Protein 1YWW (pdb70)

InterPro domains:
  IPR008462 CsbD-like domain [PF05532] (4-55)
  IPR026042 Stress response protein YjbJ [PIRSF039008] (1-64)
  IPR036629 YjbJ superfamily [G3DSA:1.10.1470.10] (1-65)
  IPR036629 YjbJ superfamily [SSF69047] (1-64)
  IPR050423 UPF0337 stress response protein [PTHR34977] (1-64)

Organism: Pseudomonas aeruginosa (strain ATCC 15692 / DSM 22644 / CIP 104116 / JCM 14847 / LMG 12228 / 1C / PRS 101 / PAO1) (NCBI:txid208964)

Structure (mmCIF, N/CA/C/O backbone):
data_1YWW
#
_entry.id   1YWW
#
loop_
_atom_site.group_PDB
_atom_site.id
_atom_site.type_symbol
_atom_site.label_atom_id
_atom_site.label_alt_id
_atom_site.label_comp_id
_atom_site.label_asym_id
_atom_site.label_entity_id
_atom_site.label_seq_id
_atom_site.pdbx_PDB_ins_code
_atom_site.Cartn_x
_atom_site.Cartn_y
_atom_site.Cartn_z
_atom_site.occupancy
_atom_site.B_iso_or_equiv
_atom_site.auth_seq_id
_atom_site.auth_comp_id
_atom_site.auth_asym_id
_atom_site.auth_atom_id
_atom_site.pdbx_PDB_model_num
ATOM 1 N N . MET A 1 21 ? 16.824 9.125 -4.535 1.00 0.00 1 MET A N 1
ATOM 2 C CA . MET A 1 21 ? 16.616 7.817 -5.201 1.00 0.00 1 MET A CA 1
ATOM 3 C C . MET A 1 21 ? 15.453 7.066 -4.556 1.00 0.00 1 MET A C 1
ATOM 4 O O . MET A 1 21 ? 14.822 6.218 -5.186 1.00 0.00 1 MET A O 1
ATOM 18 N N . ASN A 1 22 ? 15.170 7.383 -3.298 1.00 0.00 2 ASN A N 1
ATOM 19 C CA . ASN A 1 22 ? 14.100 6.726 -2.566 1.00 0.00 2 ASN A CA 1
ATOM 20 C C . ASN A 1 22 ? 12.998 7.728 -2.266 1.00 0.00 2 ASN A C 1
ATOM 21 O O . ASN A 1 22 ? 13.180 8.631 -1.452 1.00 0.00 2 ASN A O 1
ATOM 32 N N . SER A 1 23 ? 11.877 7.590 -2.953 1.00 0.00 3 SER A N 1
ATOM 33 C CA . SER A 1 23 ? 10.734 8.460 -2.745 1.00 0.00 3 SER A CA 1
ATOM 34 C C . SER A 1 23 ? 9.453 7.711 -3.075 1.00 0.00 3 SER A C 1
ATOM 35 O O . SER A 1 23 ? 9.328 7.130 -4.156 1.00 0.00 3 SER A O 1
ATOM 43 N N . ASP A 1 24 ? 8.514 7.706 -2.141 1.00 0.00 4 ASP A N 1
ATOM 44 C CA . ASP A 1 24 ? 7.246 7.024 -2.347 1.00 0.00 4 ASP A CA 1
ATOM 45 C C . ASP A 1 24 ? 6.300 7.935 -3.116 1.00 0.00 4 ASP A C 1
ATOM 46 O O . ASP A 1 24 ? 5.580 8.747 -2.534 1.00 0.00 4 ASP A O 1
ATOM 55 N N . VAL A 1 25 ? 6.344 7.827 -4.434 1.00 0.00 5 VAL A N 1
ATOM 56 C CA . VAL A 1 25 ? 5.482 8.623 -5.294 1.00 0.00 5 VAL A CA 1
ATOM 57 C C . VAL A 1 25 ? 4.132 7.943 -5.467 1.00 0.00 5 VAL A C 1
ATOM 58 O O . VAL A 1 25 ? 3.206 8.503 -6.060 1.00 0.00 5 VAL A O 1
ATOM 71 N N . ILE A 1 26 ? 4.027 6.742 -4.920 1.00 0.00 6 ILE A N 1
ATOM 72 C CA . ILE A 1 26 ? 2.826 5.942 -5.052 1.00 0.00 6 ILE A CA 1
ATOM 73 C C . ILE A 1 26 ? 1.723 6.500 -4.164 1.00 0.00 6 ILE A C 1
ATOM 74 O O . ILE A 1 26 ? 0.580 6.624 -4.589 1.00 0.00 6 ILE A O 1
ATOM 90 N N . LYS A 1 27 ? 2.085 6.860 -2.935 1.00 0.00 7 LYS A N 1
ATOM 91 C CA . LYS A 1 27 ? 1.135 7.449 -1.992 1.00 0.00 7 LYS A CA 1
ATOM 92 C C . LYS A 1 27 ? 0.614 8.796 -2.487 1.00 0.00 7 LYS A C 1
ATOM 93 O O . LYS A 1 27 ? -0.489 9.210 -2.136 1.00 0.00 7 LYS A O 1
ATOM 112 N N . GLY A 1 28 ? 1.411 9.474 -3.303 1.00 0.00 8 GLY A N 1
ATOM 113 C CA . GLY A 1 28 ? 1.018 10.774 -3.810 1.00 0.00 8 GLY A CA 1
ATOM 114 C C . GLY A 1 28 ? -0.066 10.678 -4.864 1.00 0.00 8 GLY A C 1
ATOM 115 O O . GLY A 1 28 ? -1.107 11.326 -4.762 1.00 0.00 8 GLY A O 1
ATOM 119 N N . LYS A 1 29 ? 0.171 9.846 -5.865 1.00 0.00 9 LYS A N 1
ATOM 120 C CA . LYS A 1 29 ? -0.771 9.670 -6.963 1.00 0.00 9 LYS A CA 1
ATOM 121 C C . LYS A 1 29 ? -1.590 8.400 -6.769 1.00 0.00 9 LYS A C 1
ATOM 122 O O . LYS A 1 29 ? -2.056 7.804 -7.737 1.00 0.00 9 LYS A O 1
ATOM 141 N N . TRP A 1 30 ? -1.798 8.020 -5.515 1.00 0.00 10 TRP A N 1
ATOM 142 C CA . TRP A 1 30 ? -2.388 6.730 -5.177 1.00 0.00 10 TRP A CA 1
ATOM 143 C C . TRP A 1 30 ? -3.742 6.509 -5.846 1.00 0.00 10 TRP A C 1
ATOM 144 O O . TRP A 1 30 ? -3.927 5.532 -6.570 1.00 0.00 10 TRP A O 1
ATOM 165 N N . LYS A 1 31 ? -4.678 7.420 -5.619 1.00 0.00 11 LYS A N 1
ATOM 166 C CA . LYS A 1 31 ? -6.040 7.248 -6.118 1.00 0.00 11 LYS A CA 1
ATOM 167 C C . LYS A 1 31 ? -6.090 7.398 -7.643 1.00 0.00 11 LYS A C 1
ATOM 168 O O . LYS A 1 31 ? -7.122 7.163 -8.274 1.00 0.00 11 LYS A O 1
ATOM 187 N N . GLN A 1 32 ? -4.968 7.789 -8.226 1.00 0.00 12 GLN A N 1
ATOM 188 C CA . GLN A 1 32 ? -4.842 7.873 -9.670 1.00 0.00 12 GLN A CA 1
ATOM 189 C C . GLN A 1 32 ? -4.191 6.597 -10.204 1.00 0.00 12 GLN A C 1
ATOM 190 O O . GLN A 1 32 ? -4.590 6.064 -11.241 1.00 0.00 12 GLN A O 1
ATOM 204 N N . LEU A 1 33 ? -3.208 6.100 -9.463 1.00 0.00 13 LEU A N 1
ATOM 205 C CA . LEU A 1 33 ? -2.443 4.929 -9.871 1.00 0.00 13 LEU A CA 1
ATOM 206 C C . LEU A 1 33 ? -3.225 3.642 -9.650 1.00 0.00 13 LEU A C 1
ATOM 207 O O . LEU A 1 33 ? -2.876 2.607 -10.211 1.00 0.00 13 LEU A O 1
ATOM 223 N N . THR A 1 34 ? -4.275 3.715 -8.837 1.00 0.00 14 THR A N 1
ATOM 224 C CA . THR A 1 34 ? -5.113 2.558 -8.530 1.00 0.00 14 THR A CA 1
ATOM 225 C C . THR A 1 34 ? -5.509 1.793 -9.793 1.00 0.00 14 THR A C 1
ATOM 226 O O . THR A 1 34 ? -5.330 0.576 -9.876 1.00 0.00 14 THR A O 1
ATOM 237 N N . GLY A 1 35 ? -6.017 2.519 -10.780 1.00 0.00 15 GLY A N 1
ATOM 238 C CA . GLY A 1 35 ? -6.420 1.906 -12.032 1.00 0.00 15 GLY A CA 1
ATOM 239 C C . GLY A 1 35 ? -5.258 1.267 -12.767 1.00 0.00 15 GLY A C 1
ATOM 240 O O . GLY A 1 35 ? -5.407 0.209 -13.379 1.00 0.00 15 GLY A O 1
ATOM 244 N N . LYS A 1 36 ? -4.094 1.898 -12.694 1.00 0.00 16 LYS A N 1
ATOM 245 C CA . LYS A 1 36 ? -2.907 1.388 -13.369 1.00 0.00 16 LYS A CA 1
ATOM 246 C C . LYS A 1 36 ? -2.356 0.168 -12.639 1.00 0.00 16 LYS A C 1
ATOM 247 O O . LYS A 1 36 ? -1.759 -0.717 -13.249 1.00 0.00 16 LYS A O 1
ATOM 266 N N . ILE A 1 37 ? -2.557 0.130 -11.330 1.00 0.00 17 ILE A N 1
ATOM 267 C CA . ILE A 1 37 ? -2.144 -1.010 -10.525 1.00 0.00 17 ILE A CA 1
ATOM 268 C C . ILE A 1 37 ? -3.049 -2.204 -10.797 1.00 0.00 17 ILE A C 1
ATOM 269 O O . ILE A 1 37 ? -2.578 -3.332 -10.929 1.00 0.00 17 ILE A O 1
ATOM 285 N N . LYS A 1 38 ? -4.347 -1.938 -10.902 1.00 0.00 18 LYS A N 1
ATOM 286 C CA . LYS A 1 38 ? -5.320 -2.967 -11.251 1.00 0.00 18 LYS A CA 1
ATOM 287 C C . LYS A 1 38 ? -5.043 -3.507 -12.652 1.00 0.00 18 LYS A C 1
ATOM 288 O O . LYS A 1 38 ? -5.294 -4.677 -12.944 1.00 0.00 18 LYS A O 1
ATOM 307 N N . GLU A 1 39 ? -4.528 -2.644 -13.517 1.00 0.00 19 GLU A N 1
ATOM 308 C CA . GLU A 1 39 ? -4.157 -3.047 -14.862 1.00 0.00 19 GLU A CA 1
ATOM 309 C C . GLU A 1 39 ? -2.880 -3.886 -14.826 1.00 0.00 19 GLU A C 1
ATOM 310 O O . GLU A 1 39 ? -2.783 -4.916 -15.495 1.00 0.00 19 GLU A O 1
ATOM 322 N N . ARG A 1 40 ? -1.919 -3.446 -14.025 1.00 0.00 20 ARG A N 1
ATOM 323 C CA . ARG A 1 40 ? -0.649 -4.145 -13.881 1.00 0.00 20 ARG A CA 1
ATOM 324 C C . ARG A 1 40 ? -0.866 -5.514 -13.243 1.00 0.00 20 ARG A C 1
ATOM 325 O O . ARG A 1 40 ? -0.345 -6.525 -13.716 1.00 0.00 20 ARG A O 1
ATOM 346 N N . TRP A 1 41 ? -1.638 -5.537 -12.167 1.00 0.00 21 TRP A N 1
ATOM 347 C CA . TRP A 1 41 ? -1.969 -6.774 -11.483 1.00 0.00 21 TRP A CA 1
ATOM 348 C C . TRP A 1 41 ? -3.480 -6.972 -11.467 1.00 0.00 21 TRP A C 1
ATOM 349 O O . TRP A 1 41 ? -4.187 -6.372 -10.659 1.00 0.00 21 TRP A O 1
ATOM 370 N N . GLY A 1 42 ? -3.965 -7.818 -12.367 1.00 0.00 22 GLY A N 1
ATOM 371 C CA . GLY A 1 42 ? -5.396 -8.015 -12.525 1.00 0.00 22 GLY A CA 1
ATOM 372 C C . GLY A 1 42 ? -6.055 -8.649 -11.315 1.00 0.00 22 GLY A C 1
ATOM 373 O O . GLY A 1 42 ? -7.250 -8.461 -11.083 1.00 0.00 22 GLY A O 1
ATOM 377 N N . ASP A 1 43 ? -5.285 -9.401 -10.545 1.00 0.00 23 ASP A N 1
ATOM 378 C CA . ASP A 1 43 ? -5.814 -10.062 -9.355 1.00 0.00 23 ASP A CA 1
ATOM 379 C C . ASP A 1 43 ? -6.087 -9.057 -8.235 1.00 0.00 23 ASP A C 1
ATOM 380 O O . ASP A 1 43 ? -6.875 -9.324 -7.326 1.00 0.00 23 ASP A O 1
ATOM 389 N N . LEU A 1 44 ? -5.453 -7.893 -8.315 1.00 0.00 24 LEU A N 1
ATOM 390 C CA . LEU A 1 44 ? -5.648 -6.857 -7.310 1.00 0.00 24 LEU A CA 1
ATOM 391 C C . LEU A 1 44 ? -6.961 -6.124 -7.537 1.00 0.00 24 LEU A C 1
ATOM 392 O O . LEU A 1 44 ? -7.239 -5.636 -8.633 1.00 0.00 24 LEU A O 1
ATOM 408 N N . THR A 1 45 ? -7.767 -6.064 -6.491 1.00 0.00 25 THR A N 1
ATOM 409 C CA . THR A 1 45 ? -9.062 -5.415 -6.551 1.00 0.00 25 THR A CA 1
ATOM 410 C C . THR A 1 45 ? -8.912 -3.899 -6.430 1.00 0.00 25 THR A C 1
ATOM 411 O O . THR A 1 45 ? -8.274 -3.408 -5.497 1.00 0.00 25 THR A O 1
ATOM 422 N N . ASP A 1 46 ? -9.493 -3.167 -7.377 1.00 0.00 26 ASP A N 1
ATOM 423 C CA . ASP A 1 46 ? -9.449 -1.700 -7.367 1.00 0.00 26 ASP A CA 1
ATOM 424 C C . ASP A 1 46 ? -10.020 -1.147 -6.066 1.00 0.00 26 ASP A C 1
ATOM 425 O O . ASP A 1 46 ? -9.453 -0.237 -5.462 1.00 0.00 26 ASP A O 1
ATOM 434 N N . ASP A 1 47 ? -11.141 -1.721 -5.641 1.00 0.00 27 ASP A N 1
ATOM 435 C CA . ASP A 1 47 ? -11.809 -1.320 -4.404 1.00 0.00 27 ASP A CA 1
ATOM 436 C C . ASP A 1 47 ? -10.877 -1.462 -3.204 1.00 0.00 27 ASP A C 1
ATOM 437 O O . ASP A 1 47 ? -10.912 -0.651 -2.280 1.00 0.00 27 ASP A O 1
ATOM 446 N N . ASP A 1 48 ? -10.046 -2.497 -3.229 1.00 0.00 28 ASP A N 1
ATOM 447 C CA . ASP A 1 48 ? -9.089 -2.752 -2.155 1.00 0.00 28 ASP A CA 1
ATOM 448 C C . ASP A 1 48 ? -7.951 -1.751 -2.196 1.00 0.00 28 ASP A C 1
ATOM 449 O O . ASP A 1 48 ? -7.443 -1.327 -1.160 1.00 0.00 28 ASP A O 1
ATOM 458 N N . LEU A 1 49 ? -7.547 -1.386 -3.401 1.00 0.00 29 LEU A N 1
ATOM 459 C CA . LEU A 1 49 ? -6.479 -0.419 -3.584 1.00 0.00 29 LEU A CA 1
ATOM 460 C C . LEU A 1 49 ? -6.946 0.962 -3.140 1.00 0.00 29 LEU A C 1
ATOM 461 O O . LEU A 1 49 ? -6.269 1.642 -2.373 1.00 0.00 29 LEU A O 1
ATOM 477 N N . GLN A 1 50 ? -8.131 1.344 -3.594 1.00 0.00 30 GLN A N 1
ATOM 478 C CA . GLN A 1 50 ? -8.681 2.671 -3.333 1.00 0.00 30 GLN A CA 1
ATOM 479 C C . GLN A 1 50 ? -9.195 2.788 -1.886 1.00 0.00 30 GLN A C 1
ATOM 480 O O . GLN A 1 50 ? -10.288 3.303 -1.637 1.00 0.00 30 GLN A O 1
ATOM 494 N N . ALA A 1 51 ? -8.389 2.330 -0.932 1.00 0.00 31 ALA A N 1
ATOM 495 C CA . ALA A 1 51 ? -8.786 2.325 0.468 1.00 0.00 31 ALA A CA 1
ATOM 496 C C . ALA A 1 51 ? -8.172 3.490 1.251 1.00 0.00 31 ALA A C 1
ATOM 497 O O . ALA A 1 51 ? -8.741 4.581 1.291 1.00 0.00 31 ALA A O 1
ATOM 504 N N . ALA A 1 52 ? -6.997 3.276 1.850 1.00 0.00 32 ALA A N 1
ATOM 505 C CA . ALA A 1 52 ? -6.457 4.253 2.795 1.00 0.00 32 ALA A CA 1
ATOM 506 C C . ALA A 1 52 ? -4.949 4.486 2.654 1.00 0.00 32 ALA A C 1
ATOM 507 O O . ALA A 1 52 ? -4.525 5.475 2.058 1.00 0.00 32 ALA A O 1
ATOM 514 N N . ASP A 1 53 ? -4.156 3.569 3.214 1.00 0.00 33 ASP A N 1
ATOM 515 C CA . ASP A 1 53 ? -2.708 3.770 3.389 1.00 0.00 33 ASP A CA 1
ATOM 516 C C . ASP A 1 53 ? -2.002 4.188 2.104 1.00 0.00 33 ASP A C 1
ATOM 517 O O . ASP A 1 53 ? -1.200 5.120 2.116 1.00 0.00 33 ASP A O 1
ATOM 526 N N . GLY A 1 54 ? -2.261 3.478 1.017 1.00 0.00 34 GLY A N 1
ATOM 527 C CA . GLY A 1 54 ? -1.769 3.901 -0.283 1.00 0.00 34 GLY A CA 1
ATOM 528 C C . GLY A 1 54 ? -0.298 3.604 -0.529 1.00 0.00 34 GLY A C 1
ATOM 529 O O . GLY A 1 54 ? 0.034 2.891 -1.469 1.00 0.00 34 GLY A O 1
ATOM 533 N N . HIS A 1 55 ? 0.570 4.157 0.317 1.00 0.00 35 HIS A N 1
ATOM 534 C CA . HIS A 1 55 ? 2.028 4.071 0.141 1.00 0.00 35 HIS A CA 1
ATOM 535 C C . HIS A 1 55 ? 2.518 2.634 -0.095 1.00 0.00 35 HIS A C 1
ATOM 536 O O . HIS A 1 55 ? 1.808 1.673 0.186 1.00 0.00 35 HIS A O 1
ATOM 551 N N . ALA A 1 56 ? 3.762 2.519 -0.564 1.00 0.00 36 ALA A N 1
ATOM 552 C CA . ALA A 1 56 ? 4.341 1.253 -1.040 1.00 0.00 36 ALA A CA 1
ATOM 553 C C . ALA A 1 56 ? 4.065 0.056 -0.126 1.00 0.00 36 ALA A C 1
ATOM 554 O O . ALA A 1 56 ? 3.740 -1.033 -0.605 1.00 0.00 36 ALA A O 1
ATOM 561 N N . GLU A 1 57 ? 4.192 0.255 1.181 1.00 0.00 37 GLU A N 1
ATOM 562 C CA . GLU A 1 57 ? 3.982 -0.827 2.146 1.00 0.00 37 GLU A CA 1
ATOM 563 C C . GLU A 1 57 ? 2.557 -1.380 2.090 1.00 0.00 37 GLU A C 1
ATOM 564 O O . GLU A 1 57 ? 2.305 -2.502 2.535 1.00 0.00 37 GLU A O 1
ATOM 576 N N . TYR A 1 58 ? 1.627 -0.605 1.544 1.00 0.00 38 TYR A N 1
ATOM 577 C CA . TYR A 1 58 ? 0.246 -1.053 1.438 1.00 0.00 38 TYR A CA 1
ATOM 578 C C . TYR A 1 58 ? 0.086 -1.960 0.223 1.00 0.00 38 TYR A C 1
ATOM 579 O O . TYR A 1 58 ? -0.711 -2.901 0.240 1.00 0.00 38 TYR A O 1
ATOM 597 N N . LEU A 1 59 ? 0.859 -1.682 -0.828 1.00 0.00 39 LEU A N 1
ATOM 598 C CA . LEU A 1 59 ? 0.883 -2.553 -1.999 1.00 0.00 39 LEU A CA 1
ATOM 599 C C . LEU A 1 59 ? 1.368 -3.929 -1.589 1.00 0.00 39 LEU A C 1
ATOM 600 O O . LEU A 1 59 ? 0.760 -4.939 -1.932 1.00 0.00 39 LEU A O 1
ATOM 616 N N . VAL A 1 60 ? 2.460 -3.948 -0.830 1.00 0.00 40 VAL A N 1
ATOM 617 C CA . VAL A 1 60 ? 3.014 -5.187 -0.307 1.00 0.00 40 VAL A CA 1
ATOM 618 C C . VAL A 1 60 ? 1.957 -5.947 0.489 1.00 0.00 40 VAL A C 1
ATOM 619 O O . VAL A 1 60 ? 1.786 -7.151 0.318 1.00 0.00 40 VAL A O 1
ATOM 632 N N . GLY A 1 61 ? 1.231 -5.223 1.335 1.00 0.00 41 GLY A N 1
ATOM 633 C CA . GLY A 1 61 ? 0.189 -5.834 2.138 1.00 0.00 41 GLY A CA 1
ATOM 634 C C . GLY A 1 61 ? -0.882 -6.501 1.294 1.00 0.00 41 GLY A C 1
ATOM 635 O O . GLY A 1 61 ? -1.294 -7.629 1.576 1.00 0.00 41 GLY A O 1
ATOM 639 N N . LYS A 1 62 ? -1.326 -5.815 0.247 1.00 0.00 42 LYS A N 1
ATOM 640 C CA . LYS A 1 62 ? -2.350 -6.355 -0.641 1.00 0.00 42 LYS A CA 1
ATOM 641 C C . LYS A 1 62 ? -1.793 -7.470 -1.523 1.00 0.00 42 LYS A C 1
ATOM 642 O O . LYS A 1 62 ? -2.507 -8.413 -1.858 1.00 0.00 42 LYS A O 1
ATOM 661 N N . LEU A 1 63 ? -0.521 -7.365 -1.889 1.00 0.00 43 LEU A N 1
ATOM 662 C CA . LEU A 1 63 ? 0.141 -8.421 -2.650 1.00 0.00 43 LEU A CA 1
ATOM 663 C C . LEU A 1 63 ? 0.243 -9.687 -1.809 1.00 0.00 43 LEU A C 1
ATOM 664 O O . LEU A 1 63 ? 0.154 -10.798 -2.328 1.00 0.00 43 LEU A O 1
ATOM 680 N N . GLN A 1 64 ? 0.424 -9.510 -0.507 1.00 0.00 44 GLN A N 1
ATOM 681 C CA . GLN A 1 64 ? 0.443 -10.629 0.425 1.00 0.00 44 GLN A CA 1
ATOM 682 C C . GLN A 1 64 ? -0.967 -11.160 0.640 1.00 0.00 44 GLN A C 1
ATOM 683 O O . GLN A 1 64 ? -1.184 -12.368 0.711 1.00 0.00 44 GLN A O 1
ATOM 697 N N . GLU A 1 65 ? -1.922 -10.243 0.734 1.00 0.00 45 GLU A N 1
ATOM 698 C CA . GLU A 1 65 ? -3.314 -10.598 0.971 1.00 0.00 45 GLU A CA 1
ATOM 699 C C . GLU A 1 65 ? -3.885 -11.373 -0.214 1.00 0.00 45 GLU A C 1
ATOM 700 O O . GLU A 1 65 ? -4.498 -12.427 -0.046 1.00 0.00 45 GLU A O 1
ATOM 712 N N . ARG A 1 66 ? -3.680 -10.843 -1.413 1.00 0.00 46 ARG A N 1
ATOM 713 C CA . ARG A 1 66 ? -4.185 -11.473 -2.622 1.00 0.00 46 ARG A CA 1
ATOM 714 C C . ARG A 1 66 ? -3.321 -12.658 -3.035 1.00 0.00 46 ARG A C 1
ATOM 715 O O . ARG A 1 66 ? -3.774 -13.800 -3.003 1.00 0.00 46 ARG A O 1
ATOM 736 N N . TYR A 1 67 ? -2.075 -12.388 -3.399 1.00 0.00 47 TYR A N 1
ATOM 737 C CA . TYR A 1 67 ? -1.177 -13.437 -3.865 1.00 0.00 47 TYR A CA 1
ATOM 738 C C . TYR A 1 67 ? -0.584 -14.203 -2.688 1.00 0.00 47 TYR A C 1
ATOM 739 O O . TYR A 1 67 ? -0.985 -15.329 -2.400 1.00 0.00 47 TYR A O 1
ATOM 757 N N . GLY A 1 68 ? 0.351 -13.569 -1.996 1.00 0.00 48 GLY A N 1
ATOM 758 C CA . GLY A 1 68 ? 1.057 -14.229 -0.918 1.00 0.00 48 GLY A CA 1
ATOM 759 C C . GLY A 1 68 ? 2.476 -14.585 -1.316 1.00 0.00 48 GLY A C 1
ATOM 760 O O . GLY A 1 68 ? 2.821 -15.763 -1.427 1.00 0.00 48 GLY A O 1
ATOM 764 N N . TRP A 1 69 ? 3.291 -13.568 -1.538 1.00 0.00 49 TRP A N 1
ATOM 765 C CA . TRP A 1 69 ? 4.674 -13.759 -1.952 1.00 0.00 49 TRP A CA 1
ATOM 766 C C . TRP A 1 69 ? 5.605 -13.530 -0.771 1.00 0.00 49 TRP A C 1
ATOM 767 O O . TRP A 1 69 ? 5.168 -13.475 0.377 1.00 0.00 49 TRP A O 1
ATOM 788 N N . SER A 1 70 ? 6.891 -13.441 -1.055 1.00 0.00 50 SER A N 1
ATOM 789 C CA . SER A 1 70 ? 7.835 -12.906 -0.099 1.00 0.00 50 SER A CA 1
ATOM 790 C C . SER A 1 70 ? 7.866 -11.391 -0.259 1.00 0.00 50 SER A C 1
ATOM 791 O O . SER A 1 70 ? 7.646 -10.883 -1.363 1.00 0.00 50 SER A O 1
ATOM 799 N N . LYS A 1 71 ? 8.114 -10.666 0.826 1.00 0.00 51 LYS A N 1
ATOM 800 C CA . LYS A 1 71 ? 8.104 -9.207 0.769 1.00 0.00 51 LYS A CA 1
ATOM 801 C C . LYS A 1 71 ? 9.127 -8.697 -0.236 1.00 0.00 51 LYS A C 1
ATOM 802 O O . LYS A 1 71 ? 8.878 -7.725 -0.933 1.00 0.00 51 LYS A O 1
ATOM 821 N N . GLU A 1 72 ? 10.265 -9.369 -0.317 1.00 0.00 52 GLU A N 1
ATOM 822 C CA . GLU A 1 72 ? 11.309 -9.000 -1.263 1.00 0.00 52 GLU A CA 1
ATOM 823 C C . GLU A 1 72 ? 10.806 -9.120 -2.703 1.00 0.00 52 GLU A C 1
ATOM 824 O O . GLU A 1 72 ? 11.088 -8.266 -3.548 1.00 0.00 52 GLU A O 1
ATOM 836 N N . ARG A 1 73 ? 10.048 -10.176 -2.968 1.00 0.00 53 ARG A N 1
ATOM 837 C CA . ARG A 1 73 ? 9.454 -10.388 -4.281 1.00 0.00 53 ARG A CA 1
ATOM 838 C C . ARG A 1 73 ? 8.399 -9.321 -4.552 1.00 0.00 53 ARG A C 1
ATOM 839 O O . ARG A 1 73 ? 8.298 -8.798 -5.662 1.00 0.00 53 ARG A O 1
ATOM 860 N N . ALA A 1 74 ? 7.627 -8.992 -3.523 1.00 0.00 54 ALA A N 1
ATOM 861 C CA . ALA A 1 74 ? 6.632 -7.935 -3.616 1.00 0.00 54 ALA A CA 1
ATOM 862 C C . ALA A 1 74 ? 7.306 -6.594 -3.903 1.00 0.00 54 ALA A C 1
ATOM 863 O O . ALA A 1 74 ? 6.880 -5.857 -4.792 1.00 0.00 54 ALA A O 1
ATOM 870 N N . GLU A 1 75 ? 8.374 -6.301 -3.159 1.00 0.00 55 GLU A N 1
ATOM 871 C CA . GLU A 1 75 ? 9.155 -5.080 -3.352 1.00 0.00 55 GLU A CA 1
ATOM 872 C C . GLU A 1 75 ? 9.587 -4.935 -4.807 1.00 0.00 55 GLU A C 1
ATOM 873 O O . GLU A 1 75 ? 9.452 -3.863 -5.400 1.00 0.00 55 GLU A O 1
ATOM 885 N N . GLN A 1 76 ? 10.091 -6.026 -5.375 1.00 0.00 56 GLN A N 1
ATOM 886 C CA . GLN A 1 76 ? 10.605 -6.018 -6.740 1.00 0.00 56 GLN A CA 1
ATOM 887 C C . GLN A 1 76 ? 9.516 -5.625 -7.736 1.00 0.00 56 GLN A C 1
ATOM 888 O O . GLN A 1 76 ? 9.743 -4.806 -8.629 1.00 0.00 56 GLN A O 1
ATOM 902 N N . GLU A 1 77 ? 8.335 -6.199 -7.569 1.00 0.00 57 GLU A N 1
ATOM 903 C CA . GLU A 1 77 ? 7.226 -5.937 -8.474 1.00 0.00 57 GLU A CA 1
ATOM 904 C C . GLU A 1 77 ? 6.665 -4.531 -8.258 1.00 0.00 57 GLU A C 1
ATOM 905 O O . GLU A 1 77 ? 6.246 -3.869 -9.209 1.00 0.00 57 GLU A O 1
ATOM 917 N N . VAL A 1 78 ? 6.666 -4.072 -7.010 1.00 0.00 58 VAL A N 1
ATOM 918 C CA . VAL A 1 78 ? 6.226 -2.715 -6.695 1.00 0.00 58 VAL A CA 1
ATOM 919 C C . VAL A 1 78 ? 7.154 -1.682 -7.338 1.00 0.00 58 VAL A C 1
ATOM 920 O O . VAL A 1 78 ? 6.700 -0.697 -7.926 1.00 0.00 58 VAL A O 1
ATOM 933 N N . ARG A 1 79 ? 8.455 -1.920 -7.241 1.00 0.00 59 ARG A N 1
ATOM 934 C CA . ARG A 1 79 ? 9.441 -1.020 -7.828 1.00 0.00 59 ARG A CA 1
ATOM 935 C C . ARG A 1 79 ? 9.433 -1.127 -9.344 1.00 0.00 59 ARG A C 1
ATOM 936 O O . ARG A 1 79 ? 9.828 -0.197 -10.046 1.00 0.00 59 ARG A O 1
ATOM 957 N N . ASP A 1 80 ? 8.968 -2.259 -9.839 1.00 0.00 60 ASP A N 1
ATOM 958 C CA . ASP A 1 80 ? 8.732 -2.425 -11.273 1.00 0.00 60 ASP A CA 1
ATOM 959 C C . ASP A 1 80 ? 7.652 -1.456 -11.736 1.00 0.00 60 ASP A C 1
ATOM 960 O O . ASP A 1 80 ? 7.802 -0.774 -12.749 1.00 0.00 60 ASP A O 1
ATOM 969 N N . PHE A 1 81 ? 6.569 -1.384 -10.970 1.00 0.00 61 PHE A N 1
ATOM 970 C CA . PHE A 1 81 ? 5.490 -0.454 -11.261 1.00 0.00 61 PHE A CA 1
ATOM 971 C C . PHE A 1 81 ? 5.980 0.984 -11.111 1.00 0.00 61 PHE A C 1
ATOM 972 O O . PHE A 1 81 ? 5.592 1.868 -11.873 1.00 0.00 61 PHE A O 1
ATOM 989 N N . SER A 1 82 ? 6.853 1.202 -10.136 1.00 0.00 62 SER A N 1
ATOM 990 C CA . SER A 1 82 ? 7.440 2.517 -9.910 1.00 0.00 62 SER A CA 1
ATOM 991 C C . SER A 1 82 ? 8.312 2.928 -11.097 1.00 0.00 62 SER A C 1
ATOM 992 O O . SER A 1 82 ? 8.424 4.109 -11.419 1.00 0.00 62 SER A O 1
ATOM 1000 N N . ASP A 1 83 ? 8.914 1.944 -11.753 1.00 0.00 63 ASP A N 1
ATOM 1001 C CA . ASP A 1 83 ? 9.739 2.192 -12.933 1.00 0.00 63 ASP A CA 1
ATOM 1002 C C . ASP A 1 83 ? 8.862 2.627 -14.102 1.00 0.00 63 ASP A C 1
ATOM 1003 O O . ASP A 1 83 ? 9.286 3.384 -14.973 1.00 0.00 63 ASP A O 1
ATOM 1012 N N . ARG A 1 84 ? 7.620 2.164 -14.083 1.00 0.00 64 ARG A N 1
ATOM 1013 C CA . ARG A 1 84 ? 6.655 2.466 -15.132 1.00 0.00 64 ARG A CA 1
ATOM 1014 C C . ARG A 1 84 ? 6.059 3.864 -14.936 1.00 0.00 64 ARG A C 1
ATOM 1015 O O . ARG A 1 84 ? 5.337 4.375 -15.797 1.00 0.00 64 ARG A O 1
ATOM 1036 N N . LEU A 1 85 ? 6.366 4.476 -13.800 1.00 0.00 65 LEU A N 1
ATOM 1037 C CA . LEU A 1 85 ? 5.849 5.797 -13.481 1.00 0.00 65 LEU A CA 1
ATOM 1038 C C . LEU A 1 85 ? 6.844 6.876 -13.893 1.00 0.00 65 LEU A C 1
ATOM 1039 O O . LEU A 1 85 ? 7.715 7.233 -13.069 1.00 0.00 65 LEU A O 1
ATOM 1056 N N . MET A 1 21 ? 18.082 12.100 -2.256 1.00 0.00 1 MET A N 2
ATOM 1057 C CA . MET A 1 21 ? 16.897 12.155 -1.369 1.00 0.00 1 MET A CA 2
ATOM 1058 C C . MET A 1 21 ? 15.717 11.464 -2.034 1.00 0.00 1 MET A C 2
ATOM 1059 O O . MET A 1 21 ? 15.453 11.672 -3.218 1.00 0.00 1 MET A O 2
ATOM 1073 N N . ASN A 1 22 ? 15.016 10.637 -1.269 1.00 0.00 2 ASN A N 2
ATOM 1074 C CA . ASN A 1 22 ? 13.908 9.853 -1.803 1.00 0.00 2 ASN A CA 2
ATOM 1075 C C . ASN A 1 22 ? 12.609 10.657 -1.816 1.00 0.00 2 ASN A C 2
ATOM 1076 O O . ASN A 1 22 ? 12.389 11.530 -0.969 1.00 0.00 2 ASN A O 2
ATOM 1087 N N . SER A 1 23 ? 11.761 10.352 -2.785 1.00 0.00 3 SER A N 2
ATOM 1088 C CA . SER A 1 23 ? 10.460 10.993 -2.914 1.00 0.00 3 SER A CA 2
ATOM 1089 C C . SER A 1 23 ? 9.563 10.157 -3.824 1.00 0.00 3 SER A C 2
ATOM 1090 O O . SER A 1 23 ? 9.731 10.153 -5.045 1.00 0.00 3 SER A O 2
ATOM 1098 N N . ASP A 1 24 ? 8.629 9.434 -3.224 1.00 0.00 4 ASP A N 2
ATOM 1099 C CA . ASP A 1 24 ? 7.778 8.512 -3.969 1.00 0.00 4 ASP A CA 2
ATOM 1100 C C . ASP A 1 24 ? 6.557 9.221 -4.547 1.00 0.00 4 ASP A C 2
ATOM 1101 O O . ASP A 1 24 ? 6.112 10.243 -4.021 1.00 0.00 4 ASP A O 2
ATOM 1110 N N . VAL A 1 25 ? 6.026 8.673 -5.632 1.00 0.00 5 VAL A N 2
ATOM 1111 C CA . VAL A 1 25 ? 4.882 9.263 -6.312 1.00 0.00 5 VAL A CA 2
ATOM 1112 C C . VAL A 1 25 ? 3.621 8.415 -6.129 1.00 0.00 5 VAL A C 2
ATOM 1113 O O . VAL A 1 25 ? 2.505 8.910 -6.301 1.00 0.00 5 VAL A O 2
ATOM 1126 N N . ILE A 1 26 ? 3.801 7.149 -5.763 1.00 0.00 6 ILE A N 2
ATOM 1127 C CA . ILE A 1 26 ? 2.674 6.236 -5.576 1.00 0.00 6 ILE A CA 2
ATOM 1128 C C . ILE A 1 26 ? 1.899 6.616 -4.322 1.00 0.00 6 ILE A C 2
ATOM 1129 O O . ILE A 1 26 ? 0.669 6.644 -4.318 1.00 0.00 6 ILE A O 2
ATOM 1145 N N . LYS A 1 27 ? 2.649 6.922 -3.271 1.00 0.00 7 LYS A N 2
ATOM 1146 C CA . LYS A 1 27 ? 2.098 7.367 -1.996 1.00 0.00 7 LYS A CA 2
ATOM 1147 C C . LYS A 1 27 ? 1.155 8.558 -2.178 1.00 0.00 7 LYS A C 2
ATOM 1148 O O . LYS A 1 27 ? 0.168 8.699 -1.456 1.00 0.00 7 LYS A O 2
ATOM 1167 N N . GLY A 1 28 ? 1.465 9.410 -3.149 1.00 0.00 8 GLY A N 2
ATOM 1168 C CA . GLY A 1 28 ? 0.672 10.603 -3.368 1.00 0.00 8 GLY A CA 2
ATOM 1169 C C . GLY A 1 28 ? -0.485 10.372 -4.320 1.00 0.00 8 GLY A C 2
ATOM 1170 O O . GLY A 1 28 ? -1.613 10.784 -4.050 1.00 0.00 8 GLY A O 2
ATOM 1174 N N . LYS A 1 29 ? -0.219 9.700 -5.431 1.00 0.00 9 LYS A N 2
ATOM 1175 C CA . LYS A 1 29 ? -1.239 9.482 -6.453 1.00 0.00 9 LYS A CA 2
ATOM 1176 C C . LYS A 1 29 ? -1.950 8.151 -6.230 1.00 0.00 9 LYS A C 2
ATOM 1177 O O . LYS A 1 29 ? -2.430 7.532 -7.176 1.00 0.00 9 LYS A O 2
ATOM 1196 N N . TRP A 1 30 ? -2.047 7.752 -4.969 1.00 0.00 10 TRP A N 2
ATOM 1197 C CA . TRP A 1 30 ? -2.580 6.450 -4.584 1.00 0.00 10 TRP A CA 2
ATOM 1198 C C . TRP A 1 30 ? -3.940 6.158 -5.222 1.00 0.00 10 TRP A C 2
ATOM 1199 O O . TRP A 1 30 ? -4.086 5.192 -5.971 1.00 0.00 10 TRP A O 2
ATOM 1220 N N . LYS A 1 31 ? -4.929 7.001 -4.945 1.00 0.00 11 LYS A N 2
ATOM 1221 C CA . LYS A 1 31 ? -6.286 6.749 -5.422 1.00 0.00 11 LYS A CA 2
ATOM 1222 C C . LYS A 1 31 ? -6.368 6.860 -6.944 1.00 0.00 11 LYS A C 2
ATOM 1223 O O . LYS A 1 31 ? -7.232 6.249 -7.571 1.00 0.00 11 LYS A O 2
ATOM 1242 N N . GLN A 1 32 ? -5.455 7.619 -7.537 1.00 0.00 12 GLN A N 2
ATOM 1243 C CA . GLN A 1 32 ? -5.437 7.785 -8.986 1.00 0.00 12 GLN A CA 2
ATOM 1244 C C . GLN A 1 32 ? -4.880 6.531 -9.648 1.00 0.00 12 GLN A C 2
ATOM 1245 O O . GLN A 1 32 ? -5.359 6.098 -10.696 1.00 0.00 12 GLN A O 2
ATOM 1259 N N . LEU A 1 33 ? -3.878 5.943 -9.008 1.00 0.00 13 LEU A N 2
ATOM 1260 C CA . LEU A 1 33 ? -3.166 4.803 -9.566 1.00 0.00 13 LEU A CA 2
ATOM 1261 C C . LEU A 1 33 ? -3.878 3.486 -9.278 1.00 0.00 13 LEU A C 2
ATOM 1262 O O . LEU A 1 33 ? -3.379 2.425 -9.641 1.00 0.00 13 LEU A O 2
ATOM 1278 N N . THR A 1 34 ? -5.043 3.556 -8.642 1.00 0.00 14 THR A N 2
ATOM 1279 C CA . THR A 1 34 ? -5.805 2.354 -8.304 1.00 0.00 14 THR A CA 2
ATOM 1280 C C . THR A 1 34 ? -6.058 1.489 -9.541 1.00 0.00 14 THR A C 2
ATOM 1281 O O . THR A 1 34 ? -5.749 0.297 -9.557 1.00 0.00 14 THR A O 2
ATOM 1292 N N . GLY A 1 35 ? -6.591 2.108 -10.585 1.00 0.00 15 GLY A N 2
ATOM 1293 C CA . GLY A 1 35 ? -6.866 1.392 -11.818 1.00 0.00 15 GLY A CA 2
ATOM 1294 C C . GLY A 1 35 ? -5.599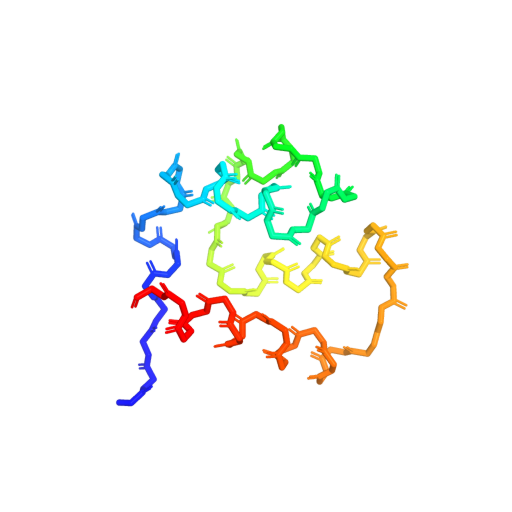 0.977 -12.542 1.00 0.00 15 GLY A C 2
ATOM 1295 O O . GLY A 1 35 ? -5.594 -0.003 -13.284 1.00 0.00 15 GLY A O 2
ATOM 1299 N N . LYS A 1 36 ? -4.516 1.712 -12.311 1.00 0.00 16 LYS A N 2
ATOM 1300 C CA . LYS A 1 36 ? -3.248 1.420 -12.966 1.00 0.00 16 LYS A CA 2
ATOM 1301 C C . LYS A 1 36 ? -2.576 0.222 -12.299 1.00 0.00 16 LYS A C 2
ATOM 1302 O O . LYS A 1 36 ? -1.998 -0.634 -12.967 1.00 0.00 16 LYS A O 2
ATOM 1321 N N . ILE A 1 37 ? -2.661 0.175 -10.979 1.00 0.00 17 ILE A N 2
ATOM 1322 C CA . ILE A 1 37 ? -2.167 -0.959 -10.211 1.00 0.00 17 ILE A CA 2
ATOM 1323 C C . ILE A 1 37 ? -2.973 -2.207 -10.557 1.00 0.00 17 ILE A C 2
ATOM 1324 O O . ILE A 1 37 ? -2.429 -3.310 -10.672 1.00 0.00 17 ILE A O 2
ATOM 1340 N N . LYS A 1 38 ? -4.270 -2.007 -10.763 1.00 0.00 18 LYS A N 2
ATOM 1341 C CA . LYS A 1 38 ? -5.164 -3.080 -11.170 1.00 0.00 18 LYS A CA 2
ATOM 1342 C C . LYS A 1 38 ? -4.825 -3.555 -12.583 1.00 0.00 18 LYS A C 2
ATOM 1343 O O . LYS A 1 38 ? -5.152 -4.672 -12.967 1.00 0.00 18 LYS A O 2
ATOM 1362 N N . GLU A 1 39 ? -4.165 -2.704 -13.355 1.00 0.00 19 GLU A N 2
ATOM 1363 C CA . GLU A 1 39 ? -3.744 -3.070 -14.698 1.00 0.00 19 GLU A CA 2
ATOM 1364 C C . GLU A 1 39 ? -2.393 -3.780 -14.672 1.00 0.00 19 GLU A C 2
ATOM 1365 O O . GLU A 1 39 ? -2.191 -4.767 -15.380 1.00 0.00 19 GLU A O 2
ATOM 1377 N N . ARG A 1 40 ? -1.472 -3.271 -13.853 1.00 0.00 20 ARG A N 2
ATOM 1378 C CA . ARG A 1 40 ? -0.116 -3.814 -13.785 1.00 0.00 20 ARG A CA 2
ATOM 1379 C C . ARG A 1 40 ? -0.124 -5.268 -13.330 1.00 0.00 20 ARG A C 2
ATOM 1380 O O . ARG A 1 40 ? 0.479 -6.129 -13.970 1.00 0.00 20 ARG A O 2
ATOM 1401 N N . TRP A 1 41 ? -0.798 -5.539 -12.223 1.00 0.00 21 TRP A N 2
ATOM 1402 C CA . TRP A 1 41 ? -0.862 -6.894 -11.700 1.00 0.00 21 TRP A CA 2
ATOM 1403 C C . TRP A 1 41 ? -2.090 -7.624 -12.217 1.00 0.00 21 TRP A C 2
ATOM 1404 O O . TRP A 1 41 ? -2.013 -8.787 -12.614 1.00 0.00 21 TRP A O 2
ATOM 1425 N N . GLY A 1 42 ? -3.213 -6.934 -12.232 1.00 0.00 22 GLY A N 2
ATOM 1426 C CA . GLY A 1 42 ? -4.430 -7.504 -12.773 1.00 0.00 22 GLY A CA 2
ATOM 1427 C C . GLY A 1 42 ? -5.371 -8.017 -11.706 1.00 0.00 22 GLY A C 2
ATOM 1428 O O . GLY A 1 42 ? -6.550 -7.666 -11.692 1.00 0.00 22 GLY A O 2
ATOM 1432 N N . ASP A 1 43 ? -4.849 -8.830 -10.798 1.00 0.00 23 ASP A N 2
ATOM 1433 C CA . ASP A 1 43 ? -5.681 -9.500 -9.800 1.00 0.00 23 ASP A CA 2
ATOM 1434 C C . ASP A 1 43 ? -5.975 -8.598 -8.608 1.00 0.00 23 ASP A C 2
ATOM 1435 O O . ASP A 1 43 ? -6.782 -8.941 -7.746 1.00 0.00 23 ASP A O 2
ATOM 1444 N N . LEU A 1 44 ? -5.317 -7.450 -8.551 1.00 0.00 24 LEU A N 2
ATOM 1445 C CA . LEU A 1 44 ? -5.540 -6.514 -7.462 1.00 0.00 24 LEU A CA 2
ATOM 1446 C C . LEU A 1 44 ? -6.815 -5.725 -7.689 1.00 0.00 24 LEU A C 2
ATOM 1447 O O . LEU A 1 44 ? -6.884 -4.872 -8.573 1.00 0.00 24 LEU A O 2
ATOM 1463 N N . THR A 1 45 ? -7.826 -6.028 -6.894 1.00 0.00 25 THR A N 2
ATOM 1464 C CA . THR A 1 45 ? -9.104 -5.359 -6.994 1.00 0.00 25 THR A CA 2
ATOM 1465 C C . THR A 1 45 ? -8.988 -3.904 -6.556 1.00 0.00 25 THR A C 2
ATOM 1466 O O . THR A 1 45 ? -8.531 -3.616 -5.451 1.00 0.00 25 THR A O 2
ATOM 1477 N N . ASP A 1 46 ? -9.399 -2.987 -7.427 1.00 0.00 26 ASP A N 2
ATOM 1478 C CA . ASP A 1 46 ? -9.287 -1.556 -7.148 1.00 0.00 26 ASP A CA 2
ATOM 1479 C C . ASP A 1 46 ? -10.166 -1.164 -5.966 1.00 0.00 26 ASP A C 2
ATOM 1480 O O . ASP A 1 46 ? -9.906 -0.167 -5.297 1.00 0.00 26 ASP A O 2
ATOM 1489 N N . ASP A 1 47 ? -11.199 -1.964 -5.714 1.00 0.00 27 ASP A N 2
ATOM 1490 C CA . ASP A 1 47 ? -12.042 -1.794 -4.533 1.00 0.00 27 ASP A CA 2
ATOM 1491 C C . ASP A 1 47 ? -11.197 -1.930 -3.276 1.00 0.00 27 ASP A C 2
ATOM 1492 O O . ASP A 1 47 ? -11.380 -1.204 -2.299 1.00 0.00 27 ASP A O 2
ATOM 1501 N N . ASP A 1 48 ? -10.258 -2.864 -3.332 1.00 0.00 28 ASP A N 2
ATOM 1502 C CA . ASP A 1 48 ? -9.383 -3.166 -2.211 1.00 0.00 28 ASP A CA 2
ATOM 1503 C C . ASP A 1 48 ? -8.165 -2.249 -2.220 1.00 0.00 28 ASP A C 2
ATOM 1504 O O . ASP A 1 48 ? -7.412 -2.184 -1.253 1.00 0.00 28 ASP A O 2
ATOM 1513 N N . LEU A 1 49 ? -7.982 -1.541 -3.324 1.00 0.00 29 LEU A N 2
ATOM 1514 C CA . LEU A 1 49 ? -6.879 -0.603 -3.455 1.00 0.00 29 LEU A CA 2
ATOM 1515 C C . LEU A 1 49 ? -7.284 0.778 -2.954 1.00 0.00 29 LEU A C 2
ATOM 1516 O O . LEU A 1 49 ? -6.449 1.548 -2.497 1.00 0.00 29 LEU A O 2
ATOM 1532 N N . GLN A 1 50 ? -8.570 1.093 -3.053 1.00 0.00 30 GLN A N 2
ATOM 1533 C CA . GLN A 1 50 ? -9.091 2.340 -2.503 1.00 0.00 30 GLN A CA 2
ATOM 1534 C C . GLN A 1 50 ? -9.006 2.307 -0.982 1.00 0.00 30 GLN A C 2
ATOM 1535 O O . GLN A 1 50 ? -9.875 1.742 -0.314 1.00 0.00 30 GLN A O 2
ATOM 1549 N N . ALA A 1 51 ? -7.954 2.904 -0.442 1.00 0.00 31 ALA A N 2
ATOM 1550 C CA . ALA A 1 51 ? -7.671 2.803 0.981 1.00 0.00 31 ALA A CA 2
ATOM 1551 C C . ALA A 1 51 ? -7.100 4.104 1.536 1.00 0.00 31 ALA A C 2
ATOM 1552 O O . ALA A 1 51 ? -7.182 5.153 0.898 1.00 0.00 31 ALA A O 2
ATOM 1559 N N . ALA A 1 52 ? -6.516 4.019 2.727 1.00 0.00 32 ALA A N 2
ATOM 1560 C CA . ALA A 1 52 ? -5.986 5.188 3.416 1.00 0.00 32 ALA A CA 2
ATOM 1561 C C . ALA A 1 52 ? -4.646 5.642 2.837 1.00 0.00 32 ALA A C 2
ATOM 1562 O O . ALA A 1 52 ? -4.583 6.628 2.103 1.00 0.00 32 ALA A O 2
ATOM 1569 N N . ASP A 1 53 ? -3.577 4.932 3.174 1.00 0.00 33 ASP A N 2
ATOM 1570 C CA . ASP A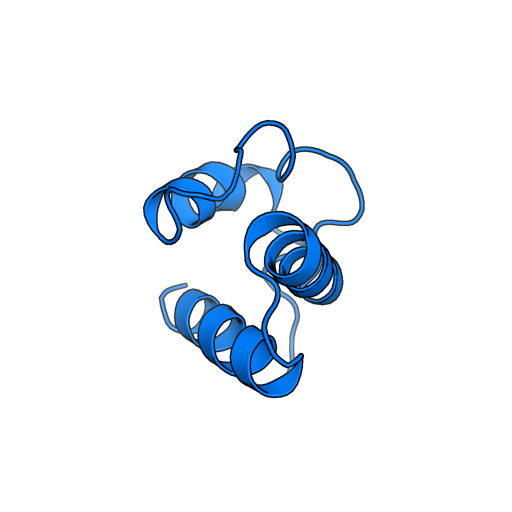 1 53 ? -2.236 5.317 2.740 1.00 0.00 33 ASP A CA 2
ATOM 1571 C C . ASP A 1 53 ? -1.849 4.640 1.438 1.00 0.00 33 ASP A C 2
ATOM 1572 O O . ASP A 1 53 ? -2.336 3.554 1.122 1.00 0.00 33 ASP A O 2
ATOM 1581 N N . GLY A 1 54 ? -0.944 5.278 0.703 1.00 0.00 34 GLY A N 2
ATOM 1582 C CA . GLY A 1 54 ? -0.531 4.759 -0.583 1.00 0.00 34 GLY A CA 2
ATOM 1583 C C . GLY A 1 54 ? 0.912 4.301 -0.598 1.00 0.00 34 GLY A C 2
ATOM 1584 O O . GLY A 1 54 ? 1.459 3.999 -1.656 1.00 0.00 34 GLY A O 2
ATOM 1588 N N . HIS A 1 55 ? 1.532 4.268 0.577 1.00 0.00 35 HIS A N 2
ATOM 1589 C CA . HIS A 1 55 ? 2.907 3.785 0.707 1.00 0.00 35 HIS A CA 2
ATOM 1590 C C . HIS A 1 55 ? 3.051 2.375 0.133 1.00 0.00 35 HIS A C 2
ATOM 1591 O O . HIS A 1 55 ? 2.126 1.563 0.223 1.00 0.00 35 HIS A O 2
ATOM 1606 N N . ALA A 1 56 ? 4.223 2.093 -0.435 1.00 0.00 36 ALA A N 2
ATOM 1607 C CA . ALA A 1 56 ? 4.490 0.830 -1.126 1.00 0.00 36 ALA A CA 2
ATOM 1608 C C . ALA A 1 56 ? 4.167 -0.387 -0.258 1.00 0.00 36 ALA A C 2
ATOM 1609 O O . ALA A 1 56 ? 3.752 -1.428 -0.767 1.00 0.00 36 ALA A O 2
ATOM 1616 N N . GLU A 1 57 ? 4.347 -0.242 1.050 1.00 0.00 37 GLU A N 2
ATOM 1617 C CA . GLU A 1 57 ? 4.079 -1.326 1.991 1.00 0.00 37 GLU A CA 2
ATOM 1618 C C . GLU A 1 57 ? 2.618 -1.776 1.949 1.00 0.00 37 GLU A C 2
ATOM 1619 O O . GLU A 1 57 ? 2.305 -2.907 2.322 1.00 0.00 37 GLU A O 2
ATOM 1631 N N . TYR A 1 58 ? 1.723 -0.906 1.493 1.00 0.00 38 TYR A N 2
ATOM 1632 C CA . TYR A 1 58 ? 0.317 -1.269 1.416 1.00 0.00 38 TYR A CA 2
ATOM 1633 C C . TYR A 1 58 ? 0.077 -2.167 0.210 1.00 0.00 38 TYR A C 2
ATOM 1634 O O . TYR A 1 58 ? -0.700 -3.121 0.281 1.00 0.00 38 TYR A O 2
ATOM 1652 N N . LEU A 1 59 ? 0.762 -1.871 -0.894 1.00 0.00 39 LEU A N 2
ATOM 1653 C CA . LEU A 1 59 ? 0.673 -2.709 -2.083 1.00 0.00 39 LEU A CA 2
ATOM 1654 C C . LEU A 1 59 ? 1.114 -4.118 -1.740 1.00 0.00 39 LEU A C 2
ATOM 1655 O O . LEU A 1 59 ? 0.469 -5.091 -2.124 1.00 0.00 39 LEU A O 2
ATOM 1671 N N . VAL A 1 60 ? 2.204 -4.207 -0.983 1.00 0.00 40 VAL A N 2
ATOM 1672 C CA . VAL A 1 60 ? 2.715 -5.484 -0.500 1.00 0.00 40 VAL A CA 2
ATOM 1673 C C . VAL A 1 60 ? 1.625 -6.249 0.247 1.00 0.00 40 VAL A C 2
ATOM 1674 O O . VAL A 1 60 ? 1.414 -7.435 0.007 1.00 0.00 40 VAL A O 2
ATOM 1687 N N . GLY A 1 61 ? 0.919 -5.548 1.131 1.00 0.00 41 GLY A N 2
ATOM 1688 C CA . GLY A 1 61 ? -0.142 -6.168 1.905 1.00 0.00 41 GLY A CA 2
ATOM 1689 C C . GLY A 1 61 ? -1.230 -6.770 1.032 1.00 0.00 41 GLY A C 2
ATOM 1690 O O . GLY A 1 61 ? -1.664 -7.901 1.263 1.00 0.00 41 GLY A O 2
ATOM 1694 N N . LYS A 1 62 ? -1.665 -6.028 0.021 1.00 0.00 42 LYS A N 2
ATOM 1695 C CA . LYS A 1 62 ? -2.699 -6.510 -0.889 1.00 0.00 42 LYS A CA 2
ATOM 1696 C C . LYS A 1 62 ? -2.153 -7.568 -1.845 1.00 0.00 42 LYS A C 2
ATOM 1697 O O . LYS A 1 62 ? -2.884 -8.467 -2.267 1.00 0.00 42 LYS A O 2
ATOM 1716 N N . LEU A 1 63 ? -0.871 -7.467 -2.178 1.00 0.00 43 LEU A N 2
ATOM 1717 C CA . LEU A 1 63 ? -0.213 -8.482 -2.996 1.00 0.00 43 LEU A CA 2
ATOM 1718 C C . LEU A 1 63 ? -0.169 -9.811 -2.252 1.00 0.00 43 LEU A C 2
ATOM 1719 O O . LEU A 1 63 ? -0.309 -10.873 -2.853 1.00 0.00 43 LEU A O 2
ATOM 1735 N N . GLN A 1 64 ? 0.013 -9.743 -0.939 1.00 0.00 44 GLN A N 2
ATOM 1736 C CA . GLN A 1 64 ? -0.033 -10.930 -0.093 1.00 0.00 44 GLN A CA 2
ATOM 1737 C C . GLN A 1 64 ? -1.469 -11.432 0.020 1.00 0.00 44 GLN A C 2
ATOM 1738 O O . GLN A 1 64 ? -1.720 -12.636 0.070 1.00 0.00 44 GLN A O 2
ATOM 1752 N N . GLU A 1 65 ? -2.403 -10.488 0.040 1.00 0.00 45 GLU A N 2
ATOM 1753 C CA . GLU A 1 65 ? -3.819 -10.797 0.180 1.00 0.00 45 GLU A CA 2
ATOM 1754 C C . GLU A 1 65 ? -4.338 -11.539 -1.049 1.00 0.00 45 GLU A C 2
ATOM 1755 O O . GLU A 1 65 ? -5.157 -12.447 -0.941 1.00 0.00 45 GLU A O 2
ATOM 1767 N N . ARG A 1 66 ? -3.875 -11.125 -2.220 1.00 0.00 46 ARG A N 2
ATOM 1768 C CA . ARG A 1 66 ? -4.281 -11.753 -3.473 1.00 0.00 46 ARG A CA 2
ATOM 1769 C C . ARG A 1 66 ? -3.386 -12.939 -3.808 1.00 0.00 46 ARG A C 2
ATOM 1770 O O . ARG A 1 66 ? -3.853 -14.071 -3.922 1.00 0.00 46 ARG A O 2
ATOM 1791 N N . TYR A 1 67 ? -2.098 -12.672 -3.957 1.00 0.00 47 TYR A N 2
ATOM 1792 C CA . TYR A 1 67 ? -1.153 -13.690 -4.382 1.00 0.00 47 TYR A CA 2
ATOM 1793 C C . TYR A 1 67 ? -0.539 -14.396 -3.184 1.00 0.00 47 TYR A C 2
ATOM 1794 O O . TYR A 1 67 ? -0.856 -15.551 -2.895 1.00 0.00 47 TYR A O 2
ATOM 1812 N N . GLY A 1 68 ? 0.322 -13.684 -2.477 1.00 0.00 48 GLY A N 2
ATOM 1813 C CA . GLY A 1 68 ? 1.081 -14.286 -1.404 1.00 0.00 48 GLY A CA 2
ATOM 1814 C C . GLY A 1 68 ? 2.509 -14.553 -1.825 1.00 0.00 48 GLY A C 2
ATOM 1815 O O . GLY A 1 68 ? 2.880 -15.693 -2.114 1.00 0.00 48 GLY A O 2
ATOM 1819 N N . TRP A 1 69 ? 3.303 -13.498 -1.886 1.00 0.00 49 TRP A N 2
ATOM 1820 C CA . TRP A 1 69 ? 4.700 -13.607 -2.278 1.00 0.00 49 TRP A CA 2
ATOM 1821 C C . TRP A 1 69 ? 5.601 -13.445 -1.064 1.00 0.00 49 TRP A C 2
ATOM 1822 O O . TRP A 1 69 ? 5.139 -13.478 0.077 1.00 0.00 49 TRP A O 2
ATOM 1843 N N . SER A 1 70 ? 6.888 -13.295 -1.310 1.00 0.00 50 SER A N 2
ATOM 1844 C CA . SER A 1 70 ? 7.817 -12.939 -0.261 1.00 0.00 50 SER A CA 2
ATOM 1845 C C . SER A 1 70 ? 7.738 -11.432 -0.032 1.00 0.00 50 SER A C 2
ATOM 1846 O O . SER A 1 70 ? 7.436 -10.686 -0.968 1.00 0.00 50 SER A O 2
ATOM 1854 N N . LYS A 1 71 ? 7.995 -10.990 1.196 1.00 0.00 51 LYS A N 2
ATOM 1855 C CA . LYS A 1 71 ? 7.944 -9.568 1.537 1.00 0.00 51 LYS A CA 2
ATOM 1856 C C . LYS A 1 71 ? 8.771 -8.742 0.554 1.00 0.00 51 LYS A C 2
ATOM 1857 O O . LYS A 1 71 ? 8.278 -7.771 -0.021 1.00 0.00 51 LYS A O 2
ATOM 1876 N N . GLU A 1 72 ? 10.014 -9.156 0.344 1.00 0.00 52 GLU A N 2
ATOM 1877 C CA . GLU A 1 72 ? 10.918 -8.441 -0.542 1.00 0.00 52 GLU A CA 2
ATOM 1878 C C . GLU A 1 72 ? 10.478 -8.579 -1.999 1.00 0.00 52 GLU A C 2
ATOM 1879 O O . GLU A 1 72 ? 10.601 -7.638 -2.780 1.00 0.00 52 GLU A O 2
ATOM 1891 N N . ARG A 1 73 ? 9.942 -9.745 -2.353 1.00 0.00 53 ARG A N 2
ATOM 1892 C CA . ARG A 1 73 ? 9.509 -9.997 -3.727 1.00 0.00 53 ARG A CA 2
ATOM 1893 C C . ARG A 1 73 ? 8.378 -9.045 -4.105 1.00 0.00 53 ARG A C 2
ATOM 1894 O O . ARG A 1 73 ? 8.359 -8.496 -5.207 1.00 0.00 53 ARG A O 2
ATOM 1915 N N . ALA A 1 74 ? 7.446 -8.845 -3.181 1.00 0.00 54 ALA A N 2
ATOM 1916 C CA . ALA A 1 74 ? 6.345 -7.919 -3.399 1.00 0.00 54 ALA A CA 2
ATOM 1917 C C . ALA A 1 74 ? 6.873 -6.501 -3.575 1.00 0.00 54 ALA A C 2
ATOM 1918 O O . ALA A 1 74 ? 6.419 -5.762 -4.450 1.00 0.00 54 ALA A O 2
ATOM 1925 N N . GLU A 1 75 ? 7.853 -6.139 -2.751 1.00 0.00 55 GLU A N 2
ATOM 1926 C CA . GLU A 1 75 ? 8.498 -4.834 -2.841 1.00 0.00 55 GLU A CA 2
ATOM 1927 C C . GLU A 1 75 ? 9.154 -4.644 -4.205 1.00 0.00 55 GLU A C 2
ATOM 1928 O O . GLU A 1 75 ? 9.016 -3.590 -4.827 1.00 0.00 55 GLU A O 2
ATOM 1940 N N . GLN A 1 76 ? 9.861 -5.675 -4.661 1.00 0.00 56 GLN A N 2
ATOM 1941 C CA . GLN A 1 76 ? 10.516 -5.653 -5.968 1.00 0.00 56 GLN A CA 2
ATOM 1942 C C . GLN A 1 76 ? 9.502 -5.411 -7.084 1.00 0.00 56 GLN A C 2
ATOM 1943 O O . GLN A 1 76 ? 9.786 -4.714 -8.056 1.00 0.00 56 GLN A O 2
ATOM 1957 N N . GLU A 1 77 ? 8.321 -5.993 -6.938 1.00 0.00 57 GLU A N 2
ATOM 1958 C CA . GLU A 1 77 ? 7.271 -5.852 -7.936 1.00 0.00 57 GLU A CA 2
ATOM 1959 C C . GLU A 1 77 ? 6.674 -4.443 -7.915 1.00 0.00 57 GLU A C 2
ATOM 1960 O O . GLU A 1 77 ? 6.322 -3.893 -8.959 1.00 0.00 57 GLU A O 2
ATOM 1972 N N . VAL A 1 78 ? 6.571 -3.855 -6.727 1.00 0.00 58 VAL A N 2
ATOM 1973 C CA . VAL A 1 78 ? 6.137 -2.466 -6.604 1.00 0.00 58 VAL A CA 2
ATOM 1974 C C . VAL A 1 78 ? 7.208 -1.541 -7.183 1.00 0.00 58 VAL A C 2
ATOM 1975 O O . VAL A 1 78 ? 6.909 -0.523 -7.814 1.00 0.00 58 VAL A O 2
ATOM 1988 N N . ARG A 1 79 ? 8.459 -1.926 -6.969 1.00 0.00 59 ARG A N 2
ATOM 1989 C CA . ARG A 1 79 ? 9.607 -1.210 -7.508 1.00 0.00 59 ARG A CA 2
ATOM 1990 C C . ARG A 1 79 ? 9.592 -1.284 -9.034 1.00 0.00 59 ARG A C 2
ATOM 1991 O O . ARG A 1 79 ? 9.922 -0.320 -9.724 1.00 0.00 59 ARG A O 2
ATOM 2012 N N . ASP A 1 80 ? 9.186 -2.444 -9.540 1.00 0.00 60 ASP A N 2
ATOM 2013 C CA . ASP A 1 80 ? 9.009 -2.664 -10.974 1.00 0.00 60 ASP A CA 2
ATOM 2014 C C . ASP A 1 80 ? 7.999 -1.674 -11.540 1.00 0.00 60 ASP A C 2
ATOM 2015 O O . ASP A 1 80 ? 8.239 -1.035 -12.564 1.00 0.00 60 ASP A O 2
ATOM 2024 N N . PHE A 1 81 ? 6.880 -1.536 -10.841 1.00 0.00 61 PHE A N 2
ATOM 2025 C CA . PHE A 1 81 ? 5.827 -0.610 -11.235 1.00 0.00 61 PHE A CA 2
ATOM 2026 C C . PHE A 1 81 ? 6.334 0.831 -11.234 1.00 0.00 61 PHE A C 2
ATOM 2027 O O . PHE A 1 81 ? 5.885 1.655 -12.025 1.00 0.00 61 PHE A O 2
ATOM 2044 N N . SER A 1 82 ? 7.289 1.122 -10.359 1.00 0.00 62 SER A N 2
ATOM 2045 C CA . SER A 1 82 ? 7.841 2.467 -10.246 1.00 0.00 62 SER A CA 2
ATOM 2046 C C . SER A 1 82 ? 8.761 2.791 -11.428 1.00 0.00 62 SER A C 2
ATOM 2047 O O . SER A 1 82 ? 8.942 3.957 -11.784 1.00 0.00 62 SER A O 2
ATOM 2055 N N . ASP A 1 83 ? 9.334 1.755 -12.035 1.00 0.00 63 ASP A N 2
ATOM 2056 C CA . ASP A 1 83 ? 10.250 1.931 -13.164 1.00 0.00 63 ASP A CA 2
ATOM 2057 C C . ASP A 1 83 ? 9.494 2.355 -14.419 1.00 0.00 63 ASP A C 2
ATOM 2058 O O . ASP A 1 83 ? 10.000 3.121 -15.238 1.00 0.00 63 ASP A O 2
ATOM 2067 N N . ARG A 1 84 ? 8.270 1.875 -14.547 1.00 0.00 64 ARG A N 2
ATOM 2068 C CA . ARG A 1 84 ? 7.456 2.155 -15.721 1.00 0.00 64 ARG A CA 2
ATOM 2069 C C . ARG A 1 84 ? 6.113 2.760 -15.331 1.00 0.00 64 ARG A C 2
ATOM 2070 O O . ARG A 1 84 ? 5.087 2.485 -15.955 1.00 0.00 64 ARG A O 2
ATOM 2091 N N . LEU A 1 85 ? 6.131 3.592 -14.305 1.00 0.00 65 LEU A N 2
ATOM 2092 C CA . LEU A 1 85 ? 4.934 4.293 -13.869 1.00 0.00 65 LEU A CA 2
ATOM 2093 C C . LEU A 1 85 ? 4.717 5.502 -14.772 1.00 0.00 65 LEU A C 2
ATOM 2094 O O . LEU A 1 85 ? 5.542 6.436 -14.718 1.00 0.00 65 LEU A O 2
ATOM 2111 N N . MET A 1 21 ? 15.562 10.090 -0.974 1.00 0.00 1 MET A N 3
ATOM 2112 C CA . MET A 1 21 ? 14.610 11.181 -1.289 1.00 0.00 1 MET A CA 3
ATOM 2113 C C . MET A 1 21 ? 13.175 10.715 -1.088 1.00 0.00 1 MET A C 3
ATOM 2114 O O . MET A 1 21 ? 12.741 9.744 -1.707 1.00 0.00 1 MET A O 3
ATOM 2128 N N . ASN A 1 22 ? 12.435 11.399 -0.229 1.00 0.00 2 ASN A N 3
ATOM 2129 C CA . ASN A 1 22 ? 11.016 11.117 -0.080 1.00 0.00 2 ASN A CA 3
ATOM 2130 C C . ASN A 1 22 ? 10.230 11.937 -1.094 1.00 0.00 2 ASN A C 3
ATOM 2131 O O . ASN A 1 22 ? 9.553 12.909 -0.756 1.00 0.00 2 ASN A O 3
ATOM 2142 N N . SER A 1 23 ? 10.396 11.573 -2.351 1.00 0.00 3 SER A N 3
ATOM 2143 C CA . SER A 1 23 ? 9.647 12.165 -3.443 1.00 0.00 3 SER A CA 3
ATOM 2144 C C . SER A 1 23 ? 8.840 11.067 -4.110 1.00 0.00 3 SER A C 3
ATOM 2145 O O . SER A 1 23 ? 8.724 10.995 -5.333 1.00 0.00 3 SER A O 3
ATOM 2153 N N . ASP A 1 24 ? 8.276 10.218 -3.265 1.00 0.00 4 ASP A N 3
ATOM 2154 C CA . ASP A 1 24 ? 7.626 8.998 -3.698 1.00 0.00 4 ASP A CA 3
ATOM 2155 C C . ASP A 1 24 ? 6.348 9.285 -4.472 1.00 0.00 4 ASP A C 3
ATOM 2156 O O . ASP A 1 24 ? 5.506 10.079 -4.045 1.00 0.00 4 ASP A O 3
ATOM 2165 N N . VAL A 1 25 ? 6.213 8.619 -5.607 1.00 0.00 5 VAL A N 3
ATOM 2166 C CA . VAL A 1 25 ? 5.085 8.838 -6.501 1.00 0.00 5 VAL A CA 3
ATOM 2167 C C . VAL A 1 25 ? 3.928 7.890 -6.199 1.00 0.00 5 VAL A C 3
ATOM 2168 O O . VAL A 1 25 ? 2.913 7.908 -6.884 1.00 0.00 5 VAL A O 3
ATOM 2181 N N . ILE A 1 26 ? 4.085 7.059 -5.177 1.00 0.00 6 ILE A N 3
ATOM 2182 C CA . ILE A 1 26 ? 3.044 6.104 -4.813 1.00 0.00 6 ILE A CA 3
ATOM 2183 C C . ILE A 1 26 ? 2.107 6.708 -3.766 1.00 0.00 6 ILE A C 3
ATOM 2184 O O . ILE A 1 26 ? 0.898 6.478 -3.786 1.00 0.00 6 ILE A O 3
ATOM 2200 N N . LYS A 1 27 ? 2.678 7.487 -2.852 1.00 0.00 7 LYS A N 3
ATOM 2201 C CA . LYS A 1 27 ? 1.890 8.178 -1.837 1.00 0.00 7 LYS A CA 3
ATOM 2202 C C . LYS A 1 27 ? 1.117 9.340 -2.449 1.00 0.00 7 LYS A C 3
ATOM 2203 O O . LYS A 1 27 ? 0.179 9.862 -1.847 1.00 0.00 7 LYS A O 3
ATOM 2222 N N . GLY A 1 28 ? 1.518 9.742 -3.645 1.00 0.00 8 GLY A N 3
ATOM 2223 C CA . GLY A 1 28 ? 0.847 10.828 -4.326 1.00 0.00 8 GLY A CA 3
ATOM 2224 C C . GLY A 1 28 ? -0.005 10.327 -5.470 1.00 0.00 8 GLY A C 3
ATOM 2225 O O . GLY A 1 28 ? 0.458 9.529 -6.281 1.00 0.00 8 GLY A O 3
ATOM 2229 N N . LYS A 1 29 ? -1.257 10.790 -5.523 1.00 0.00 9 LYS A N 3
ATOM 2230 C CA . LYS A 1 29 ? -2.193 10.414 -6.588 1.00 0.00 9 LYS A CA 3
ATOM 2231 C C . LYS A 1 29 ? -2.556 8.932 -6.496 1.00 0.00 9 LYS A C 3
ATOM 2232 O O . LYS A 1 29 ? -2.899 8.302 -7.495 1.00 0.00 9 LYS A O 3
ATOM 2251 N N . TRP A 1 30 ? -2.514 8.409 -5.274 1.00 0.00 10 TRP A N 3
ATOM 2252 C CA . TRP A 1 30 ? -2.818 7.007 -4.985 1.00 0.00 10 TRP A CA 3
ATOM 2253 C C . TRP A 1 30 ? -4.116 6.547 -5.649 1.00 0.00 10 TRP A C 3
ATOM 2254 O O . TRP A 1 30 ? -4.144 5.511 -6.313 1.00 0.00 10 TRP A O 3
ATOM 2275 N N . LYS A 1 31 ? -5.183 7.321 -5.498 1.00 0.00 11 LYS A N 3
ATOM 2276 C CA . LYS A 1 31 ? -6.479 6.917 -6.033 1.00 0.00 11 LYS A CA 3
ATOM 2277 C C . LYS A 1 31 ? -6.541 7.060 -7.556 1.00 0.00 11 LYS A C 3
ATOM 2278 O O . LYS A 1 31 ? -7.535 6.696 -8.175 1.00 0.00 11 LYS A O 3
ATOM 2297 N N . GLN A 1 32 ? -5.489 7.602 -8.153 1.00 0.00 12 GLN A N 3
ATOM 2298 C CA . GLN A 1 32 ? -5.392 7.673 -9.606 1.00 0.00 12 GLN A CA 3
ATOM 2299 C C . GLN A 1 32 ? -4.529 6.529 -10.118 1.00 0.00 12 GLN A C 3
ATOM 2300 O O . GLN A 1 32 ? -4.554 6.182 -11.299 1.00 0.00 12 GLN A O 3
ATOM 2314 N N . LEU A 1 33 ? -3.768 5.944 -9.204 1.00 0.00 13 LEU A N 3
ATOM 2315 C CA . LEU A 1 33 ? -2.870 4.841 -9.517 1.00 0.00 13 LEU A CA 3
ATOM 2316 C C . LEU A 1 33 ? -3.598 3.510 -9.366 1.00 0.00 13 LEU A C 3
ATOM 2317 O O . LEU A 1 33 ? -3.050 2.452 -9.678 1.00 0.00 13 LEU A O 3
ATOM 2333 N N . THR A 1 34 ? -4.840 3.579 -8.897 1.00 0.00 14 THR A N 3
ATOM 2334 C CA . THR A 1 34 ? -5.660 2.394 -8.684 1.00 0.00 14 THR A CA 3
ATOM 2335 C C . THR A 1 34 ? -5.802 1.577 -9.967 1.00 0.00 14 THR A C 3
ATOM 2336 O O . THR A 1 34 ? -5.494 0.384 -9.996 1.00 0.00 14 THR A O 3
ATOM 2347 N N . GLY A 1 35 ? -6.247 2.238 -11.029 1.00 0.00 15 GLY A N 3
ATOM 2348 C CA . GLY A 1 35 ? -6.404 1.575 -12.309 1.00 0.00 15 GLY A CA 3
ATOM 2349 C C . GLY A 1 35 ? -5.078 1.122 -12.885 1.00 0.00 15 GLY A C 3
ATOM 2350 O O . GLY A 1 35 ? -5.021 0.150 -13.631 1.00 0.00 15 GLY A O 3
ATOM 2354 N N . LYS A 1 36 ? -4.007 1.816 -12.516 1.00 0.00 16 LYS A N 3
ATOM 2355 C CA . LYS A 1 36 ? -2.680 1.493 -13.018 1.00 0.00 16 LYS A CA 3
ATOM 2356 C C . LYS A 1 36 ? -2.160 0.209 -12.374 1.00 0.00 16 LYS A C 3
ATOM 2357 O O . LYS A 1 36 ? -1.540 -0.625 -13.034 1.00 0.00 16 LYS A O 3
ATOM 2376 N N . ILE A 1 37 ? -2.419 0.055 -11.084 1.00 0.00 17 ILE A N 3
ATOM 2377 C CA . ILE A 1 37 ? -2.015 -1.143 -10.364 1.00 0.00 17 ILE A CA 3
ATOM 2378 C C . ILE A 1 37 ? -2.859 -2.334 -10.802 1.00 0.00 17 ILE A C 3
ATOM 2379 O O . ILE A 1 37 ? -2.340 -3.429 -11.051 1.00 0.00 17 ILE A O 3
ATOM 2395 N N . LYS A 1 38 ? -4.162 -2.103 -10.913 1.00 0.00 18 LYS A N 3
ATOM 2396 C CA . LYS A 1 38 ? -5.096 -3.124 -11.371 1.00 0.00 18 LYS A CA 3
ATOM 2397 C C . LYS A 1 38 ? -4.740 -3.568 -12.788 1.00 0.00 18 LYS A C 3
ATOM 2398 O O . LYS A 1 38 ? -4.872 -4.740 -13.136 1.00 0.00 18 LYS A O 3
ATOM 2417 N N . GLU A 1 39 ? -4.270 -2.614 -13.588 1.00 0.00 19 GLU A N 3
ATOM 2418 C CA . GLU A 1 39 ? -3.838 -2.874 -14.957 1.00 0.00 19 GLU A CA 3
ATOM 2419 C C . GLU A 1 39 ? -2.710 -3.904 -14.989 1.00 0.00 19 GLU A C 3
ATOM 2420 O O . GLU A 1 39 ? -2.628 -4.724 -15.908 1.00 0.00 19 GLU A O 3
ATOM 2432 N N . ARG A 1 40 ? -1.847 -3.870 -13.982 1.00 0.00 20 ARG A N 3
ATOM 2433 C CA . ARG A 1 40 ? -0.700 -4.763 -13.947 1.00 0.00 20 ARG A CA 3
ATOM 2434 C C . ARG A 1 40 ? -1.060 -6.124 -13.356 1.00 0.00 20 ARG A C 3
ATOM 2435 O O . ARG A 1 40 ? -1.079 -7.127 -14.066 1.00 0.00 20 ARG A O 3
ATOM 2456 N N . TRP A 1 41 ? -1.357 -6.154 -12.062 1.00 0.00 21 TRP A N 3
ATOM 2457 C CA . TRP A 1 41 ? -1.497 -7.418 -11.351 1.00 0.00 21 TRP A CA 3
ATOM 2458 C C . TRP A 1 41 ? -2.875 -8.046 -11.538 1.00 0.00 21 TRP A C 3
ATOM 2459 O O . TRP A 1 41 ? -3.022 -9.260 -11.406 1.00 0.00 21 TRP A O 3
ATOM 2480 N N . GLY A 1 42 ? -3.875 -7.230 -11.833 1.00 0.00 22 GLY A N 3
ATOM 2481 C CA . GLY A 1 42 ? -5.196 -7.753 -12.141 1.00 0.00 22 GLY A CA 3
ATOM 2482 C C . GLY A 1 42 ? -5.992 -8.173 -10.916 1.00 0.00 22 GLY A C 3
ATOM 2483 O O . GLY A 1 42 ? -7.083 -7.658 -10.682 1.00 0.00 22 GLY A O 3
ATOM 2487 N N . ASP A 1 43 ? -5.452 -9.107 -10.137 1.00 0.00 23 ASP A N 3
ATOM 2488 C CA . ASP A 1 43 ? -6.154 -9.643 -8.966 1.00 0.00 23 ASP A CA 3
ATOM 2489 C C . ASP A 1 43 ? -6.376 -8.558 -7.916 1.00 0.00 23 ASP A C 3
ATOM 2490 O O . ASP A 1 43 ? -7.366 -8.581 -7.187 1.00 0.00 23 ASP A O 3
ATOM 2499 N N . LEU A 1 44 ? -5.460 -7.598 -7.851 1.00 0.00 24 LEU A N 3
ATOM 2500 C CA . LEU A 1 44 ? -5.639 -6.449 -6.975 1.00 0.00 24 LEU A CA 3
ATOM 2501 C C . LEU A 1 44 ? -6.801 -5.605 -7.470 1.00 0.00 24 LEU A C 3
ATOM 2502 O O . LEU A 1 44 ? -6.732 -4.999 -8.540 1.00 0.00 24 LEU A O 3
ATOM 2518 N N . THR A 1 45 ? -7.878 -5.592 -6.710 1.00 0.00 25 THR A N 3
ATOM 2519 C CA . THR A 1 45 ? -9.056 -4.845 -7.095 1.00 0.00 25 THR A CA 3
ATOM 2520 C C . THR A 1 45 ? -8.869 -3.368 -6.785 1.00 0.00 25 THR A C 3
ATOM 2521 O O . THR A 1 45 ? -8.161 -3.011 -5.840 1.00 0.00 25 THR A O 3
ATOM 2532 N N . ASP A 1 46 ? -9.497 -2.509 -7.578 1.00 0.00 26 ASP A N 3
ATOM 2533 C CA . ASP A 1 46 ? -9.510 -1.085 -7.277 1.00 0.00 26 ASP A CA 3
ATOM 2534 C C . ASP A 1 46 ? -10.346 -0.853 -6.028 1.00 0.00 26 ASP A C 3
ATOM 2535 O O . ASP A 1 46 ? -10.233 0.174 -5.372 1.00 0.00 26 ASP A O 3
ATOM 2544 N N . ASP A 1 47 ? -11.170 -1.842 -5.704 1.00 0.00 27 ASP A N 3
ATOM 2545 C CA . ASP A 1 47 ? -11.922 -1.860 -4.457 1.00 0.00 27 ASP A CA 3
ATOM 2546 C C . ASP A 1 47 ? -10.970 -1.869 -3.265 1.00 0.00 27 ASP A C 3
ATOM 2547 O O . ASP A 1 47 ? -11.099 -1.058 -2.347 1.00 0.00 27 ASP A O 3
ATOM 2556 N N . ASP A 1 48 ? -10.016 -2.800 -3.290 1.00 0.00 28 ASP A N 3
ATOM 2557 C CA . ASP A 1 48 ? -9.004 -2.911 -2.238 1.00 0.00 28 ASP A CA 3
ATOM 2558 C C . ASP A 1 48 ? -8.149 -1.657 -2.166 1.00 0.00 28 ASP A C 3
ATOM 2559 O O . ASP A 1 48 ? -7.810 -1.183 -1.083 1.00 0.00 28 ASP A O 3
ATOM 2568 N N . LEU A 1 49 ? -7.798 -1.125 -3.329 1.00 0.00 29 LEU A N 3
ATOM 2569 C CA . LEU A 1 49 ? -6.922 0.036 -3.405 1.00 0.00 29 LEU A CA 3
ATOM 2570 C C . LEU A 1 49 ? -7.656 1.309 -2.980 1.00 0.00 29 LEU A C 3
ATOM 2571 O O . LEU A 1 49 ? -7.037 2.284 -2.570 1.00 0.00 29 LEU A O 3
ATOM 2587 N N . GLN A 1 50 ? -8.980 1.279 -3.048 1.00 0.00 30 GLN A N 3
ATOM 2588 C CA . GLN A 1 50 ? -9.800 2.440 -2.707 1.00 0.00 30 GLN A CA 3
ATOM 2589 C C . GLN A 1 50 ? -10.108 2.455 -1.207 1.00 0.00 30 GLN A C 3
ATOM 2590 O O . GLN A 1 50 ? -11.047 3.111 -0.748 1.00 0.00 30 GLN A O 3
ATOM 2604 N N . ALA A 1 51 ? -9.303 1.738 -0.444 1.00 0.00 31 ALA A N 3
ATOM 2605 C CA . ALA A 1 51 ? -9.542 1.588 0.982 1.00 0.00 31 ALA A CA 3
ATOM 2606 C C . ALA A 1 51 ? -8.641 2.490 1.823 1.00 0.00 31 ALA A C 3
ATOM 2607 O O . ALA A 1 51 ? -9.074 3.531 2.316 1.00 0.00 31 ALA A O 3
ATOM 2614 N N . ALA A 1 52 ? -7.381 2.093 1.962 1.00 0.00 32 ALA A N 3
ATOM 2615 C CA . ALA A 1 52 ? -6.480 2.716 2.925 1.00 0.00 32 ALA A CA 3
ATOM 2616 C C . ALA A 1 52 ? -5.746 3.922 2.349 1.00 0.00 32 ALA A C 3
ATOM 2617 O O . ALA A 1 52 ? -6.107 4.443 1.294 1.00 0.00 32 ALA A O 3
ATOM 2624 N N . ASP A 1 53 ? -4.705 4.341 3.064 1.00 0.00 33 ASP A N 3
ATOM 2625 C CA . ASP A 1 53 ? -3.949 5.554 2.747 1.00 0.00 33 ASP A CA 3
ATOM 2626 C C . ASP A 1 53 ? -3.343 5.514 1.354 1.00 0.00 33 ASP A C 3
ATOM 2627 O O . ASP A 1 53 ? -3.752 6.269 0.475 1.00 0.00 33 ASP A O 3
ATOM 2636 N N . GLY A 1 54 ? -2.357 4.652 1.168 1.00 0.00 34 GLY A N 3
ATOM 2637 C CA . GLY A 1 54 ? -1.695 4.565 -0.114 1.00 0.00 34 GLY A CA 3
ATOM 2638 C C . GLY A 1 54 ? -0.213 4.850 -0.022 1.00 0.00 34 GLY A C 3
ATOM 2639 O O . GLY A 1 54 ? 0.200 5.977 0.244 1.00 0.00 34 GLY A O 3
ATOM 2643 N N . HIS A 1 55 ? 0.580 3.808 -0.219 1.00 0.00 35 HIS A N 3
ATOM 2644 C CA . HIS A 1 55 ? 2.035 3.903 -0.196 1.00 0.00 35 HIS A CA 3
ATOM 2645 C C . HIS A 1 55 ? 2.621 2.564 -0.613 1.00 0.00 35 HIS A C 3
ATOM 2646 O O . HIS A 1 55 ? 1.944 1.544 -0.508 1.00 0.00 35 HIS A O 3
ATOM 2661 N N . ALA A 1 56 ? 3.863 2.570 -1.090 1.00 0.00 36 ALA A N 3
ATOM 2662 C CA . ALA A 1 56 ? 4.504 1.366 -1.626 1.00 0.00 36 ALA A CA 3
ATOM 2663 C C . ALA A 1 56 ? 4.462 0.223 -0.618 1.00 0.00 36 ALA A C 3
ATOM 2664 O O . ALA A 1 56 ? 4.256 -0.938 -0.975 1.00 0.00 36 ALA A O 3
ATOM 2671 N N . GLU A 1 57 ? 4.632 0.574 0.644 1.00 0.00 37 GLU A N 3
ATOM 2672 C CA . GLU A 1 57 ? 4.568 -0.386 1.735 1.00 0.00 37 GLU A CA 3
ATOM 2673 C C . GLU A 1 57 ? 3.193 -1.062 1.793 1.00 0.00 37 GLU A C 3
ATOM 2674 O O . GLU A 1 57 ? 3.084 -2.242 2.120 1.00 0.00 37 GLU A O 3
ATOM 2686 N N . TYR A 1 58 ? 2.152 -0.315 1.435 1.00 0.00 38 TYR A N 3
ATOM 2687 C CA . TYR A 1 58 ? 0.792 -0.840 1.452 1.00 0.00 38 TYR A CA 3
ATOM 2688 C C . TYR A 1 58 ? 0.578 -1.790 0.275 1.00 0.00 38 TYR A C 3
ATOM 2689 O O . TYR A 1 58 ? -0.179 -2.754 0.378 1.00 0.00 38 TYR A O 3
ATOM 2707 N N . LEU A 1 59 ? 1.252 -1.516 -0.843 1.00 0.00 39 LEU A N 3
ATOM 2708 C CA . LEU A 1 59 ? 1.180 -2.392 -2.012 1.00 0.00 39 LEU A CA 3
ATOM 2709 C C . LEU A 1 59 ? 1.667 -3.785 -1.657 1.00 0.00 39 LEU A C 3
ATOM 2710 O O . LEU A 1 59 ? 1.029 -4.781 -1.997 1.00 0.00 39 LEU A O 3
ATOM 2726 N N . VAL A 1 60 ? 2.796 -3.841 -0.958 1.00 0.00 40 VAL A N 3
ATOM 2727 C CA . VAL A 1 60 ? 3.356 -5.108 -0.505 1.00 0.00 40 VAL A CA 3
ATOM 2728 C C . VAL A 1 60 ? 2.335 -5.868 0.337 1.00 0.00 40 VAL A C 3
ATOM 2729 O O . VAL A 1 60 ? 2.128 -7.065 0.145 1.00 0.00 40 VAL A O 3
ATOM 2742 N N . GLY A 1 61 ? 1.682 -5.156 1.250 1.00 0.00 41 GLY A N 3
ATOM 2743 C CA . GLY A 1 61 ? 0.655 -5.762 2.074 1.00 0.00 41 GLY A CA 3
ATOM 2744 C C . GLY A 1 61 ? -0.487 -6.324 1.247 1.00 0.00 41 GLY A C 3
ATOM 2745 O O . GLY A 1 61 ? -0.934 -7.446 1.476 1.00 0.00 41 GLY A O 3
ATOM 2749 N N . LYS A 1 62 ? -0.949 -5.544 0.275 1.00 0.00 42 LYS A N 3
ATOM 2750 C CA . LYS A 1 62 ? -2.016 -5.973 -0.626 1.00 0.00 42 LYS A CA 3
ATOM 2751 C C . LYS A 1 62 ? -1.604 -7.213 -1.412 1.00 0.00 42 LYS A C 3
ATOM 2752 O O . LYS A 1 62 ? -2.399 -8.136 -1.592 1.00 0.00 42 LYS A O 3
ATOM 2771 N N . LEU A 1 63 ? -0.357 -7.232 -1.867 1.00 0.00 43 LEU A N 3
ATOM 2772 C CA . LEU A 1 63 ? 0.165 -8.359 -2.631 1.00 0.00 43 LEU A CA 3
ATOM 2773 C C . LEU A 1 63 ? 0.229 -9.616 -1.771 1.00 0.00 43 LEU A C 3
ATOM 2774 O O . LEU A 1 63 ? -0.012 -10.721 -2.252 1.00 0.00 43 LEU A O 3
ATOM 2790 N N . GLN A 1 64 ? 0.548 -9.441 -0.497 1.00 0.00 44 GLN A N 3
ATOM 2791 C CA . GLN A 1 64 ? 0.599 -10.558 0.436 1.00 0.00 44 GLN A CA 3
ATOM 2792 C C . GLN A 1 64 ? -0.809 -11.004 0.817 1.00 0.00 44 GLN A C 3
ATOM 2793 O O . GLN A 1 64 ? -1.081 -12.196 0.957 1.00 0.00 44 GLN A O 3
ATOM 2807 N N . GLU A 1 65 ? -1.698 -10.036 0.975 1.00 0.00 45 GLU A N 3
ATOM 2808 C CA . GLU A 1 65 ? -3.069 -10.306 1.384 1.00 0.00 45 GLU A CA 3
ATOM 2809 C C . GLU A 1 65 ? -3.834 -11.050 0.286 1.00 0.00 45 GLU A C 3
ATOM 2810 O O . GLU A 1 65 ? -4.541 -12.019 0.558 1.00 0.00 45 GLU A O 3
ATOM 2822 N N . ARG A 1 66 ? -3.674 -10.605 -0.955 1.00 0.00 46 ARG A N 3
ATOM 2823 C CA . ARG A 1 66 ? -4.364 -11.226 -2.082 1.00 0.00 46 ARG A CA 3
ATOM 2824 C C . ARG A 1 66 ? -3.614 -12.456 -2.585 1.00 0.00 46 ARG A C 3
ATOM 2825 O O . ARG A 1 66 ? -4.161 -13.558 -2.593 1.00 0.00 46 ARG A O 3
ATOM 2846 N N . TYR A 1 67 ? -2.362 -12.269 -2.983 1.00 0.00 47 TYR A N 3
ATOM 2847 C CA . TYR A 1 67 ? -1.566 -13.365 -3.525 1.00 0.00 47 TYR A CA 3
ATOM 2848 C C . TYR A 1 67 ? -0.873 -14.150 -2.418 1.00 0.00 47 TYR A C 3
ATOM 2849 O O . TYR A 1 67 ? -1.188 -15.314 -2.169 1.00 0.00 47 TYR A O 3
ATOM 2867 N N . GLY A 1 68 ? 0.071 -13.501 -1.755 1.00 0.00 48 GLY A N 3
ATOM 2868 C CA . GLY A 1 68 ? 0.897 -14.184 -0.784 1.00 0.00 48 GLY A CA 3
ATOM 2869 C C . GLY A 1 68 ? 2.180 -14.687 -1.412 1.00 0.00 48 GLY A C 3
ATOM 2870 O O . GLY A 1 68 ? 2.506 -15.872 -1.328 1.00 0.00 48 GLY A O 3
ATOM 2874 N N . TRP A 1 69 ? 2.900 -13.776 -2.056 1.00 0.00 49 TRP A N 3
ATOM 2875 C CA . TRP A 1 69 ? 4.144 -14.108 -2.737 1.00 0.00 49 TRP A CA 3
ATOM 2876 C C . TRP A 1 69 ? 5.305 -14.131 -1.762 1.00 0.00 49 TRP A C 3
ATOM 2877 O O . TRP A 1 69 ? 5.140 -13.887 -0.564 1.00 0.00 49 TRP A O 3
ATOM 2898 N N . SER A 1 70 ? 6.476 -14.426 -2.286 1.00 0.00 50 SER A N 3
ATOM 2899 C CA . SER A 1 70 ? 7.700 -14.256 -1.541 1.00 0.00 50 SER A CA 3
ATOM 2900 C C . SER A 1 70 ? 7.918 -12.762 -1.298 1.00 0.00 50 SER A C 3
ATOM 2901 O O . SER A 1 70 ? 7.609 -11.938 -2.164 1.00 0.00 50 SER A O 3
ATOM 2909 N N . LYS A 1 71 ? 8.450 -12.417 -0.132 1.00 0.00 51 LYS A N 3
ATOM 2910 C CA . LYS A 1 71 ? 8.486 -11.027 0.307 1.00 0.00 51 LYS A CA 3
ATOM 2911 C C . LYS A 1 71 ? 9.314 -10.153 -0.635 1.00 0.00 51 LYS A C 3
ATOM 2912 O O . LYS A 1 71 ? 8.895 -9.050 -0.988 1.00 0.00 51 LYS A O 3
ATOM 2931 N N . GLU A 1 72 ? 10.466 -10.652 -1.071 1.00 0.00 52 GLU A N 3
ATOM 2932 C CA . GLU A 1 72 ? 11.338 -9.866 -1.934 1.00 0.00 52 GLU A CA 3
ATOM 2933 C C . GLU A 1 72 ? 10.739 -9.745 -3.333 1.00 0.00 52 GLU A C 3
ATOM 2934 O O . GLU A 1 72 ? 10.954 -8.753 -4.024 1.00 0.00 52 GLU A O 3
ATOM 2946 N N . ARG A 1 73 ? 9.972 -10.753 -3.735 1.00 0.00 53 ARG A N 3
ATOM 2947 C CA . ARG A 1 73 ? 9.287 -10.721 -5.021 1.00 0.00 53 ARG A CA 3
ATOM 2948 C C . ARG A 1 73 ? 8.231 -9.624 -5.036 1.00 0.00 53 ARG A C 3
ATOM 2949 O O . ARG A 1 73 ? 8.171 -8.822 -5.969 1.00 0.00 53 ARG A O 3
ATOM 2970 N N . ALA A 1 74 ? 7.420 -9.588 -3.986 1.00 0.00 54 ALA A N 3
ATOM 2971 C CA . ALA A 1 74 ? 6.363 -8.594 -3.868 1.00 0.00 54 ALA A CA 3
ATOM 2972 C C . ALA A 1 74 ? 6.944 -7.185 -3.886 1.00 0.00 54 ALA A C 3
ATOM 2973 O O . ALA A 1 74 ? 6.512 -6.339 -4.667 1.00 0.00 54 ALA A O 3
ATOM 2980 N N . GLU A 1 75 ? 7.945 -6.949 -3.043 1.00 0.00 55 GLU A N 3
ATOM 2981 C CA . GLU A 1 75 ? 8.562 -5.631 -2.931 1.00 0.00 55 GLU A CA 3
ATOM 2982 C C . GLU A 1 75 ? 9.259 -5.215 -4.227 1.00 0.00 55 GLU A C 3
ATOM 2983 O O . GLU A 1 75 ? 9.137 -4.070 -4.666 1.00 0.00 55 GLU A O 3
ATOM 2995 N N . GLN A 1 76 ? 9.983 -6.143 -4.837 1.00 0.00 56 GLN A N 3
ATOM 2996 C CA . GLN A 1 76 ? 10.695 -5.860 -6.081 1.00 0.00 56 GLN A CA 3
ATOM 2997 C C . GLN A 1 76 ? 9.727 -5.464 -7.196 1.00 0.00 56 GLN A C 3
ATOM 2998 O O . GLN A 1 76 ? 10.007 -4.543 -7.963 1.00 0.00 56 GLN A O 3
ATOM 3012 N N . GLU A 1 77 ? 8.588 -6.146 -7.280 1.00 0.00 57 GLU A N 3
ATOM 3013 C CA . GLU A 1 77 ? 7.597 -5.823 -8.300 1.00 0.00 57 GLU A CA 3
ATOM 3014 C C . GLU A 1 77 ? 6.996 -4.441 -8.057 1.00 0.00 57 GLU A C 3
ATOM 3015 O O . GLU A 1 77 ? 6.666 -3.728 -9.004 1.00 0.00 57 GLU A O 3
ATOM 3027 N N . VAL A 1 78 ? 6.872 -4.061 -6.790 1.00 0.00 58 VAL A N 3
ATOM 3028 C CA . VAL A 1 78 ? 6.422 -2.721 -6.437 1.00 0.00 58 VAL A CA 3
ATOM 3029 C C . VAL A 1 78 ? 7.437 -1.685 -6.916 1.00 0.00 58 VAL A C 3
ATOM 3030 O O . VAL A 1 78 ? 7.073 -0.665 -7.505 1.00 0.00 58 VAL A O 3
ATOM 3043 N N . ARG A 1 79 ? 8.713 -1.964 -6.672 1.00 0.00 59 ARG A N 3
ATOM 3044 C CA . ARG A 1 79 ? 9.791 -1.096 -7.132 1.00 0.00 59 ARG A CA 3
ATOM 3045 C C . ARG A 1 79 ? 9.805 -1.008 -8.654 1.00 0.00 59 ARG A C 3
ATOM 3046 O O . ARG A 1 79 ? 9.969 0.071 -9.220 1.00 0.00 59 ARG A O 3
ATOM 3067 N N . ASP A 1 80 ? 9.624 -2.150 -9.306 1.00 0.00 60 ASP A N 3
ATOM 3068 C CA . ASP A 1 80 ? 9.578 -2.211 -10.764 1.00 0.00 60 ASP A CA 3
ATOM 3069 C C . ASP A 1 80 ? 8.410 -1.389 -11.295 1.00 0.00 60 ASP A C 3
ATOM 3070 O O . ASP A 1 80 ? 8.550 -0.643 -12.268 1.00 0.00 60 ASP A O 3
ATOM 3079 N N . PHE A 1 81 ? 7.263 -1.522 -10.641 1.00 0.00 61 PHE A N 3
ATOM 3080 C CA . PHE A 1 81 ? 6.085 -0.730 -10.970 1.00 0.00 61 PHE A CA 3
ATOM 3081 C C . PHE A 1 81 ? 6.395 0.764 -10.867 1.00 0.00 61 PHE A C 3
ATOM 3082 O O . PHE A 1 81 ? 6.061 1.543 -11.759 1.00 0.00 61 PHE A O 3
ATOM 3099 N N . SER A 1 82 ? 7.051 1.146 -9.779 1.00 0.00 62 SER A N 3
ATOM 3100 C CA . SER A 1 82 ? 7.400 2.538 -9.539 1.00 0.00 62 SER A CA 3
ATOM 3101 C C . SER A 1 82 ? 8.466 3.019 -10.525 1.00 0.00 62 SER A C 3
ATOM 3102 O O . SER A 1 82 ? 8.513 4.201 -10.876 1.00 0.00 62 SER A O 3
ATOM 3110 N N . ASP A 1 83 ? 9.312 2.103 -10.976 1.00 0.00 63 ASP A N 3
ATOM 3111 C CA . ASP A 1 83 ? 10.383 2.436 -11.909 1.00 0.00 63 ASP A CA 3
ATOM 3112 C C . ASP A 1 83 ? 9.816 2.843 -13.262 1.00 0.00 63 ASP A C 3
ATOM 3113 O O . ASP A 1 83 ? 10.316 3.767 -13.908 1.00 0.00 63 ASP A O 3
ATOM 3122 N N . ARG A 1 84 ? 8.750 2.166 -13.671 1.00 0.00 64 ARG A N 3
ATOM 3123 C CA . ARG A 1 84 ? 8.127 2.426 -14.964 1.00 0.00 64 ARG A CA 3
ATOM 3124 C C . ARG A 1 84 ? 7.022 3.471 -14.847 1.00 0.00 64 ARG A C 3
ATOM 3125 O O . ARG A 1 84 ? 6.216 3.644 -15.766 1.00 0.00 64 ARG A O 3
ATOM 3146 N N . LEU A 1 85 ? 6.989 4.169 -13.724 1.00 0.00 65 LEU A N 3
ATOM 3147 C CA . LEU A 1 85 ? 5.978 5.183 -13.492 1.00 0.00 65 LEU A CA 3
ATOM 3148 C C . LEU A 1 85 ? 6.568 6.565 -13.760 1.00 0.00 65 LEU A C 3
ATOM 3149 O O . LEU A 1 85 ? 6.612 6.975 -14.941 1.00 0.00 65 LEU A O 3
ATOM 3166 N N . MET A 1 21 ? 16.030 7.738 -6.102 1.00 0.00 1 MET A N 4
ATOM 3167 C CA . MET A 1 21 ? 14.690 7.995 -5.533 1.00 0.00 1 MET A CA 4
ATOM 3168 C C . MET A 1 21 ? 14.177 6.763 -4.808 1.00 0.00 1 MET A C 4
ATOM 3169 O O . MET A 1 21 ? 14.718 5.669 -4.965 1.00 0.00 1 MET A O 4
ATOM 3183 N N . ASN A 1 22 ? 13.135 6.951 -4.015 1.00 0.00 2 ASN A N 4
ATOM 3184 C CA . ASN A 1 22 ? 12.540 5.867 -3.250 1.00 0.00 2 ASN A CA 4
ATOM 3185 C C . ASN A 1 22 ? 11.178 5.515 -3.846 1.00 0.00 2 ASN A C 4
ATOM 3186 O O . ASN A 1 22 ? 10.667 6.232 -4.706 1.00 0.00 2 ASN A O 4
ATOM 3197 N N . SER A 1 23 ? 10.589 4.418 -3.392 1.00 0.00 3 SER A N 4
ATOM 3198 C CA . SER A 1 23 ? 9.314 3.952 -3.925 1.00 0.00 3 SER A CA 4
ATOM 3199 C C . SER A 1 23 ? 8.141 4.711 -3.290 1.00 0.00 3 SER A C 4
ATOM 3200 O O . SER A 1 23 ? 6.993 4.270 -3.350 1.00 0.00 3 SER A O 4
ATOM 3208 N N . ASP A 1 24 ? 8.432 5.880 -2.728 1.00 0.00 4 ASP A N 4
ATOM 3209 C CA . ASP A 1 24 ? 7.429 6.686 -2.034 1.00 0.00 4 ASP A CA 4
ATOM 3210 C C . ASP A 1 24 ? 6.551 7.446 -3.025 1.00 0.00 4 ASP A C 4
ATOM 3211 O O . ASP A 1 24 ? 5.669 8.211 -2.632 1.00 0.00 4 ASP A O 4
ATOM 3220 N N . VAL A 1 25 ? 6.792 7.231 -4.312 1.00 0.00 5 VAL A N 4
ATOM 3221 C CA . VAL A 1 25 ? 5.998 7.867 -5.358 1.00 0.00 5 VAL A CA 4
ATOM 3222 C C . VAL A 1 25 ? 4.604 7.248 -5.436 1.00 0.00 5 VAL A C 4
ATOM 3223 O O . VAL A 1 25 ? 3.682 7.838 -5.994 1.00 0.00 5 VAL A O 4
ATOM 3236 N N . ILE A 1 26 ? 4.462 6.065 -4.848 1.00 0.00 6 ILE A N 4
ATOM 3237 C CA . ILE A 1 26 ? 3.192 5.344 -4.845 1.00 0.00 6 ILE A CA 4
ATOM 3238 C C . ILE A 1 26 ? 2.243 5.937 -3.802 1.00 0.00 6 ILE A C 4
ATOM 3239 O O . ILE A 1 26 ? 1.026 5.776 -3.880 1.00 0.00 6 ILE A O 4
ATOM 3255 N N . LYS A 1 27 ? 2.815 6.652 -2.836 1.00 0.00 7 LYS A N 4
ATOM 3256 C CA . LYS A 1 27 ? 2.041 7.233 -1.746 1.00 0.00 7 LYS A CA 4
ATOM 3257 C C . LYS A 1 27 ? 1.169 8.379 -2.260 1.00 0.00 7 LYS A C 4
ATOM 3258 O O . LYS A 1 27 ? 0.145 8.718 -1.659 1.00 0.00 7 LYS A O 4
ATOM 3277 N N . GLY A 1 28 ? 1.583 8.970 -3.373 1.00 0.00 8 GLY A N 4
ATOM 3278 C CA . GLY A 1 28 ? 0.847 10.075 -3.948 1.00 0.00 8 GLY A CA 4
ATOM 3279 C C . GLY A 1 28 ? 0.129 9.668 -5.215 1.00 0.00 8 GLY A C 4
ATOM 3280 O O . GLY A 1 28 ? 0.671 8.900 -6.011 1.00 0.00 8 GLY A O 4
ATOM 3284 N N . LYS A 1 29 ? -1.095 10.174 -5.388 1.00 0.00 9 LYS A N 4
ATOM 3285 C CA . LYS A 1 29 ? -1.934 9.859 -6.552 1.00 0.00 9 LYS A CA 4
ATOM 3286 C C . LYS A 1 29 ? -2.411 8.411 -6.495 1.00 0.00 9 LYS A C 4
ATOM 3287 O O . LYS A 1 29 ? -2.878 7.864 -7.492 1.00 0.00 9 LYS A O 4
ATOM 3306 N N . TRP A 1 30 ? -2.313 7.818 -5.306 1.00 0.00 10 TRP A N 4
ATOM 3307 C CA . TRP A 1 30 ? -2.717 6.432 -5.067 1.00 0.00 10 TRP A CA 4
ATOM 3308 C C . TRP A 1 30 ? -4.127 6.159 -5.591 1.00 0.00 10 TRP A C 4
ATOM 3309 O O . TRP A 1 30 ? -4.379 5.119 -6.205 1.00 0.00 10 TRP A O 4
ATOM 3330 N N . LYS A 1 31 ? -5.033 7.106 -5.364 1.00 0.00 11 LYS A N 4
ATOM 3331 C CA . LYS A 1 31 ? -6.416 6.984 -5.818 1.00 0.00 11 LYS A CA 4
ATOM 3332 C C . LYS A 1 31 ? -6.483 6.719 -7.318 1.00 0.00 11 LYS A C 4
ATOM 3333 O O . LYS A 1 31 ? -7.292 5.917 -7.778 1.00 0.00 11 LYS A O 4
ATOM 3352 N N . GLN A 1 32 ? -5.613 7.380 -8.068 1.00 0.00 12 GLN A N 4
ATOM 3353 C CA . GLN A 1 32 ? -5.605 7.265 -9.517 1.00 0.00 12 GLN A CA 4
ATOM 3354 C C . GLN A 1 32 ? -4.746 6.074 -9.942 1.00 0.00 12 GLN A C 4
ATOM 3355 O O . GLN A 1 32 ? -5.063 5.376 -10.905 1.00 0.00 12 GLN A O 4
ATOM 3369 N N . LEU A 1 33 ? -3.668 5.840 -9.197 1.00 0.00 13 LEU A N 4
ATOM 3370 C CA . LEU A 1 33 ? -2.724 4.766 -9.509 1.00 0.00 13 LEU A CA 4
ATOM 3371 C C . LEU A 1 33 ? -3.390 3.395 -9.468 1.00 0.00 13 LEU A C 4
ATOM 3372 O O . LEU A 1 33 ? -2.942 2.472 -10.145 1.00 0.00 13 LEU A O 4
ATOM 3388 N N . THR A 1 34 ? -4.461 3.271 -8.683 1.00 0.00 14 THR A N 4
ATOM 3389 C CA . THR A 1 34 ? -5.196 2.014 -8.554 1.00 0.00 14 THR A CA 4
ATOM 3390 C C . THR A 1 34 ? -5.552 1.425 -9.919 1.00 0.00 14 THR A C 4
ATOM 3391 O O . THR A 1 34 ? -5.456 0.215 -10.127 1.00 0.00 14 THR A O 4
ATOM 3402 N N . GLY A 1 35 ? -5.939 2.293 -10.849 1.00 0.00 15 GLY A N 4
ATOM 3403 C CA . GLY A 1 35 ? -6.294 1.854 -12.185 1.00 0.00 15 GLY A CA 4
ATOM 3404 C C . GLY A 1 35 ? -5.129 1.217 -12.916 1.00 0.00 15 GLY A C 4
ATOM 3405 O O . GLY A 1 35 ? -5.300 0.217 -13.612 1.00 0.00 15 GLY A O 4
ATOM 3409 N N . LYS A 1 36 ? -3.940 1.784 -12.750 1.00 0.00 16 LYS A N 4
ATOM 3410 C CA . LYS A 1 36 ? -2.744 1.244 -13.386 1.00 0.00 16 LYS A CA 4
ATOM 3411 C C . LYS A 1 36 ? -2.265 -0.007 -12.658 1.00 0.00 16 LYS A C 4
ATOM 3412 O O . LYS A 1 36 ? -1.670 -0.901 -13.261 1.00 0.00 16 LYS A O 4
ATOM 3431 N N . ILE A 1 37 ? -2.526 -0.070 -11.361 1.00 0.00 17 ILE A N 4
ATOM 3432 C CA . ILE A 1 37 ? -2.219 -1.261 -10.582 1.00 0.00 17 ILE A CA 4
ATOM 3433 C C . ILE A 1 37 ? -3.114 -2.416 -11.030 1.00 0.00 17 ILE A C 4
ATOM 3434 O O . ILE A 1 37 ? -2.660 -3.552 -11.198 1.00 0.00 17 ILE A O 4
ATOM 3450 N N . LYS A 1 38 ? -4.390 -2.105 -11.244 1.00 0.00 18 LYS A N 4
ATOM 3451 C CA . LYS A 1 38 ? -5.344 -3.066 -11.784 1.00 0.00 18 LYS A CA 4
ATOM 3452 C C . LYS A 1 38 ? -4.951 -3.444 -13.212 1.00 0.00 18 LYS A C 4
ATOM 3453 O O . LYS A 1 38 ? -5.067 -4.601 -13.611 1.00 0.00 18 LYS A O 4
ATOM 3472 N N . GLU A 1 39 ? -4.476 -2.458 -13.963 1.00 0.00 19 GLU A N 4
ATOM 3473 C CA . GLU A 1 39 ? -3.982 -2.673 -15.321 1.00 0.00 19 GLU A CA 4
ATOM 3474 C C . GLU A 1 39 ? -2.856 -3.707 -15.333 1.00 0.00 19 GLU A C 4
ATOM 3475 O O . GLU A 1 39 ? -2.813 -4.583 -16.195 1.00 0.00 19 GLU A O 4
ATOM 3487 N N . ARG A 1 40 ? -1.950 -3.595 -14.369 1.00 0.00 20 ARG A N 4
ATOM 3488 C CA . ARG A 1 40 ? -0.817 -4.507 -14.269 1.00 0.00 20 ARG A CA 4
ATOM 3489 C C . ARG A 1 40 ? -1.245 -5.903 -13.824 1.00 0.00 20 ARG A C 4
ATOM 3490 O O . ARG A 1 40 ? -1.210 -6.853 -14.606 1.00 0.00 20 ARG A O 4
ATOM 3511 N N . TRP A 1 41 ? -1.667 -6.016 -12.574 1.00 0.00 21 TRP A N 4
ATOM 3512 C CA . TRP A 1 41 ? -1.872 -7.320 -11.964 1.00 0.00 21 TRP A CA 4
ATOM 3513 C C . TRP A 1 41 ? -3.249 -7.898 -12.259 1.00 0.00 21 TRP A C 4
ATOM 3514 O O . TRP A 1 41 ? -3.377 -9.077 -12.582 1.00 0.00 21 TRP A O 4
ATOM 3535 N N . GLY A 1 42 ? -4.268 -7.078 -12.144 1.00 0.00 22 GLY A N 4
ATOM 3536 C CA . GLY A 1 42 ? -5.617 -7.522 -12.460 1.00 0.00 22 GLY A CA 4
ATOM 3537 C C . GLY A 1 42 ? -6.308 -8.219 -11.299 1.00 0.00 22 GLY A C 4
ATOM 3538 O O . GLY A 1 42 ? -7.480 -7.965 -11.031 1.00 0.00 22 GLY A O 4
ATOM 3542 N N . ASP A 1 43 ? -5.588 -9.102 -10.612 1.00 0.00 23 ASP A N 4
ATOM 3543 C CA . ASP A 1 43 ? -6.155 -9.836 -9.477 1.00 0.00 23 ASP A CA 4
ATOM 3544 C C . ASP A 1 43 ? -6.441 -8.902 -8.312 1.00 0.00 23 ASP A C 4
ATOM 3545 O O . ASP A 1 43 ? -7.265 -9.203 -7.450 1.00 0.00 23 ASP A O 4
ATOM 3554 N N . LEU A 1 44 ? -5.743 -7.778 -8.286 1.00 0.00 24 LEU A N 4
ATOM 3555 C CA . LEU A 1 44 ? -5.920 -6.794 -7.233 1.00 0.00 24 LEU A CA 4
ATOM 3556 C C . LEU A 1 44 ? -7.215 -6.022 -7.414 1.00 0.00 24 LEU A C 4
ATOM 3557 O O . LEU A 1 44 ? -7.354 -5.224 -8.343 1.00 0.00 24 LEU A O 4
ATOM 3573 N N . THR A 1 45 ? -8.159 -6.289 -6.528 1.00 0.00 25 THR A N 4
ATOM 3574 C CA . THR A 1 45 ? -9.422 -5.579 -6.497 1.00 0.00 25 THR A CA 4
ATOM 3575 C C . THR A 1 45 ? -9.181 -4.079 -6.328 1.00 0.00 25 THR A C 4
ATOM 3576 O O . THR A 1 45 ? -8.448 -3.659 -5.432 1.00 0.00 25 THR A O 4
ATOM 3587 N N . ASP A 1 46 ? -9.786 -3.268 -7.186 1.00 0.00 26 ASP A N 4
ATOM 3588 C CA . ASP A 1 46 ? -9.589 -1.822 -7.121 1.00 0.00 26 ASP A CA 4
ATOM 3589 C C . ASP A 1 46 ? -10.234 -1.241 -5.864 1.00 0.00 26 ASP A C 4
ATOM 3590 O O . ASP A 1 46 ? -9.735 -0.263 -5.301 1.00 0.00 26 ASP A O 4
ATOM 3599 N N . ASP A 1 47 ? -11.321 -1.861 -5.405 1.00 0.00 27 ASP A N 4
ATOM 3600 C CA . ASP A 1 47 ? -11.945 -1.468 -4.141 1.00 0.00 27 ASP A CA 4
ATOM 3601 C C . ASP A 1 47 ? -11.052 -1.854 -2.968 1.00 0.00 27 ASP A C 4
ATOM 3602 O O . ASP A 1 47 ? -11.148 -1.282 -1.882 1.00 0.00 27 ASP A O 4
ATOM 3611 N N . ASP A 1 48 ? -10.182 -2.828 -3.203 1.00 0.00 28 ASP A N 4
ATOM 3612 C CA . ASP A 1 48 ? -9.263 -3.311 -2.180 1.00 0.00 28 ASP A CA 4
ATOM 3613 C C . ASP A 1 48 ? -8.092 -2.350 -2.050 1.00 0.00 28 ASP A C 4
ATOM 3614 O O . ASP A 1 48 ? -7.644 -2.037 -0.950 1.00 0.00 28 ASP A O 4
ATOM 3623 N N . LEU A 1 49 ? -7.613 -1.874 -3.194 1.00 0.00 29 LEU A N 4
ATOM 3624 C CA . LEU A 1 49 ? -6.476 -0.967 -3.232 1.00 0.00 29 LEU A CA 4
ATOM 3625 C C . LEU A 1 49 ? -6.873 0.429 -2.767 1.00 0.00 29 LEU A C 4
ATOM 3626 O O . LEU A 1 49 ? -6.219 1.019 -1.905 1.00 0.00 29 LEU A O 4
ATOM 3642 N N . GLN A 1 50 ? -7.965 0.944 -3.315 1.00 0.00 30 GLN A N 4
ATOM 3643 C CA . GLN A 1 50 ? -8.423 2.278 -2.969 1.00 0.00 30 GLN A CA 4
ATOM 3644 C C . GLN A 1 50 ? -9.172 2.237 -1.644 1.00 0.00 30 GLN A C 4
ATOM 3645 O O . GLN A 1 50 ? -10.389 2.058 -1.604 1.00 0.00 30 GLN A O 4
ATOM 3659 N N . ALA A 1 51 ? -8.422 2.368 -0.561 1.00 0.00 31 ALA A N 4
ATOM 3660 C CA . ALA A 1 51 ? -8.978 2.249 0.771 1.00 0.00 31 ALA A CA 4
ATOM 3661 C C . ALA A 1 51 ? -8.140 3.015 1.788 1.00 0.00 31 ALA A C 4
ATOM 3662 O O . ALA A 1 51 ? -8.584 4.017 2.346 1.00 0.00 31 ALA A O 4
ATOM 3669 N N . ALA A 1 52 ? -6.918 2.552 2.004 1.00 0.00 32 ALA A N 4
ATOM 3670 C CA . ALA A 1 52 ? -6.062 3.112 3.044 1.00 0.00 32 ALA A CA 4
ATOM 3671 C C . ALA A 1 52 ? -5.201 4.261 2.518 1.00 0.00 32 ALA A C 4
ATOM 3672 O O . ALA A 1 52 ? -5.571 4.936 1.554 1.00 0.00 32 ALA A O 4
ATOM 3679 N N . ASP A 1 53 ? -4.056 4.474 3.169 1.00 0.00 33 ASP A N 4
ATOM 3680 C CA . ASP A 1 53 ? -3.169 5.601 2.878 1.00 0.00 33 ASP A CA 4
ATOM 3681 C C . ASP A 1 53 ? -2.700 5.608 1.426 1.00 0.00 33 ASP A C 4
ATOM 3682 O O . ASP A 1 53 ? -3.097 6.473 0.645 1.00 0.00 33 ASP A O 4
ATOM 3691 N N . GLY A 1 54 ? -1.851 4.655 1.071 1.00 0.00 34 GLY A N 4
ATOM 3692 C CA . GLY A 1 54 ? -1.318 4.618 -0.276 1.00 0.00 34 GLY A CA 4
ATOM 3693 C C . GLY A 1 54 ? 0.175 4.360 -0.310 1.00 0.00 34 GLY A C 4
ATOM 3694 O O . GLY A 1 54 ? 0.708 3.947 -1.336 1.00 0.00 34 GLY A O 4
ATOM 3698 N N . HIS A 1 55 ? 0.851 4.621 0.810 1.00 0.00 35 HIS A N 4
ATOM 3699 C CA . HIS A 1 55 ? 2.284 4.330 0.938 1.00 0.00 35 HIS A CA 4
ATOM 3700 C C . HIS A 1 55 ? 2.606 2.920 0.431 1.00 0.00 35 HIS A C 4
ATOM 3701 O O . HIS A 1 55 ? 1.834 1.985 0.653 1.00 0.00 35 HIS A O 4
ATOM 3716 N N . ALA A 1 56 ? 3.756 2.781 -0.225 1.00 0.00 36 ALA A N 4
ATOM 3717 C CA . ALA A 1 56 ? 4.117 1.554 -0.943 1.00 0.00 36 ALA A CA 4
ATOM 3718 C C . ALA A 1 56 ? 4.039 0.308 -0.062 1.00 0.00 36 ALA A C 4
ATOM 3719 O O . ALA A 1 56 ? 3.707 -0.774 -0.543 1.00 0.00 36 ALA A O 4
ATOM 3726 N N . GLU A 1 57 ? 4.337 0.465 1.223 1.00 0.00 37 GLU A N 4
ATOM 3727 C CA . GLU A 1 57 ? 4.279 -0.644 2.173 1.00 0.00 37 GLU A CA 4
ATOM 3728 C C . GLU A 1 57 ? 2.882 -1.268 2.205 1.00 0.00 37 GLU A C 4
ATOM 3729 O O . GLU A 1 57 ? 2.729 -2.460 2.479 1.00 0.00 37 GLU A O 4
ATOM 3741 N N . TYR A 1 58 ? 1.870 -0.462 1.911 1.00 0.00 38 TYR A N 4
ATOM 3742 C CA . TYR A 1 58 ? 0.495 -0.940 1.891 1.00 0.00 38 TYR A CA 4
ATOM 3743 C C . TYR A 1 58 ? 0.253 -1.772 0.638 1.00 0.00 38 TYR A C 4
ATOM 3744 O O . TYR A 1 58 ? -0.445 -2.786 0.678 1.00 0.00 38 TYR A O 4
ATOM 3762 N N . LEU A 1 59 ? 0.843 -1.337 -0.471 1.00 0.00 39 LEU A N 4
ATOM 3763 C CA . LEU A 1 59 ? 0.753 -2.074 -1.723 1.00 0.00 39 LEU A CA 4
ATOM 3764 C C . LEU A 1 59 ? 1.424 -3.432 -1.565 1.00 0.00 39 LEU A C 4
ATOM 3765 O O . LEU A 1 59 ? 0.892 -4.454 -1.999 1.00 0.00 39 LEU A O 4
ATOM 3781 N N . VAL A 1 60 ? 2.583 -3.430 -0.913 1.00 0.00 40 VAL A N 4
ATOM 3782 C CA . VAL A 1 60 ? 3.294 -4.663 -0.595 1.00 0.00 40 VAL A CA 4
ATOM 3783 C C . VAL A 1 60 ? 2.403 -5.598 0.220 1.00 0.00 40 VAL A C 4
ATOM 3784 O O . VAL A 1 60 ? 2.292 -6.789 -0.080 1.00 0.00 40 VAL A O 4
ATOM 3797 N N . GLY A 1 61 ? 1.747 -5.038 1.232 1.00 0.00 41 GLY A N 4
ATOM 3798 C CA . GLY A 1 61 ? 0.870 -5.821 2.081 1.00 0.00 41 GLY A CA 4
ATOM 3799 C C . GLY A 1 61 ? -0.276 -6.450 1.314 1.00 0.00 41 GLY A C 4
ATOM 3800 O O . GLY A 1 61 ? -0.574 -7.632 1.488 1.00 0.00 41 GLY A O 4
ATOM 3804 N N . LYS A 1 62 ? -0.912 -5.669 0.447 1.00 0.00 42 LYS A N 4
ATOM 3805 C CA . LYS A 1 62 ? -2.035 -6.165 -0.336 1.00 0.00 42 LYS A CA 4
ATOM 3806 C C . LYS A 1 62 ? -1.579 -7.182 -1.381 1.00 0.00 42 LYS A C 4
ATOM 3807 O O . LYS A 1 62 ? -2.325 -8.098 -1.730 1.00 0.00 42 LYS A O 4
ATOM 3826 N N . LEU A 1 63 ? -0.351 -7.043 -1.866 1.00 0.00 43 LEU A N 4
ATOM 3827 C CA . LEU A 1 63 ? 0.221 -8.046 -2.755 1.00 0.00 43 LEU A CA 4
ATOM 3828 C C . LEU A 1 63 ? 0.413 -9.358 -2.004 1.00 0.00 43 LEU A C 4
ATOM 3829 O O . LEU A 1 63 ? 0.184 -10.439 -2.546 1.00 0.00 43 LEU A O 4
ATOM 3845 N N . GLN A 1 64 ? 0.808 -9.252 -0.741 1.00 0.00 44 GLN A N 4
ATOM 3846 C CA . GLN A 1 64 ? 0.996 -10.425 0.104 1.00 0.00 44 GLN A CA 4
ATOM 3847 C C . GLN A 1 64 ? -0.344 -10.991 0.569 1.00 0.00 44 GLN A C 4
ATOM 3848 O O . GLN A 1 64 ? -0.412 -12.115 1.061 1.00 0.00 44 GLN A O 4
ATOM 3862 N N . GLU A 1 65 ? -1.405 -10.215 0.423 1.00 0.00 45 GLU A N 4
ATOM 3863 C CA . GLU A 1 65 ? -2.733 -10.679 0.797 1.00 0.00 45 GLU A CA 4
ATOM 3864 C C . GLU A 1 65 ? -3.432 -11.343 -0.388 1.00 0.00 45 GLU A C 4
ATOM 3865 O O . GLU A 1 65 ? -3.891 -12.479 -0.288 1.00 0.00 45 GLU A O 4
ATOM 3877 N N . ARG A 1 66 ? -3.502 -10.634 -1.508 1.00 0.00 46 ARG A N 4
ATOM 3878 C CA . ARG A 1 66 ? -4.218 -11.125 -2.682 1.00 0.00 46 ARG A CA 4
ATOM 3879 C C . ARG A 1 66 ? -3.434 -12.235 -3.378 1.00 0.00 46 ARG A C 4
ATOM 3880 O O . ARG A 1 66 ? -3.981 -13.292 -3.688 1.00 0.00 46 ARG A O 4
ATOM 3901 N N . TYR A 1 67 ? -2.155 -11.985 -3.623 1.00 0.00 47 TYR A N 4
ATOM 3902 C CA . TYR A 1 67 ? -1.298 -12.957 -4.296 1.00 0.00 47 TYR A CA 4
ATOM 3903 C C . TYR A 1 67 ? -0.587 -13.846 -3.289 1.00 0.00 47 TYR A C 4
ATOM 3904 O O . TYR A 1 67 ? -0.337 -15.024 -3.551 1.00 0.00 47 TYR A O 4
ATOM 3922 N N . GLY A 1 68 ? -0.242 -13.270 -2.147 1.00 0.00 48 GLY A N 4
ATOM 3923 C CA . GLY A 1 68 ? 0.435 -14.024 -1.113 1.00 0.00 48 GLY A CA 4
ATOM 3924 C C . GLY A 1 68 ? 1.908 -14.206 -1.408 1.00 0.00 48 GLY A C 4
ATOM 3925 O O . GLY A 1 68 ? 2.467 -15.275 -1.167 1.00 0.00 48 GLY A O 4
ATOM 3929 N N . TRP A 1 69 ? 2.539 -13.165 -1.933 1.00 0.00 49 TRP A N 4
ATOM 3930 C CA . TRP A 1 69 ? 3.955 -13.234 -2.270 1.00 0.00 49 TRP A CA 4
ATOM 3931 C C . TRP A 1 69 ? 4.822 -12.968 -1.051 1.00 0.00 49 TRP A C 4
ATOM 3932 O O . TRP A 1 69 ? 4.326 -12.622 0.024 1.00 0.00 49 TRP A O 4
ATOM 3953 N N . SER A 1 70 ? 6.119 -13.143 -1.237 1.00 0.00 50 SER A N 4
ATOM 3954 C CA . SER A 1 70 ? 7.093 -12.797 -0.224 1.00 0.00 50 SER A CA 4
ATOM 3955 C C . SER A 1 70 ? 7.183 -11.273 -0.102 1.00 0.00 50 SER A C 4
ATOM 3956 O O . SER A 1 70 ? 6.862 -10.553 -1.052 1.00 0.00 50 SER A O 4
ATOM 3964 N N . LYS A 1 71 ? 7.623 -10.790 1.052 1.00 0.00 51 LYS A N 4
ATOM 3965 C CA . LYS A 1 71 ? 7.665 -9.357 1.320 1.00 0.00 51 LYS A CA 4
ATOM 3966 C C . LYS A 1 71 ? 8.586 -8.643 0.332 1.00 0.00 51 LYS A C 4
ATOM 3967 O O . LYS A 1 71 ? 8.183 -7.679 -0.321 1.00 0.00 51 LYS A O 4
ATOM 3986 N N . GLU A 1 72 ? 9.810 -9.140 0.205 1.00 0.00 52 GLU A N 4
ATOM 3987 C CA . GLU A 1 72 ? 10.800 -8.524 -0.669 1.00 0.00 52 GLU A CA 4
ATOM 3988 C C . GLU A 1 72 ? 10.415 -8.722 -2.132 1.00 0.00 52 GLU A C 4
ATOM 3989 O O . GLU A 1 72 ? 10.683 -7.869 -2.981 1.00 0.00 52 GLU A O 4
ATOM 4001 N N . ARG A 1 73 ? 9.773 -9.849 -2.412 1.00 0.00 53 ARG A N 4
ATOM 4002 C CA . ARG A 1 73 ? 9.303 -10.152 -3.758 1.00 0.00 53 ARG A CA 4
ATOM 4003 C C . ARG A 1 73 ? 8.313 -9.094 -4.220 1.00 0.00 53 ARG A C 4
ATOM 4004 O O . ARG A 1 73 ? 8.409 -8.580 -5.335 1.00 0.00 53 ARG A O 4
ATOM 4025 N N . ALA A 1 74 ? 7.368 -8.767 -3.345 1.00 0.00 54 ALA A N 4
ATOM 4026 C CA . ALA A 1 74 ? 6.356 -7.767 -3.646 1.00 0.00 54 ALA A CA 4
ATOM 4027 C C . ALA A 1 74 ? 6.999 -6.406 -3.897 1.00 0.00 54 ALA A C 4
ATOM 4028 O O . ALA A 1 74 ? 6.582 -5.673 -4.793 1.00 0.00 54 ALA A O 4
ATOM 4035 N N . GLU A 1 75 ? 8.029 -6.089 -3.113 1.00 0.00 55 GLU A N 4
ATOM 4036 C CA . GLU A 1 75 ? 8.764 -4.838 -3.271 1.00 0.00 55 GLU A CA 4
ATOM 4037 C C . GLU A 1 75 ? 9.353 -4.729 -4.674 1.00 0.00 55 GLU A C 4
ATOM 4038 O O . GLU A 1 75 ? 9.236 -3.695 -5.331 1.00 0.00 55 GLU A O 4
ATOM 4050 N N . GLN A 1 76 ? 9.981 -5.808 -5.125 1.00 0.00 56 GLN A N 4
ATOM 4051 C CA . GLN A 1 76 ? 10.585 -5.847 -6.453 1.00 0.00 56 GLN A CA 4
ATOM 4052 C C . GLN A 1 76 ? 9.536 -5.644 -7.545 1.00 0.00 56 GLN A C 4
ATOM 4053 O O . GLN A 1 76 ? 9.790 -4.963 -8.539 1.00 0.00 56 GLN A O 4
ATOM 4067 N N . GLU A 1 77 ? 8.355 -6.222 -7.350 1.00 0.00 57 GLU A N 4
ATOM 4068 C CA . GLU A 1 77 ? 7.272 -6.090 -8.321 1.00 0.00 57 GLU A CA 4
ATOM 4069 C C . GLU A 1 77 ? 6.788 -4.642 -8.397 1.00 0.00 57 GLU A C 4
ATOM 4070 O O . GLU A 1 77 ? 6.542 -4.113 -9.482 1.00 0.00 57 GLU A O 4
ATOM 4082 N N . VAL A 1 78 ? 6.664 -4.002 -7.239 1.00 0.00 58 VAL A N 4
ATOM 4083 C CA . VAL A 1 78 ? 6.282 -2.595 -7.176 1.00 0.00 58 VAL A CA 4
ATOM 4084 C C . VAL A 1 78 ? 7.362 -1.723 -7.812 1.00 0.00 58 VAL A C 4
ATOM 4085 O O . VAL A 1 78 ? 7.073 -0.692 -8.419 1.00 0.00 58 VAL A O 4
ATOM 4098 N N . ARG A 1 79 ? 8.605 -2.163 -7.682 1.00 0.00 59 ARG A N 4
ATOM 4099 C CA . ARG A 1 79 ? 9.746 -1.429 -8.209 1.00 0.00 59 ARG A CA 4
ATOM 4100 C C . ARG A 1 79 ? 9.690 -1.337 -9.732 1.00 0.00 59 ARG A C 4
ATOM 4101 O O . ARG A 1 79 ? 9.983 -0.287 -10.302 1.00 0.00 59 ARG A O 4
ATOM 4122 N N . ASP A 1 80 ? 9.297 -2.430 -10.386 1.00 0.00 60 ASP A N 4
ATOM 4123 C CA . ASP A 1 80 ? 9.143 -2.442 -11.843 1.00 0.00 60 ASP A CA 4
ATOM 4124 C C . ASP A 1 80 ? 8.051 -1.462 -12.262 1.00 0.00 60 ASP A C 4
ATOM 4125 O O . ASP A 1 80 ? 8.203 -0.707 -13.224 1.00 0.00 60 ASP A O 4
ATOM 4134 N N . PHE A 1 81 ? 6.958 -1.474 -11.509 1.00 0.00 61 PHE A N 4
ATOM 4135 C CA . PHE A 1 81 ? 5.839 -0.574 -11.749 1.00 0.00 61 PHE A CA 4
ATOM 4136 C C . PHE A 1 81 ? 6.261 0.882 -11.548 1.00 0.00 61 PHE A C 4
ATOM 4137 O O . PHE A 1 81 ? 5.972 1.739 -12.380 1.00 0.00 61 PHE A O 4
ATOM 4154 N N . SER A 1 82 ? 6.967 1.143 -10.454 1.00 0.00 62 SER A N 4
ATOM 4155 C CA . SER A 1 82 ? 7.390 2.497 -10.106 1.00 0.00 62 SER A CA 4
ATOM 4156 C C . SER A 1 82 ? 8.439 3.027 -11.083 1.00 0.00 62 SER A C 4
ATOM 4157 O O . SER A 1 82 ? 8.528 4.233 -11.317 1.00 0.00 62 SER A O 4
ATOM 4165 N N . ASP A 1 83 ? 9.231 2.123 -11.647 1.00 0.00 63 ASP A N 4
ATOM 4166 C CA . ASP A 1 83 ? 10.294 2.502 -12.573 1.00 0.00 63 ASP A CA 4
ATOM 4167 C C . ASP A 1 83 ? 9.727 3.172 -13.817 1.00 0.00 63 ASP A C 4
ATOM 4168 O O . ASP A 1 83 ? 10.200 4.229 -14.239 1.00 0.00 63 ASP A O 4
ATOM 4177 N N . ARG A 1 84 ? 8.692 2.572 -14.381 1.00 0.00 64 ARG A N 4
ATOM 4178 C CA . ARG A 1 84 ? 8.122 3.058 -15.630 1.00 0.00 64 ARG A CA 4
ATOM 4179 C C . ARG A 1 84 ? 7.055 4.123 -15.387 1.00 0.00 64 ARG A C 4
ATOM 4180 O O . ARG A 1 84 ? 6.275 4.451 -16.279 1.00 0.00 64 ARG A O 4
ATOM 4201 N N . LEU A 1 85 ? 7.043 4.670 -14.180 1.00 0.00 65 LEU A N 4
ATOM 4202 C CA . LEU A 1 85 ? 6.188 5.803 -13.860 1.00 0.00 65 LEU A CA 4
ATOM 4203 C C . LEU A 1 85 ? 6.982 7.094 -13.993 1.00 0.00 65 LEU A C 4
ATOM 4204 O O . LEU A 1 85 ? 7.582 7.535 -12.988 1.00 0.00 65 LEU A O 4
ATOM 4221 N N . MET A 1 21 ? 10.891 13.010 -11.466 1.00 0.00 1 MET A N 5
ATOM 4222 C CA . MET A 1 21 ? 11.618 11.722 -11.518 1.00 0.00 1 MET A CA 5
ATOM 4223 C C . MET A 1 21 ? 12.169 11.383 -10.142 1.00 0.00 1 MET A C 5
ATOM 4224 O O . MET A 1 21 ? 13.180 11.938 -9.714 1.00 0.00 1 MET A O 5
ATOM 4238 N N . ASN A 1 22 ? 11.494 10.485 -9.443 1.00 0.00 2 ASN A N 5
ATOM 4239 C CA . ASN A 1 22 ? 11.894 10.118 -8.091 1.00 0.00 2 ASN A CA 5
ATOM 4240 C C . ASN A 1 22 ? 11.984 8.604 -7.967 1.00 0.00 2 ASN A C 5
ATOM 4241 O O . ASN A 1 22 ? 11.785 7.882 -8.946 1.00 0.00 2 ASN A O 5
ATOM 4252 N N . SER A 1 23 ? 12.273 8.127 -6.768 1.00 0.00 3 SER A N 5
ATOM 4253 C CA . SER A 1 23 ? 12.349 6.700 -6.518 1.00 0.00 3 SER A CA 5
ATOM 4254 C C . SER A 1 23 ? 10.949 6.120 -6.354 1.00 0.00 3 SER A C 5
ATOM 4255 O O . SER A 1 23 ? 10.595 5.131 -6.996 1.00 0.00 3 SER A O 5
ATOM 4263 N N . ASP A 1 24 ? 10.149 6.753 -5.507 1.00 0.00 4 ASP A N 5
ATOM 4264 C CA . ASP A 1 24 ? 8.791 6.291 -5.267 1.00 0.00 4 ASP A CA 5
ATOM 4265 C C . ASP A 1 24 ? 7.789 7.411 -5.470 1.00 0.00 4 ASP A C 5
ATOM 4266 O O . ASP A 1 24 ? 7.996 8.538 -5.016 1.00 0.00 4 ASP A O 5
ATOM 4275 N N . VAL A 1 25 ? 6.708 7.091 -6.158 1.00 0.00 5 VAL A N 5
ATOM 4276 C CA . VAL A 1 25 ? 5.610 8.025 -6.344 1.00 0.00 5 VAL A CA 5
ATOM 4277 C C . VAL A 1 25 ? 4.298 7.382 -5.905 1.00 0.00 5 VAL A C 5
ATOM 4278 O O . VAL A 1 25 ? 3.224 7.909 -6.170 1.00 0.00 5 VAL A O 5
ATOM 4291 N N . ILE A 1 26 ? 4.401 6.248 -5.212 1.00 0.00 6 ILE A N 5
ATOM 4292 C CA . ILE A 1 26 ? 3.224 5.489 -4.792 1.00 0.00 6 ILE A CA 5
ATOM 4293 C C . ILE A 1 26 ? 2.775 5.921 -3.396 1.00 0.00 6 ILE A C 5
ATOM 4294 O O . ILE A 1 26 ? 1.646 5.661 -2.976 1.00 0.00 6 ILE A O 5
ATOM 4310 N N . LYS A 1 27 ? 3.668 6.596 -2.681 1.00 0.00 7 LYS A N 5
ATOM 4311 C CA . LYS A 1 27 ? 3.339 7.153 -1.372 1.00 0.00 7 LYS A CA 5
ATOM 4312 C C . LYS A 1 27 ? 2.311 8.275 -1.522 1.00 0.00 7 LYS A C 5
ATOM 4313 O O . LYS A 1 27 ? 1.729 8.751 -0.541 1.00 0.00 7 LYS A O 5
ATOM 4332 N N . GLY A 1 28 ? 2.103 8.694 -2.760 1.00 0.00 8 GLY A N 5
ATOM 4333 C CA . GLY A 1 28 ? 1.078 9.659 -3.078 1.00 0.00 8 GLY A CA 5
ATOM 4334 C C . GLY A 1 28 ? 0.435 9.320 -4.399 1.00 0.00 8 GLY A C 5
ATOM 4335 O O . GLY A 1 28 ? 0.828 8.347 -5.032 1.00 0.00 8 GLY A O 5
ATOM 4339 N N . LYS A 1 29 ? -0.564 10.098 -4.809 1.00 0.00 9 LYS A N 5
ATOM 4340 C CA . LYS A 1 29 ? -1.229 9.900 -6.101 1.00 0.00 9 LYS A CA 5
ATOM 4341 C C . LYS A 1 29 ? -1.884 8.521 -6.186 1.00 0.00 9 LYS A C 5
ATOM 4342 O O . LYS A 1 29 ? -2.258 8.079 -7.271 1.00 0.00 9 LYS A O 5
ATOM 4361 N N . TRP A 1 30 ? -2.049 7.867 -5.036 1.00 0.00 10 TRP A N 5
ATOM 4362 C CA . TRP A 1 30 ? -2.552 6.498 -4.990 1.00 0.00 10 TRP A CA 5
ATOM 4363 C C . TRP A 1 30 ? -3.886 6.370 -5.718 1.00 0.00 10 TRP A C 5
ATOM 4364 O O . TRP A 1 30 ? -4.109 5.408 -6.450 1.00 0.00 10 TRP A O 5
ATOM 4385 N N . LYS A 1 31 ? -4.761 7.349 -5.528 1.00 0.00 11 LYS A N 5
ATOM 4386 C CA . LYS A 1 31 ? -6.088 7.326 -6.140 1.00 0.00 11 LYS A CA 5
ATOM 4387 C C . LYS A 1 31 ? -5.997 7.331 -7.669 1.00 0.00 11 LYS A C 5
ATOM 4388 O O . LYS A 1 31 ? -6.907 6.867 -8.357 1.00 0.00 11 LYS A O 5
ATOM 4407 N N . GLN A 1 32 ? -4.890 7.831 -8.196 1.00 0.00 12 GLN A N 5
ATOM 4408 C CA . GLN A 1 32 ? -4.661 7.814 -9.636 1.00 0.00 12 GLN A CA 5
ATOM 4409 C C . GLN A 1 32 ? -3.885 6.566 -10.042 1.00 0.00 12 GLN A C 5
ATOM 4410 O O . GLN A 1 32 ? -3.989 6.098 -11.176 1.00 0.00 12 GLN A O 5
ATOM 4424 N N . LEU A 1 33 ? -3.119 6.023 -9.108 1.00 0.00 13 LEU A N 5
ATOM 4425 C CA . LEU A 1 33 ? -2.278 4.867 -9.386 1.00 0.00 13 LEU A CA 5
ATOM 4426 C C . LEU A 1 33 ? -3.068 3.566 -9.305 1.00 0.00 13 LEU A C 5
ATOM 4427 O O . LEU A 1 33 ? -2.851 2.668 -10.107 1.00 0.00 13 LEU A O 5
ATOM 4443 N N . THR A 1 34 ? -3.988 3.474 -8.344 1.00 0.00 14 THR A N 5
ATOM 4444 C CA . THR A 1 34 ? -4.778 2.260 -8.133 1.00 0.00 14 THR A CA 5
ATOM 4445 C C . THR A 1 34 ? -5.429 1.761 -9.428 1.00 0.00 14 THR A C 5
ATOM 4446 O O . THR A 1 34 ? -5.459 0.556 -9.691 1.00 0.00 14 THR A O 5
ATOM 4457 N N . GLY A 1 35 ? -5.913 2.689 -10.252 1.00 0.00 15 GLY A N 5
ATOM 4458 C CA . GLY A 1 35 ? -6.517 2.317 -11.516 1.00 0.00 15 GLY A CA 5
ATOM 4459 C C . GLY A 1 35 ? -5.532 1.621 -12.434 1.00 0.00 15 GLY A C 5
ATOM 4460 O O . GLY A 1 35 ? -5.892 0.689 -13.153 1.00 0.00 15 GLY A O 5
ATOM 4464 N N . LYS A 1 36 ? -4.279 2.052 -12.386 1.00 0.00 16 LYS A N 5
ATOM 4465 C CA . LYS A 1 36 ? -3.248 1.493 -13.246 1.00 0.00 16 LYS A CA 5
ATOM 4466 C C . LYS A 1 36 ? -2.580 0.297 -12.568 1.00 0.00 16 LYS A C 5
ATOM 4467 O O . LYS A 1 36 ? -1.937 -0.526 -13.219 1.00 0.00 16 LYS A O 5
ATOM 4486 N N . ILE A 1 37 ? -2.733 0.209 -11.256 1.00 0.00 17 ILE A N 5
ATOM 4487 C CA . ILE A 1 37 ? -2.248 -0.941 -10.508 1.00 0.00 17 ILE A CA 5
ATOM 4488 C C . ILE A 1 37 ? -3.088 -2.166 -10.850 1.00 0.00 17 ILE A C 5
ATOM 4489 O O . ILE A 1 37 ? -2.553 -3.251 -11.083 1.00 0.00 17 ILE A O 5
ATOM 4505 N N . LYS A 1 38 ? -4.405 -1.972 -10.904 1.00 0.00 18 LYS A N 5
ATOM 4506 C CA . LYS A 1 38 ? -5.320 -3.028 -11.328 1.00 0.00 18 LYS A CA 5
ATOM 4507 C C . LYS A 1 38 ? -5.082 -3.364 -12.798 1.00 0.00 18 LYS A C 5
ATOM 4508 O O . LYS A 1 38 ? -5.325 -4.485 -13.243 1.00 0.00 18 LYS A O 5
ATOM 4527 N N . GLU A 1 39 ? -4.608 -2.373 -13.546 1.00 0.00 19 GLU A N 5
ATOM 4528 C CA . GLU A 1 39 ? -4.228 -2.566 -14.939 1.00 0.00 19 GLU A CA 5
ATOM 4529 C C . GLU A 1 39 ? -3.076 -3.565 -15.032 1.00 0.00 19 GLU A C 5
ATOM 4530 O O . GLU A 1 39 ? -3.119 -4.509 -15.824 1.00 0.00 19 GLU A O 5
ATOM 4542 N N . ARG A 1 40 ? -2.058 -3.353 -14.206 1.00 0.00 20 ARG A N 5
ATOM 4543 C CA . ARG A 1 40 ? -0.890 -4.223 -14.184 1.00 0.00 20 ARG A CA 5
ATOM 4544 C C . ARG A 1 40 ? -1.236 -5.582 -13.584 1.00 0.00 20 ARG A C 5
ATOM 4545 O O . ARG A 1 40 ? -1.236 -6.599 -14.279 1.00 0.00 20 ARG A O 5
ATOM 4566 N N . TRP A 1 41 ? -1.541 -5.594 -12.298 1.00 0.00 21 TRP A N 5
ATOM 4567 C CA . TRP A 1 41 ? -1.877 -6.829 -11.615 1.00 0.00 21 TRP A CA 5
ATOM 4568 C C . TRP A 1 41 ? -3.378 -7.069 -11.705 1.00 0.00 21 TRP A C 5
ATOM 4569 O O . TRP A 1 41 ? -4.154 -6.499 -10.939 1.00 0.00 21 TRP A O 5
ATOM 4590 N N . GLY A 1 42 ? -3.778 -7.920 -12.644 1.00 0.00 22 GLY A N 5
ATOM 4591 C CA . GLY A 1 42 ? -5.191 -8.123 -12.929 1.00 0.00 22 GLY A CA 5
ATOM 4592 C C . GLY A 1 42 ? -5.946 -8.839 -11.823 1.00 0.00 22 GLY A C 5
ATOM 4593 O O . GLY A 1 42 ? -7.156 -9.053 -11.927 1.00 0.00 22 GLY A O 5
ATOM 4597 N N . ASP A 1 43 ? -5.251 -9.217 -10.763 1.00 0.00 23 ASP A N 5
ATOM 4598 C CA . ASP A 1 43 ? -5.899 -9.889 -9.650 1.00 0.00 23 ASP A CA 5
ATOM 4599 C C . ASP A 1 43 ? -6.109 -8.922 -8.490 1.00 0.00 23 ASP A C 5
ATOM 4600 O O . ASP A 1 43 ? -6.839 -9.220 -7.543 1.00 0.00 23 ASP A O 5
ATOM 4609 N N . LEU A 1 44 ? -5.478 -7.754 -8.577 1.00 0.00 24 LEU A N 5
ATOM 4610 C CA . LEU A 1 44 ? -5.680 -6.708 -7.585 1.00 0.00 24 LEU A CA 5
ATOM 4611 C C . LEU A 1 44 ? -6.924 -5.910 -7.928 1.00 0.00 24 LEU A C 5
ATOM 4612 O O . LEU A 1 44 ? -6.894 -5.035 -8.791 1.00 0.00 24 LEU A O 5
ATOM 4628 N N . THR A 1 45 ? -8.018 -6.230 -7.269 1.00 0.00 25 THR A N 5
ATOM 4629 C CA . THR A 1 45 ? -9.276 -5.572 -7.533 1.00 0.00 25 THR A CA 5
ATOM 4630 C C . THR A 1 45 ? -9.347 -4.214 -6.834 1.00 0.00 25 THR A C 5
ATOM 4631 O O . THR A 1 45 ? -8.733 -4.010 -5.782 1.00 0.00 25 THR A O 5
ATOM 4642 N N . ASP A 1 46 ? -10.098 -3.285 -7.422 1.00 0.00 26 ASP A N 5
ATOM 4643 C CA . ASP A 1 46 ? -10.172 -1.915 -6.911 1.00 0.00 26 ASP A CA 5
ATOM 4644 C C . ASP A 1 46 ? -10.926 -1.857 -5.585 1.00 0.00 26 ASP A C 5
ATOM 4645 O O . ASP A 1 46 ? -10.957 -0.820 -4.922 1.00 0.00 26 ASP A O 5
ATOM 4654 N N . ASP A 1 47 ? -11.536 -2.971 -5.210 1.00 0.00 27 ASP A N 5
ATOM 4655 C CA . ASP A 1 47 ? -12.148 -3.110 -3.894 1.00 0.00 27 ASP A CA 5
ATOM 4656 C C . ASP A 1 47 ? -11.064 -3.147 -2.823 1.00 0.00 27 ASP A C 5
ATOM 4657 O O . ASP A 1 47 ? -11.229 -2.621 -1.724 1.00 0.00 27 ASP A O 5
ATOM 4666 N N . ASP A 1 48 ? -9.945 -3.758 -3.177 1.00 0.00 28 ASP A N 5
ATOM 4667 C CA . ASP A 1 48 ? -8.823 -3.930 -2.264 1.00 0.00 28 ASP A CA 5
ATOM 4668 C C . ASP A 1 48 ? -7.866 -2.756 -2.381 1.00 0.00 28 ASP A C 5
ATOM 4669 O O . ASP A 1 48 ? -7.227 -2.355 -1.411 1.00 0.00 28 ASP A O 5
ATOM 4678 N N . LEU A 1 49 ? -7.783 -2.205 -3.585 1.00 0.00 29 LEU A N 5
ATOM 4679 C CA . LEU A 1 49 ? -6.931 -1.052 -3.847 1.00 0.00 29 LEU A CA 5
ATOM 4680 C C . LEU A 1 49 ? -7.635 0.244 -3.447 1.00 0.00 29 LEU A C 5
ATOM 4681 O O . LEU A 1 49 ? -7.175 1.343 -3.771 1.00 0.00 29 LEU A O 5
ATOM 4697 N N . GLN A 1 50 ? -8.763 0.104 -2.759 1.00 0.00 30 GLN A N 5
ATOM 4698 C CA . GLN A 1 50 ? -9.464 1.241 -2.183 1.00 0.00 30 GLN A CA 5
ATOM 4699 C C . GLN A 1 50 ? -8.568 1.897 -1.139 1.00 0.00 30 GLN A C 5
ATOM 4700 O O . GLN A 1 50 ? -8.118 1.241 -0.197 1.00 0.00 30 GLN A O 5
ATOM 4714 N N . ALA A 1 51 ? -8.293 3.182 -1.328 1.00 0.00 31 ALA A N 5
ATOM 4715 C CA . ALA A 1 51 ? -7.333 3.893 -0.498 1.00 0.00 31 ALA A CA 5
ATOM 4716 C C . ALA A 1 51 ? -7.812 4.067 0.936 1.00 0.00 31 ALA A C 5
ATOM 4717 O O . ALA A 1 51 ? -8.494 5.037 1.265 1.00 0.00 31 ALA A O 5
ATOM 4724 N N . ALA A 1 52 ? -7.481 3.101 1.775 1.00 0.00 32 ALA A N 5
ATOM 4725 C CA . ALA A 1 52 ? -7.653 3.251 3.208 1.00 0.00 32 ALA A CA 5
ATOM 4726 C C . ALA A 1 52 ? -6.413 3.914 3.789 1.00 0.00 32 ALA A C 5
ATOM 4727 O O . ALA A 1 52 ? -6.499 4.886 4.539 1.00 0.00 32 ALA A O 5
ATOM 4734 N N . ASP A 1 53 ? -5.258 3.399 3.392 1.00 0.00 33 ASP A N 5
ATOM 4735 C CA . ASP A 1 53 ? -3.973 3.934 3.823 1.00 0.00 33 ASP A CA 5
ATOM 4736 C C . ASP A 1 53 ? -3.028 3.979 2.626 1.00 0.00 33 ASP A C 5
ATOM 4737 O O . ASP A 1 53 ? -2.437 2.969 2.255 1.00 0.00 33 ASP A O 5
ATOM 4746 N N . GLY A 1 54 ? -2.914 5.146 2.009 1.00 0.00 34 GLY A N 5
ATOM 4747 C CA . GLY A 1 54 ? -2.222 5.250 0.733 1.00 0.00 34 GLY A CA 5
ATOM 4748 C C . GLY A 1 54 ? -0.715 5.375 0.857 1.00 0.00 34 GLY A C 5
ATOM 4749 O O . GLY A 1 54 ? -0.207 6.411 1.287 1.00 0.00 34 GLY A O 5
ATOM 4753 N N . HIS A 1 55 ? -0.007 4.310 0.482 1.00 0.00 35 HIS A N 5
ATOM 4754 C CA . HIS A 1 55 ? 1.457 4.317 0.413 1.00 0.00 35 HIS A CA 5
ATOM 4755 C C . HIS A 1 55 ? 1.961 3.012 -0.206 1.00 0.00 35 HIS A C 5
ATOM 4756 O O . HIS A 1 55 ? 1.217 2.033 -0.285 1.00 0.00 35 HIS A O 5
ATOM 4771 N N . ALA A 1 56 ? 3.222 3.003 -0.635 1.00 0.00 36 ALA A N 5
ATOM 4772 C CA . ALA A 1 56 ? 3.787 1.868 -1.369 1.00 0.00 36 ALA A CA 5
ATOM 4773 C C . ALA A 1 56 ? 3.826 0.602 -0.520 1.00 0.00 36 ALA A C 5
ATOM 4774 O O . ALA A 1 56 ? 3.545 -0.491 -1.011 1.00 0.00 36 ALA A O 5
ATOM 4781 N N . GLU A 1 57 ? 4.176 0.756 0.750 1.00 0.00 37 GLU A N 5
ATOM 4782 C CA . GLU A 1 57 ? 4.227 -0.369 1.683 1.00 0.00 37 GLU A CA 5
ATOM 4783 C C . GLU A 1 57 ? 2.866 -1.060 1.776 1.00 0.00 37 GLU A C 5
ATOM 4784 O O . GLU A 1 57 ? 2.784 -2.265 2.012 1.00 0.00 37 GLU A O 5
ATOM 4796 N N . TYR A 1 58 ? 1.805 -0.285 1.576 1.00 0.00 38 TYR A N 5
ATOM 4797 C CA . TYR A 1 58 ? 0.444 -0.807 1.610 1.00 0.00 38 TYR A CA 5
ATOM 4798 C C . TYR A 1 58 ? 0.200 -1.698 0.399 1.00 0.00 38 TYR A C 5
ATOM 4799 O O . TYR A 1 58 ? -0.471 -2.724 0.492 1.00 0.00 38 TYR A O 5
ATOM 4817 N N . LEU A 1 59 ? 0.768 -1.299 -0.736 1.00 0.00 39 LEU A N 5
ATOM 4818 C CA . LEU A 1 59 ? 0.686 -2.090 -1.952 1.00 0.00 39 LEU A CA 5
ATOM 4819 C C . LEU A 1 59 ? 1.380 -3.431 -1.744 1.00 0.00 39 LEU A C 5
ATOM 4820 O O . LEU A 1 59 ? 0.860 -4.477 -2.135 1.00 0.00 39 LEU A O 5
ATOM 4836 N N . VAL A 1 60 ? 2.551 -3.386 -1.110 1.00 0.00 40 VAL A N 5
ATOM 4837 C CA . VAL A 1 60 ? 3.292 -4.594 -0.767 1.00 0.00 40 VAL A CA 5
ATOM 4838 C C . VAL A 1 60 ? 2.420 -5.525 0.069 1.00 0.00 40 VAL A C 5
ATOM 4839 O O . VAL A 1 60 ? 2.326 -6.724 -0.203 1.00 0.00 40 VAL A O 5
ATOM 4852 N N . GLY A 1 61 ? 1.766 -4.950 1.073 1.00 0.00 41 GLY A N 5
ATOM 4853 C CA . GLY A 1 61 ? 0.893 -5.718 1.936 1.00 0.00 41 GLY A CA 5
ATOM 4854 C C . GLY A 1 61 ? -0.246 -6.366 1.173 1.00 0.00 41 GLY A C 5
ATOM 4855 O O . GLY A 1 61 ? -0.539 -7.544 1.368 1.00 0.00 41 GLY A O 5
ATOM 4859 N N . LYS A 1 62 ? -0.872 -5.605 0.282 1.00 0.00 42 LYS A N 5
ATOM 4860 C CA . LYS A 1 62 ? -1.991 -6.112 -0.504 1.00 0.00 42 LYS A CA 5
ATOM 4861 C C . LYS A 1 62 ? -1.543 -7.190 -1.482 1.00 0.00 42 LYS A C 5
ATOM 4862 O O . LYS A 1 62 ? -2.306 -8.103 -1.801 1.00 0.00 42 LYS A O 5
ATOM 4881 N N . LEU A 1 63 ? -0.306 -7.099 -1.948 1.00 0.00 43 LEU A N 5
ATOM 4882 C CA . LEU A 1 63 ? 0.255 -8.142 -2.794 1.00 0.00 43 LEU A CA 5
ATOM 4883 C C . LEU A 1 63 ? 0.385 -9.441 -2.008 1.00 0.00 43 LEU A C 5
ATOM 4884 O O . LEU A 1 63 ? 0.231 -10.529 -2.556 1.00 0.00 43 LEU A O 5
ATOM 4900 N N . GLN A 1 64 ? 0.650 -9.320 -0.716 1.00 0.00 44 GLN A N 5
ATOM 4901 C CA . GLN A 1 64 ? 0.773 -10.486 0.147 1.00 0.00 44 GLN A CA 5
ATOM 4902 C C . GLN A 1 64 ? -0.604 -10.994 0.570 1.00 0.00 44 GLN A C 5
ATOM 4903 O O . GLN A 1 64 ? -0.766 -12.166 0.900 1.00 0.00 44 GLN A O 5
ATOM 4917 N N . GLU A 1 65 ? -1.589 -10.105 0.560 1.00 0.00 45 GLU A N 5
ATOM 4918 C CA . GLU A 1 65 ? -2.956 -10.467 0.920 1.00 0.00 45 GLU A CA 5
ATOM 4919 C C . GLU A 1 65 ? -3.676 -11.149 -0.242 1.00 0.00 45 GLU A C 5
ATOM 4920 O O . GLU A 1 65 ? -4.284 -12.206 -0.074 1.00 0.00 45 GLU A O 5
ATOM 4932 N N . ARG A 1 66 ? -3.598 -10.541 -1.417 1.00 0.00 46 ARG A N 5
ATOM 4933 C CA . ARG A 1 66 ? -4.329 -11.028 -2.580 1.00 0.00 46 ARG A CA 5
ATOM 4934 C C . ARG A 1 66 ? -3.544 -12.105 -3.334 1.00 0.00 46 ARG A C 5
ATOM 4935 O O . ARG A 1 66 ? -4.087 -13.164 -3.654 1.00 0.00 46 ARG A O 5
ATOM 4956 N N . TYR A 1 67 ? -2.277 -11.836 -3.620 1.00 0.00 47 TYR A N 5
ATOM 4957 C CA . TYR A 1 67 ? -1.445 -12.797 -4.338 1.00 0.00 47 TYR A CA 5
ATOM 4958 C C . TYR A 1 67 ? -0.785 -13.767 -3.370 1.00 0.00 47 TYR A C 5
ATOM 4959 O O . TYR A 1 67 ? -0.777 -14.978 -3.596 1.00 0.00 47 TYR A O 5
ATOM 4977 N N . GLY A 1 68 ? -0.234 -13.227 -2.292 1.00 0.00 48 GLY A N 5
ATOM 4978 C CA . GLY A 1 68 ? 0.436 -14.052 -1.306 1.00 0.00 48 GLY A CA 5
ATOM 4979 C C . GLY A 1 68 ? 1.914 -14.192 -1.593 1.00 0.00 48 GLY A C 5
ATOM 4980 O O . GLY A 1 68 ? 2.496 -15.256 -1.394 1.00 0.00 48 GLY A O 5
ATOM 4984 N N . TRP A 1 69 ? 2.526 -13.110 -2.051 1.00 0.00 49 TRP A N 5
ATOM 4985 C CA . TRP A 1 69 ? 3.936 -13.130 -2.410 1.00 0.00 49 TRP A CA 5
ATOM 4986 C C . TRP A 1 69 ? 4.822 -12.936 -1.193 1.00 0.00 49 TRP A C 5
ATOM 4987 O O . TRP A 1 69 ? 4.362 -12.505 -0.131 1.00 0.00 49 TRP A O 5
ATOM 5008 N N . SER A 1 70 ? 6.091 -13.270 -1.358 1.00 0.00 50 SER A N 5
ATOM 5009 C CA . SER A 1 70 ? 7.087 -13.040 -0.332 1.00 0.00 50 SER A CA 5
ATOM 5010 C C . SER A 1 70 ? 7.337 -11.544 -0.178 1.00 0.00 50 SER A C 5
ATOM 5011 O O . SER A 1 70 ? 7.067 -10.764 -1.099 1.00 0.00 50 SER A O 5
ATOM 5019 N N . LYS A 1 71 ? 7.855 -11.155 0.978 1.00 0.00 51 LYS A N 5
ATOM 5020 C CA . LYS A 1 71 ? 8.044 -9.748 1.308 1.00 0.00 51 LYS A CA 5
ATOM 5021 C C . LYS A 1 71 ? 8.928 -9.053 0.275 1.00 0.00 51 LYS A C 5
ATOM 5022 O O . LYS A 1 71 ? 8.535 -8.047 -0.317 1.00 0.00 51 LYS A O 5
ATOM 5041 N N . GLU A 1 72 ? 10.109 -9.614 0.042 1.00 0.00 52 GLU A N 5
ATOM 5042 C CA . GLU A 1 72 ? 11.072 -9.021 -0.881 1.00 0.00 52 GLU A CA 5
ATOM 5043 C C . GLU A 1 72 ? 10.538 -9.042 -2.311 1.00 0.00 52 GLU A C 5
ATOM 5044 O O . GLU A 1 72 ? 10.702 -8.077 -3.055 1.00 0.00 52 GLU A O 5
ATOM 5056 N N . ARG A 1 73 ? 9.885 -10.142 -2.680 1.00 0.00 53 ARG A N 5
ATOM 5057 C CA . ARG A 1 73 ? 9.341 -10.300 -4.027 1.00 0.00 53 ARG A CA 5
ATOM 5058 C C . ARG A 1 73 ? 8.332 -9.200 -4.329 1.00 0.00 53 ARG A C 5
ATOM 5059 O O . ARG A 1 73 ? 8.399 -8.555 -5.377 1.00 0.00 53 ARG A O 5
ATOM 5080 N N . ALA A 1 74 ? 7.406 -8.987 -3.400 1.00 0.00 54 ALA A N 5
ATOM 5081 C CA . ALA A 1 74 ? 6.382 -7.967 -3.562 1.00 0.00 54 ALA A CA 5
ATOM 5082 C C . ALA A 1 74 ? 7.008 -6.585 -3.717 1.00 0.00 54 ALA A C 5
ATOM 5083 O O . ALA A 1 74 ? 6.661 -5.838 -4.630 1.00 0.00 54 ALA A O 5
ATOM 5090 N N . GLU A 1 75 ? 7.947 -6.261 -2.832 1.00 0.00 55 GLU A N 5
ATOM 5091 C CA . GLU A 1 75 ? 8.623 -4.968 -2.865 1.00 0.00 55 GLU A CA 5
ATOM 5092 C C . GLU A 1 75 ? 9.359 -4.757 -4.186 1.00 0.00 55 GLU A C 5
ATOM 5093 O O . GLU A 1 75 ? 9.282 -3.681 -4.782 1.00 0.00 55 GLU A O 5
ATOM 5105 N N . GLN A 1 76 ? 10.057 -5.793 -4.642 1.00 0.00 56 GLN A N 5
ATOM 5106 C CA . GLN A 1 76 ? 10.785 -5.740 -5.909 1.00 0.00 56 GLN A CA 5
ATOM 5107 C C . GLN A 1 76 ? 9.863 -5.380 -7.071 1.00 0.00 56 GLN A C 5
ATOM 5108 O O . GLN A 1 76 ? 10.262 -4.660 -7.986 1.00 0.00 56 GLN A O 5
ATOM 5122 N N . GLU A 1 77 ? 8.634 -5.874 -7.037 1.00 0.00 57 GLU A N 5
ATOM 5123 C CA . GLU A 1 77 ? 7.682 -5.593 -8.102 1.00 0.00 57 GLU A CA 5
ATOM 5124 C C . GLU A 1 77 ? 7.006 -4.238 -7.900 1.00 0.00 57 GLU A C 5
ATOM 5125 O O . GLU A 1 77 ? 6.623 -3.580 -8.868 1.00 0.00 57 GLU A O 5
ATOM 5137 N N . VAL A 1 78 ? 6.878 -3.813 -6.650 1.00 0.00 58 VAL A N 5
ATOM 5138 C CA . VAL A 1 78 ? 6.354 -2.482 -6.350 1.00 0.00 58 VAL A CA 5
ATOM 5139 C C . VAL A 1 78 ? 7.295 -1.407 -6.894 1.00 0.00 58 VAL A C 5
ATOM 5140 O O . VAL A 1 78 ? 6.863 -0.474 -7.571 1.00 0.00 58 VAL A O 5
ATOM 5153 N N . ARG A 1 79 ? 8.585 -1.559 -6.619 1.00 0.00 59 ARG A N 5
ATOM 5154 C CA . ARG A 1 79 ? 9.583 -0.608 -7.102 1.00 0.00 59 ARG A CA 5
ATOM 5155 C C . ARG A 1 79 ? 9.805 -0.768 -8.606 1.00 0.00 59 ARG A C 5
ATOM 5156 O O . ARG A 1 79 ? 10.410 0.089 -9.252 1.00 0.00 59 ARG A O 5
ATOM 5177 N N . ASP A 1 80 ? 9.309 -1.866 -9.162 1.00 0.00 60 ASP A N 5
ATOM 5178 C CA . ASP A 1 80 ? 9.374 -2.088 -10.602 1.00 0.00 60 ASP A CA 5
ATOM 5179 C C . ASP A 1 80 ? 8.223 -1.364 -11.287 1.00 0.00 60 ASP A C 5
ATOM 5180 O O . ASP A 1 80 ? 8.346 -0.894 -12.417 1.00 0.00 60 ASP A O 5
ATOM 5189 N N . PHE A 1 81 ? 7.104 -1.272 -10.579 1.00 0.00 61 PHE A N 5
ATOM 5190 C CA . PHE A 1 81 ? 5.945 -0.533 -11.056 1.00 0.00 61 PHE A CA 5
ATOM 5191 C C . PHE A 1 81 ? 6.302 0.943 -11.233 1.00 0.00 61 PHE A C 5
ATOM 5192 O O . PHE A 1 81 ? 5.939 1.561 -12.231 1.00 0.00 61 PHE A O 5
ATOM 5209 N N . SER A 1 82 ? 7.049 1.482 -10.273 1.00 0.00 62 SER A N 5
ATOM 5210 C CA . SER A 1 82 ? 7.479 2.877 -10.316 1.00 0.00 62 SER A CA 5
ATOM 5211 C C . SER A 1 82 ? 8.511 3.114 -11.422 1.00 0.00 62 SER A C 5
ATOM 5212 O O . SER A 1 82 ? 8.745 4.254 -11.830 1.00 0.00 62 SER A O 5
ATOM 5220 N N . ASP A 1 83 ? 9.116 2.033 -11.908 1.00 0.00 63 ASP A N 5
ATOM 5221 C CA . ASP A 1 83 ? 10.125 2.127 -12.962 1.00 0.00 63 ASP A CA 5
ATOM 5222 C C . ASP A 1 83 ? 9.473 2.446 -14.301 1.00 0.00 63 ASP A C 5
ATOM 5223 O O . ASP A 1 83 ? 10.060 3.126 -15.142 1.00 0.00 63 ASP A O 5
ATOM 5232 N N . ARG A 1 84 ? 8.246 1.972 -14.485 1.00 0.00 64 ARG A N 5
ATOM 5233 C CA . ARG A 1 84 ? 7.513 2.227 -15.715 1.00 0.00 64 ARG A CA 5
ATOM 5234 C C . ARG A 1 84 ? 6.235 3.011 -15.420 1.00 0.00 64 ARG A C 5
ATOM 5235 O O . ARG A 1 84 ? 5.131 2.458 -15.408 1.00 0.00 64 ARG A O 5
ATOM 5256 N N . LEU A 1 85 ? 6.405 4.293 -15.142 1.00 0.00 65 LEU A N 5
ATOM 5257 C CA . LEU A 1 85 ? 5.283 5.192 -14.905 1.00 0.00 65 LEU A CA 5
ATOM 5258 C C . LEU A 1 85 ? 5.557 6.542 -15.547 1.00 0.00 65 LEU A C 5
ATOM 5259 O O . LEU A 1 85 ? 5.995 7.463 -14.829 1.00 0.00 65 LEU A O 5
ATOM 5276 N N . MET A 1 21 ? 15.878 9.909 0.847 1.00 0.00 1 MET A N 6
ATOM 5277 C CA . MET A 1 21 ? 15.098 9.686 -0.391 1.00 0.00 1 MET A CA 6
ATOM 5278 C C . MET A 1 21 ? 13.772 9.001 -0.075 1.00 0.00 1 MET A C 6
ATOM 5279 O O . MET A 1 21 ? 13.038 8.599 -0.977 1.00 0.00 1 MET A O 6
ATOM 5293 N N . ASN A 1 22 ? 13.458 8.874 1.211 1.00 0.00 2 ASN A N 6
ATOM 5294 C CA . ASN A 1 22 ? 12.204 8.264 1.623 1.00 0.00 2 ASN A CA 6
ATOM 5295 C C . ASN A 1 22 ? 11.087 9.298 1.586 1.00 0.00 2 ASN A C 6
ATOM 5296 O O . ASN A 1 22 ? 10.818 9.981 2.574 1.00 0.00 2 ASN A O 6
ATOM 5307 N N . SER A 1 23 ? 10.493 9.455 0.416 1.00 0.00 3 SER A N 6
ATOM 5308 C CA . SER A 1 23 ? 9.357 10.345 0.246 1.00 0.00 3 SER A CA 6
ATOM 5309 C C . SER A 1 23 ? 8.138 9.563 -0.234 1.00 0.00 3 SER A C 6
ATOM 5310 O O . SER A 1 23 ? 6.998 9.929 0.071 1.00 0.00 3 SER A O 6
ATOM 5318 N N . ASP A 1 24 ? 8.408 8.483 -0.973 1.00 0.00 4 ASP A N 6
ATOM 5319 C CA . ASP A 1 24 ? 7.377 7.577 -1.491 1.00 0.00 4 ASP A CA 6
ATOM 5320 C C . ASP A 1 24 ? 6.520 8.264 -2.551 1.00 0.00 4 ASP A C 6
ATOM 5321 O O . ASP A 1 24 ? 5.701 9.132 -2.247 1.00 0.00 4 ASP A O 6
ATOM 5330 N N . VAL A 1 25 ? 6.705 7.861 -3.801 1.00 0.00 5 VAL A N 6
ATOM 5331 C CA . VAL A 1 25 ? 5.981 8.467 -4.912 1.00 0.00 5 VAL A CA 6
ATOM 5332 C C . VAL A 1 25 ? 4.620 7.808 -5.121 1.00 0.00 5 VAL A C 6
ATOM 5333 O O . VAL A 1 25 ? 3.782 8.327 -5.854 1.00 0.00 5 VAL A O 6
ATOM 5346 N N . ILE A 1 26 ? 4.402 6.678 -4.459 1.00 0.00 6 ILE A N 6
ATOM 5347 C CA . ILE A 1 26 ? 3.164 5.920 -4.611 1.00 0.00 6 ILE A CA 6
ATOM 5348 C C . ILE A 1 26 ? 2.121 6.430 -3.620 1.00 0.00 6 ILE A C 6
ATOM 5349 O O . ILE A 1 26 ? 0.920 6.212 -3.779 1.00 0.00 6 ILE A O 6
ATOM 5365 N N . LYS A 1 27 ? 2.598 7.116 -2.591 1.00 0.00 7 LYS A N 6
ATOM 5366 C CA . LYS A 1 27 ? 1.722 7.772 -1.632 1.00 0.00 7 LYS A CA 6
ATOM 5367 C C . LYS A 1 27 ? 0.971 8.921 -2.304 1.00 0.00 7 LYS A C 6
ATOM 5368 O O . LYS A 1 27 ? -0.109 9.321 -1.864 1.00 0.00 7 LYS A O 6
ATOM 5387 N N . GLY A 1 28 ? 1.549 9.442 -3.373 1.00 0.00 8 GLY A N 6
ATOM 5388 C CA . GLY A 1 28 ? 0.932 10.527 -4.100 1.00 0.00 8 GLY A CA 6
ATOM 5389 C C . GLY A 1 28 ? 0.232 10.036 -5.345 1.00 0.00 8 GLY A C 6
ATOM 5390 O O . GLY A 1 28 ? 0.705 9.103 -5.993 1.00 0.00 8 GLY A O 6
ATOM 5394 N N . LYS A 1 29 ? -0.903 10.654 -5.663 1.00 0.00 9 LYS A N 6
ATOM 5395 C CA . LYS A 1 29 ? -1.696 10.289 -6.837 1.00 0.00 9 LYS A CA 6
ATOM 5396 C C . LYS A 1 29 ? -2.234 8.865 -6.728 1.00 0.00 9 LYS A C 6
ATOM 5397 O O . LYS A 1 29 ? -2.512 8.225 -7.740 1.00 0.00 9 LYS A O 6
ATOM 5416 N N . TRP A 1 30 ? -2.412 8.387 -5.499 1.00 0.00 10 TRP A N 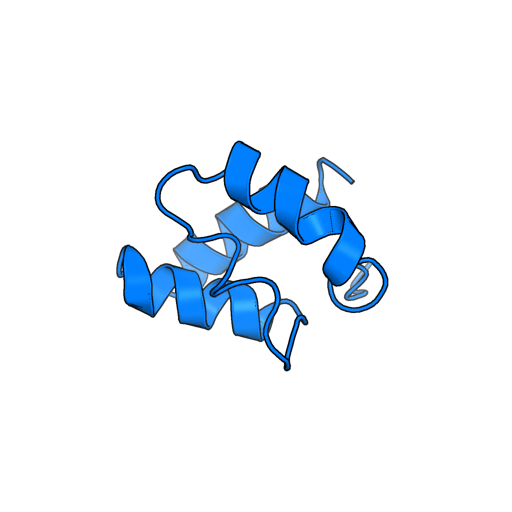6
ATOM 5417 C CA . TRP A 1 30 ? -2.951 7.050 -5.264 1.00 0.00 10 TRP A CA 6
ATOM 5418 C C . TRP A 1 30 ? -4.342 6.929 -5.871 1.00 0.00 10 TRP A C 6
ATOM 5419 O O . TRP A 1 30 ? -4.745 5.860 -6.323 1.00 0.00 10 TRP A O 6
ATOM 5440 N N . LYS A 1 31 ? -5.056 8.049 -5.911 1.00 0.00 11 LYS A N 6
ATOM 5441 C CA . LYS A 1 31 ? -6.400 8.095 -6.476 1.00 0.00 11 LYS A CA 6
ATOM 5442 C C . LYS A 1 31 ? -6.365 7.789 -7.977 1.00 0.00 11 LYS A C 6
ATOM 5443 O O . LYS A 1 31 ? -7.360 7.359 -8.557 1.00 0.00 11 LYS A O 6
ATOM 5462 N N . GLN A 1 32 ? -5.211 8.011 -8.595 1.00 0.00 12 GLN A N 6
ATOM 5463 C CA . GLN A 1 32 ? -5.024 7.712 -10.009 1.00 0.00 12 GLN A CA 6
ATOM 5464 C C . GLN A 1 32 ? -4.321 6.371 -10.178 1.00 0.00 12 GLN A C 6
ATOM 5465 O O . GLN A 1 32 ? -4.723 5.543 -10.998 1.00 0.00 12 GLN A O 6
ATOM 5479 N N . LEU A 1 33 ? -3.272 6.170 -9.380 1.00 0.00 13 LEU A N 6
ATOM 5480 C CA . LEU A 1 33 ? -2.394 5.010 -9.506 1.00 0.00 13 LEU A CA 6
ATOM 5481 C C . LEU A 1 33 ? -3.130 3.696 -9.282 1.00 0.00 13 LEU A C 6
ATOM 5482 O O . LEU A 1 33 ? -2.706 2.662 -9.787 1.00 0.00 13 LEU A O 6
ATOM 5498 N N . THR A 1 34 ? -4.226 3.742 -8.535 1.00 0.00 14 THR A N 6
ATOM 5499 C CA . THR A 1 34 ? -5.020 2.552 -8.260 1.00 0.00 14 THR A CA 6
ATOM 5500 C C . THR A 1 34 ? -5.385 1.810 -9.545 1.00 0.00 14 THR A C 6
ATOM 5501 O O . THR A 1 34 ? -5.303 0.582 -9.606 1.00 0.00 14 THR A O 6
ATOM 5512 N N . GLY A 1 35 ? -5.760 2.563 -10.574 1.00 0.00 15 GLY A N 6
ATOM 5513 C CA . GLY A 1 35 ? -6.089 1.963 -11.853 1.00 0.00 15 GLY A CA 6
ATOM 5514 C C . GLY A 1 35 ? -4.898 1.265 -12.482 1.00 0.00 15 GLY A C 6
ATOM 5515 O O . GLY A 1 35 ? -5.020 0.159 -13.000 1.00 0.00 15 GLY A O 6
ATOM 5519 N N . LYS A 1 36 ? -3.735 1.901 -12.414 1.00 0.00 16 LYS A N 6
ATOM 5520 C CA . LYS A 1 36 ? -2.520 1.325 -12.978 1.00 0.00 16 LYS A CA 6
ATOM 5521 C C . LYS A 1 36 ? -2.066 0.113 -12.174 1.00 0.00 16 LYS A C 6
ATOM 5522 O O . LYS A 1 36 ? -1.560 -0.849 -12.732 1.00 0.00 16 LYS A O 6
ATOM 5541 N N . ILE A 1 37 ? -2.256 0.167 -10.864 1.00 0.00 17 ILE A N 6
ATOM 5542 C CA . ILE A 1 37 ? -1.940 -0.959 -9.995 1.00 0.00 17 ILE A CA 6
ATOM 5543 C C . ILE A 1 37 ? -2.856 -2.137 -10.318 1.00 0.00 17 ILE A C 6
ATOM 5544 O O . ILE A 1 37 ? -2.412 -3.283 -10.431 1.00 0.00 17 ILE A O 6
ATOM 5560 N N . LYS A 1 38 ? -4.134 -1.827 -10.490 1.00 0.00 18 LYS A N 6
ATOM 5561 C CA . LYS A 1 38 ? -5.141 -2.818 -10.835 1.00 0.00 18 LYS A CA 6
ATOM 5562 C C . LYS A 1 38 ? -4.828 -3.467 -12.182 1.00 0.00 18 LYS A C 6
ATOM 5563 O O . LYS A 1 38 ? -4.868 -4.690 -12.320 1.00 0.00 18 LYS A O 6
ATOM 5582 N N . GLU A 1 39 ? -4.506 -2.641 -13.167 1.00 0.00 19 GLU A N 6
ATOM 5583 C CA . GLU A 1 39 ? -4.204 -3.125 -14.508 1.00 0.00 19 GLU A CA 6
ATOM 5584 C C . GLU A 1 39 ? -2.799 -3.722 -14.592 1.00 0.00 19 GLU A C 6
ATOM 5585 O O . GLU A 1 39 ? -2.476 -4.426 -15.548 1.00 0.00 19 GLU A O 6
ATOM 5597 N N . ARG A 1 40 ? -1.971 -3.438 -13.597 1.00 0.00 20 ARG A N 6
ATOM 5598 C CA . ARG A 1 40 ? -0.618 -3.976 -13.546 1.00 0.00 20 ARG A CA 6
ATOM 5599 C C . ARG A 1 40 ? -0.648 -5.482 -13.301 1.00 0.00 20 ARG A C 6
ATOM 5600 O O . ARG A 1 40 ? -0.156 -6.266 -14.113 1.00 0.00 20 ARG A O 6
ATOM 5621 N N . TRP A 1 41 ? -1.235 -5.883 -12.186 1.00 0.00 21 TRP A N 6
ATOM 5622 C CA . TRP A 1 41 ? -1.253 -7.287 -11.813 1.00 0.00 21 TRP A CA 6
ATOM 5623 C C . TRP A 1 41 ? -2.536 -7.977 -12.270 1.00 0.00 21 TRP A C 6
ATOM 5624 O O . TRP A 1 41 ? -2.521 -9.155 -12.618 1.00 0.00 21 TRP A O 6
ATOM 5645 N N . GLY A 1 42 ? -3.635 -7.241 -12.289 1.00 0.00 22 GLY A N 6
ATOM 5646 C CA . GLY A 1 42 ? -4.862 -7.763 -12.864 1.00 0.00 22 GLY A CA 6
ATOM 5647 C C . GLY A 1 42 ? -5.871 -8.243 -11.839 1.00 0.00 22 GLY A C 6
ATOM 5648 O O . GLY A 1 42 ? -7.048 -7.889 -11.912 1.00 0.00 22 GLY A O 6
ATOM 5652 N N . ASP A 1 43 ? -5.421 -9.045 -10.882 1.00 0.00 23 ASP A N 6
ATOM 5653 C CA . ASP A 1 43 ? -6.334 -9.660 -9.919 1.00 0.00 23 ASP A CA 6
ATOM 5654 C C . ASP A 1 43 ? -6.643 -8.714 -8.763 1.00 0.00 23 ASP A C 6
ATOM 5655 O O . ASP A 1 43 ? -7.561 -8.952 -7.979 1.00 0.00 23 ASP A O 6
ATOM 5664 N N . LEU A 1 44 ? -5.877 -7.639 -8.666 1.00 0.00 24 LEU A N 6
ATOM 5665 C CA . LEU A 1 44 ? -6.110 -6.629 -7.644 1.00 0.00 24 LEU A CA 6
ATOM 5666 C C . LEU A 1 44 ? -7.370 -5.838 -7.969 1.00 0.00 24 LEU A C 6
ATOM 5667 O O . LEU A 1 44 ? -7.535 -5.345 -9.085 1.00 0.00 24 LEU A O 6
ATOM 5683 N N . THR A 1 45 ? -8.256 -5.726 -6.995 1.00 0.00 25 THR A N 6
ATOM 5684 C CA . THR A 1 45 ? -9.516 -5.036 -7.193 1.00 0.00 25 THR A CA 6
ATOM 5685 C C . THR A 1 45 ? -9.386 -3.558 -6.855 1.00 0.00 25 THR A C 6
ATOM 5686 O O . THR A 1 45 ? -8.509 -3.158 -6.086 1.00 0.00 25 THR A O 6
ATOM 5697 N N . ASP A 1 46 ? -10.262 -2.755 -7.439 1.00 0.00 26 ASP A N 6
ATOM 5698 C CA . ASP A 1 46 ? -10.297 -1.322 -7.172 1.00 0.00 26 ASP A CA 6
ATOM 5699 C C . ASP A 1 46 ? -10.641 -1.071 -5.708 1.00 0.00 26 ASP A C 6
ATOM 5700 O O . ASP A 1 46 ? -10.100 -0.167 -5.070 1.00 0.00 26 ASP A O 6
ATOM 5709 N N . ASP A 1 47 ? -11.521 -1.916 -5.182 1.00 0.00 27 ASP A N 6
ATOM 5710 C CA . ASP A 1 47 ? -12.012 -1.789 -3.814 1.00 0.00 27 ASP A CA 6
ATOM 5711 C C . ASP A 1 47 ? -10.889 -1.962 -2.794 1.00 0.00 27 ASP A C 6
ATOM 5712 O O . ASP A 1 47 ? -10.769 -1.179 -1.852 1.00 0.00 27 ASP A O 6
ATOM 5721 N N . ASP A 1 48 ? -10.062 -2.983 -2.996 1.00 0.00 28 ASP A N 6
ATOM 5722 C CA . ASP A 1 48 ? -8.951 -3.262 -2.085 1.00 0.00 28 ASP A CA 6
ATOM 5723 C C . ASP A 1 48 ? -7.940 -2.122 -2.083 1.00 0.00 28 ASP A C 6
ATOM 5724 O O . ASP A 1 48 ? -7.284 -1.861 -1.075 1.00 0.00 28 ASP A O 6
ATOM 5733 N N . LEU A 1 49 ? -7.834 -1.431 -3.208 1.00 0.00 29 LEU A N 6
ATOM 5734 C CA . LEU A 1 49 ? -6.838 -0.380 -3.372 1.00 0.00 29 LEU A CA 6
ATOM 5735 C C . LEU A 1 49 ? -7.338 0.967 -2.845 1.00 0.00 29 LEU A C 6
ATOM 5736 O O . LEU A 1 49 ? -6.628 1.650 -2.112 1.00 0.00 29 LEU A O 6
ATOM 5752 N N . GLN A 1 50 ? -8.567 1.340 -3.199 1.00 0.00 30 GLN A N 6
ATOM 5753 C CA . GLN A 1 50 ? -9.136 2.633 -2.792 1.00 0.00 30 GLN A CA 6
ATOM 5754 C C . GLN A 1 50 ? -9.337 2.724 -1.280 1.00 0.00 30 GLN A C 6
ATOM 5755 O O . GLN A 1 50 ? -9.615 3.798 -0.745 1.00 0.00 30 GLN A O 6
ATOM 5769 N N . ALA A 1 51 ? -9.178 1.598 -0.606 1.00 0.00 31 ALA A N 6
ATOM 5770 C CA . ALA A 1 51 ? -9.402 1.496 0.827 1.00 0.00 31 ALA A CA 6
ATOM 5771 C C . ALA A 1 51 ? -8.542 2.466 1.640 1.00 0.00 31 ALA A C 6
ATOM 5772 O O . ALA A 1 51 ? -9.057 3.213 2.472 1.00 0.00 31 ALA A O 6
ATOM 5779 N N . ALA A 1 52 ? -7.240 2.462 1.394 1.00 0.00 32 ALA A N 6
ATOM 5780 C CA . ALA A 1 52 ? -6.304 3.141 2.283 1.00 0.00 32 ALA A CA 6
ATOM 5781 C C . ALA A 1 52 ? -5.720 4.411 1.675 1.00 0.00 32 ALA A C 6
ATOM 5782 O O . ALA A 1 52 ? -6.245 4.952 0.699 1.00 0.00 32 ALA A O 6
ATOM 5789 N N . ASP A 1 53 ? -4.631 4.879 2.282 1.00 0.00 33 ASP A N 6
ATOM 5790 C CA . ASP A 1 53 ? -3.949 6.096 1.848 1.00 0.00 33 ASP A CA 6
ATOM 5791 C C . ASP A 1 53 ? -3.092 5.816 0.626 1.00 0.00 33 ASP A C 6
ATOM 5792 O O . ASP A 1 53 ? -3.100 6.579 -0.342 1.00 0.00 33 ASP A O 6
ATOM 5801 N N . GLY A 1 54 ? -2.354 4.717 0.676 1.00 0.00 34 GLY A N 6
ATOM 5802 C CA . GLY A 1 54 ? -1.534 4.328 -0.446 1.00 0.00 34 GLY A CA 6
ATOM 5803 C C . GLY A 1 54 ? -0.144 3.927 -0.026 1.00 0.00 34 GLY A C 6
ATOM 5804 O O . GLY A 1 54 ? 0.011 3.087 0.852 1.00 0.00 34 GLY A O 6
ATOM 5808 N N . HIS A 1 55 ? 0.852 4.548 -0.659 1.00 0.00 35 HIS A N 6
ATOM 5809 C CA . HIS A 1 55 ? 2.286 4.337 -0.384 1.00 0.00 35 HIS A CA 6
ATOM 5810 C C . HIS A 1 55 ? 2.728 2.862 -0.508 1.00 0.00 35 HIS A C 6
ATOM 5811 O O . HIS A 1 55 ? 1.924 1.933 -0.425 1.00 0.00 35 HIS A O 6
ATOM 5826 N N . ALA A 1 56 ? 4.029 2.669 -0.729 1.00 0.00 36 ALA A N 6
ATOM 5827 C CA . ALA A 1 56 ? 4.588 1.356 -1.081 1.00 0.00 36 ALA A CA 6
ATOM 5828 C C . ALA A 1 56 ? 4.270 0.270 -0.052 1.00 0.00 36 ALA A C 6
ATOM 5829 O O . ALA A 1 56 ? 3.941 -0.863 -0.417 1.00 0.00 36 ALA A O 6
ATOM 5836 N N . GLU A 1 57 ? 4.370 0.619 1.228 1.00 0.00 37 GLU A N 6
ATOM 5837 C CA . GLU A 1 57 ? 4.112 -0.327 2.316 1.00 0.00 37 GLU A CA 6
ATOM 5838 C C . GLU A 1 57 ? 2.775 -1.043 2.152 1.00 0.00 37 GLU A C 6
ATOM 5839 O O . GLU A 1 57 ? 2.664 -2.237 2.446 1.00 0.00 37 GLU A O 6
ATOM 5851 N N . TYR A 1 58 ? 1.769 -0.325 1.672 1.00 0.00 38 TYR A N 6
ATOM 5852 C CA . TYR A 1 58 ? 0.432 -0.889 1.566 1.00 0.00 38 TYR A CA 6
ATOM 5853 C C . TYR A 1 58 ? 0.363 -1.885 0.414 1.00 0.00 38 TYR A C 6
ATOM 5854 O O . TYR A 1 58 ? -0.385 -2.863 0.469 1.00 0.00 38 TYR A O 6
ATOM 5872 N N . LEU A 1 59 ? 1.155 -1.635 -0.626 1.00 0.00 39 LEU A N 6
ATOM 5873 C CA . LEU A 1 59 ? 1.229 -2.547 -1.761 1.00 0.00 39 LEU A CA 6
ATOM 5874 C C . LEU A 1 59 ? 1.706 -3.907 -1.298 1.00 0.00 39 LEU A C 6
ATOM 5875 O O . LEU A 1 59 ? 1.094 -4.925 -1.611 1.00 0.00 39 LEU A O 6
ATOM 5891 N N . VAL A 1 60 ? 2.784 -3.911 -0.520 1.00 0.00 40 VAL A N 6
ATOM 5892 C CA . VAL A 1 60 ? 3.335 -5.147 0.027 1.00 0.00 40 VAL A CA 6
ATOM 5893 C C . VAL A 1 60 ? 2.259 -5.924 0.782 1.00 0.00 40 VAL A C 6
ATOM 5894 O O . VAL A 1 60 ? 2.196 -7.154 0.713 1.00 0.00 40 VAL A O 6
ATOM 5907 N N . GLY A 1 61 ? 1.401 -5.194 1.486 1.00 0.00 41 GLY A N 6
ATOM 5908 C CA . GLY A 1 61 ? 0.297 -5.813 2.189 1.00 0.00 41 GLY A CA 6
ATOM 5909 C C . GLY A 1 61 ? -0.693 -6.466 1.242 1.00 0.00 41 GLY A C 6
ATOM 5910 O O . GLY A 1 61 ? -0.935 -7.670 1.326 1.00 0.00 41 GLY A O 6
ATOM 5914 N N . LYS A 1 62 ? -1.237 -5.679 0.320 1.00 0.00 42 LYS A N 6
ATOM 5915 C CA . LYS A 1 62 ? -2.248 -6.168 -0.619 1.00 0.00 42 LYS A CA 6
ATOM 5916 C C . LYS A 1 62 ? -1.702 -7.289 -1.499 1.00 0.00 42 LYS A C 6
ATOM 5917 O O . LYS A 1 62 ? -2.412 -8.245 -1.814 1.00 0.00 42 LYS A O 6
ATOM 5936 N N . LEU A 1 63 ? -0.438 -7.176 -1.883 1.00 0.00 43 LEU A N 6
ATOM 5937 C CA . LEU A 1 63 ? 0.186 -8.154 -2.765 1.00 0.00 43 LEU A CA 6
ATOM 5938 C C . LEU A 1 63 ? 0.358 -9.499 -2.061 1.00 0.00 43 LEU A C 6
ATOM 5939 O O . LEU A 1 63 ? 0.249 -10.551 -2.692 1.00 0.00 43 LEU A O 6
ATOM 5955 N N . GLN A 1 64 ? 0.611 -9.469 -0.756 1.00 0.00 44 GLN A N 6
ATOM 5956 C CA . GLN A 1 64 ? 0.723 -10.703 0.017 1.00 0.00 44 GLN A CA 6
ATOM 5957 C C . GLN A 1 64 ? -0.652 -11.244 0.400 1.00 0.00 44 GLN A C 6
ATOM 5958 O O . GLN A 1 64 ? -0.826 -12.449 0.572 1.00 0.00 44 GLN A O 6
ATOM 5972 N N . GLU A 1 65 ? -1.626 -10.352 0.534 1.00 0.00 45 GLU A N 6
ATOM 5973 C CA . GLU A 1 65 ? -3.004 -10.759 0.801 1.00 0.00 45 GLU A CA 6
ATOM 5974 C C . GLU A 1 65 ? -3.611 -11.453 -0.413 1.00 0.00 45 GLU A C 6
ATOM 5975 O O . GLU A 1 65 ? -4.017 -12.614 -0.346 1.00 0.00 45 GLU A O 6
ATOM 5987 N N . ARG A 1 66 ? -3.657 -10.732 -1.522 1.00 0.00 46 ARG A N 6
ATOM 5988 C CA . ARG A 1 66 ? -4.333 -11.210 -2.718 1.00 0.00 46 ARG A CA 6
ATOM 5989 C C . ARG A 1 66 ? -3.549 -12.337 -3.385 1.00 0.00 46 ARG A C 6
ATOM 5990 O O . ARG A 1 66 ? -4.110 -13.380 -3.715 1.00 0.00 46 ARG A O 6
ATOM 6011 N N . TYR A 1 67 ? -2.254 -12.129 -3.580 1.00 0.00 47 TYR A N 6
ATOM 6012 C CA . TYR A 1 67 ? -1.411 -13.137 -4.208 1.00 0.00 47 TYR A CA 6
ATOM 6013 C C . TYR A 1 67 ? -0.682 -13.951 -3.148 1.00 0.00 47 TYR A C 6
ATOM 6014 O O . TYR A 1 67 ? -1.002 -15.116 -2.915 1.00 0.00 47 TYR A O 6
ATOM 6032 N N . GLY A 1 68 ? 0.279 -13.323 -2.492 1.00 0.00 48 GLY A N 6
ATOM 6033 C CA . GLY A 1 68 ? 1.024 -13.997 -1.449 1.00 0.00 48 GLY A CA 6
ATOM 6034 C C . GLY A 1 68 ? 2.437 -14.339 -1.861 1.00 0.00 48 GLY A C 6
ATOM 6035 O O . GLY A 1 68 ? 2.877 -15.476 -1.699 1.00 0.00 48 GLY A O 6
ATOM 6039 N N . TRP A 1 69 ? 3.151 -13.360 -2.399 1.00 0.00 49 TRP A N 6
ATOM 6040 C CA . TRP A 1 69 ? 4.548 -13.555 -2.751 1.00 0.00 49 TRP A CA 6
ATOM 6041 C C . TRP A 1 69 ? 5.426 -13.327 -1.531 1.00 0.00 49 TRP A C 6
ATOM 6042 O O . TRP A 1 69 ? 4.977 -12.756 -0.533 1.00 0.00 49 TRP A O 6
ATOM 6063 N N . SER A 1 70 ? 6.671 -13.766 -1.613 1.00 0.00 50 SER A N 6
ATOM 6064 C CA . SER A 1 70 ? 7.649 -13.480 -0.577 1.00 0.00 50 SER A CA 6
ATOM 6065 C C . SER A 1 70 ? 7.822 -11.969 -0.430 1.00 0.00 50 SER A C 6
ATOM 6066 O O . SER A 1 70 ? 7.663 -11.226 -1.401 1.00 0.00 50 SER A O 6
ATOM 6074 N N . LYS A 1 71 ? 8.135 -11.521 0.777 1.00 0.00 51 LYS A N 6
ATOM 6075 C CA . LYS A 1 71 ? 8.259 -10.096 1.066 1.00 0.00 51 LYS A CA 6
ATOM 6076 C C . LYS A 1 71 ? 9.312 -9.452 0.162 1.00 0.00 51 LYS A C 6
ATOM 6077 O O . LYS A 1 71 ? 9.113 -8.346 -0.342 1.00 0.00 51 LYS A O 6
ATOM 6096 N N . GLU A 1 72 ? 10.417 -10.158 -0.056 1.00 0.00 52 GLU A N 6
ATOM 6097 C CA . GLU A 1 72 ? 11.472 -9.678 -0.944 1.00 0.00 52 GLU A CA 6
ATOM 6098 C C . GLU A 1 72 ? 10.934 -9.523 -2.364 1.00 0.00 52 GLU A C 6
ATOM 6099 O O . GLU A 1 72 ? 11.110 -8.483 -3.006 1.00 0.00 52 GLU A O 6
ATOM 6111 N N . ARG A 1 73 ? 10.268 -10.572 -2.838 1.00 0.00 53 ARG A N 6
ATOM 6112 C CA . ARG A 1 73 ? 9.690 -10.604 -4.178 1.00 0.00 53 ARG A CA 6
ATOM 6113 C C . ARG A 1 73 ? 8.635 -9.508 -4.345 1.00 0.00 53 ARG A C 6
ATOM 6114 O O . ARG A 1 73 ? 8.503 -8.914 -5.417 1.00 0.00 53 ARG A O 6
ATOM 6135 N N . ALA A 1 74 ? 7.893 -9.245 -3.276 1.00 0.00 54 ALA A N 6
ATOM 6136 C CA . ALA A 1 74 ? 6.890 -8.190 -3.280 1.00 0.00 54 ALA A CA 6
ATOM 6137 C C . ALA A 1 74 ? 7.538 -6.835 -3.533 1.00 0.00 54 ALA A C 6
ATOM 6138 O O . ALA A 1 74 ? 7.119 -6.101 -4.428 1.00 0.00 54 ALA A O 6
ATOM 6145 N N . GLU A 1 75 ? 8.572 -6.520 -2.751 1.00 0.00 55 GLU A N 6
ATOM 6146 C CA . GLU A 1 75 ? 9.314 -5.269 -2.914 1.00 0.00 55 GLU A CA 6
ATOM 6147 C C . GLU A 1 75 ? 9.858 -5.142 -4.332 1.00 0.00 55 GLU A C 6
ATOM 6148 O O . GLU A 1 75 ? 9.810 -4.069 -4.938 1.00 0.00 55 GLU A O 6
ATOM 6160 N N . GLN A 1 76 ? 10.382 -6.251 -4.839 1.00 0.00 56 GLN A N 6
ATOM 6161 C CA . GLN A 1 76 ? 10.911 -6.321 -6.193 1.00 0.00 56 GLN A CA 6
ATOM 6162 C C . GLN A 1 76 ? 9.893 -5.807 -7.208 1.00 0.00 56 GLN A C 6
ATOM 6163 O O . GLN A 1 76 ? 10.185 -4.903 -7.993 1.00 0.00 56 GLN A O 6
ATOM 6177 N N . GLU A 1 77 ? 8.692 -6.370 -7.172 1.00 0.00 57 GLU A N 6
ATOM 6178 C CA . GLU A 1 77 ? 7.657 -6.016 -8.134 1.00 0.00 57 GLU A CA 6
ATOM 6179 C C . GLU A 1 77 ? 7.156 -4.590 -7.931 1.00 0.00 57 GLU A C 6
ATOM 6180 O O . GLU A 1 77 ? 6.702 -3.948 -8.882 1.00 0.00 57 GLU A O 6
ATOM 6192 N N . VAL A 1 78 ? 7.244 -4.095 -6.701 1.00 0.00 58 VAL A N 6
ATOM 6193 C CA . VAL A 1 78 ? 6.882 -2.712 -6.409 1.00 0.00 58 VAL A CA 6
ATOM 6194 C C . VAL A 1 78 ? 7.833 -1.754 -7.127 1.00 0.00 58 VAL A C 6
ATOM 6195 O O . VAL A 1 78 ? 7.408 -0.739 -7.680 1.00 0.00 58 VAL A O 6
ATOM 6208 N N . ARG A 1 79 ? 9.117 -2.094 -7.141 1.00 0.00 59 ARG A N 6
ATOM 6209 C CA . ARG A 1 79 ? 10.116 -1.258 -7.800 1.00 0.00 59 ARG A CA 6
ATOM 6210 C C . ARG A 1 79 ? 9.908 -1.249 -9.316 1.00 0.00 59 ARG A C 6
ATOM 6211 O O . ARG A 1 79 ? 10.064 -0.216 -9.969 1.00 0.00 59 ARG A O 6
ATOM 6232 N N . ASP A 1 80 ? 9.537 -2.395 -9.871 1.00 0.00 60 ASP A N 6
ATOM 6233 C CA . ASP A 1 80 ? 9.272 -2.491 -11.301 1.00 0.00 60 ASP A CA 6
ATOM 6234 C C . ASP A 1 80 ? 8.018 -1.708 -11.671 1.00 0.00 60 ASP A C 6
ATOM 6235 O O . ASP A 1 80 ? 7.856 -1.282 -12.813 1.00 0.00 60 ASP A O 6
ATOM 6244 N N . PHE A 1 81 ? 7.140 -1.504 -10.696 1.00 0.00 61 PHE A N 6
ATOM 6245 C CA . PHE A 1 81 ? 5.936 -0.719 -10.920 1.00 0.00 61 PHE A CA 6
ATOM 6246 C C . PHE A 1 81 ? 6.285 0.751 -11.131 1.00 0.00 61 PHE A C 6
ATOM 6247 O O . PHE A 1 81 ? 5.681 1.424 -11.961 1.00 0.00 61 PHE A O 6
ATOM 6264 N N . SER A 1 82 ? 7.279 1.245 -10.399 1.00 0.00 62 SER A N 6
ATOM 6265 C CA . SER A 1 82 ? 7.679 2.640 -10.518 1.00 0.00 62 SER A CA 6
ATOM 6266 C C . SER A 1 82 ? 8.464 2.897 -11.806 1.00 0.00 62 SER A C 6
ATOM 6267 O O . SER A 1 82 ? 8.838 4.036 -12.101 1.00 0.00 62 SER A O 6
ATOM 6275 N N . ASP A 1 83 ? 8.708 1.841 -12.573 1.00 0.00 63 ASP A N 6
ATOM 6276 C CA . ASP A 1 83 ? 9.297 1.989 -13.897 1.00 0.00 63 ASP A CA 6
ATOM 6277 C C . ASP A 1 83 ? 8.200 2.372 -14.881 1.00 0.00 63 ASP A C 6
ATOM 6278 O O . ASP A 1 83 ? 8.315 3.355 -15.620 1.00 0.00 63 ASP A O 6
ATOM 6287 N N . ARG A 1 84 ? 7.123 1.602 -14.862 1.00 0.00 64 ARG A N 6
ATOM 6288 C CA . ARG A 1 84 ? 5.952 1.902 -15.663 1.00 0.00 64 ARG A CA 6
ATOM 6289 C C . ARG A 1 84 ? 4.889 2.529 -14.771 1.00 0.00 64 ARG A C 6
ATOM 6290 O O . ARG A 1 84 ? 3.862 1.927 -14.461 1.00 0.00 64 ARG A O 6
ATOM 6311 N N . LEU A 1 85 ? 5.179 3.741 -14.337 1.00 0.00 65 LEU A N 6
ATOM 6312 C CA . LEU A 1 85 ? 4.272 4.501 -13.501 1.00 0.00 65 LEU A CA 6
ATOM 6313 C C . LEU A 1 85 ? 3.859 5.760 -14.250 1.00 0.00 65 LEU A C 6
ATOM 6314 O O . LEU A 1 85 ? 2.780 5.750 -14.875 1.00 0.00 65 LEU A O 6
ATOM 6331 N N . MET A 1 21 ? 13.103 5.966 -6.738 1.00 0.00 1 MET A N 7
ATOM 6332 C CA . MET A 1 21 ? 12.329 5.834 -5.487 1.00 0.00 1 MET A CA 7
ATOM 6333 C C . MET A 1 21 ? 12.973 6.688 -4.406 1.00 0.00 1 MET A C 7
ATOM 6334 O O . MET A 1 21 ? 14.130 6.477 -4.048 1.00 0.00 1 MET A O 7
ATOM 6348 N N . ASN A 1 22 ? 12.231 7.665 -3.907 1.00 0.00 2 ASN A N 7
ATOM 6349 C CA . ASN A 1 22 ? 12.758 8.572 -2.895 1.00 0.00 2 ASN A CA 7
ATOM 6350 C C . ASN A 1 22 ? 11.834 8.611 -1.681 1.00 0.00 2 ASN A C 7
ATOM 6351 O O . ASN A 1 22 ? 12.092 7.958 -0.671 1.00 0.00 2 ASN A O 7
ATOM 6362 N N . SER A 1 23 ? 10.751 9.367 -1.789 1.00 0.00 3 SER A N 7
ATOM 6363 C CA . SER A 1 23 ? 9.807 9.507 -0.691 1.00 0.00 3 SER A CA 7
ATOM 6364 C C . SER A 1 23 ? 8.547 8.699 -0.957 1.00 0.00 3 SER A C 7
ATOM 6365 O O . SER A 1 23 ? 7.578 8.789 -0.204 1.00 0.00 3 SER A O 7
ATOM 6373 N N . ASP A 1 24 ? 8.585 7.907 -2.029 1.00 0.00 4 ASP A N 7
ATOM 6374 C CA . ASP A 1 24 ? 7.445 7.103 -2.473 1.00 0.00 4 ASP A CA 7
ATOM 6375 C C . ASP A 1 24 ? 6.315 7.976 -3.005 1.00 0.00 4 ASP A C 7
ATOM 6376 O O . ASP A 1 24 ? 5.719 8.771 -2.280 1.00 0.00 4 ASP A O 7
ATOM 6385 N N . VAL A 1 25 ? 6.014 7.806 -4.282 1.00 0.00 5 VAL A N 7
ATOM 6386 C CA . VAL A 1 25 ? 5.006 8.616 -4.940 1.00 0.00 5 VAL A CA 7
ATOM 6387 C C . VAL A 1 25 ? 3.623 7.980 -4.833 1.00 0.00 5 VAL A C 7
ATOM 6388 O O . VAL A 1 25 ? 2.616 8.629 -5.111 1.00 0.00 5 VAL A O 7
ATOM 6401 N N . ILE A 1 26 ? 3.569 6.720 -4.407 1.00 0.00 6 ILE A N 7
ATOM 6402 C CA . ILE A 1 26 ? 2.300 6.003 -4.326 1.00 0.00 6 ILE A CA 7
ATOM 6403 C C . ILE A 1 26 ? 1.424 6.598 -3.224 1.00 0.00 6 ILE A C 7
ATOM 6404 O O . ILE A 1 26 ? 0.198 6.472 -3.246 1.00 0.00 6 ILE A O 7
ATOM 6420 N N . LYS A 1 27 ? 2.066 7.276 -2.280 1.00 0.00 7 LYS A N 7
ATOM 6421 C CA . LYS A 1 27 ? 1.359 7.970 -1.209 1.00 0.00 7 LYS A CA 7
ATOM 6422 C C . LYS A 1 27 ? 0.422 9.035 -1.774 1.00 0.00 7 LYS A C 7
ATOM 6423 O O . LYS A 1 27 ? -0.647 9.293 -1.220 1.00 0.00 7 LYS A O 7
ATOM 6442 N N . GLY A 1 28 ? 0.825 9.647 -2.884 1.00 0.00 8 GLY A N 7
ATOM 6443 C CA . GLY A 1 28 ? 0.060 10.746 -3.440 1.00 0.00 8 GLY A CA 7
ATOM 6444 C C . GLY A 1 28 ? -0.583 10.425 -4.778 1.00 0.00 8 GLY A C 7
ATOM 6445 O O . GLY A 1 28 ? -1.466 11.155 -5.231 1.00 0.00 8 GLY A O 7
ATOM 6449 N N . LYS A 1 29 ? -0.148 9.344 -5.414 1.00 0.00 9 LYS A N 7
ATOM 6450 C CA . LYS A 1 29 ? -0.671 8.969 -6.727 1.00 0.00 9 LYS A CA 7
ATOM 6451 C C . LYS A 1 29 ? -1.571 7.742 -6.636 1.00 0.00 9 LYS A C 7
ATOM 6452 O O . LYS A 1 29 ? -1.917 7.156 -7.654 1.00 0.00 9 LYS A O 7
ATOM 6471 N N . TRP A 1 30 ? -1.943 7.364 -5.418 1.00 0.00 10 TRP A N 7
ATOM 6472 C CA . TRP A 1 30 ? -2.746 6.164 -5.189 1.00 0.00 10 TRP A CA 7
ATOM 6473 C C . TRP A 1 30 ? -3.997 6.137 -6.069 1.00 0.00 10 TRP A C 7
ATOM 6474 O O . TRP A 1 30 ? -4.213 5.186 -6.822 1.00 0.00 10 TRP A O 7
ATOM 6495 N N . LYS A 1 31 ? -4.806 7.185 -5.993 1.00 0.00 11 LYS A N 7
ATOM 6496 C CA . LYS A 1 31 ? -6.058 7.217 -6.733 1.00 0.00 11 LYS A CA 7
ATOM 6497 C C . LYS A 1 31 ? -5.802 7.427 -8.226 1.00 0.00 11 LYS A C 7
ATOM 6498 O O . LYS A 1 31 ? -6.664 7.145 -9.058 1.00 0.00 11 LYS A O 7
ATOM 6517 N N . GLN A 1 32 ? -4.602 7.891 -8.566 1.00 0.00 12 GLN A N 7
ATOM 6518 C CA . GLN A 1 32 ? -4.214 8.051 -9.963 1.00 0.00 12 GLN A CA 7
ATOM 6519 C C . GLN A 1 32 ? -3.825 6.704 -10.551 1.00 0.00 12 GLN A C 7
ATOM 6520 O O . GLN A 1 32 ? -3.828 6.514 -11.767 1.00 0.00 12 GLN A O 7
ATOM 6534 N N . LEU A 1 33 ? -3.501 5.769 -9.668 1.00 0.00 13 LEU A N 7
ATOM 6535 C CA . LEU A 1 33 ? -2.986 4.468 -10.068 1.00 0.00 13 LEU A CA 7
ATOM 6536 C C . LEU A 1 33 ? -4.040 3.377 -9.900 1.00 0.00 13 LEU A C 7
ATOM 6537 O O . LEU A 1 33 ? -3.752 2.194 -10.084 1.00 0.00 13 LEU A O 7
ATOM 6553 N N . THR A 1 34 ? -5.263 3.788 -9.584 1.00 0.00 14 THR A N 7
ATOM 6554 C CA . THR A 1 34 ? -6.354 2.853 -9.321 1.00 0.00 14 THR A CA 7
ATOM 6555 C C . THR A 1 34 ? -6.627 1.927 -10.507 1.00 0.00 14 THR A C 7
ATOM 6556 O O . THR A 1 34 ? -7.036 0.780 -10.330 1.00 0.00 14 THR A O 7
ATOM 6567 N N . GLY A 1 35 ? -6.420 2.428 -11.713 1.00 0.00 15 GLY A N 7
ATOM 6568 C CA . GLY A 1 35 ? -6.591 1.605 -12.890 1.00 0.00 15 GLY A CA 7
ATOM 6569 C C . GLY A 1 35 ? -5.289 0.962 -13.320 1.00 0.00 15 GLY A C 7
ATOM 6570 O O . GLY A 1 35 ? -5.263 -0.196 -13.732 1.00 0.00 15 GLY A O 7
ATOM 6574 N N . LYS A 1 36 ? -4.208 1.724 -13.195 1.00 0.00 16 LYS A N 7
ATOM 6575 C CA . LYS A 1 36 ? -2.887 1.308 -13.654 1.00 0.00 16 LYS A CA 7
ATOM 6576 C C . LYS A 1 36 ? -2.382 0.083 -12.892 1.00 0.00 16 LYS A C 7
ATOM 6577 O O . LYS A 1 36 ? -1.857 -0.857 -13.492 1.00 0.00 16 LYS A O 7
ATOM 6596 N N . ILE A 1 37 ? -2.552 0.087 -11.574 1.00 0.00 17 ILE A N 7
ATOM 6597 C CA . ILE A 1 37 ? -2.112 -1.030 -10.741 1.00 0.00 17 ILE A CA 7
ATOM 6598 C C . ILE A 1 37 ? -2.853 -2.313 -11.123 1.00 0.00 17 ILE A C 7
ATOM 6599 O O . ILE A 1 37 ? -2.267 -3.399 -11.165 1.00 0.00 17 ILE A O 7
ATOM 6615 N N . LYS A 1 38 ? -4.134 -2.170 -11.436 1.00 0.00 18 LYS A N 7
ATOM 6616 C CA . LYS A 1 38 ? -4.966 -3.308 -11.804 1.00 0.00 18 LYS A CA 7
ATOM 6617 C C . LYS A 1 38 ? -4.528 -3.880 -13.154 1.00 0.00 18 LYS A C 7
ATOM 6618 O O . LYS A 1 38 ? -4.669 -5.076 -13.412 1.00 0.00 18 LYS A O 7
ATOM 6637 N N . GLU A 1 39 ? -3.980 -3.023 -14.004 1.00 0.00 19 GLU A N 7
ATOM 6638 C CA . GLU A 1 39 ? -3.469 -3.439 -15.290 1.00 0.00 19 GLU A CA 7
ATOM 6639 C C . GLU A 1 39 ? -2.113 -4.126 -15.139 1.00 0.00 19 GLU A C 7
ATOM 6640 O O . GLU A 1 39 ? -1.782 -5.038 -15.893 1.00 0.00 19 GLU A O 7
ATOM 6652 N N . ARG A 1 40 ? -1.335 -3.676 -14.158 1.00 0.00 20 ARG A N 7
ATOM 6653 C CA . ARG A 1 40 ? -0.031 -4.263 -13.876 1.00 0.00 20 ARG A CA 7
ATOM 6654 C C . ARG A 1 40 ? -0.184 -5.702 -13.389 1.00 0.00 20 ARG A C 7
ATOM 6655 O O . ARG A 1 40 ? 0.554 -6.588 -13.819 1.00 0.00 20 ARG A O 7
ATOM 6676 N N . TRP A 1 41 ? -1.142 -5.931 -12.502 1.00 0.00 21 TRP A N 7
ATOM 6677 C CA . TRP A 1 41 ? -1.382 -7.272 -11.984 1.00 0.00 21 TRP A CA 7
ATOM 6678 C C . TRP A 1 41 ? -2.723 -7.823 -12.470 1.00 0.00 21 TRP A C 7
ATOM 6679 O O . TRP A 1 41 ? -2.798 -8.397 -13.557 1.00 0.00 21 TRP A O 7
ATOM 6700 N N . GLY A 1 42 ? -3.781 -7.650 -11.692 1.00 0.00 22 GLY A N 7
ATOM 6701 C CA . GLY A 1 42 ? -5.088 -8.082 -12.157 1.00 0.00 22 GLY A CA 7
ATOM 6702 C C . GLY A 1 42 ? -6.040 -8.503 -11.052 1.00 0.00 22 GLY A C 7
ATOM 6703 O O . GLY A 1 42 ? -7.195 -8.082 -11.044 1.00 0.00 22 GLY A O 7
ATOM 6707 N N . ASP A 1 43 ? -5.566 -9.325 -10.119 1.00 0.00 23 ASP A N 7
ATOM 6708 C CA . ASP A 1 43 ? -6.438 -9.896 -9.082 1.00 0.00 23 ASP A CA 7
ATOM 6709 C C . ASP A 1 43 ? -6.831 -8.836 -8.061 1.00 0.00 23 ASP A C 7
ATOM 6710 O O . ASP A 1 43 ? -7.840 -8.966 -7.372 1.00 0.00 23 ASP A O 7
ATOM 6719 N N . LEU A 1 44 ? -6.025 -7.787 -7.976 1.00 0.00 24 LEU A N 7
ATOM 6720 C CA . LEU A 1 44 ? -6.309 -6.661 -7.093 1.00 0.00 24 LEU A CA 7
ATOM 6721 C C . LEU A 1 44 ? -7.588 -5.949 -7.530 1.00 0.00 24 LEU A C 7
ATOM 6722 O O . LEU A 1 44 ? -7.661 -5.411 -8.637 1.00 0.00 24 LEU A O 7
ATOM 6738 N N . THR A 1 45 ? -8.597 -5.960 -6.669 1.00 0.00 25 THR A N 7
ATOM 6739 C CA . THR A 1 45 ? -9.866 -5.328 -6.984 1.00 0.00 25 THR A CA 7
ATOM 6740 C C . THR A 1 45 ? -9.819 -3.829 -6.711 1.00 0.00 25 THR A C 7
ATOM 6741 O O . THR A 1 45 ? -8.857 -3.320 -6.134 1.00 0.00 25 THR A O 7
ATOM 6752 N N . ASP A 1 46 ? -10.875 -3.131 -7.106 1.00 0.00 26 ASP A N 7
ATOM 6753 C CA . ASP A 1 46 ? -10.907 -1.675 -7.033 1.00 0.00 26 ASP A CA 7
ATOM 6754 C C . ASP A 1 46 ? -11.024 -1.202 -5.589 1.00 0.00 26 ASP A C 7
ATOM 6755 O O . ASP A 1 46 ? -10.704 -0.058 -5.277 1.00 0.00 26 ASP A O 7
ATOM 6764 N N . ASP A 1 47 ? -11.482 -2.084 -4.708 1.00 0.00 27 ASP A N 7
ATOM 6765 C CA . ASP A 1 47 ? -11.589 -1.748 -3.292 1.00 0.00 27 ASP A CA 7
ATOM 6766 C C . ASP A 1 47 ? -10.249 -1.942 -2.595 1.00 0.00 27 ASP A C 7
ATOM 6767 O O . ASP A 1 47 ? -9.949 -1.261 -1.617 1.00 0.00 27 ASP A O 7
ATOM 6776 N N . ASP A 1 48 ? -9.438 -2.866 -3.104 1.00 0.00 28 ASP A N 7
ATOM 6777 C CA . ASP A 1 48 ? -8.082 -3.043 -2.590 1.00 0.00 28 ASP A CA 7
ATOM 6778 C C . ASP A 1 48 ? -7.194 -1.938 -3.124 1.00 0.00 28 ASP A C 7
ATOM 6779 O O . ASP A 1 48 ? -6.183 -1.582 -2.519 1.00 0.00 28 ASP A O 7
ATOM 6788 N N . LEU A 1 49 ? -7.599 -1.384 -4.256 1.00 0.00 29 LEU A N 7
ATOM 6789 C CA . LEU A 1 49 ? -6.900 -0.263 -4.859 1.00 0.00 29 LEU A CA 7
ATOM 6790 C C . LEU A 1 49 ? -7.520 1.050 -4.394 1.00 0.00 29 LEU A C 7
ATOM 6791 O O . LEU A 1 49 ? -7.352 2.093 -5.018 1.00 0.00 29 LEU A O 7
ATOM 6807 N N . GLN A 1 50 ? -8.229 0.978 -3.280 1.00 0.00 30 GLN A N 7
ATOM 6808 C CA . GLN A 1 50 ? -8.792 2.148 -2.632 1.00 0.00 30 GLN A CA 7
ATOM 6809 C C . GLN A 1 50 ? -8.679 1.940 -1.125 1.00 0.00 30 GLN A C 7
ATOM 6810 O O . GLN A 1 50 ? -8.158 0.905 -0.695 1.00 0.00 30 GLN A O 7
ATOM 6824 N N . ALA A 1 51 ? -9.149 2.904 -0.329 1.00 0.00 31 ALA A N 7
ATOM 6825 C CA . ALA A 1 51 ? -9.044 2.821 1.129 1.00 0.00 31 ALA A CA 7
ATOM 6826 C C . ALA A 1 51 ? -7.580 2.709 1.543 1.00 0.00 31 ALA A C 7
ATOM 6827 O O . ALA A 1 51 ? -7.219 1.923 2.422 1.00 0.00 31 ALA A O 7
ATOM 6834 N N . ALA A 1 52 ? -6.748 3.521 0.908 1.00 0.00 32 ALA A N 7
ATOM 6835 C CA . ALA A 1 52 ? -5.306 3.442 1.075 1.00 0.00 32 ALA A CA 7
ATOM 6836 C C . ALA A 1 52 ? -4.863 3.835 2.471 1.00 0.00 32 ALA A C 7
ATOM 6837 O O . ALA A 1 52 ? -5.430 4.733 3.088 1.00 0.00 32 ALA A O 7
ATOM 6844 N N . ASP A 1 53 ? -3.837 3.154 2.958 1.00 0.00 33 ASP A N 7
ATOM 6845 C CA . ASP A 1 53 ? -3.150 3.582 4.164 1.00 0.00 33 ASP A CA 7
ATOM 6846 C C . ASP A 1 53 ? -2.195 4.715 3.792 1.00 0.00 33 ASP A C 7
ATOM 6847 O O . ASP A 1 53 ? -1.731 5.470 4.639 1.00 0.00 33 ASP A O 7
ATOM 6856 N N . GLY A 1 54 ? -1.915 4.813 2.490 1.00 0.00 34 GLY A N 7
ATOM 6857 C CA . GLY A 1 54 ? -1.210 5.960 1.949 1.00 0.00 34 GLY A CA 7
ATOM 6858 C C . GLY A 1 54 ? 0.291 5.778 1.863 1.00 0.00 34 GLY A C 7
ATOM 6859 O O . GLY A 1 54 ? 1.037 6.586 2.414 1.00 0.00 34 GLY A O 7
ATOM 6863 N N . HIS A 1 55 ? 0.738 4.724 1.167 1.00 0.00 35 HIS A N 7
ATOM 6864 C CA . HIS A 1 55 ? 2.169 4.473 0.954 1.00 0.00 35 HIS A CA 7
ATOM 6865 C C . HIS A 1 55 ? 2.398 3.133 0.250 1.00 0.00 35 HIS A C 7
ATOM 6866 O O . HIS A 1 55 ? 1.562 2.230 0.335 1.00 0.00 35 HIS A O 7
ATOM 6881 N N . ALA A 1 56 ? 3.535 3.024 -0.432 1.00 0.00 36 ALA A N 7
ATOM 6882 C CA . ALA A 1 56 ? 3.897 1.837 -1.211 1.00 0.00 36 ALA A CA 7
ATOM 6883 C C . ALA A 1 56 ? 3.908 0.557 -0.381 1.00 0.00 36 ALA A C 7
ATOM 6884 O O . ALA A 1 56 ? 3.522 -0.499 -0.874 1.00 0.00 36 ALA A O 7
ATOM 6891 N N . GLU A 1 57 ? 4.357 0.641 0.871 1.00 0.00 37 GLU A N 7
ATOM 6892 C CA . GLU A 1 57 ? 4.418 -0.543 1.734 1.00 0.00 37 GLU A CA 7
ATOM 6893 C C . GLU A 1 57 ? 3.038 -1.182 1.893 1.00 0.00 37 GLU A C 7
ATOM 6894 O O . GLU A 1 57 ? 2.923 -2.382 2.133 1.00 0.00 37 GLU A O 7
ATOM 6906 N N . TYR A 1 58 ? 1.993 -0.377 1.735 1.00 0.00 38 TYR A N 7
ATOM 6907 C CA . TYR A 1 58 ? 0.630 -0.877 1.824 1.00 0.00 38 TYR A CA 7
ATOM 6908 C C . TYR A 1 58 ? 0.298 -1.707 0.588 1.00 0.00 38 TYR A C 7
ATOM 6909 O O . TYR A 1 58 ? -0.433 -2.691 0.665 1.00 0.00 38 TYR A O 7
ATOM 6927 N N . LEU A 1 59 ? 0.860 -1.310 -0.548 1.00 0.00 39 LEU A N 7
ATOM 6928 C CA . LEU A 1 59 ? 0.691 -2.058 -1.783 1.00 0.00 39 LEU A CA 7
ATOM 6929 C C . LEU A 1 59 ? 1.440 -3.381 -1.685 1.00 0.00 39 LEU A C 7
ATOM 6930 O O . LEU A 1 59 ? 0.944 -4.423 -2.112 1.00 0.00 39 LEU A O 7
ATOM 6946 N N . VAL A 1 60 ? 2.635 -3.329 -1.100 1.00 0.00 40 VAL A N 7
ATOM 6947 C CA . VAL A 1 60 ? 3.424 -4.531 -0.851 1.00 0.00 40 VAL A CA 7
ATOM 6948 C C . VAL A 1 60 ? 2.642 -5.496 0.034 1.00 0.00 40 VAL A C 7
ATOM 6949 O O . VAL A 1 60 ? 2.553 -6.692 -0.253 1.00 0.00 40 VAL A O 7
ATOM 6962 N N . GLY A 1 61 ? 2.061 -4.960 1.103 1.00 0.00 41 GLY A N 7
ATOM 6963 C CA . GLY A 1 61 ? 1.229 -5.757 1.981 1.00 0.00 41 GLY A CA 7
ATOM 6964 C C . GLY A 1 61 ? 0.048 -6.362 1.250 1.00 0.00 41 GLY A C 7
ATOM 6965 O O . GLY A 1 61 ? -0.282 -7.532 1.448 1.00 0.00 41 GLY A O 7
ATOM 6969 N N . LYS A 1 62 ? -0.578 -5.569 0.389 1.00 0.00 42 LYS A N 7
ATOM 6970 C CA . LYS A 1 62 ? -1.710 -6.031 -0.404 1.00 0.00 42 LYS A CA 7
ATOM 6971 C C . LYS A 1 62 ? -1.305 -7.143 -1.366 1.00 0.00 42 LYS A C 7
ATOM 6972 O O . LYS A 1 62 ? -2.099 -8.032 -1.660 1.00 0.00 42 LYS A O 7
ATOM 6991 N N . LEU A 1 63 ? -0.068 -7.105 -1.844 1.00 0.00 43 LEU A N 7
ATOM 6992 C CA . LEU A 1 63 ? 0.440 -8.163 -2.711 1.00 0.00 43 LEU A CA 7
ATOM 6993 C C . LEU A 1 63 ? 0.604 -9.461 -1.929 1.00 0.00 43 LEU A C 7
ATOM 6994 O O . LEU A 1 63 ? 0.343 -10.545 -2.445 1.00 0.00 43 LEU A O 7
ATOM 7010 N N . GLN A 1 64 ? 1.020 -9.344 -0.674 1.00 0.00 44 GLN A N 7
ATOM 7011 C CA . GLN A 1 64 ? 1.168 -10.506 0.197 1.00 0.00 44 GLN A CA 7
ATOM 7012 C C . GLN A 1 64 ? -0.192 -10.990 0.692 1.00 0.00 44 GLN A C 7
ATOM 7013 O O . GLN A 1 64 ? -0.341 -12.135 1.118 1.00 0.00 44 GLN A O 7
ATOM 7027 N N . GLU A 1 65 ? -1.177 -10.106 0.634 1.00 0.00 45 GLU A N 7
ATOM 7028 C CA . GLU A 1 65 ? -2.522 -10.410 1.108 1.00 0.00 45 GLU A CA 7
ATOM 7029 C C . GLU A 1 65 ? -3.373 -11.014 -0.008 1.00 0.00 45 GLU A C 7
ATOM 7030 O O . GLU A 1 65 ? -3.976 -12.072 0.161 1.00 0.00 45 GLU A O 7
ATOM 7042 N N . ARG A 1 66 ? -3.411 -10.335 -1.147 1.00 0.00 46 ARG A N 7
ATOM 7043 C CA . ARG A 1 66 ? -4.248 -10.753 -2.265 1.00 0.00 46 ARG A CA 7
ATOM 7044 C C . ARG A 1 66 ? -3.608 -11.918 -3.022 1.00 0.00 46 ARG A C 7
ATOM 7045 O O . ARG A 1 66 ? -4.270 -12.905 -3.336 1.00 0.00 46 ARG A O 7
ATOM 7066 N N . TYR A 1 67 ? -2.317 -11.801 -3.308 1.00 0.00 47 TYR A N 7
ATOM 7067 C CA . TYR A 1 67 ? -1.599 -12.843 -4.035 1.00 0.00 47 TYR A CA 7
ATOM 7068 C C . TYR A 1 67 ? -0.904 -13.797 -3.076 1.00 0.00 47 TYR A C 7
ATOM 7069 O O . TYR A 1 67 ? -1.057 -15.014 -3.175 1.00 0.00 47 TYR A O 7
ATOM 7087 N N . GLY A 1 68 ? -0.129 -13.239 -2.160 1.00 0.00 48 GLY A N 7
ATOM 7088 C CA . GLY A 1 68 ? 0.538 -14.050 -1.164 1.00 0.00 48 GLY A CA 7
ATOM 7089 C C . GLY A 1 68 ? 1.947 -14.424 -1.558 1.00 0.00 48 GLY A C 7
ATOM 7090 O O . GLY A 1 68 ? 2.365 -15.563 -1.371 1.00 0.00 48 GLY A O 7
ATOM 7094 N N . TRP A 1 69 ? 2.684 -13.472 -2.111 1.00 0.00 49 TRP A N 7
ATOM 7095 C CA . TRP A 1 69 ? 4.086 -13.696 -2.431 1.00 0.00 49 TRP A CA 7
ATOM 7096 C C . TRP A 1 69 ? 4.941 -13.377 -1.217 1.00 0.00 49 TRP A C 7
ATOM 7097 O O . TRP A 1 69 ? 4.429 -12.932 -0.188 1.00 0.00 49 TRP A O 7
ATOM 7118 N N . SER A 1 70 ? 6.236 -13.596 -1.340 1.00 0.00 50 SER A N 7
ATOM 7119 C CA . SER A 1 70 ? 7.169 -13.199 -0.303 1.00 0.00 50 SER A CA 7
ATOM 7120 C C . SER A 1 70 ? 7.323 -11.679 -0.317 1.00 0.00 50 SER A C 7
ATOM 7121 O O . SER A 1 70 ? 7.078 -11.040 -1.344 1.00 0.00 50 SER A O 7
ATOM 7129 N N . LYS A 1 71 ? 7.719 -11.106 0.811 1.00 0.00 51 LYS A N 7
ATOM 7130 C CA . LYS A 1 71 ? 7.830 -9.655 0.935 1.00 0.00 51 LYS A CA 7
ATOM 7131 C C . LYS A 1 71 ? 8.812 -9.087 -0.086 1.00 0.00 51 LYS A C 7
ATOM 7132 O O . LYS A 1 71 ? 8.508 -8.112 -0.773 1.00 0.00 51 LYS A O 7
ATOM 7151 N N . GLU A 1 72 ? 9.980 -9.707 -0.192 1.00 0.00 52 GLU A N 7
ATOM 7152 C CA . GLU A 1 72 ? 10.993 -9.267 -1.143 1.00 0.00 52 GLU A CA 7
ATOM 7153 C C . GLU A 1 72 ? 10.470 -9.391 -2.572 1.00 0.00 52 GLU A C 7
ATOM 7154 O O . GLU A 1 72 ? 10.638 -8.482 -3.385 1.00 0.00 52 GLU A O 7
ATOM 7166 N N . ARG A 1 73 ? 9.820 -10.517 -2.856 1.00 0.00 53 ARG A N 7
ATOM 7167 C CA . ARG A 1 73 ? 9.210 -10.766 -4.160 1.00 0.00 53 ARG A CA 7
ATOM 7168 C C . ARG A 1 73 ? 8.225 -9.649 -4.501 1.00 0.00 53 ARG A C 7
ATOM 7169 O O . ARG A 1 73 ? 8.181 -9.164 -5.632 1.00 0.00 53 ARG A O 7
ATOM 7190 N N . ALA A 1 74 ? 7.445 -9.243 -3.506 1.00 0.00 54 ALA A N 7
ATOM 7191 C CA . ALA A 1 74 ? 6.467 -8.179 -3.680 1.00 0.00 54 ALA A CA 7
ATOM 7192 C C . ALA A 1 74 ? 7.154 -6.843 -3.942 1.00 0.00 54 ALA A C 7
ATOM 7193 O O . ALA A 1 74 ? 6.752 -6.099 -4.837 1.00 0.00 54 ALA A O 7
ATOM 7200 N N . GLU A 1 75 ? 8.197 -6.549 -3.167 1.00 0.00 55 GLU A N 7
ATOM 7201 C CA . GLU A 1 75 ? 8.950 -5.307 -3.325 1.00 0.00 55 GLU A CA 7
ATOM 7202 C C . GLU A 1 75 ? 9.525 -5.188 -4.732 1.00 0.00 55 GLU A C 7
ATOM 7203 O O . GLU A 1 75 ? 9.485 -4.119 -5.341 1.00 0.00 55 GLU A O 7
ATOM 7215 N N . GLN A 1 76 ? 10.061 -6.293 -5.232 1.00 0.00 56 GLN A N 7
ATOM 7216 C CA . GLN A 1 76 ? 10.633 -6.339 -6.575 1.00 0.00 56 GLN A CA 7
ATOM 7217 C C . GLN A 1 76 ? 9.586 -5.980 -7.628 1.00 0.00 56 GLN A C 7
ATOM 7218 O O . GLN A 1 76 ? 9.860 -5.219 -8.560 1.00 0.00 56 GLN A O 7
ATOM 7232 N N . GLU A 1 77 ? 8.383 -6.517 -7.461 1.00 0.00 57 GLU A N 7
ATOM 7233 C CA . GLU A 1 77 ? 7.277 -6.227 -8.370 1.00 0.00 57 GLU A CA 7
ATOM 7234 C C . GLU A 1 77 ? 6.872 -4.756 -8.288 1.00 0.00 57 GLU A C 7
ATOM 7235 O O . GLU A 1 77 ? 6.551 -4.134 -9.302 1.00 0.00 57 GLU A O 7
ATOM 7247 N N . VAL A 1 78 ? 6.892 -4.202 -7.080 1.00 0.00 58 VAL A N 7
ATOM 7248 C CA . VAL A 1 78 ? 6.591 -2.788 -6.885 1.00 0.00 58 VAL A CA 7
ATOM 7249 C C . VAL A 1 78 ? 7.661 -1.921 -7.545 1.00 0.00 58 VAL A C 7
ATOM 7250 O O . VAL A 1 78 ? 7.358 -0.888 -8.143 1.00 0.00 58 VAL A O 7
ATOM 7263 N N . ARG A 1 79 ? 8.913 -2.357 -7.448 1.00 0.00 59 ARG A N 7
ATOM 7264 C CA . ARG A 1 79 ? 10.024 -1.642 -8.066 1.00 0.00 59 ARG A CA 7
ATOM 7265 C C . ARG A 1 79 ? 9.871 -1.621 -9.586 1.00 0.00 59 ARG A C 7
ATOM 7266 O O . ARG A 1 79 ? 10.252 -0.652 -10.246 1.00 0.00 59 ARG A O 7
ATOM 7287 N N . ASP A 1 80 ? 9.301 -2.686 -10.133 1.00 0.00 60 ASP A N 7
ATOM 7288 C CA . ASP A 1 80 ? 9.007 -2.741 -11.560 1.00 0.00 60 ASP A CA 7
ATOM 7289 C C . ASP A 1 80 ? 7.971 -1.685 -11.915 1.00 0.00 60 ASP A C 7
ATOM 7290 O O . ASP A 1 80 ? 8.205 -0.825 -12.764 1.00 0.00 60 ASP A O 7
ATOM 7299 N N . PHE A 1 81 ? 6.838 -1.745 -11.229 1.00 0.00 61 PHE A N 7
ATOM 7300 C CA . PHE A 1 81 ? 5.719 -0.848 -11.484 1.00 0.00 61 PHE A CA 7
ATOM 7301 C C . PHE A 1 81 ? 6.123 0.617 -11.307 1.00 0.00 61 PHE A C 7
ATOM 7302 O O . PHE A 1 81 ? 5.735 1.474 -12.100 1.00 0.00 61 PHE A O 7
ATOM 7319 N N . SER A 1 82 ? 6.916 0.896 -10.280 1.00 0.00 62 SER A N 7
ATOM 7320 C CA . SER A 1 82 ? 7.323 2.265 -9.981 1.00 0.00 62 SER A CA 7
ATOM 7321 C C . SER A 1 82 ? 8.287 2.811 -11.036 1.00 0.00 62 SER A C 7
ATOM 7322 O O . SER A 1 82 ? 8.449 4.024 -11.164 1.00 0.00 62 SER A O 7
ATOM 7330 N N . ASP A 1 83 ? 8.915 1.920 -11.796 1.00 0.00 63 ASP A N 7
ATOM 7331 C CA . ASP A 1 83 ? 9.813 2.334 -12.870 1.00 0.00 63 ASP A CA 7
ATOM 7332 C C . ASP A 1 83 ? 9.006 2.850 -14.057 1.00 0.00 63 ASP A C 7
ATOM 7333 O O . ASP A 1 83 ? 9.495 3.632 -14.868 1.00 0.00 63 ASP A O 7
ATOM 7342 N N . ARG A 1 84 ? 7.755 2.416 -14.143 1.00 0.00 64 ARG A N 7
ATOM 7343 C CA . ARG A 1 84 ? 6.870 2.840 -15.222 1.00 0.00 64 ARG A CA 7
ATOM 7344 C C . ARG A 1 84 ? 6.104 4.102 -14.837 1.00 0.00 64 ARG A C 7
ATOM 7345 O O . ARG A 1 84 ? 5.207 4.532 -15.560 1.00 0.00 64 ARG A O 7
ATOM 7366 N N . LEU A 1 85 ? 6.459 4.694 -13.703 1.00 0.00 65 LEU A N 7
ATOM 7367 C CA . LEU A 1 85 ? 5.788 5.898 -13.234 1.00 0.00 65 LEU A CA 7
ATOM 7368 C C . LEU A 1 85 ? 6.599 7.137 -13.597 1.00 0.00 65 LEU A C 7
ATOM 7369 O O . LEU A 1 85 ? 7.486 7.527 -12.809 1.00 0.00 65 LEU A O 7
ATOM 7386 N N . MET A 1 21 ? 7.227 14.089 -5.470 1.00 0.00 1 MET A N 8
ATOM 7387 C CA . MET A 1 21 ? 8.633 13.778 -5.133 1.00 0.00 1 MET A CA 8
ATOM 7388 C C . MET A 1 21 ? 8.902 12.292 -5.316 1.00 0.00 1 MET A C 8
ATOM 7389 O O . MET A 1 21 ? 7.968 11.495 -5.418 1.00 0.00 1 MET A O 8
ATOM 7403 N N . ASN A 1 22 ? 10.178 11.929 -5.347 1.00 0.00 2 ASN A N 8
ATOM 7404 C CA . ASN A 1 22 ? 10.597 10.566 -5.670 1.00 0.00 2 ASN A CA 8
ATOM 7405 C C . ASN A 1 22 ? 10.021 9.540 -4.697 1.00 0.00 2 ASN A C 8
ATOM 7406 O O . ASN A 1 22 ? 9.410 8.558 -5.118 1.00 0.00 2 ASN A O 8
ATOM 7417 N N . SER A 1 23 ? 10.196 9.775 -3.404 1.00 0.00 3 SER A N 8
ATOM 7418 C CA . SER A 1 23 ? 9.727 8.839 -2.385 1.00 0.00 3 SER A CA 8
ATOM 7419 C C . SER A 1 23 ? 8.200 8.855 -2.272 1.00 0.00 3 SER A C 8
ATOM 7420 O O . SER A 1 23 ? 7.595 7.960 -1.677 1.00 0.00 3 SER A O 8
ATOM 7428 N N . ASP A 1 24 ? 7.585 9.870 -2.860 1.00 0.00 4 ASP A N 8
ATOM 7429 C CA . ASP A 1 24 ? 6.138 10.034 -2.808 1.00 0.00 4 ASP A CA 8
ATOM 7430 C C . ASP A 1 24 ? 5.507 9.583 -4.119 1.00 0.00 4 ASP A C 8
ATOM 7431 O O . ASP A 1 24 ? 4.410 10.017 -4.471 1.00 0.00 4 ASP A O 8
ATOM 7440 N N . VAL A 1 25 ? 6.199 8.699 -4.831 1.00 0.00 5 VAL A N 8
ATOM 7441 C CA . VAL A 1 25 ? 5.754 8.250 -6.147 1.00 0.00 5 VAL A CA 8
ATOM 7442 C C . VAL A 1 25 ? 4.387 7.555 -6.093 1.00 0.00 5 VAL A C 8
ATOM 7443 O O . VAL A 1 25 ? 3.451 7.991 -6.755 1.00 0.00 5 VAL A O 8
ATOM 7456 N N . ILE A 1 26 ? 4.276 6.480 -5.323 1.00 0.00 6 ILE A N 8
ATOM 7457 C CA . ILE A 1 26 ? 3.003 5.783 -5.165 1.00 0.00 6 ILE A CA 8
ATOM 7458 C C . ILE A 1 26 ? 2.250 6.337 -3.959 1.00 0.00 6 ILE A C 8
ATOM 7459 O O . ILE A 1 26 ? 1.021 6.321 -3.907 1.00 0.00 6 ILE A O 8
ATOM 7475 N N . LYS A 1 27 ? 3.023 6.840 -3.000 1.00 0.00 7 LYS A N 8
ATOM 7476 C CA . LYS A 1 27 ? 2.483 7.445 -1.788 1.00 0.00 7 LYS A CA 8
ATOM 7477 C C . LYS A 1 27 ? 1.529 8.588 -2.139 1.00 0.00 7 LYS A C 8
ATOM 7478 O O . LYS A 1 27 ? 0.509 8.792 -1.477 1.00 0.00 7 LYS A O 8
ATOM 7497 N N . GLY A 1 28 ? 1.878 9.324 -3.184 1.00 0.00 8 GLY A N 8
ATOM 7498 C CA . GLY A 1 28 ? 1.015 10.368 -3.686 1.00 0.00 8 GLY A CA 8
ATOM 7499 C C . GLY A 1 28 ? 0.505 10.026 -5.067 1.00 0.00 8 GLY A C 8
ATOM 7500 O O . GLY A 1 28 ? 1.238 9.432 -5.857 1.00 0.00 8 GLY A O 8
ATOM 7504 N N . LYS A 1 29 ? -0.741 10.408 -5.350 1.00 0.00 9 LYS A N 8
ATOM 7505 C CA . LYS A 1 29 ? -1.426 10.085 -6.610 1.00 0.00 9 LYS A CA 8
ATOM 7506 C C . LYS A 1 29 ? -1.954 8.656 -6.571 1.00 0.00 9 LYS A C 8
ATOM 7507 O O . LYS A 1 29 ? -2.326 8.096 -7.598 1.00 0.00 9 LYS A O 8
ATOM 7526 N N . TRP A 1 30 ? -2.007 8.090 -5.366 1.00 0.00 10 TRP A N 8
ATOM 7527 C CA . TRP A 1 30 ? -2.515 6.736 -5.143 1.00 0.00 10 TRP A CA 8
ATOM 7528 C C . TRP A 1 30 ? -3.887 6.539 -5.794 1.00 0.00 10 TRP A C 8
ATOM 7529 O O . TRP A 1 30 ? -4.131 5.529 -6.452 1.00 0.00 10 TRP A O 8
ATOM 7550 N N . LYS A 1 31 ? -4.761 7.529 -5.645 1.00 0.00 11 LYS A N 8
ATOM 7551 C CA . LYS A 1 31 ? -6.125 7.433 -6.163 1.00 0.00 11 LYS A CA 8
ATOM 7552 C C . LYS A 1 31 ? -6.147 7.538 -7.685 1.00 0.00 11 LYS A C 8
ATOM 7553 O O . LYS A 1 31 ? -7.105 7.110 -8.332 1.00 0.00 11 LYS A O 8
ATOM 7572 N N . GLN A 1 32 ? -5.089 8.098 -8.255 1.00 0.00 12 GLN A N 8
ATOM 7573 C CA . GLN A 1 32 ? -4.992 8.244 -9.702 1.00 0.00 12 GLN A CA 8
ATOM 7574 C C . GLN A 1 32 ? -4.297 7.033 -10.311 1.00 0.00 12 GLN A C 8
ATOM 7575 O O . GLN A 1 32 ? -4.571 6.645 -11.445 1.00 0.00 12 GLN A O 8
ATOM 7589 N N . LEU A 1 33 ? -3.400 6.437 -9.541 1.00 0.00 13 LEU A N 8
ATOM 7590 C CA . LEU A 1 33 ? -2.633 5.286 -9.998 1.00 0.00 13 LEU A CA 8
ATOM 7591 C C . LEU A 1 33 ? -3.440 4.000 -9.860 1.00 0.00 13 LEU A C 8
ATOM 7592 O O . LEU A 1 33 ? -3.032 2.956 -10.360 1.00 0.00 13 LEU A O 8
ATOM 7608 N N . THR A 1 34 ? -4.590 4.098 -9.196 1.00 0.00 14 THR A N 8
ATOM 7609 C CA . THR A 1 34 ? -5.454 2.947 -8.929 1.00 0.00 14 THR A CA 8
ATOM 7610 C C . THR A 1 34 ? -5.669 2.070 -10.163 1.00 0.00 14 THR A C 8
ATOM 7611 O O . THR A 1 34 ? -5.397 0.872 -10.132 1.00 0.00 14 THR A O 8
ATOM 7622 N N . GLY A 1 35 ? -6.140 2.675 -11.248 1.00 0.00 15 GLY A N 8
ATOM 7623 C CA . GLY A 1 35 ? -6.432 1.925 -12.460 1.00 0.00 15 GLY A CA 8
ATOM 7624 C C . GLY A 1 35 ? -5.212 1.237 -13.044 1.00 0.00 15 GLY A C 8
ATOM 7625 O O . GLY A 1 35 ? -5.320 0.166 -13.641 1.00 0.00 15 GLY A O 8
ATOM 7629 N N . LYS A 1 36 ? -4.047 1.841 -12.856 1.00 0.00 16 LYS A N 8
ATOM 7630 C CA . LYS A 1 36 ? -2.814 1.316 -13.424 1.00 0.00 16 LYS A CA 8
ATOM 7631 C C . LYS A 1 36 ? -2.243 0.217 -12.528 1.00 0.00 16 LYS A C 8
ATOM 7632 O O . LYS A 1 36 ? -1.738 -0.795 -13.014 1.00 0.00 16 LYS A O 8
ATOM 7651 N N . ILE A 1 37 ? -2.342 0.423 -11.219 1.00 0.00 17 ILE A N 8
ATOM 7652 C CA . ILE A 1 37 ? -1.934 -0.583 -10.242 1.00 0.00 17 ILE A CA 8
ATOM 7653 C C . ILE A 1 37 ? -2.800 -1.829 -10.395 1.00 0.00 17 ILE A C 8
ATOM 7654 O O . ILE A 1 37 ? -2.297 -2.951 -10.492 1.00 0.00 17 ILE A O 8
ATOM 7670 N N . LYS A 1 38 ? -4.106 -1.597 -10.444 1.00 0.00 18 LYS A N 8
ATOM 7671 C CA . LYS A 1 38 ? -5.099 -2.651 -10.589 1.00 0.00 18 LYS A CA 8
ATOM 7672 C C . LYS A 1 38 ? -4.806 -3.532 -11.797 1.00 0.00 18 LYS A C 8
ATOM 7673 O O . LYS A 1 38 ? -4.750 -4.759 -11.691 1.00 0.00 18 LYS A O 8
ATOM 7692 N N . GLU A 1 39 ? -4.584 -2.895 -12.935 1.00 0.00 19 GLU A N 8
ATOM 7693 C CA . GLU A 1 39 ? -4.540 -3.600 -14.203 1.00 0.00 19 GLU A CA 8
ATOM 7694 C C . GLU A 1 39 ? -3.163 -4.197 -14.489 1.00 0.00 19 GLU A C 8
ATOM 7695 O O . GLU A 1 39 ? -2.992 -4.919 -15.473 1.00 0.00 19 GLU A O 8
ATOM 7707 N N . ARG A 1 40 ? -2.182 -3.907 -13.641 1.00 0.00 20 ARG A N 8
ATOM 7708 C CA . ARG A 1 40 ? -0.862 -4.505 -13.802 1.00 0.00 20 ARG A CA 8
ATOM 7709 C C . ARG A 1 40 ? -0.901 -5.959 -13.358 1.00 0.00 20 ARG A C 8
ATOM 7710 O O . ARG A 1 40 ? -0.541 -6.867 -14.108 1.00 0.00 20 ARG A O 8
ATOM 7731 N N . TRP A 1 41 ? -1.343 -6.170 -12.128 1.00 0.00 21 TRP A N 8
ATOM 7732 C CA . TRP A 1 41 ? -1.427 -7.508 -11.568 1.00 0.00 21 TRP A CA 8
ATOM 7733 C C . TRP A 1 41 ? -2.707 -8.197 -12.018 1.00 0.00 21 TRP A C 8
ATOM 7734 O O . TRP A 1 41 ? -2.724 -9.402 -12.265 1.00 0.00 21 TRP A O 8
ATOM 7755 N N . GLY A 1 42 ? -3.777 -7.428 -12.133 1.00 0.00 22 GLY A N 8
ATOM 7756 C CA . GLY A 1 42 ? -5.020 -7.963 -12.655 1.00 0.00 22 GLY A CA 8
ATOM 7757 C C . GLY A 1 42 ? -5.932 -8.512 -11.576 1.00 0.00 22 GLY A C 8
ATOM 7758 O O . GLY A 1 42 ? -7.155 -8.474 -11.715 1.00 0.00 22 GLY A O 8
ATOM 7762 N N . ASP A 1 43 ? -5.355 -9.028 -10.501 1.00 0.00 23 ASP A N 8
ATOM 7763 C CA . ASP A 1 43 ? -6.154 -9.596 -9.422 1.00 0.00 23 ASP A CA 8
ATOM 7764 C C . ASP A 1 43 ? -6.610 -8.512 -8.453 1.00 0.00 23 ASP A C 8
ATOM 7765 O O . ASP A 1 43 ? -7.711 -8.582 -7.910 1.00 0.00 23 ASP A O 8
ATOM 7774 N N . LEU A 1 44 ? -5.757 -7.510 -8.252 1.00 0.00 24 LEU A N 8
ATOM 7775 C CA . LEU A 1 44 ? -6.083 -6.380 -7.383 1.00 0.00 24 LEU A CA 8
ATOM 7776 C C . LEU A 1 44 ? -7.349 -5.692 -7.862 1.00 0.00 24 LEU A C 8
ATOM 7777 O O . LEU A 1 44 ? -7.485 -5.388 -9.047 1.00 0.00 24 LEU A O 8
ATOM 7793 N N . THR A 1 45 ? -8.283 -5.471 -6.952 1.00 0.00 25 THR A N 8
ATOM 7794 C CA . THR A 1 45 ? -9.508 -4.775 -7.297 1.00 0.00 25 THR A CA 8
ATOM 7795 C C . THR A 1 45 ? -9.388 -3.301 -6.934 1.00 0.00 25 THR A C 8
ATOM 7796 O O . THR A 1 45 ? -8.552 -2.923 -6.111 1.00 0.00 25 THR A O 8
ATOM 7807 N N . ASP A 1 46 ? -10.226 -2.471 -7.539 1.00 0.00 26 ASP A N 8
ATOM 7808 C CA . ASP A 1 46 ? -10.229 -1.044 -7.236 1.00 0.00 26 ASP A CA 8
ATOM 7809 C C . ASP A 1 46 ? -10.809 -0.810 -5.844 1.00 0.00 26 ASP A C 8
ATOM 7810 O O . ASP A 1 46 ? -10.723 0.289 -5.299 1.00 0.00 26 ASP A O 8
ATOM 7819 N N . ASP A 1 47 ? -11.391 -1.862 -5.271 1.00 0.00 27 ASP A N 8
ATOM 7820 C CA . ASP A 1 47 ? -11.895 -1.827 -3.899 1.00 0.00 27 ASP A CA 8
ATOM 7821 C C . ASP A 1 47 ? -10.738 -1.876 -2.909 1.00 0.00 27 ASP A C 8
ATOM 7822 O O . ASP A 1 47 ? -10.731 -1.163 -1.902 1.00 0.00 27 ASP A O 8
ATOM 7831 N N . ASP A 1 48 ? -9.752 -2.713 -3.212 1.00 0.00 28 ASP A N 8
ATOM 7832 C CA . ASP A 1 48 ? -8.549 -2.816 -2.391 1.00 0.00 28 ASP A CA 8
ATOM 7833 C C . ASP A 1 48 ? -7.747 -1.528 -2.472 1.00 0.00 28 ASP A C 8
ATOM 7834 O O . ASP A 1 48 ? -7.075 -1.132 -1.520 1.00 0.00 28 ASP A O 8
ATOM 7843 N N . LEU A 1 49 ? -7.842 -0.869 -3.616 1.00 0.00 29 LEU A N 8
ATOM 7844 C CA . LEU A 1 49 ? -7.018 0.295 -3.905 1.00 0.00 29 LEU A CA 8
ATOM 7845 C C . LEU A 1 49 ? -7.712 1.596 -3.495 1.00 0.00 29 LEU A C 8
ATOM 7846 O O . LEU A 1 49 ? -7.230 2.685 -3.795 1.00 0.00 29 LEU A O 8
ATOM 7862 N N . GLN A 1 50 ? -8.841 1.485 -2.810 1.00 0.00 30 GLN A N 8
ATOM 7863 C CA . GLN A 1 50 ? -9.527 2.660 -2.279 1.00 0.00 30 GLN A CA 8
ATOM 7864 C C . GLN A 1 50 ? -9.746 2.483 -0.783 1.00 0.00 30 GLN A C 8
ATOM 7865 O O . GLN A 1 50 ? -10.562 3.168 -0.164 1.00 0.00 30 GLN A O 8
ATOM 7879 N N . ALA A 1 51 ? -8.978 1.571 -0.209 1.00 0.00 31 ALA A N 8
ATOM 7880 C CA . ALA A 1 51 ? -9.174 1.154 1.168 1.00 0.00 31 ALA A CA 8
ATOM 7881 C C . ALA A 1 51 ? -8.385 2.005 2.161 1.00 0.00 31 ALA A C 8
ATOM 7882 O O . ALA A 1 51 ? -8.967 2.649 3.036 1.00 0.00 31 ALA A O 8
ATOM 7889 N N . ALA A 1 52 ? -7.065 2.015 2.023 1.00 0.00 32 ALA A N 8
ATOM 7890 C CA . ALA A 1 52 ? -6.204 2.569 3.059 1.00 0.00 32 ALA A CA 8
ATOM 7891 C C . ALA A 1 52 ? -5.389 3.770 2.576 1.00 0.00 32 ALA A C 8
ATOM 7892 O O . ALA A 1 52 ? -5.758 4.431 1.607 1.00 0.00 32 ALA A O 8
ATOM 7899 N N . ASP A 1 53 ? -4.282 4.029 3.276 1.00 0.00 33 ASP A N 8
ATOM 7900 C CA . ASP A 1 53 ? -3.442 5.216 3.066 1.00 0.00 33 ASP A CA 8
ATOM 7901 C C . ASP A 1 53 ? -3.059 5.418 1.604 1.00 0.00 33 ASP A C 8
ATOM 7902 O O . ASP A 1 53 ? -3.636 6.258 0.913 1.00 0.00 33 ASP A O 8
ATOM 7911 N N . GLY A 1 54 ? -2.089 4.644 1.137 1.00 0.00 34 GLY A N 8
ATOM 7912 C CA . GLY A 1 54 ? -1.592 4.818 -0.211 1.00 0.00 34 GLY A CA 8
ATOM 7913 C C . GLY A 1 54 ? -0.111 4.521 -0.324 1.00 0.00 34 GLY A C 8
ATOM 7914 O O . GLY A 1 54 ? 0.380 4.217 -1.407 1.00 0.00 34 GLY A O 8
ATOM 7918 N N . HIS A 1 55 ? 0.611 4.630 0.792 1.00 0.00 35 HIS A N 8
ATOM 7919 C CA . HIS A 1 55 ? 2.032 4.275 0.817 1.00 0.00 35 HIS A CA 8
ATOM 7920 C C . HIS A 1 55 ? 2.247 2.889 0.210 1.00 0.00 35 HIS A C 8
ATOM 7921 O O . HIS A 1 55 ? 1.534 1.942 0.548 1.00 0.00 35 HIS A O 8
ATOM 7936 N N . ALA A 1 56 ? 3.228 2.791 -0.690 1.00 0.00 36 ALA A N 8
ATOM 7937 C CA . ALA A 1 56 ? 3.483 1.570 -1.459 1.00 0.00 36 ALA A CA 8
ATOM 7938 C C . ALA A 1 56 ? 3.617 0.346 -0.561 1.00 0.00 36 ALA A C 8
ATOM 7939 O O . ALA A 1 56 ? 3.228 -0.755 -0.942 1.00 0.00 36 ALA A O 8
ATOM 7946 N N . GLU A 1 57 ? 4.164 0.557 0.628 1.00 0.00 37 GLU A N 8
ATOM 7947 C CA . GLU A 1 57 ? 4.308 -0.495 1.626 1.00 0.00 37 GLU A CA 8
ATOM 7948 C C . GLU A 1 57 ? 2.984 -1.235 1.860 1.00 0.00 37 GLU A C 8
ATOM 7949 O O . GLU A 1 57 ? 2.969 -2.442 2.087 1.00 0.00 37 GLU A O 8
ATOM 7961 N N . TYR A 1 58 ? 1.875 -0.507 1.774 1.00 0.00 38 TYR A N 8
ATOM 7962 C CA . TYR A 1 58 ? 0.563 -1.090 2.011 1.00 0.00 38 TYR A CA 8
ATOM 7963 C C . TYR A 1 58 ? 0.179 -2.052 0.895 1.00 0.00 38 TYR A C 8
ATOM 7964 O O . TYR A 1 58 ? -0.350 -3.134 1.155 1.00 0.00 38 TYR A O 8
ATOM 7982 N N . LEU A 1 59 ? 0.449 -1.669 -0.348 1.00 0.00 39 LEU A N 8
ATOM 7983 C CA . LEU A 1 59 ? 0.074 -2.504 -1.479 1.00 0.00 39 LEU A CA 8
ATOM 7984 C C . LEU A 1 59 ? 0.958 -3.746 -1.516 1.00 0.00 39 LEU A C 8
ATOM 7985 O O . LEU A 1 59 ? 0.581 -4.769 -2.084 1.00 0.00 39 LEU A O 8
ATOM 8001 N N . VAL A 1 60 ? 2.127 -3.653 -0.885 1.00 0.00 40 VAL A N 8
ATOM 8002 C CA . VAL A 1 60 ? 2.991 -4.813 -0.692 1.00 0.00 40 VAL A CA 8
ATOM 8003 C C . VAL A 1 60 ? 2.258 -5.869 0.129 1.00 0.00 40 VAL A C 8
ATOM 8004 O O . VAL A 1 60 ? 2.245 -7.052 -0.223 1.00 0.00 40 VAL A O 8
ATOM 8017 N N . GLY A 1 61 ? 1.627 -5.424 1.210 1.00 0.00 41 GLY A N 8
ATOM 8018 C CA . GLY A 1 61 ? 0.824 -6.315 2.021 1.00 0.00 41 GLY A CA 8
ATOM 8019 C C . GLY A 1 61 ? -0.354 -6.871 1.246 1.00 0.00 41 GLY A C 8
ATOM 8020 O O . GLY A 1 61 ? -0.741 -8.026 1.429 1.00 0.00 41 GLY A O 8
ATOM 8024 N N . LYS A 1 62 ? -0.918 -6.047 0.370 1.00 0.00 42 LYS A N 8
ATOM 8025 C CA . LYS A 1 62 ? -2.009 -6.475 -0.500 1.00 0.00 42 LYS A CA 8
ATOM 8026 C C . LYS A 1 62 ? -1.547 -7.562 -1.466 1.00 0.00 42 LYS A C 8
ATOM 8027 O O . LYS A 1 62 ? -2.304 -8.477 -1.786 1.00 0.00 42 LYS A O 8
ATOM 8046 N N . LEU A 1 63 ? -0.303 -7.467 -1.917 1.00 0.00 43 LEU A N 8
ATOM 8047 C CA . LEU A 1 63 ? 0.273 -8.489 -2.783 1.00 0.00 43 LEU A CA 8
ATOM 8048 C C . LEU A 1 63 ? 0.435 -9.797 -2.014 1.00 0.00 43 LEU A C 8
ATOM 8049 O O . LEU A 1 63 ? 0.260 -10.884 -2.568 1.00 0.00 43 LEU A O 8
ATOM 8065 N N . GLN A 1 64 ? 0.761 -9.684 -0.732 1.00 0.00 44 GLN A N 8
ATOM 8066 C CA . GLN A 1 64 ? 0.874 -10.850 0.138 1.00 0.00 44 GLN A CA 8
ATOM 8067 C C . GLN A 1 64 ? -0.509 -11.425 0.435 1.00 0.00 44 GLN A C 8
ATOM 8068 O O . GLN A 1 64 ? -0.667 -12.629 0.625 1.00 0.00 44 GLN A O 8
ATOM 8082 N N . GLU A 1 65 ? -1.506 -10.554 0.464 1.00 0.00 45 GLU A N 8
ATOM 8083 C CA . GLU A 1 65 ? -2.883 -10.961 0.708 1.00 0.00 45 GLU A CA 8
ATOM 8084 C C . GLU A 1 65 ? -3.461 -11.694 -0.501 1.00 0.00 45 GLU A C 8
ATOM 8085 O O . GLU A 1 65 ? -3.862 -12.855 -0.407 1.00 0.00 45 GLU A O 8
ATOM 8097 N N . ARG A 1 66 ? -3.482 -11.011 -1.638 1.00 0.00 46 ARG A N 8
ATOM 8098 C CA . ARG A 1 66 ? -4.118 -11.531 -2.840 1.00 0.00 46 ARG A CA 8
ATOM 8099 C C . ARG A 1 66 ? -3.339 -12.703 -3.426 1.00 0.00 46 ARG A C 8
ATOM 8100 O O . ARG A 1 66 ? -3.924 -13.715 -3.806 1.00 0.00 46 ARG A O 8
ATOM 8121 N N . TYR A 1 67 ? -2.026 -12.567 -3.501 1.00 0.00 47 TYR A N 8
ATOM 8122 C CA . TYR A 1 67 ? -1.193 -13.616 -4.071 1.00 0.00 47 TYR A CA 8
ATOM 8123 C C . TYR A 1 67 ? -0.509 -14.420 -2.974 1.00 0.00 47 TYR A C 8
ATOM 8124 O O . TYR A 1 67 ? -0.730 -15.623 -2.843 1.00 0.00 47 TYR A O 8
ATOM 8142 N N . GLY A 1 68 ? 0.316 -13.746 -2.187 1.00 0.00 48 GLY A N 8
ATOM 8143 C CA . GLY A 1 68 ? 1.032 -14.415 -1.119 1.00 0.00 48 GLY A CA 8
ATOM 8144 C C . GLY A 1 68 ? 2.490 -14.631 -1.450 1.00 0.00 48 GLY A C 8
ATOM 8145 O O . GLY A 1 68 ? 3.002 -15.743 -1.335 1.00 0.00 48 GLY A O 8
ATOM 8149 N N . TRP A 1 69 ? 3.165 -13.568 -1.860 1.00 0.00 49 TRP A N 8
ATOM 8150 C CA . TRP A 1 69 ? 4.577 -13.654 -2.199 1.00 0.00 49 TRP A CA 8
ATOM 8151 C C . TRP A 1 69 ? 5.444 -13.343 -0.991 1.00 0.00 49 TRP A C 8
ATOM 8152 O O . TRP A 1 69 ? 4.958 -12.867 0.038 1.00 0.00 49 TRP A O 8
ATOM 8173 N N . SER A 1 70 ? 6.732 -13.610 -1.123 1.00 0.00 50 SER A N 8
ATOM 8174 C CA . SER A 1 70 ? 7.697 -13.211 -0.121 1.00 0.00 50 SER A CA 8
ATOM 8175 C C . SER A 1 70 ? 7.939 -11.706 -0.219 1.00 0.00 50 SER A C 8
ATOM 8176 O O . SER A 1 70 ? 7.696 -11.102 -1.268 1.00 0.00 50 SER A O 8
ATOM 8184 N N . LYS A 1 71 ? 8.422 -11.113 0.863 1.00 0.00 51 LYS A N 8
ATOM 8185 C CA . LYS A 1 71 ? 8.549 -9.663 0.962 1.00 0.00 51 LYS A CA 8
ATOM 8186 C C . LYS A 1 71 ? 9.451 -9.094 -0.137 1.00 0.00 51 LYS A C 8
ATOM 8187 O O . LYS A 1 71 ? 9.096 -8.110 -0.787 1.00 0.00 51 LYS A O 8
ATOM 8206 N N . GLU A 1 72 ? 10.597 -9.729 -0.357 1.00 0.00 52 GLU A N 8
ATOM 8207 C CA . GLU A 1 72 ? 11.551 -9.257 -1.359 1.00 0.00 52 GLU A CA 8
ATOM 8208 C C . GLU A 1 72 ? 10.956 -9.309 -2.764 1.00 0.00 52 GLU A C 8
ATOM 8209 O O . GLU A 1 72 ? 11.280 -8.484 -3.621 1.00 0.00 52 GLU A O 8
ATOM 8221 N N . ARG A 1 73 ? 10.079 -10.280 -2.991 1.00 0.00 53 ARG A N 8
ATOM 8222 C CA . ARG A 1 73 ? 9.451 -10.446 -4.291 1.00 0.00 53 ARG A CA 8
ATOM 8223 C C . ARG A 1 73 ? 8.389 -9.379 -4.488 1.00 0.00 53 ARG A C 8
ATOM 8224 O O . ARG A 1 73 ? 8.300 -8.764 -5.551 1.00 0.00 53 ARG A O 8
ATOM 8245 N N . ALA A 1 74 ? 7.591 -9.156 -3.446 1.00 0.00 54 ALA A N 8
ATOM 8246 C CA . ALA A 1 74 ? 6.540 -8.149 -3.486 1.00 0.00 54 ALA A CA 8
ATOM 8247 C C . ALA A 1 74 ? 7.126 -6.763 -3.738 1.00 0.00 54 ALA A C 8
ATOM 8248 O O . ALA A 1 74 ? 6.615 -6.008 -4.565 1.00 0.00 54 ALA A O 8
ATOM 8255 N N . GLU A 1 75 ? 8.213 -6.445 -3.039 1.00 0.00 55 GLU A N 8
ATOM 8256 C CA . GLU A 1 75 ? 8.897 -5.171 -3.224 1.00 0.00 55 GLU A CA 8
ATOM 8257 C C . GLU A 1 75 ? 9.428 -5.032 -4.647 1.00 0.00 55 GLU A C 8
ATOM 8258 O O . GLU A 1 75 ? 9.359 -3.955 -5.238 1.00 0.00 55 GLU A O 8
ATOM 8270 N N . GLN A 1 76 ? 9.948 -6.123 -5.195 1.00 0.00 56 GLN A N 8
ATOM 8271 C CA . GLN A 1 76 ? 10.447 -6.129 -6.568 1.00 0.00 56 GLN A CA 8
ATOM 8272 C C . GLN A 1 76 ? 9.326 -5.804 -7.553 1.00 0.00 56 GLN A C 8
ATOM 8273 O O . GLN A 1 76 ? 9.521 -5.033 -8.497 1.00 0.00 56 GLN A O 8
ATOM 8287 N N . GLU A 1 77 ? 8.155 -6.388 -7.320 1.00 0.00 57 GLU A N 8
ATOM 8288 C CA . GLU A 1 77 ? 6.982 -6.122 -8.143 1.00 0.00 57 GLU A CA 8
ATOM 8289 C C . GLU A 1 77 ? 6.601 -4.647 -8.080 1.00 0.00 57 GLU A C 8
ATOM 8290 O O . GLU A 1 77 ? 6.311 -4.022 -9.102 1.00 0.00 57 GLU A O 8
ATOM 8302 N N . VAL A 1 78 ? 6.613 -4.096 -6.872 1.00 0.00 58 VAL A N 8
ATOM 8303 C CA . VAL A 1 78 ? 6.319 -2.683 -6.665 1.00 0.00 58 VAL A CA 8
ATOM 8304 C C . VAL A 1 78 ? 7.361 -1.814 -7.362 1.00 0.00 58 VAL A C 8
ATOM 8305 O O . VAL A 1 78 ? 7.027 -0.834 -8.026 1.00 0.00 58 VAL A O 8
ATOM 8318 N N . ARG A 1 79 ? 8.623 -2.195 -7.216 1.00 0.00 59 ARG A N 8
ATOM 8319 C CA . ARG A 1 79 ? 9.722 -1.465 -7.828 1.00 0.00 59 ARG A CA 8
ATOM 8320 C C . ARG A 1 79 ? 9.603 -1.474 -9.348 1.00 0.00 59 ARG A C 8
ATOM 8321 O O . ARG A 1 79 ? 9.797 -0.447 -9.989 1.00 0.00 59 ARG A O 8
ATOM 8342 N N . ASP A 1 80 ? 9.261 -2.628 -9.913 1.00 0.00 60 ASP A N 8
ATOM 8343 C CA . ASP A 1 80 ? 9.088 -2.750 -11.359 1.00 0.00 60 ASP A CA 8
ATOM 8344 C C . ASP A 1 80 ? 8.004 -1.796 -11.844 1.00 0.00 60 ASP A C 8
ATOM 8345 O O . ASP A 1 80 ? 8.182 -1.080 -12.830 1.00 0.00 60 ASP A O 8
ATOM 8354 N N . PHE A 1 81 ? 6.891 -1.779 -11.123 1.00 0.00 61 PHE A N 8
ATOM 8355 C CA . PHE A 1 81 ? 5.783 -0.896 -11.443 1.00 0.00 61 PHE A CA 8
ATOM 8356 C C . PHE A 1 81 ? 6.192 0.568 -11.301 1.00 0.00 61 PHE A C 8
ATOM 8357 O O . PHE A 1 81 ? 5.974 1.372 -12.206 1.00 0.00 61 PHE A O 8
ATOM 8374 N N . SER A 1 82 ? 6.803 0.897 -10.170 1.00 0.00 62 SER A N 8
ATOM 8375 C CA . SER A 1 82 ? 7.170 2.271 -9.859 1.00 0.00 62 SER A CA 8
ATOM 8376 C C . SER A 1 82 ? 8.259 2.788 -10.796 1.00 0.00 62 SER A C 8
ATOM 8377 O O . SER A 1 82 ? 8.270 3.968 -11.149 1.00 0.00 62 SER A O 8
ATOM 8385 N N . ASP A 1 83 ? 9.169 1.912 -11.198 1.00 0.00 63 ASP A N 8
ATOM 8386 C CA . ASP A 1 83 ? 10.274 2.299 -12.071 1.00 0.00 63 ASP A CA 8
ATOM 8387 C C . ASP A 1 83 ? 9.763 2.596 -13.476 1.00 0.00 63 ASP A C 8
ATOM 8388 O O . ASP A 1 83 ? 10.318 3.431 -14.191 1.00 0.00 63 ASP A O 8
ATOM 8397 N N . ARG A 1 84 ? 8.680 1.925 -13.850 1.00 0.00 64 ARG A N 8
ATOM 8398 C CA . ARG A 1 84 ? 8.081 2.103 -15.167 1.00 0.00 64 ARG A CA 8
ATOM 8399 C C . ARG A 1 84 ? 6.971 3.152 -15.140 1.00 0.00 64 ARG A C 8
ATOM 8400 O O . ARG A 1 84 ? 6.194 3.264 -16.088 1.00 0.00 64 ARG A O 8
ATOM 8421 N N . LEU A 1 85 ? 6.895 3.914 -14.058 1.00 0.00 65 LEU A N 8
ATOM 8422 C CA . LEU A 1 85 ? 5.936 5.007 -13.971 1.00 0.00 65 LEU A CA 8
ATOM 8423 C C . LEU A 1 85 ? 6.511 6.259 -14.613 1.00 0.00 65 LEU A C 8
ATOM 8424 O O . LEU A 1 85 ? 6.051 6.629 -15.713 1.00 0.00 65 LEU A O 8
ATOM 8441 N N . MET A 1 21 ? 9.647 2.018 -1.301 1.00 0.00 1 MET A N 9
ATOM 8442 C CA . MET A 1 21 ? 11.127 2.087 -1.228 1.00 0.00 1 MET A CA 9
ATOM 8443 C C . MET A 1 21 ? 11.591 3.425 -0.646 1.00 0.00 1 MET A C 9
ATOM 8444 O O . MET A 1 21 ? 12.272 3.451 0.379 1.00 0.00 1 MET A O 9
ATOM 8458 N N . ASN A 1 22 ? 11.206 4.531 -1.281 1.00 0.00 2 ASN A N 9
ATOM 8459 C CA . ASN A 1 22 ? 11.614 5.865 -0.837 1.00 0.00 2 ASN A CA 9
ATOM 8460 C C . ASN A 1 22 ? 10.964 6.924 -1.715 1.00 0.00 2 ASN A C 9
ATOM 8461 O O . ASN A 1 22 ? 10.080 7.657 -1.271 1.00 0.00 2 ASN A O 9
ATOM 8472 N N . SER A 1 23 ? 11.389 6.982 -2.971 1.00 0.00 3 SER A N 9
ATOM 8473 C CA . SER A 1 23 ? 10.804 7.897 -3.943 1.00 0.00 3 SER A CA 9
ATOM 8474 C C . SER A 1 23 ? 9.470 7.341 -4.445 1.00 0.00 3 SER A C 9
ATOM 8475 O O . SER A 1 23 ? 9.234 7.224 -5.648 1.00 0.00 3 SER A O 9
ATOM 8483 N N . ASP A 1 24 ? 8.600 7.004 -3.504 1.00 0.00 4 ASP A N 9
ATOM 8484 C CA . ASP A 1 24 ? 7.344 6.345 -3.813 1.00 0.00 4 ASP A CA 9
ATOM 8485 C C . ASP A 1 24 ? 6.304 7.364 -4.263 1.00 0.00 4 ASP A C 9
ATOM 8486 O O . ASP A 1 24 ? 5.646 8.003 -3.440 1.00 0.00 4 ASP A O 9
ATOM 8495 N N . VAL A 1 25 ? 6.174 7.522 -5.575 1.00 0.00 5 VAL A N 9
ATOM 8496 C CA . VAL A 1 25 ? 5.185 8.430 -6.153 1.00 0.00 5 VAL A CA 9
ATOM 8497 C C . VAL A 1 25 ? 3.768 7.915 -5.909 1.00 0.00 5 VAL A C 9
ATOM 8498 O O . VAL A 1 25 ? 2.787 8.655 -6.027 1.00 0.00 5 VAL A O 9
ATOM 8511 N N . ILE A 1 26 ? 3.681 6.639 -5.554 1.00 0.00 6 ILE A N 9
ATOM 8512 C CA . ILE A 1 26 ? 2.411 5.988 -5.274 1.00 0.00 6 ILE A CA 9
ATOM 8513 C C . ILE A 1 26 ? 1.766 6.592 -4.030 1.00 0.00 6 ILE A C 9
ATOM 8514 O O . ILE A 1 26 ? 0.544 6.620 -3.896 1.00 0.00 6 ILE A O 9
ATOM 8530 N N . LYS A 1 27 ? 2.611 7.103 -3.141 1.00 0.00 7 LYS A N 9
ATOM 8531 C CA . LYS A 1 27 ? 2.167 7.726 -1.900 1.00 0.00 7 LYS A CA 9
ATOM 8532 C C . LYS A 1 27 ? 1.231 8.905 -2.175 1.00 0.00 7 LYS A C 9
ATOM 8533 O O . LYS A 1 27 ? 0.274 9.132 -1.439 1.00 0.00 7 LYS A O 9
ATOM 8552 N N . GLY A 1 28 ? 1.503 9.642 -3.245 1.00 0.00 8 GLY A N 9
ATOM 8553 C CA . GLY A 1 28 ? 0.726 10.830 -3.536 1.00 0.00 8 GLY A CA 9
ATOM 8554 C C . GLY A 1 28 ? -0.367 10.587 -4.558 1.00 0.00 8 GLY A C 9
ATOM 8555 O O . GLY A 1 28 ? -1.537 10.895 -4.314 1.00 0.00 8 GLY A O 9
ATOM 8559 N N . LYS A 1 29 ? 0.005 10.020 -5.700 1.00 0.00 9 LYS A N 9
ATOM 8560 C CA . LYS A 1 29 ? -0.931 9.837 -6.809 1.00 0.00 9 LYS A CA 9
ATOM 8561 C C . LYS A 1 29 ? -1.658 8.495 -6.717 1.00 0.00 9 LYS A C 9
ATOM 8562 O O . LYS A 1 29 ? -2.067 7.932 -7.733 1.00 0.00 9 LYS A O 9
ATOM 8581 N N . TRP A 1 30 ? -1.851 8.017 -5.490 1.00 0.00 10 TRP A N 9
ATOM 8582 C CA . TRP A 1 30 ? -2.510 6.733 -5.231 1.00 0.00 10 TRP A CA 9
ATOM 8583 C C . TRP A 1 30 ? -3.856 6.623 -5.954 1.00 0.00 10 TRP A C 9
ATOM 8584 O O . TRP A 1 30 ? -4.147 5.613 -6.589 1.00 0.00 10 TRP A O 9
ATOM 8605 N N . LYS A 1 31 ? -4.654 7.678 -5.881 1.00 0.00 11 LYS A N 9
ATOM 8606 C CA . LYS A 1 31 ? -6.004 7.657 -6.440 1.00 0.00 11 LYS A CA 9
ATOM 8607 C C . LYS A 1 31 ? -6.000 7.677 -7.970 1.00 0.00 11 LYS A C 9
ATOM 8608 O O . LYS A 1 31 ? -7.034 7.454 -8.602 1.00 0.00 11 LYS A O 9
ATOM 8627 N N . GLN A 1 32 ? -4.850 7.960 -8.563 1.00 0.00 12 GLN A N 9
ATOM 8628 C CA . GLN A 1 32 ? -4.727 7.946 -10.013 1.00 0.00 12 GLN A CA 9
ATOM 8629 C C . GLN A 1 32 ? -4.115 6.630 -10.475 1.00 0.00 12 GLN A C 9
ATOM 8630 O O . GLN A 1 32 ? -4.388 6.151 -11.575 1.00 0.00 12 GLN A O 9
ATOM 8644 N N . LEU A 1 33 ? -3.300 6.035 -9.616 1.00 0.00 13 LEU A N 9
ATOM 8645 C CA . LEU A 1 33 ? -2.595 4.808 -9.956 1.00 0.00 13 LEU A CA 9
ATOM 8646 C C . LEU A 1 33 ? -3.465 3.581 -9.717 1.00 0.00 13 LEU A C 9
ATOM 8647 O O . LEU A 1 33 ? -3.032 2.456 -9.952 1.00 0.00 13 LEU A O 9
ATOM 8663 N N . THR A 1 34 ? -4.692 3.804 -9.269 1.00 0.00 14 THR A N 9
ATOM 8664 C CA . THR A 1 34 ? -5.647 2.724 -9.055 1.00 0.00 14 THR A CA 9
ATOM 8665 C C . THR A 1 34 ? -5.805 1.883 -10.321 1.00 0.00 14 THR A C 9
ATOM 8666 O O . THR A 1 34 ? -5.591 0.668 -10.311 1.00 0.00 14 THR A O 9
ATOM 8677 N N . GLY A 1 35 ? -6.127 2.553 -11.422 1.00 0.00 15 GLY A N 9
ATOM 8678 C CA . GLY A 1 35 ? -6.304 1.874 -12.690 1.00 0.00 15 GLY A CA 9
ATOM 8679 C C . GLY A 1 35 ? -4.993 1.399 -13.288 1.00 0.00 15 GLY A C 9
ATOM 8680 O O . GLY A 1 35 ? -4.987 0.606 -14.226 1.00 0.00 15 GLY A O 9
ATOM 8684 N N . LYS A 1 36 ? -3.883 1.884 -12.750 1.00 0.00 16 LYS A N 9
ATOM 8685 C CA . LYS A 1 36 ? -2.564 1.482 -13.221 1.00 0.00 16 LYS A CA 9
ATOM 8686 C C . LYS A 1 36 ? -2.117 0.205 -12.511 1.00 0.00 16 LYS A C 9
ATOM 8687 O O . LYS A 1 36 ? -1.504 -0.674 -13.115 1.00 0.00 16 LYS A O 9
ATOM 8706 N N . ILE A 1 37 ? -2.432 0.109 -11.225 1.00 0.00 17 ILE A N 9
ATOM 8707 C CA . ILE A 1 37 ? -2.162 -1.098 -10.455 1.00 0.00 17 ILE A CA 9
ATOM 8708 C C . ILE A 1 37 ? -3.020 -2.246 -10.980 1.00 0.00 17 ILE A C 9
ATOM 8709 O O . ILE A 1 37 ? -2.541 -3.367 -11.182 1.00 0.00 17 ILE A O 9
ATOM 8725 N N . LYS A 1 38 ? -4.289 -1.940 -11.209 1.00 0.00 18 LYS A N 9
ATOM 8726 C CA . LYS A 1 38 ? -5.217 -2.866 -11.844 1.00 0.00 18 LYS A CA 9
ATOM 8727 C C . LYS A 1 38 ? -4.729 -3.238 -13.245 1.00 0.00 18 LYS A C 9
ATOM 8728 O O . LYS A 1 38 ? -4.907 -4.364 -13.700 1.00 0.00 18 LYS A O 9
ATOM 8747 N N . GLU A 1 39 ? -4.090 -2.282 -13.909 1.00 0.00 19 GLU A N 9
ATOM 8748 C CA . GLU A 1 39 ? -3.557 -2.489 -15.252 1.00 0.00 19 GLU A CA 9
ATOM 8749 C C . GLU A 1 39 ? -2.406 -3.497 -15.230 1.00 0.00 19 GLU A C 9
ATOM 8750 O O . GLU A 1 39 ? -2.132 -4.173 -16.223 1.00 0.00 19 GLU A O 9
ATOM 8762 N N . ARG A 1 40 ? -1.725 -3.586 -14.095 1.00 0.00 20 ARG A N 9
ATOM 8763 C CA . ARG A 1 40 ? -0.586 -4.479 -13.962 1.00 0.00 20 ARG A CA 9
ATOM 8764 C C . ARG A 1 40 ? -1.022 -5.849 -13.463 1.00 0.00 20 ARG A C 9
ATOM 8765 O O . ARG A 1 40 ? -1.024 -6.823 -14.213 1.00 0.00 20 ARG A O 9
ATOM 8786 N N . TRP A 1 41 ? -1.408 -5.917 -12.198 1.00 0.00 21 TRP A N 9
ATOM 8787 C CA . TRP A 1 41 ? -1.724 -7.188 -11.573 1.00 0.00 21 TRP A CA 9
ATOM 8788 C C . TRP A 1 41 ? -3.150 -7.610 -11.893 1.00 0.00 21 TRP A C 9
ATOM 8789 O O . TRP A 1 41 ? -3.403 -8.750 -12.283 1.00 0.00 21 TRP A O 9
ATOM 8810 N N . GLY A 1 42 ? -4.072 -6.688 -11.729 1.00 0.00 22 GLY A N 9
ATOM 8811 C CA . GLY A 1 42 ? -5.441 -6.918 -12.154 1.00 0.00 22 GLY A CA 9
ATOM 8812 C C . GLY A 1 42 ? -6.293 -7.662 -11.144 1.00 0.00 22 GLY A C 9
ATOM 8813 O O . GLY A 1 42 ? -7.468 -7.342 -10.976 1.00 0.00 22 GLY A O 9
ATOM 8817 N N . ASP A 1 43 ? -5.712 -8.654 -10.474 1.00 0.00 23 ASP A N 9
ATOM 8818 C CA . ASP A 1 43 ? -6.467 -9.486 -9.535 1.00 0.00 23 ASP A CA 9
ATOM 8819 C C . ASP A 1 43 ? -6.917 -8.666 -8.330 1.00 0.00 23 ASP A C 9
ATOM 8820 O O . ASP A 1 43 ? -7.944 -8.956 -7.712 1.00 0.00 23 ASP A O 9
ATOM 8829 N N . LEU A 1 44 ? -6.136 -7.638 -8.010 1.00 0.00 24 LEU A N 9
ATOM 8830 C CA . LEU A 1 44 ? -6.504 -6.677 -6.978 1.00 0.00 24 LEU A CA 9
ATOM 8831 C C . LEU A 1 44 ? -7.781 -5.953 -7.378 1.00 0.00 24 LEU A C 9
ATOM 8832 O O . LEU A 1 44 ? -7.866 -5.392 -8.474 1.00 0.00 24 LEU A O 9
ATOM 8848 N N . THR A 1 45 ? -8.772 -5.974 -6.503 1.00 0.00 25 THR A N 9
ATOM 8849 C CA . THR A 1 45 ? -10.045 -5.347 -6.806 1.00 0.00 25 THR A CA 9
ATOM 8850 C C . THR A 1 45 ? -9.977 -3.851 -6.530 1.00 0.00 25 THR A C 9
ATOM 8851 O O . THR A 1 45 ? -9.031 -3.368 -5.903 1.00 0.00 25 THR A O 9
ATOM 8862 N N . ASP A 1 46 ? -10.983 -3.122 -6.987 1.00 0.00 26 ASP A N 9
ATOM 8863 C CA . ASP A 1 46 ? -11.019 -1.680 -6.800 1.00 0.00 26 ASP A CA 9
ATOM 8864 C C . ASP A 1 46 ? -11.153 -1.351 -5.319 1.00 0.00 26 ASP A C 9
ATOM 8865 O O . ASP A 1 46 ? -10.687 -0.316 -4.853 1.00 0.00 26 ASP A O 9
ATOM 8874 N N . ASP A 1 47 ? -11.768 -2.268 -4.580 1.00 0.00 27 ASP A N 9
ATOM 8875 C CA . ASP A 1 47 ? -11.925 -2.124 -3.137 1.00 0.00 27 ASP A CA 9
ATOM 8876 C C . ASP A 1 47 ? -10.575 -2.193 -2.431 1.00 0.00 27 ASP A C 9
ATOM 8877 O O . ASP A 1 47 ? -10.372 -1.556 -1.395 1.00 0.00 27 ASP A O 9
ATOM 8886 N N . ASP A 1 48 ? -9.652 -2.957 -3.002 1.00 0.00 28 ASP A N 9
ATOM 8887 C CA . ASP A 1 48 ? -8.304 -3.074 -2.452 1.00 0.00 28 ASP A CA 9
ATOM 8888 C C . ASP A 1 48 ? -7.536 -1.780 -2.660 1.00 0.00 28 ASP A C 9
ATOM 8889 O O . ASP A 1 48 ? -6.729 -1.376 -1.826 1.00 0.00 28 ASP A O 9
ATOM 8898 N N . LEU A 1 49 ? -7.812 -1.123 -3.774 1.00 0.00 29 LEU A N 9
ATOM 8899 C CA . LEU A 1 49 ? -7.034 0.031 -4.198 1.00 0.00 29 LEU A CA 9
ATOM 8900 C C . LEU A 1 49 ? -7.734 1.350 -3.863 1.00 0.00 29 LEU A C 9
ATOM 8901 O O . LEU A 1 49 ? -7.253 2.423 -4.214 1.00 0.00 29 LEU A O 9
ATOM 8917 N N . GLN A 1 50 ? -8.865 1.270 -3.177 1.00 0.00 30 GLN A N 9
ATOM 8918 C CA . GLN A 1 50 ? -9.617 2.467 -2.811 1.00 0.00 30 GLN A CA 9
ATOM 8919 C C . GLN A 1 50 ? -9.802 2.539 -1.295 1.00 0.00 30 GLN A C 9
ATOM 8920 O O . GLN A 1 50 ? -10.663 3.259 -0.791 1.00 0.00 30 GLN A O 9
ATOM 8934 N N . ALA A 1 51 ? -8.975 1.807 -0.566 1.00 0.00 31 ALA A N 9
ATOM 8935 C CA . ALA A 1 51 ? -9.135 1.719 0.877 1.00 0.00 31 ALA A CA 9
ATOM 8936 C C . ALA A 1 51 ? -8.174 2.639 1.631 1.00 0.00 31 ALA A C 9
ATOM 8937 O O . ALA A 1 51 ? -8.536 3.755 2.003 1.00 0.00 31 ALA A O 9
ATOM 8944 N N . ALA A 1 52 ? -6.948 2.176 1.840 1.00 0.00 32 ALA A N 9
ATOM 8945 C CA . ALA A 1 52 ? -6.011 2.877 2.712 1.00 0.00 32 ALA A CA 9
ATOM 8946 C C . ALA A 1 52 ? -5.012 3.735 1.934 1.00 0.00 32 ALA A C 9
ATOM 8947 O O . ALA A 1 52 ? -5.208 4.031 0.754 1.00 0.00 32 ALA A O 9
ATOM 8954 N N . ASP A 1 53 ? -3.952 4.142 2.629 1.00 0.00 33 ASP A N 9
ATOM 8955 C CA . ASP A 1 53 ? -2.910 4.996 2.067 1.00 0.00 33 ASP A CA 9
ATOM 8956 C C . ASP A 1 53 ? -2.064 4.249 1.038 1.00 0.00 33 ASP A C 9
ATOM 8957 O O . ASP A 1 53 ? -1.958 3.025 1.086 1.00 0.00 33 ASP A O 9
ATOM 8966 N N . GLY A 1 54 ? -1.442 4.994 0.130 1.00 0.00 34 GLY A N 9
ATOM 8967 C CA . GLY A 1 54 ? -0.699 4.382 -0.957 1.00 0.00 34 GLY A CA 9
ATOM 8968 C C . GLY A 1 54 ? 0.776 4.186 -0.653 1.00 0.00 34 GLY A C 9
ATOM 8969 O O . GLY A 1 54 ? 1.598 4.126 -1.568 1.00 0.00 34 GLY A O 9
ATOM 8973 N N . HIS A 1 55 ? 1.119 4.099 0.626 1.00 0.00 35 HIS A N 9
ATOM 8974 C CA . HIS A 1 55 ? 2.491 3.798 1.028 1.00 0.00 35 HIS A CA 9
ATOM 8975 C C . HIS A 1 55 ? 2.899 2.411 0.533 1.00 0.00 35 HIS A C 9
ATOM 8976 O O . HIS A 1 55 ? 2.059 1.518 0.414 1.00 0.00 35 HIS A O 9
ATOM 8991 N N . ALA A 1 56 ? 4.190 2.239 0.261 1.00 0.00 36 ALA A N 9
ATOM 8992 C CA . ALA A 1 56 ? 4.710 1.012 -0.347 1.00 0.00 36 ALA A CA 9
ATOM 8993 C C . ALA A 1 56 ? 4.309 -0.239 0.437 1.00 0.00 36 ALA A C 9
ATOM 8994 O O . ALA A 1 56 ? 3.933 -1.252 -0.154 1.00 0.00 36 ALA A O 9
ATOM 9001 N N . GLU A 1 57 ? 4.370 -0.152 1.764 1.00 0.00 37 GLU A N 9
ATOM 9002 C CA . GLU A 1 57 ? 4.007 -1.268 2.640 1.00 0.00 37 GLU A CA 9
ATOM 9003 C C . GLU A 1 57 ? 2.586 -1.764 2.370 1.00 0.00 37 GLU A C 9
ATOM 9004 O O . GLU A 1 57 ? 2.286 -2.940 2.566 1.00 0.00 37 GLU A O 9
ATOM 9016 N N . TYR A 1 58 ? 1.723 -0.871 1.909 1.00 0.00 38 TYR A N 9
ATOM 9017 C CA . TYR A 1 58 ? 0.335 -1.219 1.642 1.00 0.00 38 TYR A CA 9
ATOM 9018 C C . TYR A 1 58 ? 0.241 -2.125 0.422 1.00 0.00 38 TYR A C 9
ATOM 9019 O O . TYR A 1 58 ? -0.505 -3.105 0.418 1.00 0.00 38 TYR A O 9
ATOM 9037 N N . LEU A 1 59 ? 1.014 -1.802 -0.605 1.00 0.00 39 LEU A N 9
ATOM 9038 C CA . LEU A 1 59 ? 1.072 -2.635 -1.794 1.00 0.00 39 LEU A CA 9
ATOM 9039 C C . LEU A 1 59 ? 1.718 -3.968 -1.456 1.00 0.00 39 LEU A C 9
ATOM 9040 O O . LEU A 1 59 ? 1.203 -5.023 -1.815 1.00 0.00 39 LEU A O 9
ATOM 9056 N N . VAL A 1 60 ? 2.838 -3.905 -0.742 1.00 0.00 40 VAL A N 9
ATOM 9057 C CA . VAL A 1 60 ? 3.536 -5.102 -0.290 1.00 0.00 40 VAL A CA 9
ATOM 9058 C C . VAL A 1 60 ? 2.588 -6.019 0.481 1.00 0.00 40 VAL A C 9
ATOM 9059 O O . VAL A 1 60 ? 2.494 -7.213 0.195 1.00 0.00 40 VAL A O 9
ATOM 9072 N N . GLY A 1 61 ? 1.870 -5.439 1.434 1.00 0.00 41 GLY A N 9
ATOM 9073 C CA . GLY A 1 61 ? 0.924 -6.199 2.227 1.00 0.00 41 GLY A CA 9
ATOM 9074 C C . GLY A 1 61 ? -0.176 -6.825 1.390 1.00 0.00 41 GLY A C 9
ATOM 9075 O O . GLY A 1 61 ? -0.504 -7.997 1.567 1.00 0.00 41 GLY A O 9
ATOM 9079 N N . LYS A 1 62 ? -0.741 -6.055 0.466 1.00 0.00 42 LYS A N 9
ATOM 9080 C CA . LYS A 1 62 ? -1.848 -6.545 -0.348 1.00 0.00 42 LYS A CA 9
ATOM 9081 C C . LYS A 1 62 ? -1.388 -7.571 -1.375 1.00 0.00 42 LYS A C 9
ATOM 9082 O O . LYS A 1 62 ? -2.161 -8.443 -1.776 1.00 0.00 42 LYS A O 9
ATOM 9101 N N . LEU A 1 63 ? -0.135 -7.483 -1.795 1.00 0.00 43 LEU A N 9
ATOM 9102 C CA . LEU A 1 63 ? 0.430 -8.496 -2.675 1.00 0.00 43 LEU A CA 9
ATOM 9103 C C . LEU A 1 63 ? 0.585 -9.803 -1.913 1.00 0.00 43 LEU A C 9
ATOM 9104 O O . LEU A 1 63 ? 0.448 -10.888 -2.480 1.00 0.00 43 LEU A O 9
ATOM 9120 N N . GLN A 1 64 ? 0.844 -9.689 -0.616 1.00 0.00 44 GLN A N 9
ATOM 9121 C CA . GLN A 1 64 ? 0.923 -10.852 0.258 1.00 0.00 44 GLN A CA 9
ATOM 9122 C C . GLN A 1 64 ? -0.478 -11.362 0.603 1.00 0.00 44 GLN A C 9
ATOM 9123 O O . GLN A 1 64 ? -0.665 -12.549 0.863 1.00 0.00 44 GLN A O 9
ATOM 9137 N N . GLU A 1 65 ? -1.455 -10.457 0.613 1.00 0.00 45 GLU A N 9
ATOM 9138 C CA . GLU A 1 65 ? -2.852 -10.837 0.828 1.00 0.00 45 GLU A CA 9
ATOM 9139 C C . GLU A 1 65 ? -3.390 -11.623 -0.361 1.00 0.00 45 GLU A C 9
ATOM 9140 O O . GLU A 1 65 ? -3.743 -12.796 -0.241 1.00 0.00 45 GLU A O 9
ATOM 9152 N N . ARG A 1 66 ? -3.433 -10.966 -1.512 1.00 0.00 46 ARG A N 9
ATOM 9153 C CA . ARG A 1 66 ? -4.122 -11.497 -2.678 1.00 0.00 46 ARG A CA 9
ATOM 9154 C C . ARG A 1 66 ? -3.312 -12.584 -3.381 1.00 0.00 46 ARG A C 9
ATOM 9155 O O . ARG A 1 66 ? -3.846 -13.633 -3.738 1.00 0.00 46 ARG A O 9
ATOM 9176 N N . TYR A 1 67 ? -2.027 -12.330 -3.589 1.00 0.00 47 TYR A N 9
ATOM 9177 C CA . TYR A 1 67 ? -1.181 -13.261 -4.324 1.00 0.00 47 TYR A CA 9
ATOM 9178 C C . TYR A 1 67 ? -0.421 -14.180 -3.378 1.00 0.00 47 TYR A C 9
ATOM 9179 O O . TYR A 1 67 ? -0.245 -15.366 -3.653 1.00 0.00 47 TYR A O 9
ATOM 9197 N N . GLY A 1 68 ? 0.027 -13.625 -2.266 1.00 0.00 48 GLY A N 9
ATOM 9198 C CA . GLY A 1 68 ? 0.777 -14.400 -1.303 1.00 0.00 48 GLY A CA 9
ATOM 9199 C C . GLY A 1 68 ? 2.240 -14.493 -1.673 1.00 0.00 48 GLY A C 9
ATOM 9200 O O . GLY A 1 68 ? 2.857 -15.551 -1.552 1.00 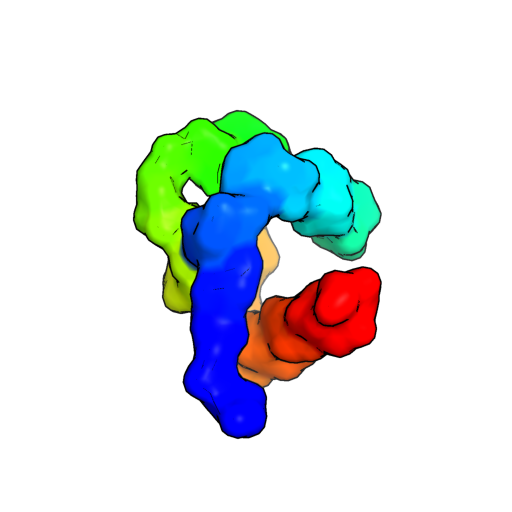0.00 48 GLY A O 9
ATOM 9204 N N . TRP A 1 69 ? 2.794 -13.385 -2.143 1.00 0.00 49 TRP A N 9
ATOM 9205 C CA . TRP A 1 69 ? 4.202 -13.338 -2.504 1.00 0.00 49 TRP A CA 9
ATOM 9206 C C . TRP A 1 69 ? 5.061 -13.090 -1.277 1.00 0.00 49 TRP A C 9
ATOM 9207 O O . TRP A 1 69 ? 4.553 -12.761 -0.205 1.00 0.00 49 TRP A O 9
ATOM 9228 N N . SER A 1 70 ? 6.359 -13.260 -1.445 1.00 0.00 50 SER A N 9
ATOM 9229 C CA . SER A 1 70 ? 7.314 -12.907 -0.414 1.00 0.00 50 SER A CA 9
ATOM 9230 C C . SER A 1 70 ? 7.490 -11.392 -0.396 1.00 0.00 50 SER A C 9
ATOM 9231 O O . SER A 1 70 ? 7.295 -10.736 -1.421 1.00 0.00 50 SER A O 9
ATOM 9239 N N . LYS A 1 71 ? 7.856 -10.840 0.750 1.00 0.00 51 LYS A N 9
ATOM 9240 C CA . LYS A 1 71 ? 8.009 -9.396 0.886 1.00 0.00 51 LYS A CA 9
ATOM 9241 C C . LYS A 1 71 ? 9.093 -8.876 -0.052 1.00 0.00 51 LYS A C 9
ATOM 9242 O O . LYS A 1 71 ? 8.949 -7.807 -0.642 1.00 0.00 51 LYS A O 9
ATOM 9261 N N . GLU A 1 72 ? 10.171 -9.642 -0.188 1.00 0.00 52 GLU A N 9
ATOM 9262 C CA . GLU A 1 72 ? 11.246 -9.301 -1.111 1.00 0.00 52 GLU A CA 9
ATOM 9263 C C . GLU A 1 72 ? 10.696 -9.145 -2.525 1.00 0.00 52 GLU A C 9
ATOM 9264 O O . GLU A 1 72 ? 11.014 -8.185 -3.232 1.00 0.00 52 GLU A O 9
ATOM 9276 N N . ARG A 1 73 ? 9.843 -10.084 -2.913 1.00 0.00 53 ARG A N 9
ATOM 9277 C CA . ARG A 1 73 ? 9.241 -10.070 -4.234 1.00 0.00 53 ARG A CA 9
ATOM 9278 C C . ARG A 1 73 ? 8.240 -8.929 -4.354 1.00 0.00 53 ARG A C 9
ATOM 9279 O O . ARG A 1 73 ? 8.189 -8.246 -5.374 1.00 0.00 53 ARG A O 9
ATOM 9300 N N . ALA A 1 74 ? 7.452 -8.724 -3.304 1.00 0.00 54 ALA A N 9
ATOM 9301 C CA . ALA A 1 74 ? 6.488 -7.633 -3.273 1.00 0.00 54 ALA A CA 9
ATOM 9302 C C . ALA A 1 74 ? 7.196 -6.295 -3.450 1.00 0.00 54 ALA A C 9
ATOM 9303 O O . ALA A 1 74 ? 6.834 -5.505 -4.320 1.00 0.00 54 ALA A O 9
ATOM 9310 N N . GLU A 1 75 ? 8.225 -6.065 -2.639 1.00 0.00 55 GLU A N 9
ATOM 9311 C CA . GLU A 1 75 ? 9.050 -4.867 -2.755 1.00 0.00 55 GLU A CA 9
ATOM 9312 C C . GLU A 1 75 ? 9.601 -4.723 -4.166 1.00 0.00 55 GLU A C 9
ATOM 9313 O O . GLU A 1 75 ? 9.542 -3.647 -4.760 1.00 0.00 55 GLU A O 9
ATOM 9325 N N . GLN A 1 76 ? 10.123 -5.817 -4.706 1.00 0.00 56 GLN A N 9
ATOM 9326 C CA . GLN A 1 76 ? 10.700 -5.811 -6.042 1.00 0.00 56 GLN A CA 9
ATOM 9327 C C . GLN A 1 76 ? 9.652 -5.431 -7.085 1.00 0.00 56 GLN A C 9
ATOM 9328 O O . GLN A 1 76 ? 9.912 -4.604 -7.957 1.00 0.00 56 GLN A O 9
ATOM 9342 N N . GLU A 1 77 ? 8.467 -6.018 -6.970 1.00 0.00 57 GLU A N 9
ATOM 9343 C CA . GLU A 1 77 ? 7.365 -5.719 -7.880 1.00 0.00 57 GLU A CA 9
ATOM 9344 C C . GLU A 1 77 ? 6.901 -4.268 -7.739 1.00 0.00 57 GLU A C 9
ATOM 9345 O O . GLU A 1 77 ? 6.645 -3.600 -8.735 1.00 0.00 57 GLU A O 9
ATOM 9357 N N . VAL A 1 78 ? 6.805 -3.778 -6.506 1.00 0.00 58 VAL A N 9
ATOM 9358 C CA . VAL A 1 78 ? 6.386 -2.396 -6.261 1.00 0.00 58 VAL A CA 9
ATOM 9359 C C . VAL A 1 78 ? 7.402 -1.411 -6.840 1.00 0.00 58 VAL A C 9
ATOM 9360 O O . VAL A 1 78 ? 7.038 -0.469 -7.546 1.00 0.00 58 VAL A O 9
ATOM 9373 N N . ARG A 1 79 ? 8.676 -1.651 -6.553 1.00 0.00 59 ARG A N 9
ATOM 9374 C CA . ARG A 1 79 ? 9.756 -0.809 -7.063 1.00 0.00 59 ARG A CA 9
ATOM 9375 C C . ARG A 1 79 ? 9.805 -0.864 -8.583 1.00 0.00 59 ARG A C 9
ATOM 9376 O O . ARG A 1 79 ? 10.163 0.107 -9.250 1.00 0.00 59 ARG A O 9
ATOM 9397 N N . ASP A 1 80 ? 9.448 -2.015 -9.121 1.00 0.00 60 ASP A N 9
ATOM 9398 C CA . ASP A 1 80 ? 9.397 -2.206 -10.565 1.00 0.00 60 ASP A CA 9
ATOM 9399 C C . ASP A 1 80 ? 8.160 -1.532 -11.158 1.00 0.00 60 ASP A C 9
ATOM 9400 O O . ASP A 1 80 ? 8.185 -1.056 -12.289 1.00 0.00 60 ASP A O 9
ATOM 9409 N N . PHE A 1 81 ? 7.081 -1.482 -10.387 1.00 0.00 61 PHE A N 9
ATOM 9410 C CA . PHE A 1 81 ? 5.859 -0.814 -10.821 1.00 0.00 61 PHE A CA 9
ATOM 9411 C C . PHE A 1 81 ? 6.102 0.681 -11.001 1.00 0.00 61 PHE A C 9
ATOM 9412 O O . PHE A 1 81 ? 5.695 1.265 -12.005 1.00 0.00 61 PHE A O 9
ATOM 9429 N N . SER A 1 82 ? 6.797 1.288 -10.042 1.00 0.00 62 SER A N 9
ATOM 9430 C CA . SER A 1 82 ? 7.101 2.714 -10.098 1.00 0.00 62 SER A CA 9
ATOM 9431 C C . SER A 1 82 ? 8.079 3.027 -11.232 1.00 0.00 62 SER A C 9
ATOM 9432 O O . SER A 1 82 ? 8.235 4.182 -11.631 1.00 0.00 62 SER A O 9
ATOM 9440 N N . ASP A 1 83 ? 8.710 1.985 -11.758 1.00 0.00 63 ASP A N 9
ATOM 9441 C CA . ASP A 1 83 ? 9.675 2.125 -12.844 1.00 0.00 63 ASP A CA 9
ATOM 9442 C C . ASP A 1 83 ? 8.982 2.559 -14.137 1.00 0.00 63 ASP A C 9
ATOM 9443 O O . ASP A 1 83 ? 9.564 3.264 -14.958 1.00 0.00 63 ASP A O 9
ATOM 9452 N N . ARG A 1 84 ? 7.726 2.156 -14.300 1.00 0.00 64 ARG A N 9
ATOM 9453 C CA . ARG A 1 84 ? 6.968 2.485 -15.505 1.00 0.00 64 ARG A CA 9
ATOM 9454 C C . ARG A 1 84 ? 5.913 3.553 -15.224 1.00 0.00 64 ARG A C 9
ATOM 9455 O O . ARG A 1 84 ? 4.955 3.705 -15.984 1.00 0.00 64 ARG A O 9
ATOM 9476 N N . LEU A 1 85 ? 6.090 4.295 -14.144 1.00 0.00 65 LEU A N 9
ATOM 9477 C CA . LEU A 1 85 ? 5.163 5.363 -13.801 1.00 0.00 65 LEU A CA 9
ATOM 9478 C C . LEU A 1 85 ? 5.739 6.714 -14.205 1.00 0.00 65 LEU A C 9
ATOM 9479 O O . LEU A 1 85 ? 6.291 7.413 -13.331 1.00 0.00 65 LEU A O 9
ATOM 9496 N N . MET A 1 21 ? 14.692 13.339 -6.733 1.00 0.00 1 MET A N 10
ATOM 9497 C CA . MET A 1 21 ? 15.426 12.764 -5.582 1.00 0.00 1 MET A CA 10
ATOM 9498 C C . MET A 1 21 ? 14.535 11.803 -4.798 1.00 0.00 1 MET A C 10
ATOM 9499 O O . MET A 1 21 ? 14.681 11.660 -3.583 1.00 0.00 1 MET A O 10
ATOM 9513 N N . ASN A 1 22 ? 13.617 11.138 -5.491 1.00 0.00 2 ASN A N 10
ATOM 9514 C CA . ASN A 1 22 ? 12.740 10.169 -4.853 1.00 0.00 2 ASN A CA 10
ATOM 9515 C C . ASN A 1 22 ? 12.434 9.011 -5.794 1.00 0.00 2 ASN A C 10
ATOM 9516 O O . ASN A 1 22 ? 12.485 9.153 -7.016 1.00 0.00 2 ASN A O 10
ATOM 9527 N N . SER A 1 23 ? 12.156 7.859 -5.209 1.00 0.00 3 SER A N 10
ATOM 9528 C CA . SER A 1 23 ? 11.756 6.687 -5.968 1.00 0.00 3 SER A CA 10
ATOM 9529 C C . SER A 1 23 ? 10.289 6.387 -5.697 1.00 0.00 3 SER A C 10
ATOM 9530 O O . SER A 1 23 ? 9.590 5.810 -6.532 1.00 0.00 3 SER A O 10
ATOM 9538 N N . ASP A 1 24 ? 9.831 6.798 -4.520 1.00 0.00 4 ASP A N 10
ATOM 9539 C CA . ASP A 1 24 ? 8.445 6.606 -4.125 1.00 0.00 4 ASP A CA 10
ATOM 9540 C C . ASP A 1 24 ? 7.526 7.570 -4.855 1.00 0.00 4 ASP A C 10
ATOM 9541 O O . ASP A 1 24 ? 7.754 8.783 -4.872 1.00 0.00 4 ASP A O 10
ATOM 9550 N N . VAL A 1 25 ? 6.500 7.018 -5.470 1.00 0.00 5 VAL A N 10
ATOM 9551 C CA . VAL A 1 25 ? 5.462 7.811 -6.099 1.00 0.00 5 VAL A CA 10
ATOM 9552 C C . VAL A 1 25 ? 4.103 7.423 -5.522 1.00 0.00 5 VAL A C 10
ATOM 9553 O O . VAL A 1 25 ? 3.144 8.188 -5.583 1.00 0.00 5 VAL A O 10
ATOM 9566 N N . ILE A 1 26 ? 4.060 6.256 -4.889 1.00 0.00 6 ILE A N 10
ATOM 9567 C CA . ILE A 1 26 ? 2.798 5.616 -4.537 1.00 0.00 6 ILE A CA 10
ATOM 9568 C C . ILE A 1 26 ? 2.291 6.068 -3.164 1.00 0.00 6 ILE A C 10
ATOM 9569 O O . ILE A 1 26 ? 1.198 5.692 -2.738 1.00 0.00 6 ILE A O 10
ATOM 9585 N N . LYS A 1 27 ? 3.077 6.877 -2.463 1.00 0.00 7 LYS A N 10
ATOM 9586 C CA . LYS A 1 27 ? 2.610 7.470 -1.214 1.00 0.00 7 LYS A CA 10
ATOM 9587 C C . LYS A 1 27 ? 1.613 8.591 -1.521 1.00 0.00 7 LYS A C 10
ATOM 9588 O O . LYS A 1 27 ? 0.984 9.162 -0.625 1.00 0.00 7 LYS A O 10
ATOM 9607 N N . GLY A 1 28 ? 1.460 8.877 -2.804 1.00 0.00 8 GLY A N 10
ATOM 9608 C CA . GLY A 1 28 ? 0.487 9.843 -3.258 1.00 0.00 8 GLY A CA 10
ATOM 9609 C C . GLY A 1 28 ? -0.123 9.409 -4.573 1.00 0.00 8 GLY A C 10
ATOM 9610 O O . GLY A 1 28 ? 0.355 8.452 -5.183 1.00 0.00 8 GLY A O 10
ATOM 9614 N N . LYS A 1 29 ? -1.182 10.094 -4.996 1.00 0.00 9 LYS A N 10
ATOM 9615 C CA . LYS A 1 29 ? -1.852 9.805 -6.268 1.00 0.00 9 LYS A CA 10
ATOM 9616 C C . LYS A 1 29 ? -2.457 8.402 -6.270 1.00 0.00 9 LYS A C 10
ATOM 9617 O O . LYS A 1 29 ? -2.735 7.844 -7.327 1.00 0.00 9 LYS A O 10
ATOM 9636 N N . TRP A 1 30 ? -2.693 7.864 -5.077 1.00 0.00 10 TRP A N 10
ATOM 9637 C CA . TRP A 1 30 ? -3.205 6.504 -4.909 1.00 0.00 10 TRP A CA 10
ATOM 9638 C C . TRP A 1 30 ? -4.492 6.284 -5.701 1.00 0.00 10 TRP A C 10
ATOM 9639 O O . TRP A 1 30 ? -4.625 5.295 -6.421 1.00 0.00 10 TRP A O 10
ATOM 9660 N N . LYS A 1 31 ? -5.423 7.223 -5.595 1.00 0.00 11 LYS A N 10
ATOM 9661 C CA . LYS A 1 31 ? -6.716 7.087 -6.251 1.00 0.00 11 LYS A CA 10
ATOM 9662 C C . LYS A 1 31 ? -6.601 7.389 -7.742 1.00 0.00 11 LYS A C 10
ATOM 9663 O O . LYS A 1 31 ? -7.512 7.106 -8.518 1.00 0.00 11 LYS A O 10
ATOM 9682 N N . GLN A 1 32 ? -5.474 7.966 -8.136 1.00 0.00 12 GLN A N 10
ATOM 9683 C CA . GLN A 1 32 ? -5.256 8.340 -9.526 1.00 0.00 12 GLN A CA 10
ATOM 9684 C C . GLN A 1 32 ? -4.421 7.284 -10.241 1.00 0.00 12 GLN A C 10
ATOM 9685 O O . GLN A 1 32 ? -4.321 7.282 -11.470 1.00 0.00 12 GLN A O 10
ATOM 9699 N N . LEU A 1 33 ? -3.831 6.383 -9.467 1.00 0.00 13 LEU A N 10
ATOM 9700 C CA . LEU A 1 33 ? -2.975 5.336 -10.013 1.00 0.00 13 LEU A CA 10
ATOM 9701 C C . LEU A 1 33 ? -3.681 3.984 -9.976 1.00 0.00 13 LEU A C 10
ATOM 9702 O O . LEU A 1 33 ? -3.084 2.953 -10.288 1.00 0.00 13 LEU A O 10
ATOM 9718 N N . THR A 1 34 ? -4.960 4.005 -9.622 1.00 0.00 14 THR A N 10
ATOM 9719 C CA . THR A 1 34 ? -5.757 2.790 -9.499 1.00 0.00 14 THR A CA 10
ATOM 9720 C C . THR A 1 34 ? -5.764 1.989 -10.799 1.00 0.00 14 THR A C 10
ATOM 9721 O O . THR A 1 34 ? -5.442 0.800 -10.809 1.00 0.00 14 THR A O 10
ATOM 9732 N N . GLY A 1 35 ? -6.110 2.654 -11.896 1.00 0.00 15 GLY A N 10
ATOM 9733 C CA . GLY A 1 35 ? -6.166 1.993 -13.188 1.00 0.00 15 GLY A CA 10
ATOM 9734 C C . GLY A 1 35 ? -4.811 1.483 -13.637 1.00 0.00 15 GLY A C 10
ATOM 9735 O O . GLY A 1 35 ? -4.717 0.430 -14.267 1.00 0.00 15 GLY A O 10
ATOM 9739 N N . LYS A 1 36 ? -3.762 2.229 -13.307 1.00 0.00 16 LYS A N 10
ATOM 9740 C CA . LYS A 1 36 ? -2.401 1.843 -13.668 1.00 0.00 16 LYS A CA 10
ATOM 9741 C C . LYS A 1 36 ? -2.010 0.558 -12.945 1.00 0.00 16 LYS A C 10
ATOM 9742 O O . LYS A 1 36 ? -1.408 -0.341 -13.531 1.00 0.00 16 LYS A O 10
ATOM 9761 N N . ILE A 1 37 ? -2.372 0.477 -11.672 1.00 0.00 17 ILE A N 10
ATOM 9762 C CA . ILE A 1 37 ? -2.067 -0.689 -10.860 1.00 0.00 17 ILE A CA 10
ATOM 9763 C C . ILE A 1 37 ? -2.902 -1.891 -11.294 1.00 0.00 17 ILE A C 10
ATOM 9764 O O . ILE A 1 37 ? -2.377 -2.993 -11.464 1.00 0.00 17 ILE A O 10
ATOM 9780 N N . LYS A 1 38 ? -4.195 -1.663 -11.492 1.00 0.00 18 LYS A N 10
ATOM 9781 C CA . LYS A 1 38 ? -5.122 -2.718 -11.895 1.00 0.00 18 LYS A CA 10
ATOM 9782 C C . LYS A 1 38 ? -4.753 -3.274 -13.274 1.00 0.00 18 LYS A C 10
ATOM 9783 O O . LYS A 1 38 ? -5.097 -4.410 -13.613 1.00 0.00 18 LYS A O 10
ATOM 9802 N N . GLU A 1 39 ? -4.059 -2.460 -14.065 1.00 0.00 19 GLU A N 10
ATOM 9803 C CA . GLU A 1 39 ? -3.548 -2.891 -15.363 1.00 0.00 19 GLU A CA 10
ATOM 9804 C C . GLU A 1 39 ? -2.488 -3.978 -15.181 1.00 0.00 19 GLU A C 10
ATOM 9805 O O . GLU A 1 39 ? -2.417 -4.935 -15.955 1.00 0.00 19 GLU A O 10
ATOM 9817 N N . ARG A 1 40 ? -1.674 -3.833 -14.144 1.00 0.00 20 ARG A N 10
ATOM 9818 C CA . ARG A 1 40 ? -0.625 -4.798 -13.868 1.00 0.00 20 ARG A CA 10
ATOM 9819 C C . ARG A 1 40 ? -1.170 -5.972 -13.065 1.00 0.00 20 ARG A C 10
ATOM 9820 O O . ARG A 1 40 ? -1.050 -7.128 -13.474 1.00 0.00 20 ARG A O 10
ATOM 9841 N N . TRP A 1 41 ? -1.780 -5.668 -11.933 1.00 0.00 21 TRP A N 10
ATOM 9842 C CA . TRP A 1 41 ? -2.265 -6.697 -11.032 1.00 0.00 21 TRP A CA 10
ATOM 9843 C C . TRP A 1 41 ? -3.785 -6.774 -11.073 1.00 0.00 21 TRP A C 10
ATOM 9844 O O . TRP A 1 41 ? -4.478 -5.893 -10.569 1.00 0.00 21 TRP A O 10
ATOM 9865 N N . GLY A 1 42 ? -4.296 -7.839 -11.676 1.00 0.00 22 GLY A N 10
ATOM 9866 C CA . GLY A 1 42 ? -5.729 -7.993 -11.824 1.00 0.00 22 GLY A CA 10
ATOM 9867 C C . GLY A 1 42 ? -6.378 -8.594 -10.594 1.00 0.00 22 GLY A C 10
ATOM 9868 O O . GLY A 1 42 ? -7.602 -8.661 -10.499 1.00 0.00 22 GLY A O 10
ATOM 9872 N N . ASP A 1 43 ? -5.558 -9.033 -9.649 1.00 0.00 23 ASP A N 10
ATOM 9873 C CA . ASP A 1 43 ? -6.060 -9.621 -8.411 1.00 0.00 23 ASP A CA 10
ATOM 9874 C C . ASP A 1 43 ? -6.398 -8.535 -7.400 1.00 0.00 23 ASP A C 10
ATOM 9875 O O . ASP A 1 43 ? -6.943 -8.810 -6.330 1.00 0.00 23 ASP A O 10
ATOM 9884 N N . LEU A 1 44 ? -6.060 -7.301 -7.745 1.00 0.00 24 LEU A N 10
ATOM 9885 C CA . LEU A 1 44 ? -6.408 -6.158 -6.921 1.00 0.00 24 LEU A CA 10
ATOM 9886 C C . LEU A 1 44 ? -7.719 -5.561 -7.406 1.00 0.00 24 LEU A C 10
ATOM 9887 O O . LEU A 1 44 ? -7.805 -5.034 -8.518 1.00 0.00 24 LEU A O 10
ATOM 9903 N N . THR A 1 45 ? -8.743 -5.670 -6.579 1.00 0.00 25 THR A N 10
ATOM 9904 C CA . THR A 1 45 ? -10.072 -5.217 -6.946 1.00 0.00 25 THR A CA 10
ATOM 9905 C C . THR A 1 45 ? -10.213 -3.711 -6.756 1.00 0.00 25 THR A C 10
ATOM 9906 O O . THR A 1 45 ? -9.286 -3.039 -6.295 1.00 0.00 25 THR A O 10
ATOM 9917 N N . ASP A 1 46 ? -11.380 -3.186 -7.113 1.00 0.00 26 ASP A N 10
ATOM 9918 C CA . ASP A 1 46 ? -11.680 -1.773 -6.923 1.00 0.00 26 ASP A CA 10
ATOM 9919 C C . ASP A 1 46 ? -11.571 -1.404 -5.449 1.00 0.00 26 ASP A C 10
ATOM 9920 O O . ASP A 1 46 ? -11.093 -0.323 -5.102 1.00 0.00 26 ASP A O 10
ATOM 9929 N N . ASP A 1 47 ? -11.996 -2.321 -4.587 1.00 0.00 27 ASP A N 10
ATOM 9930 C CA . ASP A 1 47 ? -11.915 -2.123 -3.144 1.00 0.00 27 ASP A CA 10
ATOM 9931 C C . ASP A 1 47 ? -10.466 -2.119 -2.676 1.00 0.00 27 ASP A C 10
ATOM 9932 O O . ASP A 1 47 ? -10.084 -1.313 -1.832 1.00 0.00 27 ASP A O 10
ATOM 9941 N N . ASP A 1 48 ? -9.660 -3.013 -3.240 1.00 0.00 28 ASP A N 10
ATOM 9942 C CA . ASP A 1 48 ? -8.240 -3.093 -2.892 1.00 0.00 28 ASP A CA 10
ATOM 9943 C C . ASP A 1 48 ? -7.532 -1.792 -3.215 1.00 0.00 28 ASP A C 10
ATOM 9944 O O . ASP A 1 48 ? -6.658 -1.348 -2.471 1.00 0.00 28 ASP A O 10
ATOM 9953 N N . LEU A 1 49 ? -7.918 -1.190 -4.328 1.00 0.00 29 LEU A N 10
ATOM 9954 C CA . LEU A 1 49 ? -7.278 0.023 -4.810 1.00 0.00 29 LEU A CA 10
ATOM 9955 C C . LEU A 1 49 ? -7.993 1.269 -4.298 1.00 0.00 29 LEU A C 10
ATOM 9956 O O . LEU A 1 49 ? -7.604 2.392 -4.605 1.00 0.00 29 LEU A O 10
ATOM 9972 N N . GLN A 1 50 ? -9.045 1.064 -3.524 1.00 0.00 30 GLN A N 10
ATOM 9973 C CA . GLN A 1 50 ? -9.745 2.170 -2.888 1.00 0.00 30 GLN A CA 10
ATOM 9974 C C . GLN A 1 50 ? -9.325 2.266 -1.429 1.00 0.00 30 GLN A C 10
ATOM 9975 O O . GLN A 1 50 ? -9.029 3.347 -0.919 1.00 0.00 30 GLN A O 10
ATOM 9989 N N . ALA A 1 51 ? -9.274 1.119 -0.773 1.00 0.00 31 ALA A N 10
ATOM 9990 C CA . ALA A 1 51 ? -8.935 1.055 0.634 1.00 0.00 31 ALA A CA 10
ATOM 9991 C C . ALA A 1 51 ? -7.429 0.982 0.836 1.00 0.00 31 ALA A C 10
ATOM 9992 O O . ALA A 1 51 ? -6.834 -0.098 0.756 1.00 0.00 31 ALA A O 10
ATOM 9999 N N . ALA A 1 52 ? -6.825 2.138 1.067 1.00 0.00 32 ALA A N 10
ATOM 10000 C CA . ALA A 1 52 ? -5.411 2.235 1.387 1.00 0.00 32 ALA A CA 10
ATOM 10001 C C . ALA A 1 52 ? -5.063 3.661 1.771 1.00 0.00 32 ALA A C 10
ATOM 10002 O O . ALA A 1 52 ? -5.619 4.611 1.218 1.00 0.00 32 ALA A O 10
ATOM 10009 N N . ASP A 1 53 ? -4.157 3.806 2.721 1.00 0.00 33 ASP A N 10
ATOM 10010 C CA . ASP A 1 53 ? -3.719 5.123 3.162 1.00 0.00 33 ASP A CA 10
ATOM 10011 C C . ASP A 1 53 ? -2.807 5.749 2.109 1.00 0.00 33 ASP A C 10
ATOM 10012 O O . ASP A 1 53 ? -2.810 6.964 1.905 1.00 0.00 33 ASP A O 10
ATOM 10021 N N . GLY A 1 54 ? -2.045 4.905 1.424 1.00 0.00 34 GLY A N 10
ATOM 10022 C CA . GLY A 1 54 ? -1.218 5.375 0.334 1.00 0.00 34 GLY A CA 10
ATOM 10023 C C . GLY A 1 54 ? 0.259 5.384 0.667 1.00 0.00 34 GLY A C 10
ATOM 10024 O O . GLY A 1 54 ? 0.785 6.385 1.155 1.00 0.00 34 GLY A O 10
ATOM 10028 N N . HIS A 1 55 ? 0.913 4.253 0.427 1.00 0.00 35 HIS A N 10
ATOM 10029 C CA . HIS A 1 55 ? 2.368 4.140 0.522 1.00 0.00 35 HIS A CA 10
ATOM 10030 C C . HIS A 1 55 ? 2.797 2.761 0.042 1.00 0.00 35 HIS A C 10
ATOM 10031 O O . HIS A 1 55 ? 2.051 1.792 0.197 1.00 0.00 35 HIS A O 10
ATOM 10046 N N . ALA A 1 56 ? 3.992 2.689 -0.530 1.00 0.00 36 ALA A N 10
ATOM 10047 C CA . ALA A 1 56 ? 4.497 1.474 -1.170 1.00 0.00 36 ALA A CA 10
ATOM 10048 C C . ALA A 1 56 ? 4.425 0.261 -0.246 1.00 0.00 36 ALA A C 10
ATOM 10049 O O . ALA A 1 56 ? 4.118 -0.847 -0.685 1.00 0.00 36 ALA A O 10
ATOM 10056 N N . GLU A 1 57 ? 4.693 0.483 1.035 1.00 0.00 37 GLU A N 10
ATOM 10057 C CA . GLU A 1 57 ? 4.687 -0.588 2.028 1.00 0.00 37 GLU A CA 10
ATOM 10058 C C . GLU A 1 57 ? 3.322 -1.276 2.098 1.00 0.00 37 GLU A C 10
ATOM 10059 O O . GLU A 1 57 ? 3.240 -2.489 2.301 1.00 0.00 37 GLU A O 10
ATOM 10071 N N . TYR A 1 58 ? 2.256 -0.505 1.898 1.00 0.00 38 TYR A N 10
ATOM 10072 C CA . TYR A 1 58 ? 0.904 -1.038 2.008 1.00 0.00 38 TYR A CA 10
ATOM 10073 C C . TYR A 1 58 ? 0.565 -1.874 0.777 1.00 0.00 38 TYR A C 10
ATOM 10074 O O . TYR A 1 58 ? -0.248 -2.797 0.840 1.00 0.00 38 TYR A O 10
ATOM 10092 N N . LEU A 1 59 ? 1.205 -1.555 -0.346 1.00 0.00 39 LEU A N 10
ATOM 10093 C CA . LEU A 1 59 ? 1.045 -2.352 -1.556 1.00 0.00 39 LEU A CA 10
ATOM 10094 C C . LEU A 1 59 ? 1.678 -3.715 -1.355 1.00 0.00 39 LEU A C 10
ATOM 10095 O O . LEU A 1 59 ? 1.134 -4.732 -1.783 1.00 0.00 39 LEU A O 10
ATOM 10111 N N . VAL A 1 60 ? 2.825 -3.726 -0.681 1.00 0.00 40 VAL A N 10
ATOM 10112 C CA . VAL A 1 60 ? 3.480 -4.970 -0.303 1.00 0.00 40 VAL A CA 10
ATOM 10113 C C . VAL A 1 60 ? 2.508 -5.840 0.482 1.00 0.00 40 VAL A C 10
ATOM 10114 O O . VAL A 1 60 ? 2.390 -7.040 0.233 1.00 0.00 40 VAL A O 10
ATOM 10127 N N . GLY A 1 61 ? 1.786 -5.211 1.406 1.00 0.00 41 GLY A N 10
ATOM 10128 C CA . GLY A 1 61 ? 0.779 -5.914 2.173 1.00 0.00 41 GLY A CA 10
ATOM 10129 C C . GLY A 1 61 ? -0.314 -6.491 1.292 1.00 0.00 41 GLY A C 10
ATOM 10130 O O . GLY A 1 61 ? -0.624 -7.674 1.382 1.00 0.00 41 GLY A O 10
ATOM 10134 N N . LYS A 1 62 ? -0.878 -5.663 0.417 1.00 0.00 42 LYS A N 10
ATOM 10135 C CA . LYS A 1 62 ? -1.952 -6.107 -0.470 1.00 0.00 42 LYS A CA 10
ATOM 10136 C C . LYS A 1 62 ? -1.493 -7.233 -1.393 1.00 0.00 42 LYS A C 10
ATOM 10137 O O . LYS A 1 62 ? -2.238 -8.181 -1.637 1.00 0.00 42 LYS A O 10
ATOM 10156 N N . LEU A 1 63 ? -0.269 -7.138 -1.893 1.00 0.00 43 LEU A N 10
ATOM 10157 C CA . LEU A 1 63 ? 0.275 -8.173 -2.760 1.00 0.00 43 LEU A CA 10
ATOM 10158 C C . LEU A 1 63 ? 0.467 -9.474 -1.982 1.00 0.00 43 LEU A C 10
ATOM 10159 O O . LEU A 1 63 ? 0.256 -10.565 -2.512 1.00 0.00 43 LEU A O 10
ATOM 10175 N N . GLN A 1 64 ? 0.854 -9.350 -0.717 1.00 0.00 44 GLN A N 10
ATOM 10176 C CA . GLN A 1 64 ? 0.993 -10.504 0.161 1.00 0.00 44 GLN A CA 10
ATOM 10177 C C . GLN A 1 64 ? -0.363 -11.146 0.439 1.00 0.00 44 GLN A C 10
ATOM 10178 O O . GLN A 1 64 ? -0.512 -12.362 0.346 1.00 0.00 44 GLN A O 10
ATOM 10192 N N . GLU A 1 65 ? -1.349 -10.324 0.768 1.00 0.00 45 GLU A N 10
ATOM 10193 C CA . GLU A 1 65 ? -2.660 -10.828 1.162 1.00 0.00 45 GLU A CA 10
ATOM 10194 C C . GLU A 1 65 ? -3.446 -11.371 -0.035 1.00 0.00 45 GLU A C 10
ATOM 10195 O O . GLU A 1 65 ? -4.095 -12.412 0.069 1.00 0.00 45 GLU A O 10
ATOM 10207 N N . ARG A 1 66 ? -3.387 -10.673 -1.169 1.00 0.00 46 ARG A N 10
ATOM 10208 C CA . ARG A 1 66 ? -4.139 -11.086 -2.353 1.00 0.00 46 ARG A CA 10
ATOM 10209 C C . ARG A 1 66 ? -3.402 -12.167 -3.138 1.00 0.00 46 ARG A C 10
ATOM 10210 O O . ARG A 1 66 ? -3.909 -13.276 -3.296 1.00 0.00 46 ARG A O 10
ATOM 10231 N N . TYR A 1 67 ? -2.205 -11.846 -3.618 1.00 0.00 47 TYR A N 10
ATOM 10232 C CA . TYR A 1 67 ? -1.436 -12.783 -4.431 1.00 0.00 47 TYR A CA 10
ATOM 10233 C C . TYR A 1 67 ? -0.812 -13.867 -3.576 1.00 0.00 47 TYR A C 10
ATOM 10234 O O . TYR A 1 67 ? -1.046 -15.059 -3.789 1.00 0.00 47 TYR A O 10
ATOM 10252 N N . GLY A 1 68 ? -0.026 -13.445 -2.604 1.00 0.00 48 GLY A N 10
ATOM 10253 C CA . GLY A 1 68 ? 0.725 -14.383 -1.803 1.00 0.00 48 GLY A CA 10
ATOM 10254 C C . GLY A 1 68 ? 2.169 -14.452 -2.242 1.00 0.00 48 GLY A C 10
ATOM 10255 O O . GLY A 1 68 ? 2.768 -15.530 -2.284 1.00 0.00 48 GLY A O 10
ATOM 10259 N N . TRP A 1 69 ? 2.724 -13.304 -2.604 1.00 0.00 49 TRP A N 10
ATOM 10260 C CA . TRP A 1 69 ? 4.122 -13.225 -3.002 1.00 0.00 49 TRP A CA 10
ATOM 10261 C C . TRP A 1 69 ? 5.015 -13.097 -1.782 1.00 0.00 49 TRP A C 10
ATOM 10262 O O . TRP A 1 69 ? 4.557 -12.712 -0.705 1.00 0.00 49 TRP A O 10
ATOM 10283 N N . SER A 1 70 ? 6.287 -13.415 -1.954 1.00 0.00 50 SER A N 10
ATOM 10284 C CA . SER A 1 70 ? 7.264 -13.212 -0.902 1.00 0.00 50 SER A CA 10
ATOM 10285 C C . SER A 1 70 ? 7.475 -11.718 -0.682 1.00 0.00 50 SER A C 10
ATOM 10286 O O . SER A 1 70 ? 7.241 -10.910 -1.587 1.00 0.00 50 SER A O 10
ATOM 10294 N N . LYS A 1 71 ? 7.911 -11.350 0.513 1.00 0.00 51 LYS A N 10
ATOM 10295 C CA . LYS A 1 71 ? 8.109 -9.948 0.851 1.00 0.00 51 LYS A CA 10
ATOM 10296 C C . LYS A 1 71 ? 9.157 -9.321 -0.062 1.00 0.00 51 LYS A C 10
ATOM 10297 O O . LYS A 1 71 ? 8.982 -8.200 -0.538 1.00 0.00 51 LYS A O 10
ATOM 10316 N N . GLU A 1 72 ? 10.236 -10.056 -0.315 1.00 0.00 52 GLU A N 10
ATOM 10317 C CA . GLU A 1 72 ? 11.302 -9.579 -1.187 1.00 0.00 52 GLU A CA 10
ATOM 10318 C C . GLU A 1 72 ? 10.779 -9.324 -2.599 1.00 0.00 52 GLU A C 10
ATOM 10319 O O . GLU A 1 72 ? 11.098 -8.298 -3.211 1.00 0.00 52 GLU A O 10
ATOM 10331 N N . ARG A 1 73 ? 9.969 -10.249 -3.106 1.00 0.00 53 ARG A N 10
ATOM 10332 C CA . ARG A 1 73 ? 9.388 -10.110 -4.433 1.00 0.00 53 ARG A CA 10
ATOM 10333 C C . ARG A 1 73 ? 8.443 -8.916 -4.476 1.00 0.00 53 ARG A C 10
ATOM 10334 O O . ARG A 1 73 ? 8.512 -8.099 -5.394 1.00 0.00 53 ARG A O 10
ATOM 10355 N N . ALA A 1 74 ? 7.576 -8.814 -3.473 1.00 0.00 54 ALA A N 10
ATOM 10356 C CA . ALA A 1 74 ? 6.641 -7.702 -3.379 1.00 0.00 54 ALA A CA 10
ATOM 10357 C C . ALA A 1 74 ? 7.386 -6.372 -3.404 1.00 0.00 54 ALA A C 10
ATOM 10358 O O . ALA A 1 74 ? 7.103 -5.516 -4.236 1.00 0.00 54 ALA A O 10
ATOM 10365 N N . GLU A 1 75 ? 8.355 -6.226 -2.503 1.00 0.00 55 GLU A N 10
ATOM 10366 C CA . GLU A 1 75 ? 9.209 -5.036 -2.448 1.00 0.00 55 GLU A CA 10
ATOM 10367 C C . GLU A 1 75 ? 9.769 -4.690 -3.827 1.00 0.00 55 GLU A C 10
ATOM 10368 O O . GLU A 1 75 ? 9.730 -3.536 -4.263 1.00 0.00 55 GLU A O 10
ATOM 10380 N N . GLN A 1 76 ? 10.278 -5.706 -4.506 1.00 0.00 56 GLN A N 10
ATOM 10381 C CA . GLN A 1 76 ? 10.911 -5.531 -5.801 1.00 0.00 56 GLN A CA 10
ATOM 10382 C C . GLN A 1 76 ? 9.899 -5.088 -6.854 1.00 0.00 56 GLN A C 10
ATOM 10383 O O . GLN A 1 76 ? 10.132 -4.122 -7.575 1.00 0.00 56 GLN A O 10
ATOM 10397 N N . GLU A 1 77 ? 8.766 -5.778 -6.924 1.00 0.00 57 GLU A N 10
ATOM 10398 C CA . GLU A 1 77 ? 7.768 -5.488 -7.944 1.00 0.00 57 GLU A CA 10
ATOM 10399 C C . GLU A 1 77 ? 7.036 -4.177 -7.667 1.00 0.00 57 GLU A C 10
ATOM 10400 O O . GLU A 1 77 ? 6.512 -3.550 -8.587 1.00 0.00 57 GLU A O 10
ATOM 10412 N N . VAL A 1 78 ? 7.010 -3.757 -6.408 1.00 0.00 58 VAL A N 10
ATOM 10413 C CA . VAL A 1 78 ? 6.455 -2.453 -6.066 1.00 0.00 58 VAL A CA 10
ATOM 10414 C C . VAL A 1 78 ? 7.311 -1.341 -6.668 1.00 0.00 58 VAL A C 10
ATOM 10415 O O . VAL A 1 78 ? 6.791 -0.401 -7.278 1.00 0.00 58 VAL A O 10
ATOM 10428 N N . ARG A 1 79 ? 8.629 -1.450 -6.517 1.00 0.00 59 ARG A N 10
ATOM 10429 C CA . ARG A 1 79 ? 9.521 -0.485 -7.143 1.00 0.00 59 ARG A CA 10
ATOM 10430 C C . ARG A 1 79 ? 9.511 -0.674 -8.654 1.00 0.00 59 ARG A C 10
ATOM 10431 O O . ARG A 1 79 ? 9.556 0.295 -9.405 1.00 0.00 59 ARG A O 10
ATOM 10452 N N . ASP A 1 80 ? 9.442 -1.929 -9.088 1.00 0.00 60 ASP A N 10
ATOM 10453 C CA . ASP A 1 80 ? 9.370 -2.262 -10.508 1.00 0.00 60 ASP A CA 10
ATOM 10454 C C . ASP A 1 80 ? 8.174 -1.570 -11.160 1.00 0.00 60 ASP A C 10
ATOM 10455 O O . ASP A 1 80 ? 8.241 -1.139 -12.310 1.00 0.00 60 ASP A O 10
ATOM 10464 N N . PHE A 1 81 ? 7.084 -1.457 -10.410 1.00 0.00 61 PHE A N 10
ATOM 10465 C CA . PHE A 1 81 ? 5.907 -0.733 -10.872 1.00 0.00 61 PHE A CA 10
ATOM 10466 C C . PHE A 1 81 ? 6.207 0.761 -10.972 1.00 0.00 61 PHE A C 10
ATOM 10467 O O . PHE A 1 81 ? 5.849 1.410 -11.954 1.00 0.00 61 PHE A O 10
ATOM 10484 N N . SER A 1 82 ? 6.884 1.293 -9.961 1.00 0.00 62 SER A N 10
ATOM 10485 C CA . SER A 1 82 ? 7.229 2.710 -9.928 1.00 0.00 62 SER A CA 10
ATOM 10486 C C . SER A 1 82 ? 8.245 3.041 -11.022 1.00 0.00 62 SER A C 10
ATOM 10487 O O . SER A 1 82 ? 8.286 4.159 -11.538 1.00 0.00 62 SER A O 10
ATOM 10495 N N . ASP A 1 83 ? 9.052 2.051 -11.370 1.00 0.00 63 ASP A N 10
ATOM 10496 C CA . ASP A 1 83 ? 10.024 2.174 -12.448 1.00 0.00 63 ASP A CA 10
ATOM 10497 C C . ASP A 1 83 ? 9.315 2.211 -13.798 1.00 0.00 63 ASP A C 10
ATOM 10498 O O . ASP A 1 83 ? 9.773 2.854 -14.742 1.00 0.00 63 ASP A O 10
ATOM 10507 N N . ARG A 1 84 ? 8.172 1.539 -13.864 1.00 0.00 64 ARG A N 10
ATOM 10508 C CA . ARG A 1 84 ? 7.401 1.444 -15.095 1.00 0.00 64 ARG A CA 10
ATOM 10509 C C . ARG A 1 84 ? 6.400 2.590 -15.238 1.00 0.00 64 ARG A C 10
ATOM 10510 O O . ARG A 1 84 ? 5.578 2.584 -16.155 1.00 0.00 64 ARG A O 10
ATOM 10531 N N . LEU A 1 85 ? 6.466 3.561 -14.339 1.00 0.00 65 LEU A N 10
ATOM 10532 C CA . LEU A 1 85 ? 5.568 4.709 -14.394 1.00 0.00 65 LEU A CA 10
ATOM 10533 C C . LEU A 1 85 ? 5.991 5.667 -15.500 1.00 0.00 65 LEU A C 10
ATOM 10534 O O . LEU A 1 85 ? 5.253 5.785 -16.500 1.00 0.00 65 LEU A O 10
ATOM 10551 N N . MET A 1 21 ? 9.969 3.202 -0.361 1.00 0.00 1 MET A N 11
ATOM 10552 C CA . MET A 1 21 ? 11.309 3.806 -0.135 1.00 0.00 1 MET A CA 11
ATOM 10553 C C . MET A 1 21 ? 11.241 5.324 -0.218 1.00 0.00 1 MET A C 11
ATOM 10554 O O . MET A 1 21 ? 10.165 5.913 -0.129 1.00 0.00 1 MET A O 11
ATOM 10568 N N . ASN A 1 22 ? 12.402 5.957 -0.371 1.00 0.00 2 ASN A N 11
ATOM 10569 C CA . ASN A 1 22 ? 12.473 7.403 -0.560 1.00 0.00 2 ASN A CA 11
ATOM 10570 C C . ASN A 1 22 ? 12.043 7.770 -1.973 1.00 0.00 2 ASN A C 11
ATOM 10571 O O . ASN A 1 22 ? 11.428 8.810 -2.199 1.00 0.00 2 ASN A O 11
ATOM 10582 N N . SER A 1 23 ? 12.352 6.893 -2.917 1.00 0.00 3 SER A N 11
ATOM 10583 C CA . SER A 1 23 ? 11.966 7.081 -4.308 1.00 0.00 3 SER A CA 11
ATOM 10584 C C . SER A 1 23 ? 10.499 6.686 -4.515 1.00 0.00 3 SER A C 11
ATOM 10585 O O . SER A 1 23 ? 10.137 6.061 -5.514 1.00 0.00 3 SER A O 11
ATOM 10593 N N . ASP A 1 24 ? 9.664 7.090 -3.569 1.00 0.00 4 ASP A N 11
ATOM 10594 C CA . ASP A 1 24 ? 8.262 6.707 -3.549 1.00 0.00 4 ASP A CA 11
ATOM 10595 C C . ASP A 1 24 ? 7.392 7.794 -4.156 1.00 0.00 4 ASP A C 11
ATOM 10596 O O . ASP A 1 24 ? 7.186 8.846 -3.553 1.00 0.00 4 ASP A O 11
ATOM 10605 N N . VAL A 1 25 ? 6.897 7.549 -5.355 1.00 0.00 5 VAL A N 11
ATOM 10606 C CA . VAL A 1 25 ? 5.967 8.471 -5.993 1.00 0.00 5 VAL A CA 11
ATOM 10607 C C . VAL A 1 25 ? 4.534 7.988 -5.801 1.00 0.00 5 VAL A C 11
ATOM 10608 O O . VAL A 1 25 ? 3.577 8.678 -6.147 1.00 0.00 5 VAL A O 11
ATOM 10621 N N . ILE A 1 26 ? 4.408 6.803 -5.209 1.00 0.00 6 ILE A N 11
ATOM 10622 C CA . ILE A 1 26 ? 3.114 6.153 -5.027 1.00 0.00 6 ILE A CA 11
ATOM 10623 C C . ILE A 1 26 ? 2.438 6.639 -3.742 1.00 0.00 6 ILE A C 11
ATOM 10624 O O . ILE A 1 26 ? 1.355 6.184 -3.379 1.00 0.00 6 ILE A O 11
ATOM 10640 N N . LYS A 1 27 ? 3.078 7.577 -3.053 1.00 0.00 7 LYS A N 11
ATOM 10641 C CA . LYS A 1 27 ? 2.504 8.141 -1.835 1.00 0.00 7 LYS A CA 11
ATOM 10642 C C . LYS A 1 27 ? 1.411 9.147 -2.180 1.00 0.00 7 LYS A C 11
ATOM 10643 O O . LYS A 1 27 ? 0.703 9.642 -1.300 1.00 0.00 7 LYS A O 11
ATOM 10662 N N . GLY A 1 28 ? 1.290 9.445 -3.465 1.00 0.00 8 GLY A N 11
ATOM 10663 C CA . GLY A 1 28 ? 0.272 10.358 -3.938 1.00 0.00 8 GLY A CA 11
ATOM 10664 C C . GLY A 1 28 ? -0.312 9.889 -5.254 1.00 0.00 8 GLY A C 11
ATOM 10665 O O . GLY A 1 28 ? 0.187 8.926 -5.838 1.00 0.00 8 GLY A O 11
ATOM 10669 N N . LYS A 1 29 ? -1.370 10.564 -5.713 1.00 0.00 9 LYS A N 11
ATOM 10670 C CA . LYS A 1 29 ? -2.062 10.204 -6.958 1.00 0.00 9 LYS A CA 11
ATOM 10671 C C . LYS A 1 29 ? -2.701 8.824 -6.839 1.00 0.00 9 LYS A C 11
ATOM 10672 O O . LYS A 1 29 ? -3.092 8.219 -7.839 1.00 0.00 9 LYS A O 11
ATOM 10691 N N . TRP A 1 30 ? -2.839 8.362 -5.605 1.00 0.00 10 TRP A N 11
ATOM 10692 C CA . TRP A 1 30 ? -3.296 7.009 -5.313 1.00 0.00 10 TRP A CA 11
ATOM 10693 C C . TRP A 1 30 ? -4.658 6.711 -5.942 1.00 0.00 10 TRP A C 11
ATOM 10694 O O . TRP A 1 30 ? -4.879 5.619 -6.468 1.00 0.00 10 TRP A O 11
ATOM 10715 N N . LYS A 1 31 ? -5.559 7.685 -5.914 1.00 0.00 11 LYS A N 11
ATOM 10716 C CA . LYS A 1 31 ? -6.907 7.484 -6.434 1.00 0.00 11 LYS A CA 11
ATOM 10717 C C . LYS A 1 31 ? -6.887 7.289 -7.951 1.00 0.00 11 LYS A C 11
ATOM 10718 O O . LYS A 1 31 ? -7.794 6.679 -8.521 1.00 0.00 11 LYS A O 11
ATOM 10737 N N . GLN A 1 32 ? -5.847 7.791 -8.601 1.00 0.00 12 GLN A N 11
ATOM 10738 C CA . GLN A 1 32 ? -5.690 7.618 -10.042 1.00 0.00 12 GLN A CA 11
ATOM 10739 C C . GLN A 1 32 ? -4.872 6.368 -10.343 1.00 0.00 12 GLN A C 11
ATOM 10740 O O . GLN A 1 32 ? -5.065 5.718 -11.370 1.00 0.00 12 GLN A O 11
ATOM 10754 N N . LEU A 1 33 ? -3.971 6.028 -9.430 1.00 0.00 13 LEU A N 11
ATOM 10755 C CA . LEU A 1 33 ? -3.130 4.842 -9.572 1.00 0.00 13 LEU A CA 11
ATOM 10756 C C . LEU A 1 33 ? -3.928 3.559 -9.346 1.00 0.00 13 LEU A C 11
ATOM 10757 O O . LEU A 1 33 ? -3.444 2.469 -9.636 1.00 0.00 13 LEU A O 11
ATOM 10773 N N . THR A 1 34 ? -5.145 3.706 -8.834 1.00 0.00 14 THR A N 11
ATOM 10774 C CA . THR A 1 34 ? -6.029 2.575 -8.558 1.00 0.00 14 THR A CA 11
ATOM 10775 C C . THR A 1 34 ? -6.122 1.607 -9.742 1.00 0.00 14 THR A C 11
ATOM 10776 O O . THR A 1 34 ? -5.644 0.473 -9.668 1.00 0.00 14 THR A O 11
ATOM 10787 N N . GLY A 1 35 ? -6.720 2.066 -10.836 1.00 0.00 15 GLY A N 11
ATOM 10788 C CA . GLY A 1 35 ? -6.882 1.230 -12.012 1.00 0.00 15 GLY A CA 11
ATOM 10789 C C . GLY A 1 35 ? -5.561 0.803 -12.619 1.00 0.00 15 GLY A C 11
ATOM 10790 O O . GLY A 1 35 ? -5.459 -0.277 -13.203 1.00 0.00 15 GLY A O 11
ATOM 10794 N N . LYS A 1 36 ? -4.544 1.643 -12.472 1.00 0.00 16 LYS A N 11
ATOM 10795 C CA . LYS A 1 36 ? -3.224 1.348 -13.017 1.00 0.00 16 LYS A CA 11
ATOM 10796 C C . LYS A 1 36 ? -2.609 0.153 -12.298 1.00 0.00 16 LYS A C 11
ATOM 10797 O O . LYS A 1 36 ? -2.053 -0.748 -12.927 1.00 0.00 16 LYS A O 11
ATOM 10816 N N . ILE A 1 37 ? -2.722 0.150 -10.977 1.00 0.00 17 ILE A N 11
ATOM 10817 C CA . ILE A 1 37 ? -2.217 -0.946 -10.163 1.00 0.00 17 ILE A CA 11
ATOM 10818 C C . ILE A 1 37 ? -3.084 -2.189 -10.352 1.00 0.00 17 ILE A C 11
ATOM 10819 O O . ILE A 1 37 ? -2.577 -3.312 -10.421 1.00 0.00 17 ILE A O 11
ATOM 10835 N N . LYS A 1 38 ? -4.391 -1.973 -10.461 1.00 0.00 18 LYS A N 11
ATOM 10836 C CA . LYS A 1 38 ? -5.334 -3.048 -10.751 1.00 0.00 18 LYS A CA 11
ATOM 10837 C C . LYS A 1 38 ? -4.938 -3.781 -12.031 1.00 0.00 18 LYS A C 11
ATOM 10838 O O . LYS A 1 38 ? -4.845 -5.005 -12.053 1.00 0.00 18 LYS A O 11
ATOM 10857 N N . GLU A 1 39 ? -4.688 -3.020 -13.087 1.00 0.00 19 GLU A N 11
ATOM 10858 C CA . GLU A 1 39 ? -4.331 -3.591 -14.383 1.00 0.00 19 GLU A CA 11
ATOM 10859 C C . GLU A 1 39 ? -2.896 -4.119 -14.373 1.00 0.00 19 GLU A C 11
ATOM 10860 O O . GLU A 1 39 ? -2.515 -4.944 -15.204 1.00 0.00 19 GLU A O 11
ATOM 10872 N N . ARG A 1 40 ? -2.111 -3.652 -13.414 1.00 0.00 20 ARG A N 11
ATOM 10873 C CA . ARG A 1 40 ? -0.713 -4.045 -13.307 1.00 0.00 20 ARG A CA 11
ATOM 10874 C C . ARG A 1 40 ? -0.575 -5.463 -12.754 1.00 0.00 20 ARG A C 11
ATOM 10875 O O . ARG A 1 40 ? 0.265 -6.236 -13.218 1.00 0.00 20 ARG A O 11
ATOM 10896 N N . TRP A 1 41 ? -1.394 -5.815 -11.774 1.00 0.00 21 TRP A N 11
ATOM 10897 C CA . TRP A 1 41 ? -1.285 -7.134 -11.162 1.00 0.00 21 TRP A CA 11
ATOM 10898 C C . TRP A 1 41 ? -2.574 -7.938 -11.264 1.00 0.00 21 TRP A C 11
ATOM 10899 O O . TRP A 1 41 ? -2.671 -9.023 -10.698 1.00 0.00 21 TRP A O 11
ATOM 10920 N N . GLY A 1 42 ? -3.557 -7.404 -11.975 1.00 0.00 22 GLY A N 11
ATOM 10921 C CA . GLY A 1 42 ? -4.751 -8.166 -12.299 1.00 0.00 22 GLY A CA 11
ATOM 10922 C C . GLY A 1 42 ? -5.703 -8.363 -11.132 1.00 0.00 22 GLY A C 11
ATOM 10923 O O . GLY A 1 42 ? -6.772 -7.757 -11.090 1.00 0.00 22 GLY A O 11
ATOM 10927 N N . ASP A 1 43 ? -5.311 -9.201 -10.179 1.00 0.00 23 ASP A N 11
ATOM 10928 C CA . ASP A 1 43 ? -6.205 -9.627 -9.100 1.00 0.00 23 ASP A CA 11
ATOM 10929 C C . ASP A 1 43 ? -6.499 -8.493 -8.123 1.00 0.00 23 ASP A C 11
ATOM 10930 O O . ASP A 1 43 ? -7.529 -8.503 -7.447 1.00 0.00 23 ASP A O 11
ATOM 10939 N N . LEU A 1 44 ? -5.599 -7.515 -8.059 1.00 0.00 24 LEU A N 11
ATOM 10940 C CA . LEU A 1 44 ? -5.782 -6.360 -7.187 1.00 0.00 24 LEU A CA 11
ATOM 10941 C C . LEU A 1 44 ? -7.060 -5.612 -7.544 1.00 0.00 24 LEU A C 11
ATOM 10942 O O . LEU A 1 44 ? -7.128 -4.927 -8.562 1.00 0.00 24 LEU A O 11
ATOM 10958 N N . THR A 1 45 ? -8.071 -5.777 -6.706 1.00 0.00 25 THR A N 11
ATOM 10959 C CA . THR A 1 45 ? -9.376 -5.187 -6.940 1.00 0.00 25 THR A CA 11
ATOM 10960 C C . THR A 1 45 ? -9.380 -3.711 -6.539 1.00 0.00 25 THR A C 11
ATOM 10961 O O . THR A 1 45 ? -8.650 -3.306 -5.631 1.00 0.00 25 THR A O 11
ATOM 10972 N N . ASP A 1 46 ? -10.197 -2.913 -7.228 1.00 0.00 26 ASP A N 11
ATOM 10973 C CA . ASP A 1 46 ? -10.290 -1.474 -6.970 1.00 0.00 26 ASP A CA 11
ATOM 10974 C C . ASP A 1 46 ? -10.582 -1.199 -5.498 1.00 0.00 26 ASP A C 11
ATOM 10975 O O . ASP A 1 46 ? -10.030 -0.271 -4.907 1.00 0.00 26 ASP A O 11
ATOM 10984 N N . ASP A 1 47 ? -11.439 -2.029 -4.913 1.00 0.00 27 ASP A N 11
ATOM 10985 C CA . ASP A 1 47 ? -11.879 -1.854 -3.529 1.00 0.00 27 ASP A CA 11
ATOM 10986 C C . ASP A 1 47 ? -10.714 -2.008 -2.553 1.00 0.00 27 ASP A C 11
ATOM 10987 O O . ASP A 1 47 ? -10.633 -1.292 -1.556 1.00 0.00 27 ASP A O 11
ATOM 10996 N N . ASP A 1 48 ? -9.802 -2.925 -2.862 1.00 0.00 28 ASP A N 11
ATOM 10997 C CA . ASP A 1 48 ? -8.649 -3.191 -2.003 1.00 0.00 28 ASP A CA 11
ATOM 10998 C C . ASP A 1 48 ? -7.675 -2.024 -2.028 1.00 0.00 28 ASP A C 11
ATOM 10999 O O . ASP A 1 48 ? -6.933 -1.792 -1.073 1.00 0.00 28 ASP A O 11
ATOM 11008 N N . LEU A 1 49 ? -7.681 -1.293 -3.134 1.00 0.00 29 LEU A N 11
ATOM 11009 C CA . LEU A 1 49 ? -6.773 -0.170 -3.306 1.00 0.00 29 LEU A CA 11
ATOM 11010 C C . LEU A 1 49 ? -7.400 1.116 -2.781 1.00 0.00 29 LEU A C 11
ATOM 11011 O O . LEU A 1 49 ? -6.791 1.832 -1.990 1.00 0.00 29 LEU A O 11
ATOM 11027 N N . GLN A 1 50 ? -8.641 1.372 -3.172 1.00 0.00 30 GLN A N 11
ATOM 11028 C CA . GLN A 1 50 ? -9.349 2.591 -2.778 1.00 0.00 30 GLN A CA 11
ATOM 11029 C C . GLN A 1 50 ? -9.729 2.548 -1.287 1.00 0.00 30 GLN A C 11
ATOM 11030 O O . GLN A 1 50 ? -10.379 3.456 -0.765 1.00 0.00 30 GLN A O 11
ATOM 11044 N N . ALA A 1 51 ? -9.291 1.496 -0.607 1.00 0.00 31 ALA A N 11
ATOM 11045 C CA . ALA A 1 51 ? -9.598 1.296 0.801 1.00 0.00 31 ALA A CA 11
ATOM 11046 C C . ALA A 1 51 ? -8.965 2.369 1.689 1.00 0.00 31 ALA A C 11
ATOM 11047 O O . ALA A 1 51 ? -9.675 3.155 2.320 1.00 0.00 31 ALA A O 11
ATOM 11054 N N . ALA A 1 52 ? -7.634 2.417 1.733 1.00 0.00 32 ALA A N 11
ATOM 11055 C CA . ALA A 1 52 ? -6.953 3.307 2.669 1.00 0.00 32 ALA A CA 11
ATOM 11056 C C . ALA A 1 52 ? -6.105 4.376 1.973 1.00 0.00 32 ALA A C 11
ATOM 11057 O O . ALA A 1 52 ? -6.624 5.420 1.569 1.00 0.00 32 ALA A O 11
ATOM 11064 N N . ASP A 1 53 ? -4.809 4.117 1.824 1.00 0.00 33 ASP A N 11
ATOM 11065 C CA . ASP A 1 53 ? -3.872 5.140 1.359 1.00 0.00 33 ASP A CA 11
ATOM 11066 C C . ASP A 1 53 ? -2.779 4.554 0.482 1.00 0.00 33 ASP A C 11
ATOM 11067 O O . ASP A 1 53 ? -2.657 3.337 0.351 1.00 0.00 33 ASP A O 11
ATOM 11076 N N . GLY A 1 54 ? -1.978 5.436 -0.104 1.00 0.00 34 GLY A N 11
ATOM 11077 C CA . GLY A 1 54 ? -0.939 5.010 -1.015 1.00 0.00 34 GLY A CA 11
ATOM 11078 C C . GLY A 1 54 ? 0.460 5.181 -0.455 1.00 0.00 34 GLY A C 11
ATOM 11079 O O . GLY A 1 54 ? 0.813 6.245 0.054 1.00 0.00 34 GLY A O 11
ATOM 11083 N N . HIS A 1 55 ? 1.237 4.105 -0.543 1.00 0.00 35 HIS A N 11
ATOM 11084 C CA . HIS A 1 55 ? 2.654 4.085 -0.170 1.00 0.00 35 HIS A CA 11
ATOM 11085 C C . HIS A 1 55 ? 3.182 2.673 -0.388 1.00 0.00 35 HIS A C 11
ATOM 11086 O O . HIS A 1 55 ? 2.401 1.724 -0.336 1.00 0.00 35 HIS A O 11
ATOM 11101 N N . ALA A 1 56 ? 4.483 2.539 -0.641 1.00 0.00 36 ALA A N 11
ATOM 11102 C CA . ALA A 1 56 ? 5.094 1.241 -0.965 1.00 0.00 36 ALA A CA 11
ATOM 11103 C C . ALA A 1 56 ? 4.626 0.114 -0.039 1.00 0.00 36 ALA A C 11
ATOM 11104 O O . ALA A 1 56 ? 4.236 -0.958 -0.506 1.00 0.00 36 ALA A O 11
ATOM 11111 N N . GLU A 1 57 ? 4.648 0.370 1.264 1.00 0.00 37 GLU A N 11
ATOM 11112 C CA . GLU A 1 57 ? 4.270 -0.630 2.266 1.00 0.00 37 GLU A CA 11
ATOM 11113 C C . GLU A 1 57 ? 2.836 -1.133 2.062 1.00 0.00 37 GLU A C 11
ATOM 11114 O O . GLU A 1 57 ? 2.514 -2.268 2.416 1.00 0.00 37 GLU A O 11
ATOM 11126 N N . TYR A 1 58 ? 1.981 -0.294 1.488 1.00 0.00 38 TYR A N 11
ATOM 11127 C CA . TYR A 1 58 ? 0.584 -0.658 1.271 1.00 0.00 38 TYR A CA 11
ATOM 11128 C C . TYR A 1 58 ? 0.478 -1.642 0.111 1.00 0.00 38 TYR A C 11
ATOM 11129 O O . TYR A 1 58 ? -0.290 -2.604 0.165 1.00 0.00 38 TYR A O 11
ATOM 11147 N N . LEU A 1 59 ? 1.275 -1.406 -0.929 1.00 0.00 39 LEU A N 11
ATOM 11148 C CA . LEU A 1 59 ? 1.287 -2.275 -2.103 1.00 0.00 39 LEU A CA 11
ATOM 11149 C C . LEU A 1 59 ? 1.795 -3.663 -1.737 1.00 0.00 39 LEU A C 11
ATOM 11150 O O . LEU A 1 59 ? 1.174 -4.667 -2.083 1.00 0.00 39 LEU A O 11
ATOM 11166 N N . VAL A 1 60 ? 2.919 -3.703 -1.024 1.00 0.00 40 VAL A N 11
ATOM 11167 C CA . VAL A 1 60 ? 3.523 -4.962 -0.593 1.00 0.00 40 VAL A CA 11
ATOM 11168 C C . VAL A 1 60 ? 2.502 -5.825 0.141 1.00 0.00 40 VAL A C 11
ATOM 11169 O O . VAL A 1 60 ? 2.353 -7.015 -0.146 1.00 0.00 40 VAL A O 11
ATOM 11182 N N . GLY A 1 61 ? 1.783 -5.204 1.068 1.00 0.00 41 GLY A N 11
ATOM 11183 C CA . GLY A 1 61 ? 0.765 -5.906 1.822 1.00 0.00 41 GLY A CA 11
ATOM 11184 C C . GLY A 1 61 ? -0.324 -6.483 0.936 1.00 0.00 41 GLY A C 11
ATOM 11185 O O . GLY A 1 61 ? -0.683 -7.651 1.071 1.00 0.00 41 GLY A O 11
ATOM 11189 N N . LYS A 1 62 ? -0.834 -5.675 0.013 1.00 0.00 42 LYS A N 11
ATOM 11190 C CA . LYS A 1 62 ? -1.922 -6.103 -0.861 1.00 0.00 42 LYS A CA 11
ATOM 11191 C C . LYS A 1 62 ? -1.480 -7.228 -1.793 1.00 0.00 42 LYS A C 11
ATOM 11192 O O . LYS A 1 62 ? -2.274 -8.102 -2.142 1.00 0.00 42 LYS A O 11
ATOM 11211 N N . LEU A 1 63 ? -0.216 -7.212 -2.185 1.00 0.00 43 LEU A N 11
ATOM 11212 C CA . LEU A 1 63 ? 0.334 -8.271 -3.022 1.00 0.00 43 LEU A CA 11
ATOM 11213 C C . LEU A 1 63 ? 0.358 -9.591 -2.256 1.00 0.00 43 LEU A C 11
ATOM 11214 O O . LEU A 1 63 ? 0.147 -10.663 -2.829 1.00 0.00 43 LEU A O 11
ATOM 11230 N N . GLN A 1 64 ? 0.591 -9.505 -0.951 1.00 0.00 44 GLN A N 11
ATOM 11231 C CA . GLN A 1 64 ? 0.612 -10.685 -0.094 1.00 0.00 44 GLN A CA 11
ATOM 11232 C C . GLN A 1 64 ? -0.801 -11.067 0.347 1.00 0.00 44 GLN A C 11
ATOM 11233 O O . GLN A 1 64 ? -1.030 -12.170 0.846 1.00 0.00 44 GLN A O 11
ATOM 11247 N N . GLU A 1 65 ? -1.743 -10.150 0.170 1.00 0.00 45 GLU A N 11
ATOM 11248 C CA . GLU A 1 65 ? -3.147 -10.435 0.442 1.00 0.00 45 GLU A CA 11
ATOM 11249 C C . GLU A 1 65 ? -3.787 -11.142 -0.748 1.00 0.00 45 GLU A C 11
ATOM 11250 O O . GLU A 1 65 ? -4.407 -12.193 -0.600 1.00 0.00 45 GLU A O 11
ATOM 11262 N N . ARG A 1 66 ? -3.620 -10.562 -1.930 1.00 0.00 46 ARG A N 11
ATOM 11263 C CA . ARG A 1 66 ? -4.219 -11.107 -3.142 1.00 0.00 46 ARG A CA 11
ATOM 11264 C C . ARG A 1 66 ? -3.539 -12.407 -3.570 1.00 0.00 46 ARG A C 11
ATOM 11265 O O . ARG A 1 66 ? -4.187 -13.445 -3.687 1.00 0.00 46 ARG A O 11
ATOM 11286 N N . TYR A 1 67 ? -2.237 -12.348 -3.811 1.00 0.00 47 TYR A N 11
ATOM 11287 C CA . TYR A 1 67 ? -1.498 -13.516 -4.281 1.00 0.00 47 TYR A CA 11
ATOM 11288 C C . TYR A 1 67 ? -0.789 -14.216 -3.134 1.00 0.00 47 TYR A C 11
ATOM 11289 O O . TYR A 1 67 ? -0.833 -15.442 -3.014 1.00 0.00 47 TYR A O 11
ATOM 11307 N N . GLY A 1 68 ? -0.132 -13.435 -2.297 1.00 0.00 48 GLY A N 11
ATOM 11308 C CA . GLY A 1 68 ? 0.619 -14.000 -1.202 1.00 0.00 48 GLY A CA 11
ATOM 11309 C C . GLY A 1 68 ? 2.022 -14.373 -1.623 1.00 0.00 48 GLY A C 11
ATOM 11310 O O . GLY A 1 68 ? 2.422 -15.532 -1.519 1.00 0.00 48 GLY A O 11
ATOM 11314 N N . TRP A 1 69 ? 2.760 -13.394 -2.129 1.00 0.00 49 TRP A N 11
ATOM 11315 C CA . TRP A 1 69 ? 4.148 -13.606 -2.509 1.00 0.00 49 TRP A CA 11
ATOM 11316 C C . TRP A 1 69 ? 5.057 -13.453 -1.302 1.00 0.00 49 TRP A C 11
ATOM 11317 O O . TRP A 1 69 ? 4.612 -13.074 -0.216 1.00 0.00 49 TRP A O 11
ATOM 11338 N N . SER A 1 70 ? 6.332 -13.745 -1.502 1.00 0.00 50 SER A N 11
ATOM 11339 C CA . SER A 1 70 ? 7.345 -13.400 -0.526 1.00 0.00 50 SER A CA 11
ATOM 11340 C C . SER A 1 70 ? 7.524 -11.883 -0.534 1.00 0.00 50 SER A C 11
ATOM 11341 O O . SER A 1 70 ? 7.389 -11.256 -1.587 1.00 0.00 50 SER A O 11
ATOM 11349 N N . LYS A 1 71 ? 7.817 -11.295 0.618 1.00 0.00 51 LYS A N 11
ATOM 11350 C CA . LYS A 1 71 ? 7.943 -9.842 0.714 1.00 0.00 51 LYS A CA 11
ATOM 11351 C C . LYS A 1 71 ? 9.058 -9.338 -0.198 1.00 0.00 51 LYS A C 11
ATOM 11352 O O . LYS A 1 71 ? 8.948 -8.269 -0.796 1.00 0.00 51 LYS A O 11
ATOM 11371 N N . GLU A 1 72 ? 10.116 -10.130 -0.322 1.00 0.00 52 GLU A N 11
ATOM 11372 C CA . GLU A 1 72 ? 11.218 -9.806 -1.219 1.00 0.00 52 GLU A CA 11
ATOM 11373 C C . GLU A 1 72 ? 10.729 -9.729 -2.665 1.00 0.00 52 GLU A C 11
ATOM 11374 O O . GLU A 1 72 ? 11.085 -8.809 -3.407 1.00 0.00 52 GLU A O 11
ATOM 11386 N N . ARG A 1 73 ? 9.891 -10.688 -3.047 1.00 0.00 53 ARG A N 11
ATOM 11387 C CA . ARG A 1 73 ? 9.316 -10.719 -4.386 1.00 0.00 53 ARG A CA 11
ATOM 11388 C C . ARG A 1 73 ? 8.339 -9.564 -4.573 1.00 0.00 53 ARG A C 11
ATOM 11389 O O . ARG A 1 73 ? 8.251 -8.980 -5.652 1.00 0.00 53 ARG A O 11
ATOM 11410 N N . ALA A 1 74 ? 7.614 -9.234 -3.513 1.00 0.00 54 ALA A N 11
ATOM 11411 C CA . ALA A 1 74 ? 6.684 -8.119 -3.544 1.00 0.00 54 ALA A CA 11
ATOM 11412 C C . ALA A 1 74 ? 7.425 -6.808 -3.795 1.00 0.00 54 ALA A C 11
ATOM 11413 O O . ALA A 1 74 ? 7.004 -6.002 -4.621 1.00 0.00 54 ALA A O 11
ATOM 11420 N N . GLU A 1 75 ? 8.541 -6.614 -3.093 1.00 0.00 55 GLU A N 11
ATOM 11421 C CA . GLU A 1 75 ? 9.358 -5.415 -3.261 1.00 0.00 55 GLU A CA 11
ATOM 11422 C C . GLU A 1 75 ? 9.833 -5.270 -4.704 1.00 0.00 55 GLU A C 11
ATOM 11423 O O . GLU A 1 75 ? 9.849 -4.164 -5.249 1.00 0.00 55 GLU A O 11
ATOM 11435 N N . GLN A 1 76 ? 10.220 -6.391 -5.311 1.00 0.00 56 GLN A N 11
ATOM 11436 C CA . GLN A 1 76 ? 10.601 -6.415 -6.724 1.00 0.00 56 GLN A CA 11
ATOM 11437 C C . GLN A 1 76 ? 9.512 -5.776 -7.574 1.00 0.00 56 GLN A C 11
ATOM 11438 O O . GLN A 1 76 ? 9.756 -4.819 -8.310 1.00 0.00 56 GLN A O 11
ATOM 11452 N N . GLU A 1 77 ? 8.305 -6.312 -7.442 1.00 0.00 57 GLU A N 11
ATOM 11453 C CA . GLU A 1 77 ? 7.155 -5.843 -8.200 1.00 0.00 57 GLU A CA 11
ATOM 11454 C C . GLU A 1 77 ? 6.839 -4.381 -7.890 1.00 0.00 57 GLU A C 11
ATOM 11455 O O . GLU A 1 77 ? 6.512 -3.605 -8.790 1.00 0.00 57 GLU A O 11
ATOM 11467 N N . VAL A 1 78 ? 6.943 -4.007 -6.619 1.00 0.00 58 VAL A N 11
ATOM 11468 C CA . VAL A 1 78 ? 6.697 -2.630 -6.208 1.00 0.00 58 VAL A CA 11
ATOM 11469 C C . VAL A 1 78 ? 7.675 -1.679 -6.893 1.00 0.00 58 VAL A C 11
ATOM 11470 O O . VAL A 1 78 ? 7.271 -0.646 -7.435 1.00 0.00 58 VAL A O 11
ATOM 11483 N N . ARG A 1 79 ? 8.958 -2.033 -6.894 1.00 0.00 59 ARG A N 11
ATOM 11484 C CA . ARG A 1 79 ? 9.959 -1.205 -7.554 1.00 0.00 59 ARG A CA 11
ATOM 11485 C C . ARG A 1 79 ? 9.732 -1.207 -9.061 1.00 0.00 59 ARG A C 11
ATOM 11486 O O . ARG A 1 79 ? 9.885 -0.181 -9.718 1.00 0.00 59 ARG A O 11
ATOM 11507 N N . ASP A 1 80 ? 9.356 -2.362 -9.593 1.00 0.00 60 ASP A N 11
ATOM 11508 C CA . ASP A 1 80 ? 9.105 -2.512 -11.024 1.00 0.00 60 ASP A CA 11
ATOM 11509 C C . ASP A 1 80 ? 8.006 -1.554 -11.481 1.00 0.00 60 ASP A C 11
ATOM 11510 O O . ASP A 1 80 ? 8.075 -0.976 -12.567 1.00 0.00 60 ASP A O 11
ATOM 11519 N N . PHE A 1 81 ? 7.002 -1.377 -10.631 1.00 0.00 61 PHE A N 11
ATOM 11520 C CA . PHE A 1 81 ? 5.927 -0.434 -10.905 1.00 0.00 61 PHE A CA 11
ATOM 11521 C C . PHE A 1 81 ? 6.394 1.003 -10.667 1.00 0.00 61 PHE A C 11
ATOM 11522 O O . PHE A 1 81 ? 6.094 1.899 -11.456 1.00 0.00 61 PHE A O 11
ATOM 11539 N N . SER A 1 82 ? 7.144 1.209 -9.590 1.00 0.00 62 SER A N 11
ATOM 11540 C CA . SER A 1 82 ? 7.633 2.538 -9.228 1.00 0.00 62 SER A CA 11
ATOM 11541 C C . SER A 1 82 ? 8.589 3.088 -10.286 1.00 0.00 62 SER A C 11
ATOM 11542 O O . SER A 1 82 ? 8.602 4.286 -10.561 1.00 0.00 62 SER A O 11
ATOM 11550 N N . ASP A 1 83 ? 9.382 2.200 -10.874 1.00 0.00 63 ASP A N 11
ATOM 11551 C CA . ASP A 1 83 ? 10.386 2.588 -11.860 1.00 0.00 63 ASP A CA 11
ATOM 11552 C C . ASP A 1 83 ? 9.720 2.931 -13.189 1.00 0.00 63 ASP A C 11
ATOM 11553 O O . ASP A 1 83 ? 10.309 3.581 -14.050 1.00 0.00 63 ASP A O 11
ATOM 11562 N N . ARG A 1 84 ? 8.478 2.494 -13.343 1.00 0.00 64 ARG A N 11
ATOM 11563 C CA . ARG A 1 84 ? 7.725 2.744 -14.563 1.00 0.00 64 ARG A CA 11
ATOM 11564 C C . ARG A 1 84 ? 7.042 4.110 -14.504 1.00 0.00 64 ARG A C 11
ATOM 11565 O O . ARG A 1 84 ? 6.668 4.676 -15.531 1.00 0.00 64 ARG A O 11
ATOM 11586 N N . LEU A 1 85 ? 6.893 4.641 -13.300 1.00 0.00 65 LEU A N 11
ATOM 11587 C CA . LEU A 1 85 ? 6.219 5.916 -13.107 1.00 0.00 65 LEU A CA 11
ATOM 11588 C C . LEU A 1 85 ? 7.193 7.073 -13.286 1.00 0.00 65 LEU A C 11
ATOM 11589 O O . LEU A 1 85 ? 7.147 7.733 -14.344 1.00 0.00 65 LEU A O 11
ATOM 11606 N N . MET A 1 21 ? 10.614 5.756 5.709 1.00 0.00 1 MET A N 12
ATOM 11607 C CA . MET A 1 21 ? 11.814 6.310 5.041 1.00 0.00 1 MET A CA 12
ATOM 11608 C C . MET A 1 21 ? 11.781 6.037 3.543 1.00 0.00 1 MET A C 12
ATOM 11609 O O . MET A 1 21 ? 12.715 6.384 2.824 1.00 0.00 1 MET A O 12
ATOM 11623 N N . ASN A 1 22 ? 10.707 5.421 3.069 1.00 0.00 2 ASN A N 12
ATOM 11624 C CA . ASN A 1 22 ? 10.560 5.157 1.649 1.00 0.00 2 ASN A CA 12
ATOM 11625 C C . ASN A 1 22 ? 10.011 6.391 0.946 1.00 0.00 2 ASN A C 12
ATOM 11626 O O . ASN A 1 22 ? 8.854 6.760 1.149 1.00 0.00 2 ASN A O 12
ATOM 11637 N N . SER A 1 23 ? 10.855 7.055 0.164 1.00 0.00 3 SER A N 12
ATOM 11638 C CA . SER A 1 23 ? 10.411 8.194 -0.626 1.00 0.00 3 SER A CA 12
ATOM 11639 C C . SER A 1 23 ? 9.531 7.695 -1.765 1.00 0.00 3 SER A C 12
ATOM 11640 O O . SER A 1 23 ? 10.019 7.268 -2.818 1.00 0.00 3 SER A O 12
ATOM 11648 N N . ASP A 1 24 ? 8.235 7.722 -1.526 1.00 0.00 4 ASP A N 12
ATOM 11649 C CA . ASP A 1 24 ? 7.274 7.087 -2.407 1.00 0.00 4 ASP A CA 12
ATOM 11650 C C . ASP A 1 24 ? 6.542 8.113 -3.270 1.00 0.00 4 ASP A C 12
ATOM 11651 O O . ASP A 1 24 ? 6.335 9.254 -2.849 1.00 0.00 4 ASP A O 12
ATOM 11660 N N . VAL A 1 25 ? 6.157 7.704 -4.476 1.00 0.00 5 VAL A N 12
ATOM 11661 C CA . VAL A 1 25 ? 5.484 8.597 -5.418 1.00 0.00 5 VAL A CA 12
ATOM 11662 C C . VAL A 1 25 ? 4.042 8.158 -5.680 1.00 0.00 5 VAL A C 12
ATOM 11663 O O . VAL A 1 25 ? 3.306 8.807 -6.424 1.00 0.00 5 VAL A O 12
ATOM 11676 N N . ILE A 1 26 ? 3.640 7.063 -5.058 1.00 0.00 6 ILE A N 12
ATOM 11677 C CA . ILE A 1 26 ? 2.296 6.533 -5.230 1.00 0.00 6 ILE A CA 12
ATOM 11678 C C . ILE A 1 26 ? 1.378 7.105 -4.157 1.00 0.00 6 ILE A C 12
ATOM 11679 O O . ILE A 1 26 ? 0.178 7.245 -4.356 1.00 0.00 6 ILE A O 12
ATOM 11695 N N . LYS A 1 27 ? 1.970 7.456 -3.024 1.00 0.00 7 LYS A N 12
ATOM 11696 C CA . LYS A 1 27 ? 1.240 7.993 -1.881 1.00 0.00 7 LYS A CA 12
ATOM 11697 C C . LYS A 1 27 ? 0.433 9.244 -2.248 1.00 0.00 7 LYS A C 12
ATOM 11698 O O . LYS A 1 27 ? -0.559 9.562 -1.594 1.00 0.00 7 LYS A O 12
ATOM 11717 N N . GLY A 1 28 ? 0.850 9.942 -3.295 1.00 0.00 8 GLY A N 12
ATOM 11718 C CA . GLY A 1 28 ? 0.131 11.130 -3.723 1.00 0.00 8 GLY A CA 12
ATOM 11719 C C . GLY A 1 28 ? -0.704 10.892 -4.968 1.00 0.00 8 GLY A C 12
ATOM 11720 O O . GLY A 1 28 ? -1.381 11.801 -5.458 1.00 0.00 8 GLY A O 12
ATOM 11724 N N . LYS A 1 29 ? -0.665 9.669 -5.479 1.00 0.00 9 LYS A N 12
ATOM 11725 C CA . LYS A 1 29 ? -1.360 9.327 -6.716 1.00 0.00 9 LYS A CA 12
ATOM 11726 C C . LYS A 1 29 ? -2.095 7.997 -6.560 1.00 0.00 9 LYS A C 12
ATOM 11727 O O . LYS A 1 29 ? -2.468 7.366 -7.544 1.00 0.00 9 LYS A O 12
ATOM 11746 N N . TRP A 1 30 ? -2.312 7.611 -5.310 1.00 0.00 10 TRP A N 12
ATOM 11747 C CA . TRP A 1 30 ? -2.901 6.319 -4.953 1.00 0.00 10 TRP A CA 12
ATOM 11748 C C . TRP A 1 30 ? -4.176 6.016 -5.738 1.00 0.00 10 TRP A C 12
ATOM 11749 O O . TRP A 1 30 ? -4.253 5.008 -6.444 1.00 0.00 10 TRP A O 12
ATOM 11770 N N . LYS A 1 31 ? -5.159 6.897 -5.642 1.00 0.00 11 LYS A N 12
ATOM 11771 C CA . LYS A 1 31 ? -6.457 6.646 -6.247 1.00 0.00 11 LYS A CA 12
ATOM 11772 C C . LYS A 1 31 ? -6.432 6.987 -7.734 1.00 0.00 11 LYS A C 12
ATOM 11773 O O . LYS A 1 31 ? -7.389 6.728 -8.464 1.00 0.00 11 LYS A O 12
ATOM 11792 N N . GLN A 1 32 ? -5.327 7.559 -8.187 1.00 0.00 12 GLN A N 12
ATOM 11793 C CA . GLN A 1 32 ? -5.179 7.909 -9.591 1.00 0.00 12 GLN A CA 12
ATOM 11794 C C . GLN A 1 32 ? -4.381 6.841 -10.326 1.00 0.00 12 GLN A C 12
ATOM 11795 O O . GLN A 1 32 ? -4.294 6.854 -11.552 1.00 0.00 12 GLN A O 12
ATOM 11809 N N . LEU A 1 33 ? -3.797 5.922 -9.572 1.00 0.00 13 LEU A N 12
ATOM 11810 C CA . LEU A 1 33 ? -2.999 4.850 -10.152 1.00 0.00 13 LEU A CA 12
ATOM 11811 C C . LEU A 1 33 ? -3.711 3.505 -10.033 1.00 0.00 13 LEU A C 12
ATOM 11812 O O . LEU A 1 33 ? -3.205 2.485 -10.501 1.00 0.00 13 LEU A O 12
ATOM 11828 N N . THR A 1 34 ? -4.889 3.522 -9.419 1.00 0.00 14 THR A N 12
ATOM 11829 C CA . THR A 1 34 ? -5.673 2.314 -9.185 1.00 0.00 14 THR A CA 12
ATOM 11830 C C . THR A 1 34 ? -5.890 1.504 -10.462 1.00 0.00 14 THR A C 12
ATOM 11831 O O . THR A 1 34 ? -5.727 0.284 -10.462 1.00 0.00 14 THR A O 12
ATOM 11842 N N . GLY A 1 35 ? -6.244 2.184 -11.547 1.00 0.00 15 GLY A N 12
ATOM 11843 C CA . GLY A 1 35 ? -6.496 1.504 -12.803 1.00 0.00 15 GLY A CA 12
ATOM 11844 C C . GLY A 1 35 ? -5.271 0.787 -13.334 1.00 0.00 15 GLY A C 12
ATOM 11845 O O . GLY A 1 35 ? -5.348 -0.375 -13.736 1.00 0.00 15 GLY A O 12
ATOM 11849 N N . LYS A 1 36 ? -4.135 1.472 -13.318 1.00 0.00 16 LYS A N 12
ATOM 11850 C CA . LYS A 1 36 ? -2.892 0.904 -13.822 1.00 0.00 16 LYS A CA 12
ATOM 11851 C C . LYS A 1 36 ? -2.424 -0.242 -12.927 1.00 0.00 16 LYS A C 12
ATOM 11852 O O . LYS A 1 36 ? -1.910 -1.252 -13.409 1.00 0.00 16 LYS A O 12
ATOM 11871 N N . ILE A 1 37 ? -2.611 -0.080 -11.619 1.00 0.00 17 ILE A N 12
ATOM 11872 C CA . ILE A 1 37 ? -2.266 -1.124 -10.662 1.00 0.00 17 ILE A CA 12
ATOM 11873 C C . ILE A 1 37 ? -3.143 -2.358 -10.879 1.00 0.00 17 ILE A C 12
ATOM 11874 O O . ILE A 1 37 ? -2.647 -3.490 -10.904 1.00 0.00 17 ILE A O 12
ATOM 11890 N N . LYS A 1 38 ? -4.440 -2.123 -11.056 1.00 0.00 18 LYS A N 12
ATOM 11891 C CA . LYS A 1 38 ? -5.395 -3.199 -11.297 1.00 0.00 18 LYS A CA 12
ATOM 11892 C C . LYS A 1 38 ? -5.012 -4.000 -12.533 1.00 0.00 18 LYS A C 12
ATOM 11893 O O . LYS A 1 38 ? -5.033 -5.226 -12.517 1.00 0.00 18 LYS A O 12
ATOM 11912 N N . GLU A 1 39 ? -4.642 -3.303 -13.596 1.00 0.00 19 GLU A N 12
ATOM 11913 C CA . GLU A 1 39 ? -4.302 -3.939 -14.849 1.00 0.00 19 GLU A CA 12
ATOM 11914 C C . GLU A 1 39 ? -3.017 -4.757 -14.752 1.00 0.00 19 GLU A C 12
ATOM 11915 O O . GLU A 1 39 ? -2.844 -5.741 -15.477 1.00 0.00 19 GLU A O 12
ATOM 11927 N N . ARG A 1 40 ? -2.117 -4.362 -13.863 1.00 0.00 20 ARG A N 12
ATOM 11928 C CA . ARG A 1 40 ? -0.842 -5.052 -13.730 1.00 0.00 20 ARG A CA 12
ATOM 11929 C C . ARG A 1 40 ? -1.010 -6.418 -13.072 1.00 0.00 20 ARG A C 12
ATOM 11930 O O . ARG A 1 40 ? -0.579 -7.433 -13.616 1.00 0.00 20 ARG A O 12
ATOM 11951 N N . TRP A 1 41 ? -1.641 -6.449 -11.908 1.00 0.00 21 TRP A N 12
ATOM 11952 C CA . TRP A 1 41 ? -1.740 -7.689 -11.152 1.00 0.00 21 TRP A CA 12
ATOM 11953 C C . TRP A 1 41 ? -3.078 -8.391 -11.375 1.00 0.00 21 TRP A C 12
ATOM 11954 O O . TRP A 1 41 ? -3.218 -9.572 -11.073 1.00 0.00 21 TRP A O 12
ATOM 11975 N N . GLY A 1 42 ? -4.058 -7.664 -11.893 1.00 0.00 22 GLY A N 12
ATOM 11976 C CA . GLY A 1 42 ? -5.299 -8.284 -12.335 1.00 0.00 22 GLY A CA 12
ATOM 11977 C C . GLY A 1 42 ? -6.281 -8.592 -11.217 1.00 0.00 22 GLY A C 12
ATOM 11978 O O . GLY A 1 42 ? -7.442 -8.182 -11.276 1.00 0.00 22 GLY A O 12
ATOM 11982 N N . ASP A 1 43 ? -5.824 -9.319 -10.205 1.00 0.00 23 ASP A N 12
ATOM 11983 C CA . ASP A 1 43 ? -6.709 -9.801 -9.145 1.00 0.00 23 ASP A CA 12
ATOM 11984 C C . ASP A 1 43 ? -7.085 -8.682 -8.177 1.00 0.00 23 ASP A C 12
ATOM 11985 O O . ASP A 1 43 ? -8.054 -8.797 -7.425 1.00 0.00 23 ASP A O 12
ATOM 11994 N N . LEU A 1 44 ? -6.315 -7.604 -8.198 1.00 0.00 24 LEU A N 12
ATOM 11995 C CA . LEU A 1 44 ? -6.605 -6.444 -7.364 1.00 0.00 24 LEU A CA 12
ATOM 11996 C C . LEU A 1 44 ? -7.863 -5.746 -7.864 1.00 0.00 24 LEU A C 12
ATOM 11997 O O . LEU A 1 44 ? -7.931 -5.323 -9.018 1.00 0.00 24 LEU A O 12
ATOM 12013 N N . THR A 1 45 ? -8.859 -5.639 -6.999 1.00 0.00 25 THR A N 12
ATOM 12014 C CA . THR A 1 45 ? -10.139 -5.073 -7.386 1.00 0.00 25 THR A CA 12
ATOM 12015 C C . THR A 1 45 ? -10.146 -3.560 -7.206 1.00 0.00 25 THR A C 12
ATOM 12016 O O . THR A 1 45 ? -9.238 -2.990 -6.599 1.00 0.00 25 THR A O 12
ATOM 12027 N N . ASP A 1 46 ? -11.182 -2.916 -7.728 1.00 0.00 26 ASP A N 12
ATOM 12028 C CA . ASP A 1 46 ? -11.324 -1.467 -7.617 1.00 0.00 26 ASP A CA 12
ATOM 12029 C C . ASP A 1 46 ? -11.560 -1.067 -6.168 1.00 0.00 26 ASP A C 12
ATOM 12030 O O . ASP A 1 46 ? -11.187 0.025 -5.746 1.00 0.00 26 ASP A O 12
ATOM 12039 N N . ASP A 1 47 ? -12.173 -1.965 -5.409 1.00 0.00 27 ASP A N 12
ATOM 12040 C CA . ASP A 1 47 ? -12.493 -1.700 -4.010 1.00 0.00 27 ASP A CA 12
ATOM 12041 C C . ASP A 1 47 ? -11.301 -2.003 -3.114 1.00 0.00 27 ASP A C 12
ATOM 12042 O O . ASP A 1 47 ? -11.085 -1.337 -2.098 1.00 0.00 27 ASP A O 12
ATOM 12051 N N . ASP A 1 48 ? -10.524 -3.008 -3.496 1.00 0.00 28 ASP A N 12
ATOM 12052 C CA . ASP A 1 48 ? -9.357 -3.420 -2.721 1.00 0.00 28 ASP A CA 12
ATOM 12053 C C . ASP A 1 48 ? -8.273 -2.351 -2.782 1.00 0.00 28 ASP A C 12
ATOM 12054 O O . ASP A 1 48 ? -7.480 -2.197 -1.854 1.00 0.00 28 ASP A O 12
ATOM 12063 N N . LEU A 1 49 ? -8.267 -1.594 -3.873 1.00 0.00 29 LEU A N 12
ATOM 12064 C CA . LEU A 1 49 ? -7.286 -0.535 -4.077 1.00 0.00 29 LEU A CA 12
ATOM 12065 C C . LEU A 1 49 ? -7.802 0.807 -3.563 1.00 0.00 29 LEU A C 12
ATOM 12066 O O . LEU A 1 49 ? -7.352 1.862 -4.000 1.00 0.00 29 LEU A O 12
ATOM 12082 N N . GLN A 1 50 ? -8.746 0.766 -2.634 1.00 0.00 30 GLN A N 12
ATOM 12083 C CA . GLN A 1 50 ? -9.259 1.984 -2.021 1.00 0.00 30 GLN A CA 12
ATOM 12084 C C . GLN A 1 50 ? -8.848 2.053 -0.556 1.00 0.00 30 GLN A C 12
ATOM 12085 O O . GLN A 1 50 ? -8.645 1.017 0.082 1.00 0.00 30 GLN A O 12
ATOM 12099 N N . ALA A 1 51 ? -8.729 3.281 -0.042 1.00 0.00 31 ALA A N 12
ATOM 12100 C CA . ALA A 1 51 ? -8.406 3.534 1.365 1.00 0.00 31 ALA A CA 12
ATOM 12101 C C . ALA A 1 51 ? -6.993 3.088 1.724 1.00 0.00 31 ALA A C 12
ATOM 12102 O O . ALA A 1 51 ? -6.767 1.918 2.032 1.00 0.00 31 ALA A O 12
ATOM 12109 N N . ALA A 1 52 ? -6.055 4.028 1.696 1.00 0.00 32 ALA A N 12
ATOM 12110 C CA . ALA A 1 52 ? -4.669 3.746 2.050 1.00 0.00 32 ALA A CA 12
ATOM 12111 C C . ALA A 1 52 ? -3.846 5.020 2.069 1.00 0.00 32 ALA A C 12
ATOM 12112 O O . ALA A 1 52 ? -4.343 6.096 1.735 1.00 0.00 32 ALA A O 12
ATOM 12119 N N . ASP A 1 53 ? -2.592 4.894 2.478 1.00 0.00 33 ASP A N 12
ATOM 12120 C CA . ASP A 1 53 ? -1.644 5.989 2.365 1.00 0.00 33 ASP A CA 12
ATOM 12121 C C . ASP A 1 53 ? -1.256 6.146 0.907 1.00 0.00 33 ASP A C 12
ATOM 12122 O O . ASP A 1 53 ? -1.321 7.231 0.338 1.00 0.00 33 ASP A O 12
ATOM 12131 N N . GLY A 1 54 ? -0.866 5.027 0.307 1.00 0.00 34 GLY A N 12
ATOM 12132 C CA . GLY A 1 54 ? -0.416 5.027 -1.066 1.00 0.00 34 GLY A CA 12
ATOM 12133 C C . GLY A 1 54 ? 0.997 4.500 -1.191 1.00 0.00 34 GLY A C 12
ATOM 12134 O O . GLY A 1 54 ? 1.378 3.988 -2.236 1.00 0.00 34 GLY A O 12
ATOM 12138 N N . HIS A 1 55 ? 1.760 4.611 -0.105 1.00 0.00 35 HIS A N 12
ATOM 12139 C CA . HIS A 1 55 ? 3.166 4.201 -0.098 1.00 0.00 35 HIS A CA 12
ATOM 12140 C C . HIS A 1 55 ? 3.326 2.731 -0.494 1.00 0.00 35 HIS A C 12
ATOM 12141 O O . HIS A 1 55 ? 2.519 1.881 -0.102 1.00 0.00 35 HIS A O 12
ATOM 12156 N N . ALA A 1 56 ? 4.375 2.464 -1.268 1.00 0.00 36 ALA A N 12
ATOM 12157 C CA . ALA A 1 56 ? 4.670 1.141 -1.830 1.00 0.00 36 ALA A CA 12
ATOM 12158 C C . ALA A 1 56 ? 4.523 -0.003 -0.827 1.00 0.00 36 ALA A C 12
ATOM 12159 O O . ALA A 1 56 ? 4.055 -1.087 -1.185 1.00 0.00 36 ALA A O 12
ATOM 12166 N N . GLU A 1 57 ? 4.925 0.226 0.420 1.00 0.00 37 GLU A N 12
ATOM 12167 C CA . GLU A 1 57 ? 4.872 -0.816 1.446 1.00 0.00 37 GLU A CA 12
ATOM 12168 C C . GLU A 1 57 ? 3.440 -1.319 1.654 1.00 0.00 37 GLU A C 12
ATOM 12169 O O . GLU A 1 57 ? 3.229 -2.458 2.069 1.00 0.00 37 GLU A O 12
ATOM 12181 N N . TYR A 1 58 ? 2.458 -0.474 1.345 1.00 0.00 38 TYR A N 12
ATOM 12182 C CA . TYR A 1 58 ? 1.055 -0.850 1.499 1.00 0.00 38 TYR A CA 12
ATOM 12183 C C . TYR A 1 58 ? 0.653 -1.813 0.387 1.00 0.00 38 TYR A C 12
ATOM 12184 O O . TYR A 1 58 ? -0.150 -2.723 0.598 1.00 0.00 38 TYR A O 12
ATOM 12202 N N . LEU A 1 59 ? 1.232 -1.614 -0.797 1.00 0.00 39 LEU A N 12
ATOM 12203 C CA . LEU A 1 59 ? 0.986 -2.501 -1.926 1.00 0.00 39 LEU A CA 12
ATOM 12204 C C . LEU A 1 59 ? 1.543 -3.882 -1.629 1.00 0.00 39 LEU A C 12
ATOM 12205 O O . LEU A 1 59 ? 0.936 -4.889 -1.977 1.00 0.00 39 LEU A O 12
ATOM 12221 N N . VAL A 1 60 ? 2.697 -3.916 -0.967 1.00 0.00 40 VAL A N 12
ATOM 12222 C CA . VAL A 1 60 ? 3.306 -5.174 -0.557 1.00 0.00 40 VAL A CA 12
ATOM 12223 C C . VAL A 1 60 ? 2.333 -5.970 0.310 1.00 0.00 40 VAL A C 12
ATOM 12224 O O . VAL A 1 60 ? 2.127 -7.163 0.088 1.00 0.00 40 VAL A O 12
ATOM 12237 N N . GLY A 1 61 ? 1.720 -5.292 1.275 1.00 0.00 41 GLY A N 12
ATOM 12238 C CA . GLY A 1 61 ? 0.729 -5.929 2.122 1.00 0.00 41 GLY A CA 12
ATOM 12239 C C . GLY A 1 61 ? -0.443 -6.464 1.322 1.00 0.00 41 GLY A C 12
ATOM 12240 O O . GLY A 1 61 ? -0.868 -7.605 1.509 1.00 0.00 41 GLY A O 12
ATOM 12244 N N . LYS A 1 62 ? -0.950 -5.639 0.411 1.00 0.00 42 LYS A N 12
ATOM 12245 C CA . LYS A 1 62 ? -2.060 -6.031 -0.452 1.00 0.00 42 LYS A CA 12
ATOM 12246 C C . LYS A 1 62 ? -1.700 -7.241 -1.306 1.00 0.00 42 LYS A C 12
ATOM 12247 O O . LYS A 1 62 ? -2.495 -8.167 -1.445 1.00 0.00 42 LYS A O 12
ATOM 12266 N N . LEU A 1 63 ? -0.498 -7.239 -1.865 1.00 0.00 43 LEU A N 12
ATOM 12267 C CA . LEU A 1 63 ? -0.042 -8.336 -2.711 1.00 0.00 43 LEU A CA 12
ATOM 12268 C C . LEU A 1 63 ? 0.084 -9.630 -1.915 1.00 0.00 43 LEU A C 12
ATOM 12269 O O . LEU A 1 63 ? -0.147 -10.718 -2.445 1.00 0.00 43 LEU A O 12
ATOM 12285 N N . GLN A 1 64 ? 0.437 -9.512 -0.640 1.00 0.00 44 GLN A N 12
ATOM 12286 C CA . GLN A 1 64 ? 0.556 -10.681 0.226 1.00 0.00 44 GLN A CA 12
ATOM 12287 C C . GLN A 1 64 ? -0.820 -11.230 0.586 1.00 0.00 44 GLN A C 12
ATOM 12288 O O . GLN A 1 64 ? -1.013 -12.442 0.684 1.00 0.00 44 GLN A O 12
ATOM 12302 N N . GLU A 1 65 ? -1.773 -10.333 0.792 1.00 0.00 45 GLU A N 12
ATOM 12303 C CA . GLU A 1 65 ? -3.132 -10.733 1.121 1.00 0.00 45 GLU A CA 12
ATOM 12304 C C . GLU A 1 65 ? -3.848 -11.267 -0.115 1.00 0.00 45 GLU A C 12
ATOM 12305 O O . GLU A 1 65 ? -4.647 -12.196 -0.028 1.00 0.00 45 GLU A O 12
ATOM 12317 N N . ARG A 1 66 ? -3.544 -10.681 -1.263 1.00 0.00 46 ARG A N 12
ATOM 12318 C CA . ARG A 1 66 ? -4.162 -11.083 -2.517 1.00 0.00 46 ARG A CA 12
ATOM 12319 C C . ARG A 1 66 ? -3.565 -12.399 -3.016 1.00 0.00 46 ARG A C 12
ATOM 12320 O O . ARG A 1 66 ? -4.283 -13.368 -3.262 1.00 0.00 46 ARG A O 12
ATOM 12341 N N . TYR A 1 67 ? -2.243 -12.422 -3.159 1.00 0.00 47 TYR A N 12
ATOM 12342 C CA . TYR A 1 67 ? -1.541 -13.598 -3.663 1.00 0.00 47 TYR A CA 12
ATOM 12343 C C . TYR A 1 67 ? -0.738 -14.275 -2.563 1.00 0.00 47 TYR A C 12
ATOM 12344 O O . TYR A 1 67 ? -1.074 -15.371 -2.118 1.00 0.00 47 TYR A O 12
ATOM 12362 N N . GLY A 1 68 ? 0.322 -13.610 -2.125 1.00 0.00 48 GLY A N 12
ATOM 12363 C CA . GLY A 1 68 ? 1.211 -14.193 -1.145 1.00 0.00 48 GLY A CA 12
ATOM 12364 C C . GLY A 1 68 ? 2.501 -14.687 -1.771 1.00 0.00 48 GLY A C 12
ATOM 12365 O O . GLY A 1 68 ? 2.639 -15.870 -2.082 1.00 0.00 48 GLY A O 12
ATOM 12369 N N . TRP A 1 69 ? 3.438 -13.775 -1.968 1.00 0.00 49 TRP A N 12
ATOM 12370 C CA . TRP A 1 69 ? 4.737 -14.115 -2.529 1.00 0.00 49 TRP A CA 12
ATOM 12371 C C . TRP A 1 69 ? 5.816 -13.887 -1.487 1.00 0.00 49 TRP A C 12
ATOM 12372 O O . TRP A 1 69 ? 5.524 -13.527 -0.346 1.00 0.00 49 TRP A O 12
ATOM 12393 N N . SER A 1 70 ? 7.057 -14.099 -1.883 1.00 0.00 50 SER A N 12
ATOM 12394 C CA . SER A 1 70 ? 8.188 -13.671 -1.087 1.00 0.00 50 SER A CA 12
ATOM 12395 C C . SER A 1 70 ? 8.090 -12.166 -0.884 1.00 0.00 50 SER A C 12
ATOM 12396 O O . SER A 1 70 ? 7.734 -11.441 -1.815 1.00 0.00 50 SER A O 12
ATOM 12404 N N . LYS A 1 71 ? 8.372 -11.695 0.323 1.00 0.00 51 LYS A N 12
ATOM 12405 C CA . LYS A 1 71 ? 8.259 -10.272 0.617 1.00 0.00 51 LYS A CA 12
ATOM 12406 C C . LYS A 1 71 ? 9.178 -9.468 -0.299 1.00 0.00 51 LYS A C 12
ATOM 12407 O O . LYS A 1 71 ? 8.803 -8.403 -0.787 1.00 0.00 51 LYS A O 12
ATOM 12426 N N . GLU A 1 72 ? 10.380 -9.992 -0.532 1.00 0.00 52 GLU A N 12
ATOM 12427 C CA . GLU A 1 72 ? 11.323 -9.370 -1.459 1.00 0.00 52 GLU A CA 12
ATOM 12428 C C . GLU A 1 72 ? 10.703 -9.281 -2.848 1.00 0.00 52 GLU A C 12
ATOM 12429 O O . GLU A 1 72 ? 10.717 -8.227 -3.484 1.00 0.00 52 GLU A O 12
ATOM 12441 N N . ARG A 1 73 ? 10.141 -10.399 -3.296 1.00 0.00 53 ARG A N 12
ATOM 12442 C CA . ARG A 1 73 ? 9.484 -10.476 -4.595 1.00 0.00 53 ARG A CA 12
ATOM 12443 C C . ARG A 1 73 ? 8.333 -9.476 -4.683 1.00 0.00 53 ARG A C 12
ATOM 12444 O O . ARG A 1 73 ? 8.167 -8.801 -5.698 1.00 0.00 53 ARG A O 12
ATOM 12465 N N . ALA A 1 74 ? 7.558 -9.376 -3.611 1.00 0.00 54 ALA A N 12
ATOM 12466 C CA . ALA A 1 74 ? 6.447 -8.436 -3.552 1.00 0.00 54 ALA A CA 12
ATOM 12467 C C . ALA A 1 74 ? 6.946 -6.998 -3.660 1.00 0.00 54 ALA A C 12
ATOM 12468 O O . ALA A 1 74 ? 6.408 -6.202 -4.437 1.00 0.00 54 ALA A O 12
ATOM 12475 N N . GLU A 1 75 ? 7.985 -6.668 -2.893 1.00 0.00 55 GLU A N 12
ATOM 12476 C CA . GLU A 1 75 ? 8.576 -5.336 -2.947 1.00 0.00 55 GLU A CA 12
ATOM 12477 C C . GLU A 1 75 ? 9.073 -5.021 -4.350 1.00 0.00 55 GLU A C 12
ATOM 12478 O O . GLU A 1 75 ? 8.764 -3.965 -4.894 1.00 0.00 55 GLU A O 12
ATOM 12490 N N . GLN A 1 76 ? 9.828 -5.946 -4.935 1.00 0.00 56 GLN A N 12
ATOM 12491 C CA . GLN A 1 76 ? 10.391 -5.749 -6.271 1.00 0.00 56 GLN A CA 12
ATOM 12492 C C . GLN A 1 76 ? 9.295 -5.540 -7.312 1.00 0.00 56 GLN A C 12
ATOM 12493 O O . GLN A 1 76 ? 9.471 -4.776 -8.262 1.00 0.00 56 GLN A O 12
ATOM 12507 N N . GLU A 1 77 ? 8.158 -6.205 -7.117 1.00 0.00 57 GLU A N 12
ATOM 12508 C CA . GLU A 1 77 ? 7.006 -6.018 -7.989 1.00 0.00 57 GLU A CA 12
ATOM 12509 C C . GLU A 1 77 ? 6.522 -4.574 -7.938 1.00 0.00 57 GLU A C 12
ATOM 12510 O O . GLU A 1 77 ? 6.167 -3.991 -8.965 1.00 0.00 57 GLU A O 12
ATOM 12522 N N . VAL A 1 78 ? 6.519 -3.997 -6.745 1.00 0.00 58 VAL A N 12
ATOM 12523 C CA . VAL A 1 78 ? 6.089 -2.617 -6.574 1.00 0.00 58 VAL A CA 12
ATOM 12524 C C . VAL A 1 78 ? 7.185 -1.648 -7.024 1.00 0.00 58 VAL A C 12
ATOM 12525 O O . VAL A 1 78 ? 6.897 -0.589 -7.586 1.00 0.00 58 VAL A O 12
ATOM 12538 N N . ARG A 1 79 ? 8.442 -2.022 -6.789 1.00 0.00 59 ARG A N 12
ATOM 12539 C CA . ARG A 1 79 ? 9.579 -1.182 -7.168 1.00 0.00 59 ARG A CA 12
ATOM 12540 C C . ARG A 1 79 ? 9.613 -0.980 -8.679 1.00 0.00 59 ARG A C 12
ATOM 12541 O O . ARG A 1 79 ? 9.832 0.131 -9.155 1.00 0.00 59 ARG A O 12
ATOM 12562 N N . ASP A 1 80 ? 9.388 -2.062 -9.422 1.00 0.00 60 ASP A N 12
ATOM 12563 C CA . ASP A 1 80 ? 9.340 -2.005 -10.885 1.00 0.00 60 ASP A CA 12
ATOM 12564 C C . ASP A 1 80 ? 8.274 -1.019 -11.351 1.00 0.00 60 ASP A C 12
ATOM 12565 O O . ASP A 1 80 ? 8.511 -0.193 -12.237 1.00 0.00 60 ASP A O 12
ATOM 12574 N N . PHE A 1 81 ? 7.102 -1.113 -10.734 1.00 0.00 61 PHE A N 12
ATOM 12575 C CA . PHE A 1 81 ? 5.981 -0.231 -11.044 1.00 0.00 61 PHE A CA 12
ATOM 12576 C C . PHE A 1 81 ? 6.336 1.222 -10.736 1.00 0.00 61 PHE A C 12
ATOM 12577 O O . PHE A 1 81 ? 6.186 2.101 -11.583 1.00 0.00 61 PHE A O 12
ATOM 12594 N N . SER A 1 82 ? 6.841 1.451 -9.532 1.00 0.00 62 SER A N 12
ATOM 12595 C CA . SER A 1 82 ? 7.161 2.793 -9.065 1.00 0.00 62 SER A CA 12
ATOM 12596 C C . SER A 1 82 ? 8.304 3.402 -9.874 1.00 0.00 62 SER A C 12
ATOM 12597 O O . SER A 1 82 ? 8.395 4.619 -10.022 1.00 0.00 62 SER A O 12
ATOM 12605 N N . ASP A 1 83 ? 9.170 2.544 -10.398 1.00 0.00 63 ASP A N 12
ATOM 12606 C CA . ASP A 1 83 ? 10.321 2.981 -11.181 1.00 0.00 63 ASP A CA 12
ATOM 12607 C C . ASP A 1 83 ? 9.886 3.575 -12.520 1.00 0.00 63 ASP A C 12
ATOM 12608 O O . ASP A 1 83 ? 10.515 4.499 -13.032 1.00 0.00 63 ASP A O 12
ATOM 12617 N N . ARG A 1 84 ? 8.788 3.067 -13.070 1.00 0.00 64 ARG A N 12
ATOM 12618 C CA . ARG A 1 84 ? 8.316 3.516 -14.379 1.00 0.00 64 ARG A CA 12
ATOM 12619 C C . ARG A 1 84 ? 7.260 4.617 -14.223 1.00 0.00 64 ARG A C 12
ATOM 12620 O O . ARG A 1 84 ? 6.451 4.861 -15.119 1.00 0.00 64 ARG A O 12
ATOM 12641 N N . LEU A 1 85 ? 7.274 5.286 -13.083 1.00 0.00 65 LEU A N 12
ATOM 12642 C CA . LEU A 1 85 ? 6.371 6.401 -12.844 1.00 0.00 65 LEU A CA 12
ATOM 12643 C C . LEU A 1 85 ? 7.121 7.717 -13.002 1.00 0.00 65 LEU A C 12
ATOM 12644 O O . LEU A 1 85 ? 6.861 8.442 -13.987 1.00 0.00 65 LEU A O 12
ATOM 12661 N N . MET A 1 21 ? 11.755 4.299 2.987 1.00 0.00 1 MET A N 13
ATOM 12662 C CA . MET A 1 21 ? 12.460 5.531 3.413 1.00 0.00 1 MET A CA 13
ATOM 12663 C C . MET A 1 21 ? 11.721 6.781 2.941 1.00 0.00 1 MET A C 13
ATOM 12664 O O . MET A 1 21 ? 12.334 7.835 2.762 1.00 0.00 1 MET A O 13
ATOM 12678 N N . ASN A 1 22 ? 10.407 6.653 2.742 1.00 0.00 2 ASN A N 13
ATOM 12679 C CA . ASN A 1 22 ? 9.546 7.782 2.377 1.00 0.00 2 ASN A CA 13
ATOM 12680 C C . ASN A 1 22 ? 9.846 8.273 0.956 1.00 0.00 2 ASN A C 13
ATOM 12681 O O . ASN A 1 22 ? 9.581 9.422 0.603 1.00 0.00 2 ASN A O 13
ATOM 12692 N N . SER A 1 23 ? 10.373 7.382 0.126 1.00 0.00 3 SER A N 13
ATOM 12693 C CA . SER A 1 23 ? 10.583 7.687 -1.283 1.00 0.00 3 SER A CA 13
ATOM 12694 C C . SER A 1 23 ? 9.397 7.176 -2.098 1.00 0.00 3 SER A C 13
ATOM 12695 O O . SER A 1 23 ? 9.462 7.047 -3.322 1.00 0.00 3 SER A O 13
ATOM 12703 N N . ASP A 1 24 ? 8.307 6.890 -1.388 1.00 0.00 4 ASP A N 13
ATOM 12704 C CA . ASP A 1 24 ? 7.076 6.410 -1.998 1.00 0.00 4 ASP A CA 13
ATOM 12705 C C . ASP A 1 24 ? 6.488 7.469 -2.920 1.00 0.00 4 ASP A C 13
ATOM 12706 O O . ASP A 1 24 ? 6.025 8.514 -2.465 1.00 0.00 4 ASP A O 13
ATOM 12715 N N . VAL A 1 25 ? 6.518 7.207 -4.216 1.00 0.00 5 VAL A N 13
ATOM 12716 C CA . VAL A 1 25 ? 5.925 8.120 -5.188 1.00 0.00 5 VAL A CA 13
ATOM 12717 C C . VAL A 1 25 ? 4.457 7.781 -5.421 1.00 0.00 5 VAL A C 13
ATOM 12718 O O . VAL A 1 25 ? 3.715 8.547 -6.036 1.00 0.00 5 VAL A O 13
ATOM 12731 N N . ILE A 1 26 ? 4.043 6.636 -4.900 1.00 0.00 6 ILE A N 13
ATOM 12732 C CA . ILE A 1 26 ? 2.686 6.141 -5.097 1.00 0.00 6 ILE A CA 13
ATOM 12733 C C . ILE A 1 26 ? 1.745 6.691 -4.023 1.00 0.00 6 ILE A C 13
ATOM 12734 O O . ILE A 1 26 ? 0.532 6.759 -4.220 1.00 0.00 6 ILE A O 13
ATOM 12750 N N . LYS A 1 27 ? 2.326 7.131 -2.906 1.00 0.00 7 LYS A N 13
ATOM 12751 C CA . LYS A 1 27 ? 1.554 7.532 -1.724 1.00 0.00 7 LYS A CA 13
ATOM 12752 C C . LYS A 1 27 ? 0.610 8.699 -2.013 1.00 0.00 7 LYS A C 13
ATOM 12753 O O . LYS A 1 27 ? -0.369 8.903 -1.293 1.00 0.00 7 LYS A O 13
ATOM 12772 N N . GLY A 1 28 ? 0.904 9.461 -3.055 1.00 0.00 8 GLY A N 13
ATOM 12773 C CA . GLY A 1 28 ? 0.097 10.622 -3.364 1.00 0.00 8 GLY A CA 13
ATOM 12774 C C . GLY A 1 28 ? -0.996 10.329 -4.373 1.00 0.00 8 GLY A C 13
ATOM 12775 O O . GLY A 1 28 ? -2.173 10.567 -4.111 1.00 0.00 8 GLY A O 13
ATOM 12779 N N . LYS A 1 29 ? -0.613 9.779 -5.518 1.00 0.00 9 LYS A N 13
ATOM 12780 C CA . LYS A 1 29 ? -1.545 9.588 -6.626 1.00 0.00 9 LYS A CA 13
ATOM 12781 C C . LYS A 1 29 ? -2.140 8.185 -6.635 1.00 0.00 9 LYS A C 13
ATOM 12782 O O . LYS A 1 29 ? -2.592 7.704 -7.673 1.00 0.00 9 LYS A O 13
ATOM 12801 N N . TRP A 1 30 ? -2.172 7.552 -5.470 1.00 0.00 10 TRP A N 13
ATOM 12802 C CA . TRP A 1 30 ? -2.760 6.222 -5.319 1.00 0.00 10 TRP A CA 13
ATOM 12803 C C . TRP A 1 30 ? -4.191 6.187 -5.866 1.00 0.00 10 TRP A C 13
ATOM 12804 O O . TRP A 1 30 ? -4.578 5.245 -6.555 1.00 0.00 10 TRP A O 13
ATOM 12825 N N . LYS A 1 31 ? -4.951 7.243 -5.580 1.00 0.00 11 LYS A N 13
ATOM 12826 C CA . LYS A 1 31 ? -6.342 7.355 -6.021 1.00 0.00 11 LYS A CA 13
ATOM 12827 C C . LYS A 1 31 ? -6.453 7.330 -7.553 1.00 0.00 11 LYS A C 13
ATOM 12828 O O . LYS A 1 31 ? -7.489 6.961 -8.105 1.00 0.00 11 LYS A O 13
ATOM 12847 N N . GLN A 1 32 ? -5.383 7.715 -8.230 1.00 0.00 12 GLN A N 13
ATOM 12848 C CA . GLN A 1 32 ? -5.378 7.770 -9.685 1.00 0.00 12 GLN A CA 13
ATOM 12849 C C . GLN A 1 32 ? -4.725 6.523 -10.278 1.00 0.00 12 GLN A C 13
ATOM 12850 O O . GLN A 1 32 ? -5.027 6.123 -11.404 1.00 0.00 12 GLN A O 13
ATOM 12864 N N . LEU A 1 33 ? -3.844 5.898 -9.509 1.00 0.00 13 LEU A N 13
ATOM 12865 C CA . LEU A 1 33 ? -3.093 4.745 -9.989 1.00 0.00 13 LEU A CA 13
ATOM 12866 C C . LEU A 1 33 ? -3.882 3.452 -9.813 1.00 0.00 13 LEU A C 13
ATOM 12867 O O . LEU A 1 33 ? -3.363 2.369 -10.073 1.00 0.00 13 LEU A O 13
ATOM 12883 N N . THR A 1 34 ? -5.134 3.574 -9.392 1.00 0.00 14 THR A N 13
ATOM 12884 C CA . THR A 1 34 ? -6.004 2.419 -9.200 1.00 0.00 14 THR A CA 13
ATOM 12885 C C . THR A 1 34 ? -6.116 1.594 -10.483 1.00 0.00 14 THR A C 13
ATOM 12886 O O . THR A 1 34 ? -5.961 0.371 -10.468 1.00 0.00 14 THR A O 13
ATOM 12897 N N . GLY A 1 35 ? -6.368 2.275 -11.595 1.00 0.00 15 GLY A N 13
ATOM 12898 C CA . GLY A 1 35 ? -6.458 1.600 -12.874 1.00 0.00 15 GLY A CA 13
ATOM 12899 C C . GLY A 1 35 ? -5.127 1.024 -13.306 1.00 0.00 15 GLY A C 13
ATOM 12900 O O . GLY A 1 35 ? -5.070 -0.042 -13.915 1.00 0.00 15 GLY A O 13
ATOM 12904 N N . LYS A 1 36 ? -4.051 1.729 -12.981 1.00 0.00 16 LYS A N 13
ATOM 12905 C CA . LYS A 1 36 ? -2.703 1.280 -13.312 1.00 0.00 16 LYS A CA 13
ATOM 12906 C C . LYS A 1 36 ? -2.362 -0.013 -12.582 1.00 0.00 16 LYS A C 13
ATOM 12907 O O . LYS A 1 36 ? -1.893 -0.970 -13.192 1.00 0.00 16 LYS A O 13
ATOM 12926 N N . ILE A 1 37 ? -2.620 -0.038 -11.281 1.00 0.00 17 ILE A N 13
ATOM 12927 C CA . ILE A 1 37 ? -2.342 -1.211 -10.462 1.00 0.00 17 ILE A CA 13
ATOM 12928 C C . ILE A 1 37 ? -3.139 -2.419 -10.954 1.00 0.00 17 ILE A C 13
ATOM 12929 O O . ILE A 1 37 ? -2.615 -3.536 -11.032 1.00 0.00 17 ILE A O 13
ATOM 12945 N N . LYS A 1 38 ? -4.398 -2.183 -11.304 1.00 0.00 18 LYS A N 13
ATOM 12946 C CA . LYS A 1 38 ? -5.264 -3.248 -11.792 1.00 0.00 18 LYS A CA 13
ATOM 12947 C C . LYS A 1 38 ? -4.752 -3.807 -13.120 1.00 0.00 18 LYS A C 13
ATOM 12948 O O . LYS A 1 38 ? -4.770 -5.016 -13.338 1.00 0.00 18 LYS A O 13
ATOM 12967 N N . GLU A 1 39 ? -4.294 -2.933 -14.004 1.00 0.00 19 GLU A N 13
ATOM 12968 C CA . GLU A 1 39 ? -3.785 -3.354 -15.290 1.00 0.00 19 GLU A CA 13
ATOM 12969 C C . GLU A 1 39 ? -2.416 -4.016 -15.157 1.00 0.00 19 GLU A C 13
ATOM 12970 O O . GLU A 1 39 ? -2.017 -4.818 -16.004 1.00 0.00 19 GLU A O 13
ATOM 12982 N N . ARG A 1 40 ? -1.702 -3.680 -14.093 1.00 0.00 20 ARG A N 13
ATOM 12983 C CA . ARG A 1 40 ? -0.423 -4.311 -13.797 1.00 0.00 20 ARG A CA 13
ATOM 12984 C C . ARG A 1 40 ? -0.620 -5.762 -13.381 1.00 0.00 20 ARG A C 13
ATOM 12985 O O . ARG A 1 40 ? -0.177 -6.682 -14.063 1.00 0.00 20 ARG A O 13
ATOM 13006 N N . TRP A 1 41 ? -1.308 -5.961 -12.267 1.00 0.00 21 TRP A N 13
ATOM 13007 C CA . TRP A 1 41 ? -1.482 -7.293 -11.716 1.00 0.00 21 TRP A CA 13
ATOM 13008 C C . TRP A 1 41 ? -2.770 -7.933 -12.204 1.00 0.00 21 TRP A C 13
ATOM 13009 O O . TRP A 1 41 ? -2.743 -8.908 -12.954 1.00 0.00 21 TRP A O 13
ATOM 13030 N N . GLY A 1 42 ? -3.883 -7.369 -11.795 1.00 0.00 22 GLY A N 13
ATOM 13031 C CA . GLY A 1 42 ? -5.176 -7.863 -12.235 1.00 0.00 22 GLY A CA 13
ATOM 13032 C C . GLY A 1 42 ? -6.053 -8.321 -11.089 1.00 0.00 22 GLY A C 13
ATOM 13033 O O . GLY A 1 42 ? -7.232 -7.976 -11.026 1.00 0.00 22 GLY A O 13
ATOM 13037 N N . ASP A 1 43 ? -5.472 -9.089 -10.177 1.00 0.00 23 ASP A N 13
ATOM 13038 C CA . ASP A 1 43 ? -6.215 -9.632 -9.039 1.00 0.00 23 ASP A CA 13
ATOM 13039 C C . ASP A 1 43 ? -6.593 -8.540 -8.048 1.00 0.00 23 ASP A C 13
ATOM 13040 O O . ASP A 1 43 ? -7.561 -8.673 -7.301 1.00 0.00 23 ASP A O 13
ATOM 13049 N N . LEU A 1 44 ? -5.818 -7.468 -8.032 1.00 0.00 24 LEU A N 13
ATOM 13050 C CA . LEU A 1 44 ? -6.095 -6.350 -7.147 1.00 0.00 24 LEU A CA 13
ATOM 13051 C C . LEU A 1 44 ? -7.220 -5.496 -7.709 1.00 0.00 24 LEU A C 13
ATOM 13052 O O . LEU A 1 44 ? -7.032 -4.760 -8.680 1.00 0.00 24 LEU A O 13
ATOM 13068 N N . THR A 1 45 ? -8.396 -5.621 -7.115 1.00 0.00 25 THR A N 13
ATOM 13069 C CA . THR A 1 45 ? -9.546 -4.844 -7.540 1.00 0.00 25 THR A CA 13
ATOM 13070 C C . THR A 1 45 ? -9.378 -3.391 -7.113 1.00 0.00 25 THR A C 13
ATOM 13071 O O . THR A 1 45 ? -8.610 -3.097 -6.198 1.00 0.00 25 THR A O 13
ATOM 13082 N N . ASP A 1 46 ? -10.100 -2.484 -7.755 1.00 0.00 26 ASP A N 13
ATOM 13083 C CA . ASP A 1 46 ? -10.013 -1.068 -7.404 1.00 0.00 26 ASP A CA 13
ATOM 13084 C C . ASP A 1 46 ? -10.715 -0.807 -6.077 1.00 0.00 26 ASP A C 13
ATOM 13085 O O . ASP A 1 46 ? -10.611 0.278 -5.510 1.00 0.00 26 ASP A O 13
ATOM 13094 N N . ASP A 1 47 ? -11.418 -1.820 -5.582 1.00 0.00 27 ASP A N 13
ATOM 13095 C CA . ASP A 1 47 ? -11.993 -1.771 -4.243 1.00 0.00 27 ASP A CA 13
ATOM 13096 C C . ASP A 1 47 ? -10.924 -2.100 -3.207 1.00 0.00 27 ASP A C 13
ATOM 13097 O O . ASP A 1 47 ? -10.950 -1.588 -2.086 1.00 0.00 27 ASP A O 13
ATOM 13106 N N . ASP A 1 48 ? -9.979 -2.959 -3.588 1.00 0.00 28 ASP A N 13
ATOM 13107 C CA . ASP A 1 48 ? -8.807 -3.235 -2.753 1.00 0.00 28 ASP A CA 13
ATOM 13108 C C . ASP A 1 48 ? -7.892 -2.025 -2.751 1.00 0.00 28 ASP A C 13
ATOM 13109 O O . ASP A 1 48 ? -7.137 -1.796 -1.808 1.00 0.00 28 ASP A O 13
ATOM 13118 N N . LEU A 1 49 ? -7.976 -1.256 -3.826 1.00 0.00 29 LEU A N 13
ATOM 13119 C CA . LEU A 1 49 ? -7.117 -0.103 -4.027 1.00 0.00 29 LEU A CA 13
ATOM 13120 C C . LEU A 1 49 ? -7.805 1.171 -3.553 1.00 0.00 29 LEU A C 13
ATOM 13121 O O . LEU A 1 49 ? -7.417 2.274 -3.921 1.00 0.00 29 LEU A O 13
ATOM 13137 N N . GLN A 1 50 ? -8.826 1.016 -2.730 1.00 0.00 30 GLN A N 13
ATOM 13138 C CA . GLN A 1 50 ? -9.506 2.158 -2.147 1.00 0.00 30 GLN A CA 13
ATOM 13139 C C . GLN A 1 50 ? -9.370 2.100 -0.631 1.00 0.00 30 GLN A C 13
ATOM 13140 O O . GLN A 1 50 ? -10.166 1.447 0.048 1.00 0.00 30 GLN A O 13
ATOM 13154 N N . ALA A 1 51 ? -8.343 2.762 -0.114 1.00 0.00 31 ALA A N 13
ATOM 13155 C CA . ALA A 1 51 ? -8.004 2.670 1.299 1.00 0.00 31 ALA A CA 13
ATOM 13156 C C . ALA A 1 51 ? -7.119 3.842 1.724 1.00 0.00 31 ALA A C 13
ATOM 13157 O O . ALA A 1 51 ? -7.202 4.928 1.151 1.00 0.00 31 ALA A O 13
ATOM 13164 N N . ALA A 1 52 ? -6.282 3.611 2.734 1.00 0.00 32 ALA A N 13
ATOM 13165 C CA . ALA A 1 52 ? -5.398 4.643 3.276 1.00 0.00 32 ALA A CA 13
ATOM 13166 C C . ALA A 1 52 ? -4.258 4.986 2.311 1.00 0.00 32 ALA A C 13
ATOM 13167 O O . ALA A 1 52 ? -4.375 4.786 1.100 1.00 0.00 32 ALA A O 13
ATOM 13174 N N . ASP A 1 53 ? -3.153 5.500 2.856 1.00 0.00 33 ASP A N 13
ATOM 13175 C CA . ASP A 1 53 ? -2.030 5.955 2.040 1.00 0.00 33 ASP A CA 13
ATOM 13176 C C . ASP A 1 53 ? -1.427 4.808 1.254 1.00 0.00 33 ASP A C 13
ATOM 13177 O O . ASP A 1 53 ? -0.975 3.815 1.827 1.00 0.00 33 ASP A O 13
ATOM 13186 N N . GLY A 1 54 ? -1.413 4.955 -0.059 1.00 0.00 34 GLY A N 13
ATOM 13187 C CA . GLY A 1 54 ? -0.891 3.917 -0.917 1.00 0.00 34 GLY A CA 13
ATOM 13188 C C . GLY A 1 54 ? 0.618 3.942 -1.023 1.00 0.00 34 GLY A C 13
ATOM 13189 O O . GLY A 1 54 ? 1.173 4.247 -2.076 1.00 0.00 34 GLY A O 13
ATOM 13193 N N . HIS A 1 55 ? 1.286 3.626 0.069 1.00 0.00 35 HIS A N 13
ATOM 13194 C CA . HIS A 1 55 ? 2.737 3.539 0.064 1.00 0.00 35 HIS A CA 13
ATOM 13195 C C . HIS A 1 55 ? 3.167 2.104 -0.240 1.00 0.00 35 HIS A C 13
ATOM 13196 O O . HIS A 1 55 ? 2.347 1.188 -0.185 1.00 0.00 35 HIS A O 13
ATOM 13211 N N . ALA A 1 56 ? 4.445 1.910 -0.551 1.00 0.00 36 ALA A N 13
ATOM 13212 C CA . ALA A 1 56 ? 4.949 0.615 -1.013 1.00 0.00 36 ALA A CA 13
ATOM 13213 C C . ALA A 1 56 ? 4.657 -0.511 -0.025 1.00 0.00 36 ALA A C 13
ATOM 13214 O O . ALA A 1 56 ? 4.233 -1.595 -0.427 1.00 0.00 36 ALA A O 13
ATOM 13221 N N . GLU A 1 57 ? 4.868 -0.253 1.264 1.00 0.00 37 GLU A N 13
ATOM 13222 C CA . GLU A 1 57 ? 4.610 -1.259 2.296 1.00 0.00 37 GLU A CA 13
ATOM 13223 C C . GLU A 1 57 ? 3.143 -1.691 2.301 1.00 0.00 37 GLU A C 13
ATOM 13224 O O . GLU A 1 57 ? 2.818 -2.801 2.718 1.00 0.00 37 GLU A O 13
ATOM 13236 N N . TYR A 1 58 ? 2.261 -0.819 1.825 1.00 0.00 38 TYR A N 13
ATOM 13237 C CA . TYR A 1 58 ? 0.840 -1.135 1.780 1.00 0.00 38 TYR A CA 13
ATOM 13238 C C . TYR A 1 58 ? 0.565 -2.090 0.624 1.00 0.00 38 TYR A C 13
ATOM 13239 O O . TYR A 1 58 ? -0.237 -3.018 0.748 1.00 0.00 38 TYR A O 13
ATOM 13257 N N . LEU A 1 59 ? 1.253 -1.867 -0.494 1.00 0.00 39 LEU A N 13
ATOM 13258 C CA . LEU A 1 59 ? 1.154 -2.757 -1.643 1.00 0.00 39 LEU A CA 13
ATOM 13259 C C . LEU A 1 59 ? 1.639 -4.148 -1.277 1.00 0.00 39 LEU A C 13
ATOM 13260 O O . LEU A 1 59 ? 1.012 -5.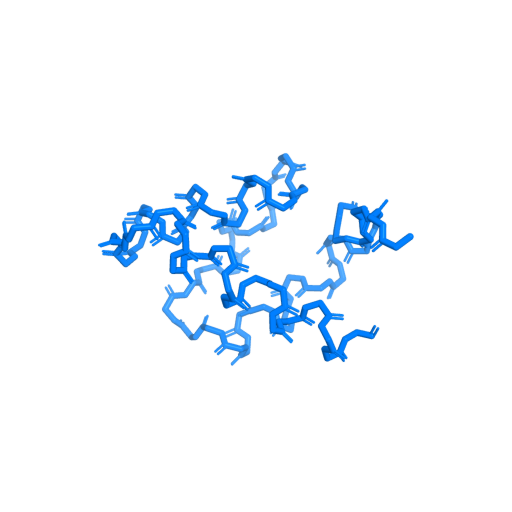138 -1.637 1.00 0.00 39 LEU A O 13
ATOM 13276 N N . VAL A 1 60 ? 2.743 -4.210 -0.538 1.00 0.00 40 VAL A N 13
ATOM 13277 C CA . VAL A 1 60 ? 3.276 -5.482 -0.066 1.00 0.00 40 VAL A CA 13
ATOM 13278 C C . VAL A 1 60 ? 2.206 -6.250 0.708 1.00 0.00 40 VAL A C 13
ATOM 13279 O O . VAL A 1 60 ? 2.071 -7.463 0.562 1.00 0.00 40 VAL A O 13
ATOM 13292 N N . GLY A 1 61 ? 1.430 -5.523 1.505 1.00 0.00 41 GLY A N 13
ATOM 13293 C CA . GLY A 1 61 ? 0.351 -6.135 2.259 1.00 0.00 41 GLY A CA 13
ATOM 13294 C C . GLY A 1 61 ? -0.723 -6.722 1.361 1.00 0.00 41 GLY A C 13
ATOM 13295 O O . GLY A 1 61 ? -1.109 -7.877 1.523 1.00 0.00 41 GLY A O 13
ATOM 13299 N N . LYS A 1 62 ? -1.196 -5.935 0.402 1.00 0.00 42 LYS A N 13
ATOM 13300 C CA . LYS A 1 62 ? -2.230 -6.391 -0.523 1.00 0.00 42 LYS A CA 13
ATOM 13301 C C . LYS A 1 62 ? -1.716 -7.500 -1.439 1.00 0.00 42 LYS A C 13
ATOM 13302 O O . LYS A 1 62 ? -2.458 -8.417 -1.792 1.00 0.00 42 LYS A O 13
ATOM 13321 N N . LEU A 1 63 ? -0.448 -7.422 -1.814 1.00 0.00 43 LEU A N 13
ATOM 13322 C CA . LEU A 1 63 ? 0.161 -8.447 -2.651 1.00 0.00 43 LEU A CA 13
ATOM 13323 C C . LEU A 1 63 ? 0.369 -9.733 -1.854 1.00 0.00 43 LEU A C 13
ATOM 13324 O O . LEU A 1 63 ? 0.320 -10.830 -2.403 1.00 0.00 43 LEU A O 13
ATOM 13340 N N . GLN A 1 64 ? 0.586 -9.593 -0.553 1.00 0.00 44 GLN A N 13
ATOM 13341 C CA . GLN A 1 64 ? 0.692 -10.743 0.339 1.00 0.00 44 GLN A CA 13
ATOM 13342 C C . GLN A 1 64 ? -0.690 -11.333 0.601 1.00 0.00 44 GLN A C 13
ATOM 13343 O O . GLN A 1 64 ? -0.842 -12.532 0.819 1.00 0.00 44 GLN A O 13
ATOM 13357 N N . GLU A 1 65 ? -1.693 -10.472 0.558 1.00 0.00 45 GLU A N 13
ATOM 13358 C CA . GLU A 1 65 ? -3.069 -10.868 0.808 1.00 0.00 45 GLU A CA 13
ATOM 13359 C C . GLU A 1 65 ? -3.682 -11.566 -0.409 1.00 0.00 45 GLU A C 13
ATOM 13360 O O . GLU A 1 65 ? -4.190 -12.685 -0.308 1.00 0.00 45 GLU A O 13
ATOM 13372 N N . ARG A 1 66 ? -3.628 -10.904 -1.557 1.00 0.00 46 ARG A N 13
ATOM 13373 C CA . ARG A 1 66 ? -4.280 -11.405 -2.762 1.00 0.00 46 ARG A CA 13
ATOM 13374 C C . ARG A 1 66 ? -3.425 -12.458 -3.474 1.00 0.00 46 ARG A C 13
ATOM 13375 O O . ARG A 1 66 ? -3.955 -13.363 -4.121 1.00 0.00 46 ARG A O 13
ATOM 13396 N N . TYR A 1 67 ? -2.107 -12.346 -3.361 1.00 0.00 47 TYR A N 13
ATOM 13397 C CA . TYR A 1 67 ? -1.207 -13.295 -4.014 1.00 0.00 47 TYR A CA 13
ATOM 13398 C C . TYR A 1 67 ? -0.483 -14.168 -2.996 1.00 0.00 47 TYR A C 13
ATOM 13399 O O . TYR A 1 67 ? -0.530 -15.392 -3.072 1.00 0.00 47 TYR A O 13
ATOM 13417 N N . GLY A 1 68 ? 0.190 -13.532 -2.051 1.00 0.00 48 GLY A N 13
ATOM 13418 C CA . GLY A 1 68 ? 0.926 -14.272 -1.045 1.00 0.00 48 GLY A CA 13
ATOM 13419 C C . GLY A 1 68 ? 2.399 -14.365 -1.378 1.00 0.00 48 GLY A C 13
ATOM 13420 O O . GLY A 1 68 ? 3.037 -15.391 -1.136 1.00 0.00 48 GLY A O 13
ATOM 13424 N N . TRP A 1 69 ? 2.945 -13.291 -1.925 1.00 0.00 49 TRP A N 13
ATOM 13425 C CA . TRP A 1 69 ? 4.341 -13.268 -2.335 1.00 0.00 49 TRP A CA 13
ATOM 13426 C C . TRP A 1 69 ? 5.253 -12.963 -1.163 1.00 0.00 49 TRP A C 13
ATOM 13427 O O . TRP A 1 69 ? 4.805 -12.471 -0.126 1.00 0.00 49 TRP A O 13
ATOM 13448 N N . SER A 1 70 ? 6.532 -13.246 -1.337 1.00 0.00 50 SER A N 13
ATOM 13449 C CA . SER A 1 70 ? 7.535 -12.881 -0.358 1.00 0.00 50 SER A CA 13
ATOM 13450 C C . SER A 1 70 ? 7.645 -11.362 -0.280 1.00 0.00 50 SER A C 13
ATOM 13451 O O . SER A 1 70 ? 7.296 -10.659 -1.234 1.00 0.00 50 SER A O 13
ATOM 13459 N N . LYS A 1 71 ? 8.134 -10.863 0.846 1.00 0.00 51 LYS A N 13
ATOM 13460 C CA . LYS A 1 71 ? 8.208 -9.429 1.082 1.00 0.00 51 LYS A CA 13
ATOM 13461 C C . LYS A 1 71 ? 9.095 -8.770 0.028 1.00 0.00 51 LYS A C 13
ATOM 13462 O O . LYS A 1 71 ? 8.724 -7.761 -0.567 1.00 0.00 51 LYS A O 13
ATOM 13481 N N . GLU A 1 72 ? 10.249 -9.376 -0.219 1.00 0.00 52 GLU A N 13
ATOM 13482 C CA . GLU A 1 72 ? 11.193 -8.880 -1.218 1.00 0.00 52 GLU A CA 13
ATOM 13483 C C . GLU A 1 72 ? 10.599 -8.976 -2.628 1.00 0.00 52 GLU A C 13
ATOM 13484 O O . GLU A 1 72 ? 10.787 -8.082 -3.455 1.00 0.00 52 GLU A O 13
ATOM 13496 N N . ARG A 1 73 ? 9.879 -10.065 -2.884 1.00 0.00 53 ARG A N 13
ATOM 13497 C CA . ARG A 1 73 ? 9.198 -10.275 -4.161 1.00 0.00 53 ARG A CA 13
ATOM 13498 C C . ARG A 1 73 ? 8.235 -9.127 -4.449 1.00 0.00 53 ARG A C 13
ATOM 13499 O O . ARG A 1 73 ? 8.251 -8.540 -5.535 1.00 0.00 53 ARG A O 13
ATOM 13520 N N . ALA A 1 74 ? 7.407 -8.809 -3.462 1.00 0.00 54 ALA A N 13
ATOM 13521 C CA . ALA A 1 74 ? 6.449 -7.721 -3.585 1.00 0.00 54 ALA A CA 13
ATOM 13522 C C . ALA A 1 74 ? 7.165 -6.390 -3.786 1.00 0.00 54 ALA A C 13
ATOM 13523 O O . ALA A 1 74 ? 6.744 -5.571 -4.603 1.00 0.00 54 ALA A O 13
ATOM 13530 N N . GLU A 1 75 ? 8.257 -6.195 -3.052 1.00 0.00 55 GLU A N 13
ATOM 13531 C CA . GLU A 1 75 ? 9.063 -4.980 -3.157 1.00 0.00 55 GLU A CA 13
ATOM 13532 C C . GLU A 1 75 ? 9.487 -4.713 -4.597 1.00 0.00 55 GLU A C 13
ATOM 13533 O O . GLU A 1 75 ? 9.364 -3.589 -5.088 1.00 0.00 55 GLU A O 13
ATOM 13545 N N . GLN A 1 76 ? 9.973 -5.747 -5.274 1.00 0.00 56 GLN A N 13
ATOM 13546 C CA . GLN A 1 76 ? 10.451 -5.602 -6.642 1.00 0.00 56 GLN A CA 13
ATOM 13547 C C . GLN A 1 76 ? 9.302 -5.344 -7.609 1.00 0.00 56 GLN A C 13
ATOM 13548 O O . GLN A 1 76 ? 9.477 -4.659 -8.618 1.00 0.00 56 GLN A O 13
ATOM 13562 N N . GLU A 1 77 ? 8.128 -5.880 -7.302 1.00 0.00 57 GLU A N 13
ATOM 13563 C CA . GLU A 1 77 ? 6.956 -5.633 -8.130 1.00 0.00 57 GLU A CA 13
ATOM 13564 C C . GLU A 1 77 ? 6.473 -4.199 -7.949 1.00 0.00 57 GLU A C 13
ATOM 13565 O O . GLU A 1 77 ? 6.117 -3.525 -8.917 1.00 0.00 57 GLU A O 13
ATOM 13577 N N . VAL A 1 78 ? 6.484 -3.733 -6.707 1.00 0.00 58 VAL A N 13
ATOM 13578 C CA . VAL A 1 78 ? 6.142 -2.350 -6.405 1.00 0.00 58 VAL A CA 13
ATOM 13579 C C . VAL A 1 78 ? 7.157 -1.409 -7.046 1.00 0.00 58 VAL A C 13
ATOM 13580 O O . VAL A 1 78 ? 6.802 -0.346 -7.564 1.00 0.00 58 VAL A O 13
ATOM 13593 N N . ARG A 1 79 ? 8.423 -1.813 -7.014 1.00 0.00 59 ARG A N 13
ATOM 13594 C CA . ARG A 1 79 ? 9.488 -1.029 -7.616 1.00 0.00 59 ARG A CA 13
ATOM 13595 C C . ARG A 1 79 ? 9.260 -0.890 -9.115 1.00 0.00 59 ARG A C 13
ATOM 13596 O O . ARG A 1 79 ? 9.271 0.211 -9.641 1.00 0.00 59 ARG A O 13
ATOM 13617 N N . ASP A 1 80 ? 9.033 -2.017 -9.790 1.00 0.00 60 ASP A N 13
ATOM 13618 C CA . ASP A 1 80 ? 8.824 -2.020 -11.241 1.00 0.00 60 ASP A CA 13
ATOM 13619 C C . ASP A 1 80 ? 7.630 -1.151 -11.618 1.00 0.00 60 ASP A C 13
ATOM 13620 O O . ASP A 1 80 ? 7.642 -0.463 -12.643 1.00 0.00 60 ASP A O 13
ATOM 13629 N N . PHE A 1 81 ? 6.604 -1.182 -10.779 1.00 0.00 61 PHE A N 13
ATOM 13630 C CA . PHE A 1 81 ? 5.403 -0.390 -11.000 1.00 0.00 61 PHE A CA 13
ATOM 13631 C C . PHE A 1 81 ? 5.708 1.107 -10.967 1.00 0.00 61 PHE A C 13
ATOM 13632 O O . PHE A 1 81 ? 5.313 1.845 -11.866 1.00 0.00 61 PHE A O 13
ATOM 13649 N N . SER A 1 82 ? 6.428 1.542 -9.945 1.00 0.00 62 SER A N 13
ATOM 13650 C CA . SER A 1 82 ? 6.681 2.963 -9.745 1.00 0.00 62 SER A CA 13
ATOM 13651 C C . SER A 1 82 ? 7.917 3.434 -10.512 1.00 0.00 62 SER A C 13
ATOM 13652 O O . SER A 1 82 ? 8.114 4.633 -10.717 1.00 0.00 62 SER A O 13
ATOM 13660 N N . ASP A 1 83 ? 8.748 2.489 -10.928 1.00 0.00 63 ASP A N 13
ATOM 13661 C CA . ASP A 1 83 ? 9.926 2.806 -11.722 1.00 0.00 63 ASP A CA 13
ATOM 13662 C C . ASP A 1 83 ? 9.530 3.014 -13.175 1.00 0.00 63 ASP A C 13
ATOM 13663 O O . ASP A 1 83 ? 10.023 3.924 -13.845 1.00 0.00 63 ASP A O 13
ATOM 13672 N N . ARG A 1 84 ? 8.617 2.176 -13.649 1.00 0.00 64 ARG A N 13
ATOM 13673 C CA . ARG A 1 84 ? 8.118 2.286 -15.007 1.00 0.00 64 ARG A CA 13
ATOM 13674 C C . ARG A 1 84 ? 6.807 3.063 -15.017 1.00 0.00 64 ARG A C 13
ATOM 13675 O O . ARG A 1 84 ? 5.734 2.507 -15.268 1.00 0.00 64 ARG A O 13
ATOM 13696 N N . LEU A 1 85 ? 6.896 4.336 -14.690 1.00 0.00 65 LEU A N 13
ATOM 13697 C CA . LEU A 1 85 ? 5.751 5.226 -14.777 1.00 0.00 65 LEU A CA 13
ATOM 13698 C C . LEU A 1 85 ? 5.864 6.077 -16.034 1.00 0.00 65 LEU A C 13
ATOM 13699 O O . LEU A 1 85 ? 5.392 5.629 -17.100 1.00 0.00 65 LEU A O 13
ATOM 13716 N N . MET A 1 21 ? 9.035 12.398 -4.348 1.00 0.00 1 MET A N 14
ATOM 13717 C CA . MET A 1 21 ? 9.268 12.611 -2.900 1.00 0.00 1 MET A CA 14
ATOM 13718 C C . MET A 1 21 ? 10.333 11.649 -2.397 1.00 0.00 1 MET A C 14
ATOM 13719 O O . MET A 1 21 ? 11.470 12.041 -2.130 1.00 0.00 1 MET A O 14
ATOM 13733 N N . ASN A 1 22 ? 9.952 10.388 -2.269 1.00 0.00 2 ASN A N 14
ATOM 13734 C CA . ASN A 1 22 ? 10.869 9.332 -1.871 1.00 0.00 2 ASN A CA 14
ATOM 13735 C C . ASN A 1 22 ? 10.660 8.129 -2.782 1.00 0.00 2 ASN A C 14
ATOM 13736 O O . ASN A 1 22 ? 10.170 8.277 -3.904 1.00 0.00 2 ASN A O 14
ATOM 13747 N N . SER A 1 23 ? 11.034 6.947 -2.307 1.00 0.00 3 SER A N 14
ATOM 13748 C CA . SER A 1 23 ? 10.798 5.715 -3.049 1.00 0.00 3 SER A CA 14
ATOM 13749 C C . SER A 1 23 ? 9.303 5.495 -3.284 1.00 0.00 3 SER A C 14
ATOM 13750 O O . SER A 1 23 ? 8.901 4.893 -4.281 1.00 0.00 3 SER A O 14
ATOM 13758 N N . ASP A 1 24 ? 8.483 5.996 -2.369 1.00 0.00 4 ASP A N 14
ATOM 13759 C CA . ASP A 1 24 ? 7.037 5.874 -2.486 1.00 0.00 4 ASP A CA 14
ATOM 13760 C C . ASP A 1 24 ? 6.477 6.927 -3.427 1.00 0.00 4 ASP A C 14
ATOM 13761 O O . ASP A 1 24 ? 6.026 7.987 -2.993 1.00 0.00 4 ASP A O 14
ATOM 13770 N N . VAL A 1 25 ? 6.518 6.648 -4.720 1.00 0.00 5 VAL A N 14
ATOM 13771 C CA . VAL A 1 25 ? 5.881 7.520 -5.697 1.00 0.00 5 VAL A CA 14
ATOM 13772 C C . VAL A 1 25 ? 4.378 7.259 -5.711 1.00 0.00 5 VAL A C 14
ATOM 13773 O O . VAL A 1 25 ? 3.604 8.010 -6.298 1.00 0.00 5 VAL A O 14
ATOM 13786 N N . ILE A 1 26 ? 3.988 6.186 -5.032 1.00 0.00 6 ILE A N 14
ATOM 13787 C CA . ILE A 1 26 ? 2.588 5.795 -4.921 1.00 0.00 6 ILE A CA 14
ATOM 13788 C C . ILE A 1 26 ? 1.978 6.418 -3.662 1.00 0.00 6 ILE A C 14
ATOM 13789 O O . ILE A 1 26 ? 0.822 6.174 -3.318 1.00 0.00 6 ILE A O 14
ATOM 13805 N N . LYS A 1 27 ? 2.778 7.225 -2.977 1.00 0.00 7 LYS A N 14
ATOM 13806 C CA . LYS A 1 27 ? 2.331 7.903 -1.769 1.00 0.00 7 LYS A CA 14
ATOM 13807 C C . LYS A 1 27 ? 1.351 9.011 -2.133 1.00 0.00 7 LYS A C 14
ATOM 13808 O O . LYS A 1 27 ? 0.480 9.383 -1.344 1.00 0.00 7 LYS A O 14
ATOM 13827 N N . GLY A 1 28 ? 1.495 9.521 -3.343 1.00 0.00 8 GLY A N 14
ATOM 13828 C CA . GLY A 1 28 ? 0.586 10.522 -3.842 1.00 0.00 8 GLY A CA 14
ATOM 13829 C C . GLY A 1 28 ? -0.133 10.034 -5.078 1.00 0.00 8 GLY A C 14
ATOM 13830 O O . GLY A 1 28 ? 0.344 9.118 -5.747 1.00 0.00 8 GLY A O 14
ATOM 13834 N N . LYS A 1 29 ? -1.288 10.632 -5.369 1.00 0.00 9 LYS A N 14
ATOM 13835 C CA . LYS A 1 29 ? -2.072 10.286 -6.555 1.00 0.00 9 LYS A CA 14
ATOM 13836 C C . LYS A 1 29 ? -2.592 8.850 -6.461 1.00 0.00 9 LYS A C 14
ATOM 13837 O O . LYS A 1 29 ? -2.838 8.202 -7.480 1.00 0.00 9 LYS A O 14
ATOM 13856 N N . TRP A 1 30 ? -2.787 8.384 -5.225 1.00 0.00 10 TRP A N 14
ATOM 13857 C CA . TRP A 1 30 ? -3.272 7.028 -4.950 1.00 0.00 10 TRP A CA 14
ATOM 13858 C C . TRP A 1 30 ? -4.527 6.701 -5.757 1.00 0.00 10 TRP A C 14
ATOM 13859 O O . TRP A 1 30 ? -4.644 5.611 -6.312 1.00 0.00 10 TRP A O 14
ATOM 13880 N N . LYS A 1 31 ? -5.443 7.658 -5.858 1.00 0.00 11 LYS A N 14
ATOM 13881 C CA . LYS A 1 31 ? -6.710 7.425 -6.543 1.00 0.00 11 LYS A CA 14
ATOM 13882 C C . LYS A 1 31 ? -6.513 7.309 -8.053 1.00 0.00 11 LYS A C 14
ATOM 13883 O O . LYS A 1 31 ? -7.250 6.589 -8.726 1.00 0.00 11 LYS A O 14
ATOM 13902 N N . GLN A 1 32 ? -5.504 7.991 -8.581 1.00 0.00 12 GLN A N 14
ATOM 13903 C CA . GLN A 1 32 ? -5.218 7.945 -10.013 1.00 0.00 12 GLN A CA 14
ATOM 13904 C C . GLN A 1 32 ? -4.438 6.686 -10.370 1.00 0.00 12 GLN A C 14
ATOM 13905 O O . GLN A 1 32 ? -4.686 6.056 -11.400 1.00 0.00 12 GLN A O 14
ATOM 13919 N N . LEU A 1 33 ? -3.506 6.316 -9.504 1.00 0.00 13 LEU A N 14
ATOM 13920 C CA . LEU A 1 33 ? -2.614 5.195 -9.767 1.00 0.00 13 LEU A CA 14
ATOM 13921 C C . LEU A 1 33 ? -3.348 3.859 -9.676 1.00 0.00 13 LEU A C 14
ATOM 13922 O O . LEU A 1 33 ? -2.838 2.841 -10.147 1.00 0.00 13 LEU A O 14
ATOM 13938 N N . THR A 1 34 ? -4.545 3.877 -9.087 1.00 0.00 14 THR A N 14
ATOM 13939 C CA . THR A 1 34 ? -5.364 2.672 -8.949 1.00 0.00 14 THR A CA 14
ATOM 13940 C C . THR A 1 34 ? -5.481 1.925 -10.275 1.00 0.00 14 THR A C 14
ATOM 13941 O O . THR A 1 34 ? -5.239 0.722 -10.340 1.00 0.00 14 THR A O 14
ATOM 13952 N N . GLY A 1 35 ? -5.828 2.661 -11.325 1.00 0.00 15 GLY A N 14
ATOM 13953 C CA . GLY A 1 35 ? -6.014 2.070 -12.637 1.00 0.00 15 GLY A CA 14
ATOM 13954 C C . GLY A 1 35 ? -4.799 1.305 -13.120 1.00 0.00 15 GLY A C 14
ATOM 13955 O O . GLY A 1 35 ? -4.927 0.195 -13.624 1.00 0.00 15 GLY A O 14
ATOM 13959 N N . LYS A 1 36 ? -3.621 1.884 -12.937 1.00 0.00 16 LYS A N 14
ATOM 13960 C CA . LYS A 1 36 ? -2.388 1.288 -13.444 1.00 0.00 16 LYS A CA 14
ATOM 13961 C C . LYS A 1 36 ? -1.948 0.107 -12.589 1.00 0.00 16 LYS A C 14
ATOM 13962 O O . LYS A 1 36 ? -1.356 -0.846 -13.095 1.00 0.00 16 LYS A O 14
ATOM 13981 N N . ILE A 1 37 ? -2.243 0.163 -11.298 1.00 0.00 17 ILE A N 14
ATOM 13982 C CA . ILE A 1 37 ? -1.999 -0.975 -10.424 1.00 0.00 17 ILE A CA 14
ATOM 13983 C C . ILE A 1 37 ? -2.920 -2.122 -10.832 1.00 0.00 17 ILE A C 14
ATOM 13984 O O . ILE A 1 37 ? -2.512 -3.286 -10.906 1.00 0.00 17 ILE A O 14
ATOM 14000 N N . LYS A 1 38 ? -4.161 -1.754 -11.124 1.00 0.00 18 LYS A N 14
ATOM 14001 C CA . LYS A 1 38 ? -5.186 -2.695 -11.552 1.00 0.00 18 LYS A CA 14
ATOM 14002 C C . LYS A 1 38 ? -4.825 -3.298 -12.908 1.00 0.00 18 LYS A C 14
ATOM 14003 O O . LYS A 1 38 ? -5.146 -4.449 -13.191 1.00 0.00 18 LYS A O 14
ATOM 14022 N N . GLU A 1 39 ? -4.150 -2.505 -13.738 1.00 0.00 19 GLU A N 14
ATOM 14023 C CA . GLU A 1 39 ? -3.716 -2.941 -15.052 1.00 0.00 19 GLU A CA 14
ATOM 14024 C C . GLU A 1 39 ? -2.594 -3.968 -14.963 1.00 0.00 19 GLU A C 14
ATOM 14025 O O . GLU A 1 39 ? -2.603 -4.968 -15.680 1.00 0.00 19 GLU A O 14
ATOM 14037 N N . ARG A 1 40 ? -1.636 -3.718 -14.079 1.00 0.00 20 ARG A N 14
ATOM 14038 C CA . ARG A 1 40 ? -0.422 -4.525 -14.025 1.00 0.00 20 ARG A CA 14
ATOM 14039 C C . ARG A 1 40 ? -0.688 -5.922 -13.479 1.00 0.00 20 ARG A C 14
ATOM 14040 O O . ARG A 1 40 ? -0.405 -6.920 -14.142 1.00 0.00 20 ARG A O 14
ATOM 14061 N N . TRP A 1 41 ? -1.225 -5.994 -12.272 1.00 0.00 21 TRP A N 14
ATOM 14062 C CA . TRP A 1 41 ? -1.450 -7.280 -11.631 1.00 0.00 21 TRP A CA 14
ATOM 14063 C C . TRP A 1 41 ? -2.806 -7.855 -12.010 1.00 0.00 21 TRP A C 14
ATOM 14064 O O . TRP A 1 41 ? -2.927 -9.036 -12.333 1.00 0.00 21 TRP A O 14
ATOM 14085 N N . GLY A 1 42 ? -3.821 -7.017 -11.983 1.00 0.00 22 GLY A N 14
ATOM 14086 C CA . GLY A 1 42 ? -5.135 -7.426 -12.447 1.00 0.00 22 GLY A CA 14
ATOM 14087 C C . GLY A 1 42 ? -6.001 -8.042 -11.363 1.00 0.00 22 GLY A C 14
ATOM 14088 O O . GLY A 1 42 ? -7.210 -7.816 -11.337 1.00 0.00 22 GLY A O 14
ATOM 14092 N N . ASP A 1 43 ? -5.399 -8.825 -10.474 1.00 0.00 23 ASP A N 14
ATOM 14093 C CA . ASP A 1 43 ? -6.161 -9.507 -9.428 1.00 0.00 23 ASP A CA 14
ATOM 14094 C C . ASP A 1 43 ? -6.712 -8.515 -8.413 1.00 0.00 23 ASP A C 14
ATOM 14095 O O . ASP A 1 43 ? -7.838 -8.665 -7.937 1.00 0.00 23 ASP A O 14
ATOM 14104 N N . LEU A 1 44 ? -5.916 -7.501 -8.095 1.00 0.00 24 LEU A N 14
ATOM 14105 C CA . LEU A 1 44 ? -6.327 -6.460 -7.163 1.00 0.00 24 LEU A CA 14
ATOM 14106 C C . LEU A 1 44 ? -7.602 -5.775 -7.650 1.00 0.00 24 LEU A C 14
ATOM 14107 O O . LEU A 1 44 ? -7.630 -5.191 -8.735 1.00 0.00 24 LEU A O 14
ATOM 14123 N N . THR A 1 45 ? -8.654 -5.862 -6.852 1.00 0.00 25 THR A N 14
ATOM 14124 C CA . THR A 1 45 ? -9.939 -5.295 -7.222 1.00 0.00 25 THR A CA 14
ATOM 14125 C C . THR A 1 45 ? -10.026 -3.836 -6.788 1.00 0.00 25 THR A C 14
ATOM 14126 O O . THR A 1 45 ? -9.070 -3.287 -6.232 1.00 0.00 25 THR A O 14
ATOM 14137 N N . ASP A 1 46 ? -11.171 -3.210 -7.037 1.00 0.00 26 ASP A N 14
ATOM 14138 C CA . ASP A 1 46 ? -11.382 -1.823 -6.638 1.00 0.00 26 ASP A CA 14
ATOM 14139 C C . ASP A 1 46 ? -11.325 -1.701 -5.120 1.00 0.00 26 ASP A C 14
ATOM 14140 O O . ASP A 1 46 ? -10.912 -0.677 -4.583 1.00 0.00 26 ASP A O 14
ATOM 14149 N N . ASP A 1 47 ? -11.730 -2.767 -4.437 1.00 0.00 27 ASP A N 14
ATOM 14150 C CA . ASP A 1 47 ? -11.692 -2.811 -2.979 1.00 0.00 27 ASP A CA 14
ATOM 14151 C C . ASP A 1 47 ? -10.257 -2.772 -2.466 1.00 0.00 27 ASP A C 14
ATOM 14152 O O . ASP A 1 47 ? -9.971 -2.160 -1.435 1.00 0.00 27 ASP A O 14
ATOM 14161 N N . ASP A 1 48 ? -9.359 -3.420 -3.195 1.00 0.00 28 ASP A N 14
ATOM 14162 C CA . ASP A 1 48 ? -7.963 -3.513 -2.783 1.00 0.00 28 ASP A CA 14
ATOM 14163 C C . ASP A 1 48 ? -7.231 -2.211 -3.067 1.00 0.00 28 ASP A C 14
ATOM 14164 O O . ASP A 1 48 ? -6.259 -1.871 -2.394 1.00 0.00 28 ASP A O 14
ATOM 14173 N N . LEU A 1 49 ? -7.710 -1.487 -4.065 1.00 0.00 29 LEU A N 14
ATOM 14174 C CA . LEU A 1 49 ? -7.062 -0.262 -4.506 1.00 0.00 29 LEU A CA 14
ATOM 14175 C C . LEU A 1 49 ? -7.715 0.961 -3.876 1.00 0.00 29 LEU A C 14
ATOM 14176 O O . LEU A 1 49 ? -7.517 2.086 -4.324 1.00 0.00 29 LEU A O 14
ATOM 14192 N N . GLN A 1 50 ? -8.486 0.729 -2.831 1.00 0.00 30 GLN A N 14
ATOM 14193 C CA . GLN A 1 50 ? -9.095 1.804 -2.069 1.00 0.00 30 GLN A CA 14
ATOM 14194 C C . GLN A 1 50 ? -8.792 1.608 -0.595 1.00 0.00 30 GLN A C 14
ATOM 14195 O O . GLN A 1 50 ? -8.391 0.515 -0.188 1.00 0.00 30 GLN A O 14
ATOM 14209 N N . ALA A 1 51 ? -8.976 2.665 0.192 1.00 0.00 31 ALA A N 14
ATOM 14210 C CA . ALA A 1 51 ? -8.762 2.612 1.634 1.00 0.00 31 ALA A CA 14
ATOM 14211 C C . ALA A 1 51 ? -7.302 2.327 1.971 1.00 0.00 31 ALA A C 14
ATOM 14212 O O . ALA A 1 51 ? -6.963 1.254 2.483 1.00 0.00 31 ALA A O 14
ATOM 14219 N N . ALA A 1 52 ? -6.436 3.283 1.668 1.00 0.00 32 ALA A N 14
ATOM 14220 C CA . ALA A 1 52 ? -5.019 3.135 1.946 1.00 0.00 32 ALA A CA 14
ATOM 14221 C C . ALA A 1 52 ? -4.376 4.466 2.285 1.00 0.00 32 ALA A C 14
ATOM 14222 O O . ALA A 1 52 ? -4.912 5.531 1.969 1.00 0.00 32 ALA A O 14
ATOM 14229 N N . ASP A 1 53 ? -3.225 4.395 2.938 1.00 0.00 33 ASP A N 14
ATOM 14230 C CA . ASP A 1 53 ? -2.439 5.582 3.252 1.00 0.00 33 ASP A CA 14
ATOM 14231 C C . ASP A 1 53 ? -1.807 6.115 1.977 1.00 0.00 33 ASP A C 14
ATOM 14232 O O . ASP A 1 53 ? -1.540 7.308 1.844 1.00 0.00 33 ASP A O 14
ATOM 14241 N N . GLY A 1 54 ? -1.582 5.206 1.038 1.00 0.00 34 GLY A N 14
ATOM 14242 C CA . GLY A 1 54 ? -0.865 5.541 -0.171 1.00 0.00 34 GLY A CA 14
ATOM 14243 C C . GLY A 1 54 ? 0.630 5.416 0.030 1.00 0.00 34 GLY A C 14
ATOM 14244 O O . GLY A 1 54 ? 1.277 6.346 0.499 1.00 0.00 34 GLY A O 14
ATOM 14248 N N . HIS A 1 55 ? 1.162 4.237 -0.281 1.00 0.00 35 HIS A N 14
ATOM 14249 C CA . HIS A 1 55 ? 2.594 3.956 -0.163 1.00 0.00 35 HIS A CA 14
ATOM 14250 C C . HIS A 1 55 ? 2.872 2.527 -0.612 1.00 0.00 35 HIS A C 14
ATOM 14251 O O . HIS A 1 55 ? 1.976 1.682 -0.575 1.00 0.00 35 HIS A O 14
ATOM 14266 N N . ALA A 1 56 ? 4.109 2.266 -1.017 1.00 0.00 36 ALA A N 14
ATOM 14267 C CA . ALA A 1 56 ? 4.493 0.984 -1.601 1.00 0.00 36 ALA A CA 14
ATOM 14268 C C . ALA A 1 56 ? 4.278 -0.160 -0.619 1.00 0.00 36 ALA A C 14
ATOM 14269 O O . ALA A 1 56 ? 3.894 -1.263 -1.010 1.00 0.00 36 ALA A O 14
ATOM 14276 N N . GLU A 1 57 ? 4.510 0.126 0.657 1.00 0.00 37 GLU A N 14
ATOM 14277 C CA . GLU A 1 57 ? 4.347 -0.857 1.726 1.00 0.00 37 GLU A CA 14
ATOM 14278 C C . GLU A 1 57 ? 2.938 -1.445 1.728 1.00 0.00 37 GLU A C 14
ATOM 14279 O O . GLU A 1 57 ? 2.742 -2.615 2.055 1.00 0.00 37 GLU A O 14
ATOM 14291 N N . TYR A 1 58 ? 1.960 -0.629 1.345 1.00 0.00 38 TYR A N 14
ATOM 14292 C CA . TYR A 1 58 ? 0.571 -1.058 1.345 1.00 0.00 38 TYR A CA 14
ATOM 14293 C C . TYR A 1 58 ? 0.326 -2.061 0.226 1.00 0.00 38 TYR A C 14
ATOM 14294 O O . TYR A 1 58 ? -0.385 -3.051 0.408 1.00 0.00 38 TYR A O 14
ATOM 14312 N N . LEU A 1 59 ? 0.925 -1.804 -0.931 1.00 0.00 39 LEU A N 14
ATOM 14313 C CA . LEU A 1 59 ? 0.799 -2.710 -2.062 1.00 0.00 39 LEU A CA 14
ATOM 14314 C C . LEU A 1 59 ? 1.429 -4.051 -1.723 1.00 0.00 39 LEU A C 14
ATOM 14315 O O . LEU A 1 59 ? 0.889 -5.097 -2.064 1.00 0.00 39 LEU A O 14
ATOM 14331 N N . VAL A 1 60 ? 2.562 -4.003 -1.026 1.00 0.00 40 VAL A N 14
ATOM 14332 C CA . VAL A 1 60 ? 3.234 -5.209 -0.556 1.00 0.00 40 VAL A CA 14
ATOM 14333 C C . VAL A 1 60 ? 2.276 -6.064 0.270 1.00 0.00 40 VAL A C 14
ATOM 14334 O O . VAL A 1 60 ? 2.122 -7.260 0.018 1.00 0.00 40 VAL A O 14
ATOM 14347 N N . GLY A 1 61 ? 1.611 -5.430 1.234 1.00 0.00 41 GLY A N 14
ATOM 14348 C CA . GLY A 1 61 ? 0.650 -6.131 2.065 1.00 0.00 41 GLY A CA 14
ATOM 14349 C C . GLY A 1 61 ? -0.495 -6.713 1.256 1.00 0.00 41 GLY A C 14
ATOM 14350 O O . GLY A 1 61 ? -0.883 -7.863 1.453 1.00 0.00 41 GLY A O 14
ATOM 14354 N N . LYS A 1 62 ? -1.023 -5.924 0.324 1.00 0.00 42 LYS A N 14
ATOM 14355 C CA . LYS A 1 62 ? -2.123 -6.374 -0.521 1.00 0.00 42 LYS A CA 14
ATOM 14356 C C . LYS A 1 62 ? -1.689 -7.504 -1.455 1.00 0.00 42 LYS A C 14
ATOM 14357 O O . LYS A 1 62 ? -2.469 -8.411 -1.740 1.00 0.00 42 LYS A O 14
ATOM 14376 N N . LEU A 1 63 ? -0.446 -7.463 -1.914 1.00 0.00 43 LEU A N 14
ATOM 14377 C CA . LEU A 1 63 ? 0.073 -8.509 -2.787 1.00 0.00 43 LEU A CA 14
ATOM 14378 C C . LEU A 1 63 ? 0.263 -9.814 -2.018 1.00 0.00 43 LEU A C 14
ATOM 14379 O O . LEU A 1 63 ? 0.017 -10.897 -2.550 1.00 0.00 43 LEU A O 14
ATOM 14395 N N . GLN A 1 64 ? 0.689 -9.714 -0.764 1.00 0.00 44 GLN A N 14
ATOM 14396 C CA . GLN A 1 64 ? 0.838 -10.898 0.075 1.00 0.00 44 GLN A CA 14
ATOM 14397 C C . GLN A 1 64 ? -0.528 -11.442 0.475 1.00 0.00 44 GLN A C 14
ATOM 14398 O O . GLN A 1 64 ? -0.697 -12.643 0.661 1.00 0.00 44 GLN A O 14
ATOM 14412 N N . GLU A 1 65 ? -1.500 -10.552 0.592 1.00 0.00 45 GLU A N 14
ATOM 14413 C CA . GLU A 1 65 ? -2.856 -10.944 0.946 1.00 0.00 45 GLU A CA 14
ATOM 14414 C C . GLU A 1 65 ? -3.550 -11.632 -0.233 1.00 0.00 45 GLU A C 14
ATOM 14415 O O . GLU A 1 65 ? -4.036 -12.754 -0.111 1.00 0.00 45 GLU A O 14
ATOM 14427 N N . ARG A 1 66 ? -3.579 -10.953 -1.374 1.00 0.00 46 ARG A N 14
ATOM 14428 C CA . ARG A 1 66 ? -4.249 -11.471 -2.566 1.00 0.00 46 ARG A CA 14
ATOM 14429 C C . ARG A 1 66 ? -3.487 -12.639 -3.185 1.00 0.00 46 ARG A C 14
ATOM 14430 O O . ARG A 1 66 ? -4.015 -13.746 -3.301 1.00 0.00 46 ARG A O 14
ATOM 14451 N N . TYR A 1 67 ? -2.249 -12.390 -3.582 1.00 0.00 47 TYR A N 14
ATOM 14452 C CA . TYR A 1 67 ? -1.439 -13.406 -4.243 1.00 0.00 47 TYR A CA 14
ATOM 14453 C C . TYR A 1 67 ? -0.801 -14.343 -3.231 1.00 0.00 47 TYR A C 14
ATOM 14454 O O . TYR A 1 67 ? -0.926 -15.565 -3.330 1.00 0.00 47 TYR A O 14
ATOM 14472 N N . GLY A 1 68 ? -0.119 -13.763 -2.263 1.00 0.00 48 GLY A N 14
ATOM 14473 C CA . GLY A 1 68 ? 0.607 -14.556 -1.300 1.00 0.00 48 GLY A CA 14
ATOM 14474 C C . GLY A 1 68 ? 2.068 -14.671 -1.667 1.00 0.00 48 GLY A C 14
ATOM 14475 O O . GLY A 1 68 ? 2.633 -15.763 -1.667 1.00 0.00 48 GLY A O 14
ATOM 14479 N N . TRP A 1 69 ? 2.670 -13.541 -2.015 1.00 0.00 49 TRP A N 14
ATOM 14480 C CA . TRP A 1 69 ? 4.088 -13.500 -2.333 1.00 0.00 49 TRP A CA 14
ATOM 14481 C C . TRP A 1 69 ? 4.904 -13.234 -1.079 1.00 0.00 49 TRP A C 14
ATOM 14482 O O . TRP A 1 69 ? 4.354 -13.041 0.004 1.00 0.00 49 TRP A O 14
ATOM 14503 N N . SER A 1 70 ? 6.214 -13.223 -1.236 1.00 0.00 50 SER A N 14
ATOM 14504 C CA . SER A 1 70 ? 7.104 -12.885 -0.147 1.00 0.00 50 SER A CA 14
ATOM 14505 C C . SER A 1 70 ? 7.362 -11.381 -0.165 1.00 0.00 50 SER A C 14
ATOM 14506 O O . SER A 1 70 ? 7.231 -10.738 -1.213 1.00 0.00 50 SER A O 14
ATOM 14514 N N . LYS A 1 71 ? 7.741 -10.834 0.983 1.00 0.00 51 LYS A N 14
ATOM 14515 C CA . LYS A 1 71 ? 7.837 -9.388 1.159 1.00 0.00 51 LYS A CA 14
ATOM 14516 C C . LYS A 1 71 ? 8.782 -8.736 0.154 1.00 0.00 51 LYS A C 14
ATOM 14517 O O . LYS A 1 71 ? 8.419 -7.754 -0.492 1.00 0.00 51 LYS A O 14
ATOM 14536 N N . GLU A 1 72 ? 9.978 -9.292 -0.010 1.00 0.00 52 GLU A N 14
ATOM 14537 C CA . GLU A 1 72 ? 10.991 -8.628 -0.826 1.00 0.00 52 GLU A CA 14
ATOM 14538 C C . GLU A 1 72 ? 10.688 -8.795 -2.309 1.00 0.00 52 GLU A C 14
ATOM 14539 O O . GLU A 1 72 ? 11.096 -7.968 -3.126 1.00 0.00 52 GLU A O 14
ATOM 14551 N N . ARG A 1 73 ? 9.962 -9.854 -2.654 1.00 0.00 53 ARG A N 14
ATOM 14552 C CA . ARG A 1 73 ? 9.494 -10.027 -4.022 1.00 0.00 53 ARG A CA 14
ATOM 14553 C C . ARG A 1 73 ? 8.465 -8.957 -4.349 1.00 0.00 53 ARG A C 14
ATOM 14554 O O . ARG A 1 73 ? 8.546 -8.299 -5.387 1.00 0.00 53 ARG A O 14
ATOM 14575 N N . ALA A 1 74 ? 7.508 -8.779 -3.446 1.00 0.00 54 ALA A N 14
ATOM 14576 C CA . ALA A 1 74 ? 6.472 -7.779 -3.619 1.00 0.00 54 ALA A CA 14
ATOM 14577 C C . ALA A 1 74 ? 7.091 -6.392 -3.731 1.00 0.00 54 ALA A C 14
ATOM 14578 O O . ALA A 1 74 ? 6.728 -5.615 -4.612 1.00 0.00 54 ALA A O 14
ATOM 14585 N N . GLU A 1 75 ? 8.047 -6.104 -2.854 1.00 0.00 55 GLU A N 14
ATOM 14586 C CA . GLU A 1 75 ? 8.758 -4.833 -2.883 1.00 0.00 55 GLU A CA 14
ATOM 14587 C C . GLU A 1 75 ? 9.402 -4.595 -4.246 1.00 0.00 55 GLU A C 14
ATOM 14588 O O . GLU A 1 75 ? 9.328 -3.494 -4.789 1.00 0.00 55 GLU A O 14
ATOM 14600 N N . GLN A 1 76 ? 10.022 -5.632 -4.799 1.00 0.00 56 GLN A N 14
ATOM 14601 C CA . GLN A 1 76 ? 10.639 -5.537 -6.121 1.00 0.00 56 GLN A CA 14
ATOM 14602 C C . GLN A 1 76 ? 9.608 -5.213 -7.202 1.00 0.00 56 GLN A C 14
ATOM 14603 O O . GLN A 1 76 ? 9.848 -4.362 -8.057 1.00 0.00 56 GLN A O 14
ATOM 14617 N N . GLU A 1 77 ? 8.467 -5.890 -7.164 1.00 0.00 57 GLU A N 14
ATOM 14618 C CA . GLU A 1 77 ? 7.438 -5.700 -8.183 1.00 0.00 57 GLU A CA 14
ATOM 14619 C C . GLU A 1 77 ? 6.758 -4.340 -8.037 1.00 0.00 57 GLU A C 14
ATOM 14620 O O . GLU A 1 77 ? 6.397 -3.710 -9.033 1.00 0.00 57 GLU A O 14
ATOM 14632 N N . VAL A 1 78 ? 6.601 -3.878 -6.804 1.00 0.00 58 VAL A N 14
ATOM 14633 C CA . VAL A 1 78 ? 6.062 -2.544 -6.558 1.00 0.00 58 VAL A CA 14
ATOM 14634 C C . VAL A 1 78 ? 7.076 -1.482 -6.987 1.00 0.00 58 VAL A C 14
ATOM 14635 O O . VAL A 1 78 ? 6.714 -0.432 -7.526 1.00 0.00 58 VAL A O 14
ATOM 14648 N N . ARG A 1 79 ? 8.352 -1.772 -6.757 1.00 0.00 59 ARG A N 14
ATOM 14649 C CA . ARG A 1 79 ? 9.435 -0.905 -7.201 1.00 0.00 59 ARG A CA 14
ATOM 14650 C C . ARG A 1 79 ? 9.440 -0.825 -8.721 1.00 0.00 59 ARG A C 14
ATOM 14651 O O . ARG A 1 79 ? 9.650 0.241 -9.298 1.00 0.00 59 ARG A O 14
ATOM 14672 N N . ASP A 1 80 ? 9.188 -1.964 -9.356 1.00 0.00 60 ASP A N 14
ATOM 14673 C CA . ASP A 1 80 ? 9.095 -2.042 -10.808 1.00 0.00 60 ASP A CA 14
ATOM 14674 C C . ASP A 1 80 ? 7.942 -1.187 -11.312 1.00 0.00 60 ASP A C 14
ATOM 14675 O O . ASP A 1 80 ? 8.046 -0.519 -12.344 1.00 0.00 60 ASP A O 14
ATOM 14684 N N . PHE A 1 81 ? 6.839 -1.215 -10.570 1.00 0.00 61 PHE A N 14
ATOM 14685 C CA . PHE A 1 81 ? 5.691 -0.377 -10.874 1.00 0.00 61 PHE A CA 14
ATOM 14686 C C . PHE A 1 81 ? 6.096 1.089 -10.843 1.00 0.00 61 PHE A C 14
ATOM 14687 O O . PHE A 1 81 ? 5.687 1.872 -11.692 1.00 0.00 61 PHE A O 14
ATOM 14704 N N . SER A 1 82 ? 6.937 1.435 -9.877 1.00 0.00 62 SER A N 14
ATOM 14705 C CA . SER A 1 82 ? 7.419 2.800 -9.723 1.00 0.00 62 SER A CA 14
ATOM 14706 C C . SER A 1 82 ? 8.359 3.182 -10.870 1.00 0.00 62 SER A C 14
ATOM 14707 O O . SER A 1 82 ? 8.370 4.332 -11.318 1.00 0.00 62 SER A O 14
ATOM 14715 N N . ASP A 1 83 ? 9.144 2.214 -11.344 1.00 0.00 63 ASP A N 14
ATOM 14716 C CA . ASP A 1 83 ? 10.029 2.434 -12.488 1.00 0.00 63 ASP A CA 14
ATOM 14717 C C . ASP A 1 83 ? 9.213 2.722 -13.736 1.00 0.00 63 ASP A C 14
ATOM 14718 O O . ASP A 1 83 ? 9.431 3.721 -14.420 1.00 0.00 63 ASP A O 14
ATOM 14727 N N . ARG A 1 84 ? 8.262 1.842 -14.013 1.00 0.00 64 ARG A N 14
ATOM 14728 C CA . ARG A 1 84 ? 7.429 1.956 -15.201 1.00 0.00 64 ARG A CA 14
ATOM 14729 C C . ARG A 1 84 ? 6.239 2.876 -14.948 1.00 0.00 64 ARG A C 14
ATOM 14730 O O . ARG A 1 84 ? 5.085 2.446 -15.003 1.00 0.00 64 ARG A O 14
ATOM 14751 N N . LEU A 1 85 ? 6.539 4.129 -14.637 1.00 0.00 65 LEU A N 14
ATOM 14752 C CA . LEU A 1 85 ? 5.530 5.169 -14.480 1.00 0.00 65 LEU A CA 14
ATOM 14753 C C . LEU A 1 85 ? 6.022 6.460 -15.118 1.00 0.00 65 LEU A C 14
ATOM 14754 O O . LEU A 1 85 ? 5.377 6.941 -16.071 1.00 0.00 65 LEU A O 14
ATOM 14771 N N . MET A 1 21 ? 15.048 11.402 -2.795 1.00 0.00 1 MET A N 15
ATOM 14772 C CA . MET A 1 21 ? 13.698 11.630 -3.353 1.00 0.00 1 MET A CA 15
ATOM 14773 C C . MET A 1 21 ? 12.660 11.577 -2.242 1.00 0.00 1 MET A C 15
ATOM 14774 O O . MET A 1 21 ? 12.380 10.514 -1.685 1.00 0.00 1 MET A O 15
ATOM 14788 N N . ASN A 1 22 ? 12.102 12.734 -1.921 1.00 0.00 2 ASN A N 15
ATOM 14789 C CA . ASN A 1 22 ? 11.161 12.858 -0.815 1.00 0.00 2 ASN A CA 15
ATOM 14790 C C . ASN A 1 22 ? 9.794 12.295 -1.189 1.00 0.00 2 ASN A C 15
ATOM 14791 O O . ASN A 1 22 ? 9.355 12.424 -2.335 1.00 0.00 2 ASN A O 15
ATOM 14802 N N . SER A 1 23 ? 9.150 11.659 -0.209 1.00 0.00 3 SER A N 15
ATOM 14803 C CA . SER A 1 23 ? 7.803 11.090 -0.332 1.00 0.00 3 SER A CA 15
ATOM 14804 C C . SER A 1 23 ? 7.731 9.996 -1.402 1.00 0.00 3 SER A C 15
ATOM 14805 O O . SER A 1 23 ? 8.707 9.718 -2.105 1.00 0.00 3 SER A O 15
ATOM 14813 N N . ASP A 1 24 ? 6.574 9.360 -1.497 1.00 0.00 4 ASP A N 15
ATOM 14814 C CA . ASP A 1 24 ? 6.374 8.264 -2.433 1.00 0.00 4 ASP A CA 15
ATOM 14815 C C . ASP A 1 24 ? 5.434 8.681 -3.559 1.00 0.00 4 ASP A C 15
ATOM 14816 O O . ASP A 1 24 ? 4.550 9.520 -3.362 1.00 0.00 4 ASP A O 15
ATOM 14825 N N . VAL A 1 25 ? 5.629 8.091 -4.733 1.00 0.00 5 VAL A N 15
ATOM 14826 C CA . VAL A 1 25 ? 4.828 8.417 -5.905 1.00 0.00 5 VAL A CA 15
ATOM 14827 C C . VAL A 1 25 ? 3.444 7.776 -5.825 1.00 0.00 5 VAL A C 15
ATOM 14828 O O . VAL A 1 25 ? 2.451 8.373 -6.236 1.00 0.00 5 VAL A O 15
ATOM 14841 N N . ILE A 1 26 ? 3.382 6.579 -5.260 1.00 0.00 6 ILE A N 15
ATOM 14842 C CA . ILE A 1 26 ? 2.131 5.840 -5.165 1.00 0.00 6 ILE A CA 15
ATOM 14843 C C . ILE A 1 26 ? 1.255 6.434 -4.070 1.00 0.00 6 ILE A C 15
ATOM 14844 O O . ILE A 1 26 ? 0.038 6.506 -4.196 1.00 0.00 6 ILE A O 15
ATOM 14860 N N . LYS A 1 27 ? 1.898 6.876 -3.000 1.00 0.00 7 LYS A N 15
ATOM 14861 C CA . LYS A 1 27 ? 1.216 7.560 -1.909 1.00 0.00 7 LYS A CA 15
ATOM 14862 C C . LYS A 1 27 ? 0.562 8.851 -2.401 1.00 0.00 7 LYS A C 15
ATOM 14863 O O . LYS A 1 27 ? -0.441 9.303 -1.847 1.00 0.00 7 LYS A O 15
ATOM 14882 N N . GLY A 1 28 ? 1.137 9.439 -3.441 1.00 0.00 8 GLY A N 15
ATOM 14883 C CA . GLY A 1 28 ? 0.617 10.685 -3.969 1.00 0.00 8 GLY A CA 15
ATOM 14884 C C . GLY A 1 28 ? -0.395 10.477 -5.079 1.00 0.00 8 GLY A C 15
ATOM 14885 O O . GLY A 1 28 ? -1.403 11.182 -5.145 1.00 0.00 8 GLY A O 15
ATOM 14889 N N . LYS A 1 29 ? -0.137 9.507 -5.952 1.00 0.00 9 LYS A N 15
ATOM 14890 C CA . LYS A 1 29 ? -0.999 9.265 -7.109 1.00 0.00 9 LYS A CA 15
ATOM 14891 C C . LYS A 1 29 ? -1.859 8.019 -6.908 1.00 0.00 9 LYS A C 15
ATOM 14892 O O . LYS A 1 29 ? -2.250 7.378 -7.879 1.00 0.00 9 LYS A O 15
ATOM 14911 N N . TRP A 1 30 ? -2.170 7.696 -5.660 1.00 0.00 10 TRP A N 15
ATOM 14912 C CA . TRP A 1 30 ? -2.902 6.474 -5.329 1.00 0.00 10 TRP A CA 15
ATOM 14913 C C . TRP A 1 30 ? -4.186 6.332 -6.150 1.00 0.00 10 TRP A C 15
ATOM 14914 O O . TRP A 1 30 ? -4.421 5.303 -6.779 1.00 0.00 10 TRP A O 15
ATOM 14935 N N . LYS A 1 31 ? -4.991 7.385 -6.172 1.00 0.00 11 LYS A N 15
ATOM 14936 C CA . LYS A 1 31 ? -6.289 7.344 -6.831 1.00 0.00 11 LYS A CA 15
ATOM 14937 C C . LYS A 1 31 ? -6.135 7.435 -8.349 1.00 0.00 11 LYS A C 15
ATOM 14938 O O . LYS A 1 31 ? -7.078 7.181 -9.101 1.00 0.00 11 LYS A O 15
ATOM 14957 N N . GLN A 1 32 ? -4.939 7.789 -8.794 1.00 0.00 12 GLN A N 15
ATOM 14958 C CA . GLN A 1 32 ? -4.657 7.898 -10.218 1.00 0.00 12 GLN A CA 15
ATOM 14959 C C . GLN A 1 32 ? -4.098 6.583 -10.746 1.00 0.00 12 GLN A C 15
ATOM 14960 O O . GLN A 1 32 ? -4.446 6.139 -11.837 1.00 0.00 12 GLN A O 15
ATOM 14974 N N . LEU A 1 33 ? -3.253 5.952 -9.947 1.00 0.00 13 LEU A N 15
ATOM 14975 C CA . LEU A 1 33 ? -2.551 4.742 -10.353 1.00 0.00 13 LEU A CA 15
ATOM 14976 C C . LEU A 1 33 ? -3.446 3.510 -10.285 1.00 0.00 13 LEU A C 15
ATOM 14977 O O . LEU A 1 33 ? -3.025 2.416 -10.658 1.00 0.00 13 LEU A O 15
ATOM 14993 N N . THR A 1 34 ? -4.677 3.698 -9.826 1.00 0.00 14 THR A N 15
ATOM 14994 C CA . THR A 1 34 ? -5.637 2.607 -9.682 1.00 0.00 14 THR A CA 15
ATOM 14995 C C . THR A 1 34 ? -5.773 1.784 -10.967 1.00 0.00 14 THR A C 15
ATOM 14996 O O . THR A 1 34 ? -5.824 0.552 -10.926 1.00 0.00 14 THR A O 15
ATOM 15007 N N . GLY A 1 35 ? -5.818 2.473 -12.103 1.00 0.00 15 GLY A N 15
ATOM 15008 C CA . GLY A 1 35 ? -5.966 1.806 -13.382 1.00 0.00 15 GLY A CA 15
ATOM 15009 C C . GLY A 1 35 ? -4.758 0.974 -13.756 1.00 0.00 15 GLY A C 15
ATOM 15010 O O . GLY A 1 35 ? -4.894 -0.159 -14.220 1.00 0.00 15 GLY A O 15
ATOM 15014 N N . LYS A 1 36 ? -3.573 1.529 -13.553 1.00 0.00 16 LYS A N 15
ATOM 15015 C CA . LYS A 1 36 ? -2.339 0.824 -13.869 1.00 0.00 16 LYS A CA 15
ATOM 15016 C C . LYS A 1 36 ? -2.116 -0.355 -12.932 1.00 0.00 16 LYS A C 15
ATOM 15017 O O . LYS A 1 36 ? -1.596 -1.388 -13.344 1.00 0.00 16 LYS A O 15
ATOM 15036 N N . ILE A 1 37 ? -2.518 -0.209 -11.677 1.00 0.00 17 ILE A N 15
ATOM 15037 C CA . ILE A 1 37 ? -2.423 -1.312 -10.725 1.00 0.00 17 ILE A CA 15
ATOM 15038 C C . ILE A 1 37 ? -3.333 -2.459 -11.165 1.00 0.00 17 ILE A C 15
ATOM 15039 O O . ILE A 1 37 ? -2.938 -3.631 -11.154 1.00 0.00 17 ILE A O 15
ATOM 15055 N N . LYS A 1 38 ? -4.545 -2.100 -11.576 1.00 0.00 18 LYS A N 15
ATOM 15056 C CA . LYS A 1 38 ? -5.507 -3.053 -12.120 1.00 0.00 18 LYS A CA 15
ATOM 15057 C C . LYS A 1 38 ? -4.950 -3.743 -13.370 1.00 0.00 18 LYS A C 15
ATOM 15058 O O . LYS A 1 38 ? -5.277 -4.891 -13.656 1.00 0.00 18 LYS A O 15
ATOM 15077 N N . GLU A 1 39 ? -4.104 -3.035 -14.106 1.00 0.00 19 GLU A N 15
ATOM 15078 C CA . GLU A 1 39 ? -3.482 -3.588 -15.303 1.00 0.00 19 GLU A CA 15
ATOM 15079 C C . GLU A 1 39 ? -2.316 -4.499 -14.921 1.00 0.00 19 GLU A C 15
ATOM 15080 O O . GLU A 1 39 ? -2.225 -5.633 -15.386 1.00 0.00 19 GLU A O 15
ATOM 15092 N N . ARG A 1 40 ? -1.443 -3.997 -14.059 1.00 0.00 20 ARG A N 15
ATOM 15093 C CA . ARG A 1 40 ? -0.233 -4.715 -13.675 1.00 0.00 20 ARG A CA 15
ATOM 15094 C C . ARG A 1 40 ? -0.532 -6.045 -12.991 1.00 0.00 20 ARG A C 15
ATOM 15095 O O . ARG A 1 40 ? -0.110 -7.099 -13.465 1.00 0.00 20 ARG A O 15
ATOM 15116 N N . TRP A 1 41 ? -1.258 -6.006 -11.885 1.00 0.00 21 TRP A N 15
ATOM 15117 C CA . TRP A 1 41 ? -1.464 -7.210 -11.091 1.00 0.00 21 TRP A CA 15
ATOM 15118 C C . TRP A 1 41 ? -2.832 -7.839 -11.352 1.00 0.00 21 TRP A C 15
ATOM 15119 O O . TRP A 1 41 ? -3.020 -9.038 -11.141 1.00 0.00 21 TRP A O 15
ATOM 15140 N N . GLY A 1 42 ? -3.780 -7.034 -11.811 1.00 0.00 22 GLY A N 15
ATOM 15141 C CA . GLY A 1 42 ? -5.024 -7.572 -12.335 1.00 0.00 22 GLY A CA 15
ATOM 15142 C C . GLY A 1 42 ? -6.071 -7.892 -11.285 1.00 0.00 22 GLY A C 15
ATOM 15143 O O . GLY A 1 42 ? -7.113 -7.242 -11.227 1.00 0.00 22 GLY A O 15
ATOM 15147 N N . ASP A 1 43 ? -5.797 -8.890 -10.455 1.00 0.00 23 ASP A N 15
ATOM 15148 C CA . ASP A 1 43 ? -6.811 -9.432 -9.546 1.00 0.00 23 ASP A CA 15
ATOM 15149 C C . ASP A 1 43 ? -7.199 -8.447 -8.444 1.00 0.00 23 ASP A C 15
ATOM 15150 O O . ASP A 1 43 ? -8.267 -8.577 -7.845 1.00 0.00 23 ASP A O 15
ATOM 15159 N N . LEU A 1 44 ? -6.338 -7.473 -8.177 1.00 0.00 24 LEU A N 15
ATOM 15160 C CA . LEU A 1 44 ? -6.616 -6.464 -7.157 1.00 0.00 24 LEU A CA 15
ATOM 15161 C C . LEU A 1 44 ? -7.900 -5.707 -7.479 1.00 0.00 24 LEU A C 15
ATOM 15162 O O . LEU A 1 44 ? -8.080 -5.208 -8.594 1.00 0.00 24 LEU A O 15
ATOM 15178 N N . THR A 1 45 ? -8.787 -5.627 -6.499 1.00 0.00 25 THR A N 15
ATOM 15179 C CA . THR A 1 45 ? -10.086 -5.013 -6.703 1.00 0.00 25 THR A CA 15
ATOM 15180 C C . THR A 1 45 ? -10.062 -3.546 -6.278 1.00 0.00 25 THR A C 15
ATOM 15181 O O . THR A 1 45 ? -9.068 -3.059 -5.733 1.00 0.00 25 THR A O 15
ATOM 15192 N N . ASP A 1 46 ? -11.166 -2.847 -6.514 1.00 0.00 26 ASP A N 15
ATOM 15193 C CA . ASP A 1 46 ? -11.249 -1.419 -6.225 1.00 0.00 26 ASP A CA 15
ATOM 15194 C C . ASP A 1 46 ? -11.277 -1.173 -4.721 1.00 0.00 26 ASP A C 15
ATOM 15195 O O . ASP A 1 46 ? -11.094 -0.045 -4.265 1.00 0.00 26 ASP A O 15
ATOM 15204 N N . ASP A 1 47 ? -11.516 -2.230 -3.957 1.00 0.00 27 ASP A N 15
ATOM 15205 C CA . ASP A 1 47 ? -11.431 -2.151 -2.506 1.00 0.00 27 ASP A CA 15
ATOM 15206 C C . ASP A 1 47 ? -9.981 -2.021 -2.086 1.00 0.00 27 ASP A C 15
ATOM 15207 O O . ASP A 1 47 ? -9.638 -1.192 -1.243 1.00 0.00 27 ASP A O 15
ATOM 15216 N N . ASP A 1 48 ? -9.131 -2.843 -2.689 1.00 0.00 28 ASP A N 15
ATOM 15217 C CA . ASP A 1 48 ? -7.703 -2.813 -2.408 1.00 0.00 28 ASP A CA 15
ATOM 15218 C C . ASP A 1 48 ? -7.117 -1.495 -2.878 1.00 0.00 28 ASP A C 15
ATOM 15219 O O . ASP A 1 48 ? -6.209 -0.943 -2.260 1.00 0.00 28 ASP A O 15
ATOM 15228 N N . LEU A 1 49 ? -7.667 -0.987 -3.970 1.00 0.00 29 LEU A N 15
ATOM 15229 C CA . LEU A 1 49 ? -7.140 0.209 -4.613 1.00 0.00 29 LEU A CA 15
ATOM 15230 C C . LEU A 1 49 ? -7.806 1.479 -4.089 1.00 0.00 29 LEU A C 15
ATOM 15231 O O . LEU A 1 49 ? -7.583 2.564 -4.616 1.00 0.00 29 LEU A O 15
ATOM 15247 N N . GLN A 1 50 ? -8.619 1.345 -3.051 1.00 0.00 30 GLN A N 15
ATOM 15248 C CA . GLN A 1 50 ? -9.263 2.498 -2.437 1.00 0.00 30 GLN A CA 15
ATOM 15249 C C . GLN A 1 50 ? -9.543 2.220 -0.967 1.00 0.00 30 GLN A C 15
ATOM 15250 O O . GLN A 1 50 ? -10.686 1.973 -0.574 1.00 0.00 30 GLN A O 15
ATOM 15264 N N . ALA A 1 51 ? -8.471 2.221 -0.176 1.00 0.00 31 ALA A N 15
ATOM 15265 C CA . ALA A 1 51 ? -8.545 2.002 1.266 1.00 0.00 31 ALA A CA 15
ATOM 15266 C C . ALA A 1 51 ? -7.144 1.999 1.856 1.00 0.00 31 ALA A C 15
ATOM 15267 O O . ALA A 1 51 ? -6.795 1.117 2.642 1.00 0.00 31 ALA A O 15
ATOM 15274 N N . ALA A 1 52 ? -6.340 2.989 1.487 1.00 0.00 32 ALA A N 15
ATOM 15275 C CA . ALA A 1 52 ? -4.935 2.979 1.857 1.00 0.00 32 ALA A CA 15
ATOM 15276 C C . ALA A 1 52 ? -4.360 4.374 2.016 1.00 0.00 32 ALA A C 15
ATOM 15277 O O . ALA A 1 52 ? -4.974 5.370 1.628 1.00 0.00 32 ALA A O 15
ATOM 15284 N N . ASP A 1 53 ? -3.164 4.417 2.582 1.00 0.00 33 ASP A N 15
ATOM 15285 C CA . ASP A 1 53 ? -2.383 5.641 2.676 1.00 0.00 33 ASP A CA 15
ATOM 15286 C C . ASP A 1 53 ? -1.255 5.619 1.652 1.00 0.00 33 ASP A C 15
ATOM 15287 O O . ASP A 1 53 ? -0.293 6.379 1.751 1.00 0.00 33 ASP A O 15
ATOM 15296 N N . GLY A 1 54 ? -1.390 4.739 0.665 1.00 0.00 34 GLY A N 15
ATOM 15297 C CA . GLY A 1 54 ? -0.408 4.641 -0.396 1.00 0.00 34 GLY A CA 15
ATOM 15298 C C . GLY A 1 54 ? 0.864 3.954 0.054 1.00 0.00 34 GLY A C 15
ATOM 15299 O O . GLY A 1 54 ? 0.811 3.035 0.868 1.00 0.00 34 GLY A O 15
ATOM 15303 N N . HIS A 1 55 ? 1.992 4.424 -0.488 1.00 0.00 35 HIS A N 15
ATOM 15304 C CA . HIS A 1 55 ? 3.352 3.930 -0.194 1.00 0.00 35 HIS A CA 15
ATOM 15305 C C . HIS A 1 55 ? 3.516 2.411 -0.375 1.00 0.00 35 HIS A C 15
ATOM 15306 O O . HIS A 1 55 ? 2.560 1.632 -0.315 1.00 0.00 35 HIS A O 15
ATOM 15321 N N . ALA A 1 56 ? 4.758 2.005 -0.611 1.00 0.00 36 ALA A N 15
ATOM 15322 C CA . ALA A 1 56 ? 5.086 0.626 -0.958 1.00 0.00 36 ALA A CA 15
ATOM 15323 C C . ALA A 1 56 ? 4.644 -0.362 0.113 1.00 0.00 36 ALA A C 15
ATOM 15324 O O . ALA A 1 56 ? 4.127 -1.436 -0.197 1.00 0.00 36 ALA A O 15
ATOM 15331 N N . GLU A 1 57 ? 4.845 0.019 1.367 1.00 0.00 37 GLU A N 15
ATOM 15332 C CA . GLU A 1 57 ? 4.543 -0.835 2.513 1.00 0.00 37 GLU A CA 15
ATOM 15333 C C . GLU A 1 57 ? 3.116 -1.380 2.481 1.00 0.00 37 GLU A C 15
ATOM 15334 O O . GLU A 1 57 ? 2.875 -2.523 2.877 1.00 0.00 37 GLU A O 15
ATOM 15346 N N . TYR A 1 58 ? 2.170 -0.574 2.011 1.00 0.00 38 TYR A N 15
ATOM 15347 C CA . TYR A 1 58 ? 0.781 -1.009 1.971 1.00 0.00 38 TYR A CA 15
ATOM 15348 C C . TYR A 1 58 ? 0.579 -2.027 0.854 1.00 0.00 38 TYR A C 15
ATOM 15349 O O . TYR A 1 58 ? -0.091 -3.045 1.044 1.00 0.00 38 TYR A O 15
ATOM 15367 N N . LEU A 1 59 ? 1.175 -1.756 -0.305 1.00 0.00 39 LEU A N 15
ATOM 15368 C CA . LEU A 1 59 ? 1.065 -2.660 -1.442 1.00 0.00 39 LEU A CA 15
ATOM 15369 C C . LEU A 1 59 ? 1.627 -4.026 -1.095 1.00 0.00 39 LEU A C 15
ATOM 15370 O O . LEU A 1 59 ? 1.017 -5.042 -1.408 1.00 0.00 39 LEU A O 15
ATOM 15386 N N . VAL A 1 60 ? 2.781 -4.038 -0.433 1.00 0.00 40 VAL A N 15
ATOM 15387 C CA . VAL A 1 60 ? 3.414 -5.283 -0.009 1.00 0.00 40 VAL A CA 15
ATOM 15388 C C . VAL A 1 60 ? 2.420 -6.150 0.758 1.00 0.00 40 VAL A C 15
ATOM 15389 O O . VAL A 1 60 ? 2.278 -7.338 0.479 1.00 0.00 40 VAL A O 15
ATOM 15402 N N . GLY A 1 61 ? 1.715 -5.533 1.702 1.00 0.00 41 GLY A N 15
ATOM 15403 C CA . GLY A 1 61 ? 0.713 -6.246 2.468 1.00 0.00 41 GLY A CA 15
ATOM 15404 C C . GLY A 1 61 ? -0.400 -6.792 1.592 1.00 0.00 41 GLY A C 15
ATOM 15405 O O . GLY A 1 61 ? -0.760 -7.960 1.697 1.00 0.00 41 GLY A O 15
ATOM 15409 N N . LYS A 1 62 ? -0.927 -5.952 0.708 1.00 0.00 42 LYS A N 15
ATOM 15410 C CA . LYS A 1 62 ? -2.022 -6.350 -0.175 1.00 0.00 42 LYS A CA 15
ATOM 15411 C C . LYS A 1 62 ? -1.603 -7.444 -1.151 1.00 0.00 42 LYS A C 15
ATOM 15412 O O . LYS A 1 62 ? -2.382 -8.347 -1.455 1.00 0.00 42 LYS A O 15
ATOM 15431 N N . LEU A 1 63 ? -0.375 -7.367 -1.634 1.00 0.00 43 LEU A N 15
ATOM 15432 C CA . LEU A 1 63 ? 0.131 -8.339 -2.594 1.00 0.00 43 LEU A CA 15
ATOM 15433 C C . LEU A 1 63 ? 0.339 -9.696 -1.920 1.00 0.00 43 LEU A C 15
ATOM 15434 O O . LEU A 1 63 ? 0.226 -10.747 -2.557 1.00 0.00 43 LEU A O 15
ATOM 15450 N N . GLN A 1 64 ? 0.608 -9.669 -0.621 1.00 0.00 44 GLN A N 15
ATOM 15451 C CA . GLN A 1 64 ? 0.729 -10.893 0.163 1.00 0.00 44 GLN A CA 15
ATOM 15452 C C . GLN A 1 64 ? -0.651 -11.380 0.591 1.00 0.00 44 GLN A C 15
ATOM 15453 O O . GLN A 1 64 ? -0.913 -12.582 0.641 1.00 0.00 44 GLN A O 15
ATOM 15467 N N . GLU A 1 65 ? -1.523 -10.426 0.897 1.00 0.00 45 GLU A N 15
ATOM 15468 C CA . GLU A 1 65 ? -2.909 -10.702 1.261 1.00 0.00 45 GLU A CA 15
ATOM 15469 C C . GLU A 1 65 ? -3.637 -11.415 0.126 1.00 0.00 45 GLU A C 15
ATOM 15470 O O . GLU A 1 65 ? -4.219 -12.485 0.311 1.00 0.00 45 GLU A O 15
ATOM 15482 N N . ARG A 1 66 ? -3.587 -10.811 -1.053 1.00 0.00 46 ARG A N 15
ATOM 15483 C CA . ARG A 1 66 ? -4.340 -11.295 -2.196 1.00 0.00 46 ARG A CA 15
ATOM 15484 C C . ARG A 1 66 ? -3.656 -12.493 -2.845 1.00 0.00 46 ARG A C 15
ATOM 15485 O O . ARG A 1 66 ? -4.273 -13.534 -3.049 1.00 0.00 46 ARG A O 15
ATOM 15506 N N . TYR A 1 67 ? -2.378 -12.342 -3.160 1.00 0.00 47 TYR A N 15
ATOM 15507 C CA . TYR A 1 67 ? -1.656 -13.367 -3.901 1.00 0.00 47 TYR A CA 15
ATOM 15508 C C . TYR A 1 67 ? -0.846 -14.253 -2.970 1.00 0.00 47 TYR A C 15
ATOM 15509 O O . TYR A 1 67 ? -1.157 -15.427 -2.785 1.00 0.00 47 TYR A O 15
ATOM 15527 N N . GLY A 1 68 ? 0.192 -13.682 -2.387 1.00 0.00 48 GLY A N 15
ATOM 15528 C CA . GLY A 1 68 ? 1.070 -14.455 -1.544 1.00 0.00 48 GLY A CA 15
ATOM 15529 C C . GLY A 1 68 ? 2.372 -14.791 -2.240 1.00 0.00 48 GLY A C 15
ATOM 15530 O O . GLY A 1 68 ? 2.665 -15.958 -2.507 1.00 0.00 48 GLY A O 15
ATOM 15534 N N . TRP A 1 69 ? 3.147 -13.765 -2.547 1.00 0.00 49 TRP A N 15
ATOM 15535 C CA . TRP A 1 69 ? 4.457 -13.941 -3.155 1.00 0.00 49 TRP A CA 15
ATOM 15536 C C . TRP A 1 69 ? 5.517 -13.925 -2.063 1.00 0.00 49 TRP A C 15
ATOM 15537 O O . TRP A 1 69 ? 5.200 -14.025 -0.879 1.00 0.00 49 TRP A O 15
ATOM 15558 N N . SER A 1 70 ? 6.772 -13.840 -2.459 1.00 0.00 50 SER A N 15
ATOM 15559 C CA . SER A 1 70 ? 7.825 -13.516 -1.519 1.00 0.00 50 SER A CA 15
ATOM 15560 C C . SER A 1 70 ? 7.713 -12.036 -1.174 1.00 0.00 50 SER A C 15
ATOM 15561 O O . SER A 1 70 ? 7.350 -11.231 -2.034 1.00 0.00 50 SER A O 15
ATOM 15569 N N . LYS A 1 71 ? 8.001 -11.672 0.069 1.00 0.00 51 LYS A N 15
ATOM 15570 C CA . LYS A 1 71 ? 7.930 -10.274 0.475 1.00 0.00 51 LYS A CA 15
ATOM 15571 C C . LYS A 1 71 ? 8.870 -9.428 -0.379 1.00 0.00 51 LYS A C 15
ATOM 15572 O O . LYS A 1 71 ? 8.541 -8.304 -0.756 1.00 0.00 51 LYS A O 15
ATOM 15591 N N . GLU A 1 72 ? 10.024 -9.995 -0.712 1.00 0.00 52 GLU A N 15
ATOM 15592 C CA . GLU A 1 72 ? 10.976 -9.335 -1.595 1.00 0.00 52 GLU A CA 15
ATOM 15593 C C . GLU A 1 72 ? 10.354 -9.119 -2.968 1.00 0.00 52 GLU A C 15
ATOM 15594 O O . GLU A 1 72 ? 10.519 -8.066 -3.581 1.00 0.00 52 GLU A O 15
ATOM 15606 N N . ARG A 1 73 ? 9.621 -10.126 -3.431 1.00 0.00 53 ARG A N 15
ATOM 15607 C CA . ARG A 1 73 ? 8.967 -10.079 -4.734 1.00 0.00 53 ARG A CA 15
ATOM 15608 C C . ARG A 1 73 ? 7.890 -9.005 -4.749 1.00 0.00 53 ARG A C 15
ATOM 15609 O O . ARG A 1 73 ? 7.779 -8.242 -5.708 1.00 0.00 53 ARG A O 15
ATOM 15630 N N . ALA A 1 74 ? 7.109 -8.947 -3.675 1.00 0.00 54 ALA A N 15
ATOM 15631 C CA . ALA A 1 74 ? 6.065 -7.942 -3.533 1.00 0.00 54 ALA A CA 15
ATOM 15632 C C . ALA A 1 74 ? 6.664 -6.541 -3.576 1.00 0.00 54 ALA A C 15
ATOM 15633 O O . ALA A 1 74 ? 6.193 -5.678 -4.316 1.00 0.00 54 ALA A O 15
ATOM 15640 N N . GLU A 1 75 ? 7.722 -6.330 -2.799 1.00 0.00 55 GLU A N 15
ATOM 15641 C CA . GLU A 1 75 ? 8.417 -5.046 -2.782 1.00 0.00 55 GLU A CA 15
ATOM 15642 C C . GLU A 1 75 ? 8.982 -4.712 -4.160 1.00 0.00 55 GLU A C 15
ATOM 15643 O O . GLU A 1 75 ? 8.840 -3.590 -4.643 1.00 0.00 55 GLU A O 15
ATOM 15655 N N . GLN A 1 76 ? 9.610 -5.694 -4.792 1.00 0.00 56 GLN A N 15
ATOM 15656 C CA . GLN A 1 76 ? 10.176 -5.510 -6.126 1.00 0.00 56 GLN A CA 15
ATOM 15657 C C . GLN A 1 76 ? 9.100 -5.169 -7.150 1.00 0.00 56 GLN A C 15
ATOM 15658 O O . GLN A 1 76 ? 9.355 -4.418 -8.090 1.00 0.00 56 GLN A O 15
ATOM 15672 N N . GLU A 1 77 ? 7.904 -5.714 -6.971 1.00 0.00 57 GLU A N 15
ATOM 15673 C CA . GLU A 1 77 ? 6.783 -5.381 -7.841 1.00 0.00 57 GLU A CA 15
ATOM 15674 C C . GLU A 1 77 ? 6.397 -3.922 -7.671 1.00 0.00 57 GLU A C 15
ATOM 15675 O O . GLU A 1 77 ? 6.104 -3.229 -8.644 1.00 0.00 57 GLU A O 15
ATOM 15687 N N . VAL A 1 78 ? 6.415 -3.453 -6.433 1.00 0.00 58 VAL A N 15
ATOM 15688 C CA . VAL A 1 78 ? 6.132 -2.057 -6.148 1.00 0.00 58 VAL A CA 15
ATOM 15689 C C . VAL A 1 78 ? 7.209 -1.165 -6.758 1.00 0.00 58 VAL A C 15
ATOM 15690 O O . VAL A 1 78 ? 6.914 -0.119 -7.338 1.00 0.00 58 VAL A O 15
ATOM 15703 N N . ARG A 1 79 ? 8.458 -1.593 -6.628 1.00 0.00 59 ARG A N 15
ATOM 15704 C CA . ARG A 1 79 ? 9.584 -0.865 -7.197 1.00 0.00 59 ARG A CA 15
ATOM 15705 C C . ARG A 1 79 ? 9.507 -0.856 -8.719 1.00 0.00 59 ARG A C 15
ATOM 15706 O O . ARG A 1 79 ? 9.767 0.165 -9.354 1.00 0.00 59 ARG A O 15
ATOM 15727 N N . ASP A 1 80 ? 9.138 -1.996 -9.291 1.00 0.00 60 ASP A N 15
ATOM 15728 C CA . ASP A 1 80 ? 8.925 -2.111 -10.732 1.00 0.00 60 ASP A CA 15
ATOM 15729 C C . ASP A 1 80 ? 7.830 -1.155 -11.183 1.00 0.00 60 ASP A C 15
ATOM 15730 O O . ASP A 1 80 ? 7.973 -0.453 -12.185 1.00 0.00 60 ASP A O 15
ATOM 15739 N N . PHE A 1 81 ? 6.739 -1.132 -10.430 1.00 0.00 61 PHE A N 15
ATOM 15740 C CA . PHE A 1 81 ? 5.619 -0.249 -10.716 1.00 0.00 61 PHE A CA 15
ATOM 15741 C C . PHE A 1 81 ? 6.045 1.216 -10.623 1.00 0.00 61 PHE A C 15
ATOM 15742 O O . PHE A 1 81 ? 5.804 1.997 -11.541 1.00 0.00 61 PHE A O 15
ATOM 15759 N N . SER A 1 82 ? 6.707 1.568 -9.526 1.00 0.00 62 SER A N 15
ATOM 15760 C CA . SER A 1 82 ? 7.142 2.942 -9.288 1.00 0.00 62 SER A CA 15
ATOM 15761 C C . SER A 1 82 ? 8.147 3.407 -10.346 1.00 0.00 62 SER A C 15
ATOM 15762 O O . SER A 1 82 ? 8.097 4.548 -10.808 1.00 0.00 62 SER A O 15
ATOM 15770 N N . ASP A 1 83 ? 9.054 2.520 -10.727 1.00 0.00 63 ASP A N 15
ATOM 15771 C CA . ASP A 1 83 ? 10.101 2.855 -11.687 1.00 0.00 63 ASP A CA 15
ATOM 15772 C C . ASP A 1 83 ? 9.541 2.992 -13.101 1.00 0.00 63 ASP A C 15
ATOM 15773 O O . ASP A 1 83 ? 10.075 3.741 -13.921 1.00 0.00 63 ASP A O 15
ATOM 15782 N N . ARG A 1 84 ? 8.455 2.289 -13.377 1.00 0.00 64 ARG A N 15
ATOM 15783 C CA . ARG A 1 84 ? 7.856 2.310 -14.706 1.00 0.00 64 ARG A CA 15
ATOM 15784 C C . ARG A 1 84 ? 6.848 3.453 -14.823 1.00 0.00 64 ARG A C 15
ATOM 15785 O O . ARG A 1 84 ? 6.088 3.535 -15.789 1.00 0.00 64 ARG A O 15
ATOM 15806 N N . LEU A 1 85 ? 6.849 4.337 -13.834 1.00 0.00 65 LEU A N 15
ATOM 15807 C CA . LEU A 1 85 ? 5.998 5.513 -13.863 1.00 0.00 65 LEU A CA 15
ATOM 15808 C C . LEU A 1 85 ? 6.779 6.703 -14.405 1.00 0.00 65 LEU A C 15
ATOM 15809 O O . LEU A 1 85 ? 6.561 7.073 -15.577 1.00 0.00 65 LEU A O 15
ATOM 15826 N N . MET A 1 21 ? 7.861 10.012 4.045 1.00 0.00 1 MET A N 16
ATOM 15827 C CA . MET A 1 21 ? 6.825 10.943 3.541 1.00 0.00 1 MET A CA 16
ATOM 15828 C C . MET A 1 21 ? 7.022 11.202 2.054 1.00 0.00 1 MET A C 16
ATOM 15829 O O . MET A 1 21 ? 6.258 10.715 1.223 1.00 0.00 1 MET A O 16
ATOM 15843 N N . ASN A 1 22 ? 8.065 11.953 1.716 1.00 0.00 2 ASN A N 16
ATOM 15844 C CA . ASN A 1 22 ? 8.341 12.300 0.325 1.00 0.00 2 ASN A CA 16
ATOM 15845 C C . ASN A 1 22 ? 9.281 11.269 -0.295 1.00 0.00 2 ASN A C 16
ATOM 15846 O O . ASN A 1 22 ? 9.968 11.539 -1.274 1.00 0.00 2 ASN A O 16
ATOM 15857 N N . SER A 1 23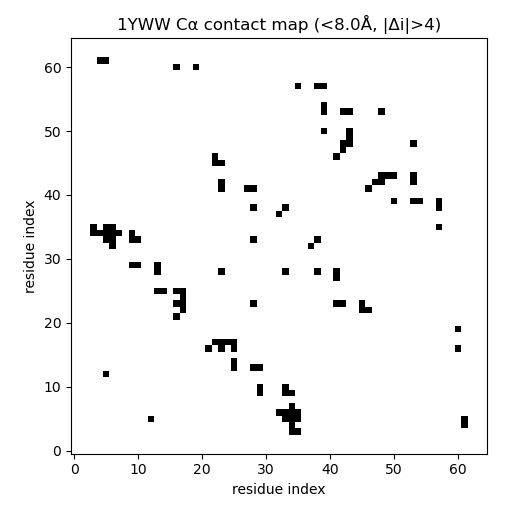 ? 9.304 10.084 0.294 1.00 0.00 3 SER A N 16
ATOM 15858 C CA . SER A 1 23 ? 10.124 8.992 -0.198 1.00 0.00 3 SER A CA 16
ATOM 15859 C C . SER A 1 23 ? 9.265 7.965 -0.928 1.00 0.00 3 SER A C 16
ATOM 15860 O O . SER A 1 23 ? 9.727 6.879 -1.274 1.00 0.00 3 SER A O 16
ATOM 15868 N N . ASP A 1 24 ? 8.010 8.322 -1.162 1.00 0.00 4 ASP A N 16
ATOM 15869 C CA . ASP A 1 24 ? 7.066 7.409 -1.785 1.00 0.00 4 ASP A CA 16
ATOM 15870 C C . ASP A 1 24 ? 6.474 8.032 -3.040 1.00 0.00 4 ASP A C 16
ATOM 15871 O O . ASP A 1 24 ? 6.323 9.254 -3.121 1.00 0.00 4 ASP A O 16
ATOM 15880 N N . VAL A 1 25 ? 6.162 7.201 -4.024 1.00 0.00 5 VAL A N 16
ATOM 15881 C CA . VAL A 1 25 ? 5.592 7.681 -5.274 1.00 0.00 5 VAL A CA 16
ATOM 15882 C C . VAL A 1 25 ? 4.159 7.167 -5.458 1.00 0.00 5 VAL A C 16
ATOM 15883 O O . VAL A 1 25 ? 3.349 7.780 -6.158 1.00 0.00 5 VAL A O 16
ATOM 15896 N N . ILE A 1 26 ? 3.839 6.064 -4.792 1.00 0.00 6 ILE A N 16
ATOM 15897 C CA . ILE A 1 26 ? 2.537 5.430 -4.952 1.00 0.00 6 ILE A CA 16
ATOM 15898 C C . ILE A 1 26 ? 1.467 6.218 -4.206 1.00 0.00 6 ILE A C 16
ATOM 15899 O O . ILE A 1 26 ? 0.400 6.502 -4.745 1.00 0.00 6 ILE A O 16
ATOM 15915 N N . LYS A 1 27 ? 1.782 6.599 -2.975 1.00 0.00 7 LYS A N 16
ATOM 15916 C CA . LYS A 1 27 ? 0.858 7.354 -2.133 1.00 0.00 7 LYS A CA 16
ATOM 15917 C C . LYS A 1 27 ? 0.562 8.725 -2.739 1.00 0.00 7 LYS A C 16
ATOM 15918 O O . LYS A 1 27 ? -0.493 9.311 -2.491 1.00 0.00 7 LYS A O 16
ATOM 15937 N N . GLY A 1 28 ? 1.494 9.218 -3.552 1.00 0.00 8 GLY A N 16
ATOM 15938 C CA . GLY A 1 28 ? 1.346 10.524 -4.174 1.00 0.00 8 GLY A CA 16
ATOM 15939 C C . GLY A 1 28 ? 0.097 10.629 -5.031 1.00 0.00 8 GLY A C 16
ATOM 15940 O O . GLY A 1 28 ? -0.596 11.647 -5.012 1.00 0.00 8 GLY A O 16
ATOM 15944 N N . LYS A 1 29 ? -0.200 9.572 -5.773 1.00 0.00 9 LYS A N 16
ATOM 15945 C CA . LYS A 1 29 ? -1.377 9.549 -6.629 1.00 0.00 9 LYS A CA 16
ATOM 15946 C C . LYS A 1 29 ? -2.163 8.265 -6.417 1.00 0.00 9 LYS A C 16
ATOM 15947 O O . LYS A 1 29 ? -2.756 7.738 -7.352 1.00 0.00 9 LYS A O 16
ATOM 15966 N N . TRP A 1 30 ? -2.186 7.796 -5.179 1.00 0.00 10 TRP A N 16
ATOM 15967 C CA . TRP A 1 30 ? -2.816 6.524 -4.822 1.00 0.00 10 TRP A CA 16
ATOM 15968 C C . TRP A 1 30 ? -4.230 6.387 -5.392 1.00 0.00 10 TRP A C 16
ATOM 15969 O O . TRP A 1 30 ? -4.592 5.335 -5.916 1.00 0.00 10 TRP A O 16
ATOM 15990 N N . LYS A 1 31 ? -5.012 7.457 -5.322 1.00 0.00 11 LYS A N 16
ATOM 15991 C CA . LYS A 1 31 ? -6.410 7.401 -5.739 1.00 0.00 11 LYS A CA 16
ATOM 15992 C C . LYS A 1 31 ? -6.516 7.276 -7.258 1.00 0.00 11 LYS A C 16
ATOM 15993 O O . LYS A 1 31 ? -7.462 6.683 -7.779 1.00 0.00 11 LYS A O 16
ATOM 16012 N N . GLN A 1 32 ? -5.531 7.818 -7.964 1.00 0.00 12 GLN A N 16
ATOM 16013 C CA . GLN A 1 32 ? -5.528 7.788 -9.422 1.00 0.00 12 GLN A CA 16
ATOM 16014 C C . GLN A 1 32 ? -4.813 6.548 -9.945 1.00 0.00 12 GLN A C 16
ATOM 16015 O O . GLN A 1 32 ? -5.229 5.951 -10.940 1.00 0.00 12 GLN A O 16
ATOM 16029 N N . LEU A 1 33 ? -3.746 6.156 -9.258 1.00 0.00 13 LEU A N 16
ATOM 16030 C CA . LEU A 1 33 ? -2.928 5.026 -9.683 1.00 0.00 13 LEU A CA 16
ATOM 16031 C C . LEU A 1 33 ? -3.698 3.717 -9.593 1.00 0.00 13 LEU A C 16
ATOM 16032 O O . LEU A 1 33 ? -3.222 2.686 -10.061 1.00 0.00 13 LEU A O 16
ATOM 16048 N N . THR A 1 34 ? -4.884 3.771 -8.998 1.00 0.00 14 THR A N 16
ATOM 16049 C CA . THR A 1 34 ? -5.759 2.612 -8.886 1.00 0.00 14 THR A CA 16
ATOM 16050 C C . THR A 1 34 ? -5.906 1.892 -10.227 1.00 0.00 14 THR A C 16
ATOM 16051 O O . THR A 1 34 ? -5.786 0.670 -10.304 1.00 0.00 14 THR A O 16
ATOM 16062 N N . GLY A 1 35 ? -6.122 2.666 -11.285 1.00 0.00 15 GLY A N 16
ATOM 16063 C CA . GLY A 1 35 ? -6.314 2.093 -12.602 1.00 0.00 15 GLY A CA 16
ATOM 16064 C C . GLY A 1 35 ? -5.044 1.496 -13.179 1.00 0.00 15 GLY A C 16
ATOM 16065 O O . GLY A 1 35 ? -5.102 0.537 -13.945 1.00 0.00 15 GLY A O 16
ATOM 16069 N N . LYS A 1 36 ? -3.895 2.055 -12.821 1.00 0.00 16 LYS A N 16
ATOM 16070 C CA . LYS A 1 36 ? -2.620 1.557 -13.324 1.00 0.00 16 LYS A CA 16
ATOM 16071 C C . LYS A 1 36 ? -2.155 0.346 -12.522 1.00 0.00 16 LYS A C 16
ATOM 16072 O O . LYS A 1 36 ? -1.626 -0.615 -13.082 1.00 0.00 16 LYS A O 16
ATOM 16091 N N . ILE A 1 37 ? -2.362 0.393 -11.214 1.00 0.00 17 ILE A N 16
ATOM 16092 C CA . ILE A 1 37 ? -1.980 -0.705 -10.336 1.00 0.00 17 ILE A CA 16
ATOM 16093 C C . ILE A 1 37 ? -2.813 -1.947 -10.647 1.00 0.00 17 ILE A C 16
ATOM 16094 O O . ILE A 1 37 ? -2.286 -3.058 -10.752 1.00 0.00 17 ILE A O 16
ATOM 16110 N N . LYS A 1 38 ? -4.112 -1.745 -10.827 1.00 0.00 18 LYS A N 16
ATOM 16111 C CA . LYS A 1 38 ? -5.017 -2.836 -11.155 1.00 0.00 18 LYS A CA 16
ATOM 16112 C C . LYS A 1 38 ? -4.745 -3.352 -12.566 1.00 0.00 18 LYS A C 16
ATOM 16113 O O . LYS A 1 38 ? -4.969 -4.523 -12.860 1.00 0.00 18 LYS A O 16
ATOM 16132 N N . GLU A 1 39 ? -4.249 -2.477 -13.428 1.00 0.00 19 GLU A N 16
ATOM 16133 C CA . GLU A 1 39 ? -3.924 -2.856 -14.796 1.00 0.00 19 GLU A CA 16
ATOM 16134 C C . GLU A 1 39 ? -2.674 -3.733 -14.815 1.00 0.00 19 GLU A C 16
ATOM 16135 O O . GLU A 1 39 ? -2.567 -4.669 -15.604 1.00 0.00 19 GLU A O 16
ATOM 16147 N N . ARG A 1 40 ? -1.733 -3.418 -13.930 1.00 0.00 20 ARG A N 16
ATOM 16148 C CA . ARG A 1 40 ? -0.471 -4.145 -13.847 1.00 0.00 20 ARG A CA 16
ATOM 16149 C C . ARG A 1 40 ? -0.709 -5.585 -13.398 1.00 0.00 20 ARG A C 16
ATOM 16150 O O . ARG A 1 40 ? -0.432 -6.529 -14.136 1.00 0.00 20 ARG A O 16
ATOM 16171 N N . TRP A 1 41 ? -1.239 -5.747 -12.193 1.00 0.00 21 TRP A N 16
ATOM 16172 C CA . TRP A 1 41 ? -1.408 -7.074 -11.610 1.00 0.00 21 TRP A CA 16
ATOM 16173 C C . TRP A 1 41 ? -2.746 -7.692 -11.980 1.00 0.00 21 TRP A C 16
ATOM 16174 O O . TRP A 1 41 ? -2.809 -8.819 -12.469 1.00 0.00 21 TRP A O 16
ATOM 16195 N N . GLY A 1 42 ? -3.806 -6.953 -11.747 1.00 0.00 22 GLY A N 16
ATOM 16196 C CA . GLY A 1 42 ? -5.135 -7.434 -12.073 1.00 0.00 22 GLY A CA 16
ATOM 16197 C C . GLY A 1 42 ? -5.927 -7.866 -10.857 1.00 0.00 22 GLY A C 16
ATOM 16198 O O . GLY A 1 42 ? -7.083 -7.480 -10.699 1.00 0.00 22 GLY A O 16
ATOM 16202 N N . ASP A 1 43 ? -5.306 -8.656 -9.988 1.00 0.00 23 ASP A N 16
ATOM 16203 C CA . ASP A 1 43 ? -5.996 -9.192 -8.813 1.00 0.00 23 ASP A CA 16
ATOM 16204 C C . ASP A 1 43 ? -6.198 -8.126 -7.746 1.00 0.00 23 ASP A C 16
ATOM 16205 O O . ASP A 1 43 ? -6.928 -8.332 -6.777 1.00 0.00 23 ASP A O 16
ATOM 16214 N N . LEU A 1 44 ? -5.541 -6.990 -7.915 1.00 0.00 24 LEU A N 16
ATOM 16215 C CA . LEU A 1 44 ? -5.743 -5.863 -7.021 1.00 0.00 24 LEU A CA 16
ATOM 16216 C C . LEU A 1 44 ? -6.965 -5.074 -7.465 1.00 0.00 24 LEU A C 16
ATOM 16217 O O . LEU A 1 44 ? -6.887 -4.266 -8.384 1.00 0.00 24 LEU A O 16
ATOM 16233 N N . THR A 1 45 ? -8.094 -5.330 -6.823 1.00 0.00 25 THR A N 16
ATOM 16234 C CA . THR A 1 45 ? -9.348 -4.715 -7.220 1.00 0.00 25 THR A CA 16
ATOM 16235 C C . THR A 1 45 ? -9.412 -3.263 -6.743 1.00 0.00 25 THR A C 16
ATOM 16236 O O . THR A 1 45 ? -8.680 -2.868 -5.829 1.00 0.00 25 THR A O 16
ATOM 16247 N N . ASP A 1 46 ? -10.289 -2.478 -7.365 1.00 0.00 26 ASP A N 16
ATOM 16248 C CA . ASP A 1 46 ? -10.426 -1.062 -7.034 1.00 0.00 26 ASP A CA 16
ATOM 16249 C C . ASP A 1 46 ? -10.839 -0.887 -5.580 1.00 0.00 26 ASP A C 16
ATOM 16250 O O . ASP A 1 46 ? -10.547 0.131 -4.965 1.00 0.00 26 ASP A O 16
ATOM 16259 N N . ASP A 1 47 ? -11.514 -1.893 -5.036 1.00 0.00 27 ASP A N 16
ATOM 16260 C CA . ASP A 1 47 ? -11.978 -1.862 -3.650 1.00 0.00 27 ASP A CA 16
ATOM 16261 C C . ASP A 1 47 ? -10.805 -1.692 -2.691 1.00 0.00 27 ASP A C 16
ATOM 16262 O O . ASP A 1 47 ? -10.841 -0.858 -1.786 1.00 0.00 27 ASP A O 16
ATOM 16271 N N . ASP A 1 48 ? -9.768 -2.494 -2.895 1.00 0.00 28 ASP A N 16
ATOM 16272 C CA . ASP A 1 48 ? -8.569 -2.435 -2.064 1.00 0.00 28 ASP A CA 16
ATOM 16273 C C . ASP A 1 48 ? -7.815 -1.136 -2.296 1.00 0.00 28 ASP A C 16
ATOM 16274 O O . ASP A 1 48 ? -7.340 -0.498 -1.355 1.00 0.00 28 ASP A O 16
ATOM 16283 N N . LEU A 1 49 ? -7.733 -0.740 -3.557 1.00 0.00 29 LEU A N 16
ATOM 16284 C CA . LEU A 1 49 ? -6.928 0.408 -3.957 1.00 0.00 29 LEU A CA 16
ATOM 16285 C C . LEU A 1 49 ? -7.625 1.730 -3.636 1.00 0.00 29 LEU A C 16
ATOM 16286 O O . LEU A 1 49 ? -6.998 2.783 -3.624 1.00 0.00 29 LEU A O 16
ATOM 16302 N N . GLN A 1 50 ? -8.923 1.677 -3.385 1.00 0.00 30 GLN A N 16
ATOM 16303 C CA . GLN A 1 50 ? -9.679 2.878 -3.046 1.00 0.00 30 GLN A CA 16
ATOM 16304 C C . GLN A 1 50 ? -9.700 3.090 -1.534 1.00 0.00 30 GLN A C 16
ATOM 16305 O O . GLN A 1 50 ? -9.882 4.208 -1.052 1.00 0.00 30 GLN A O 16
ATOM 16319 N N . ALA A 1 51 ? -9.486 2.015 -0.793 1.00 0.00 31 ALA A N 16
ATOM 16320 C CA . ALA A 1 51 ? -9.623 2.042 0.658 1.00 0.00 31 ALA A CA 16
ATOM 16321 C C . ALA A 1 51 ? -8.299 2.328 1.363 1.00 0.00 31 ALA A C 16
ATOM 16322 O O . ALA A 1 51 ? -8.265 3.047 2.360 1.00 0.00 31 ALA A O 16
ATOM 16329 N N . ALA A 1 52 ? -7.219 1.759 0.843 1.00 0.00 32 ALA A N 16
ATOM 16330 C CA . ALA A 1 52 ? -5.927 1.787 1.527 1.00 0.00 32 ALA A CA 16
ATOM 16331 C C . ALA A 1 52 ? -5.314 3.187 1.588 1.00 0.00 32 ALA A C 16
ATOM 16332 O O . ALA A 1 52 ? -5.807 4.131 0.965 1.00 0.00 32 ALA A O 16
ATOM 16339 N N . ASP A 1 53 ? -4.233 3.300 2.363 1.00 0.00 33 ASP A N 16
ATOM 16340 C CA . ASP A 1 53 ? -3.489 4.550 2.506 1.00 0.00 33 ASP A CA 16
ATOM 16341 C C . ASP A 1 53 ? -2.847 4.957 1.185 1.00 0.00 33 ASP A C 16
ATOM 16342 O O . ASP A 1 53 ? -3.247 5.947 0.573 1.00 0.00 33 ASP A O 16
ATOM 16351 N N . GLY A 1 54 ? -1.848 4.197 0.754 1.00 0.00 34 GLY A N 16
ATOM 16352 C CA . GLY A 1 54 ? -1.197 4.494 -0.499 1.00 0.00 34 GLY A CA 16
ATOM 16353 C C . GLY A 1 54 ? 0.279 4.171 -0.501 1.00 0.00 34 GLY A C 16
ATOM 16354 O O . GLY A 1 54 ? 0.800 3.692 -1.502 1.00 0.00 34 GLY A O 16
ATOM 16358 N N . HIS A 1 55 ? 0.960 4.429 0.615 1.00 0.00 35 HIS A N 16
ATOM 16359 C CA . HIS A 1 55 ? 2.412 4.241 0.675 1.00 0.00 35 HIS A CA 16
ATOM 16360 C C . HIS A 1 55 ? 2.796 2.795 0.338 1.00 0.00 35 HIS A C 16
ATOM 16361 O O . HIS A 1 55 ? 2.098 1.849 0.725 1.00 0.00 35 HIS A O 16
ATOM 16376 N N . ALA A 1 56 ? 3.916 2.653 -0.370 1.00 0.00 36 ALA A N 16
ATOM 16377 C CA . ALA A 1 56 ? 4.339 1.384 -0.970 1.00 0.00 36 ALA A CA 16
ATOM 16378 C C . ALA A 1 56 ? 4.287 0.202 -0.003 1.00 0.00 36 ALA A C 16
ATOM 16379 O O . ALA A 1 56 ? 3.848 -0.884 -0.381 1.00 0.00 36 ALA A O 16
ATOM 16386 N N . GLU A 1 57 ? 4.726 0.408 1.235 1.00 0.00 37 GLU A N 16
ATOM 16387 C CA . GLU A 1 57 ? 4.787 -0.675 2.217 1.00 0.00 37 GLU A CA 16
ATOM 16388 C C . GLU A 1 57 ? 3.422 -1.334 2.414 1.00 0.00 37 GLU A C 16
ATOM 16389 O O . GLU A 1 57 ? 3.338 -2.525 2.713 1.00 0.00 37 GLU A O 16
ATOM 16401 N N . TYR A 1 58 ? 2.356 -0.566 2.232 1.00 0.00 38 TYR A N 16
ATOM 16402 C CA . TYR A 1 58 ? 1.014 -1.087 2.432 1.00 0.00 38 TYR A CA 16
ATOM 16403 C C . TYR A 1 58 ? 0.557 -1.836 1.182 1.00 0.00 38 TYR A C 16
ATOM 16404 O O . TYR A 1 58 ? -0.181 -2.818 1.265 1.00 0.00 38 TYR A O 16
ATOM 16422 N N . LEU A 1 59 ? 1.017 -1.371 0.025 1.00 0.00 39 LEU A N 16
ATOM 16423 C CA . LEU A 1 59 ? 0.732 -2.034 -1.237 1.00 0.00 39 LEU A CA 16
ATOM 16424 C C . LEU A 1 59 ? 1.424 -3.393 -1.272 1.00 0.00 39 LEU A C 16
ATOM 16425 O O . LEU A 1 59 ? 0.876 -4.372 -1.787 1.00 0.00 39 LEU A O 16
ATOM 16441 N N . VAL A 1 60 ? 2.629 -3.439 -0.710 1.00 0.00 40 VAL A N 16
ATOM 16442 C CA . VAL A 1 60 ? 3.368 -4.687 -0.551 1.00 0.00 40 VAL A CA 16
ATOM 16443 C C . VAL A 1 60 ? 2.529 -5.703 0.219 1.00 0.00 40 VAL A C 16
ATOM 16444 O O . VAL A 1 60 ? 2.432 -6.869 -0.167 1.00 0.00 40 VAL A O 16
ATOM 16457 N N . GLY A 1 61 ? 1.902 -5.238 1.297 1.00 0.00 41 GLY A N 16
ATOM 16458 C CA . GLY A 1 61 ? 1.047 -6.096 2.096 1.00 0.00 41 GLY A CA 16
ATOM 16459 C C . GLY A 1 61 ? -0.141 -6.619 1.310 1.00 0.00 41 GLY A C 16
ATOM 16460 O O . GLY A 1 61 ? -0.550 -7.767 1.480 1.00 0.00 41 GLY A O 16
ATOM 16464 N N . LYS A 1 62 ? -0.686 -5.778 0.436 1.00 0.00 42 LYS A N 16
ATOM 16465 C CA . LYS A 1 62 ? -1.809 -6.165 -0.410 1.00 0.00 42 LYS A CA 16
ATOM 16466 C C . LYS A 1 62 ? -1.409 -7.280 -1.373 1.00 0.00 42 LYS A C 16
ATOM 16467 O O . LYS A 1 62 ? -2.164 -8.229 -1.582 1.00 0.00 42 LYS A O 16
ATOM 16486 N N . LEU A 1 63 ? -0.214 -7.169 -1.947 1.00 0.00 43 LEU A N 16
ATOM 16487 C CA . LEU A 1 63 ? 0.290 -8.183 -2.869 1.00 0.00 43 LEU A CA 16
ATOM 16488 C C . LEU A 1 63 ? 0.467 -9.521 -2.162 1.00 0.00 43 LEU A C 16
ATOM 16489 O O . LEU A 1 63 ? 0.155 -10.578 -2.718 1.00 0.00 43 LEU A O 16
ATOM 16505 N N . GLN A 1 64 ? 0.955 -9.466 -0.930 1.00 0.00 44 GLN A N 16
ATOM 16506 C CA . GLN A 1 64 ? 1.163 -10.669 -0.138 1.00 0.00 44 GLN A CA 16
ATOM 16507 C C . GLN A 1 64 ? -0.170 -11.324 0.222 1.00 0.00 44 GLN A C 16
ATOM 16508 O O . GLN A 1 64 ? -0.246 -12.538 0.387 1.00 0.00 44 GLN A O 16
ATOM 16522 N N . GLU A 1 65 ? -1.220 -10.521 0.334 1.00 0.00 45 GLU A N 16
ATOM 16523 C CA . GLU A 1 65 ? -2.547 -11.050 0.629 1.00 0.00 45 GLU A CA 16
ATOM 16524 C C . GLU A 1 65 ? -3.192 -11.640 -0.622 1.00 0.00 45 GLU A C 16
ATOM 16525 O O . GLU A 1 65 ? -3.902 -12.639 -0.549 1.00 0.00 45 GLU A O 16
ATOM 16537 N N . ARG A 1 66 ? -2.935 -11.021 -1.769 1.00 0.00 46 ARG A N 16
ATOM 16538 C CA . ARG A 1 66 ? -3.520 -11.466 -3.030 1.00 0.00 46 ARG A CA 16
ATOM 16539 C C . ARG A 1 66 ? -2.885 -12.763 -3.520 1.00 0.00 46 ARG A C 16
ATOM 16540 O O . ARG A 1 66 ? -3.569 -13.760 -3.731 1.00 0.00 46 ARG A O 16
ATOM 16561 N N . TYR A 1 67 ? -1.572 -12.739 -3.706 1.00 0.00 47 TYR A N 16
ATOM 16562 C CA . TYR A 1 67 ? -0.874 -13.852 -4.339 1.00 0.00 47 TYR A CA 16
ATOM 16563 C C . TYR A 1 67 ? -0.119 -14.701 -3.329 1.00 0.00 47 TYR A C 16
ATOM 16564 O O . TYR A 1 67 ? 0.245 -15.839 -3.620 1.00 0.00 47 TYR A O 16
ATOM 16582 N N . GLY A 1 68 ? 0.128 -14.146 -2.158 1.00 0.00 48 GLY A N 16
ATOM 16583 C CA . GLY A 1 68 ? 0.921 -14.851 -1.175 1.00 0.00 48 GLY A CA 16
ATOM 16584 C C . GLY A 1 68 ? 2.400 -14.783 -1.493 1.00 0.00 48 GLY A C 16
ATOM 16585 O O . GLY A 1 68 ? 3.127 -15.763 -1.324 1.00 0.00 48 GLY A O 16
ATOM 16589 N N . TRP A 1 69 ? 2.850 -13.620 -1.946 1.00 0.00 49 TRP A N 16
ATOM 16590 C CA . TRP A 1 69 ? 4.253 -13.428 -2.292 1.00 0.00 49 TRP A CA 16
ATOM 16591 C C . TRP A 1 69 ? 5.067 -13.111 -1.049 1.00 0.00 49 TRP A C 16
ATOM 16592 O O . TRP A 1 69 ? 4.522 -12.690 -0.027 1.00 0.00 49 TRP A O 16
ATOM 16613 N N . SER A 1 70 ? 6.363 -13.341 -1.134 1.00 0.00 50 SER A N 16
ATOM 16614 C CA . SER A 1 70 ? 7.276 -12.916 -0.095 1.00 0.00 50 SER A CA 16
ATOM 16615 C C . SER A 1 70 ? 7.439 -11.399 -0.172 1.00 0.00 50 SER A C 16
ATOM 16616 O O . SER A 1 70 ? 7.226 -10.803 -1.233 1.00 0.00 50 SER A O 16
ATOM 16624 N N . LYS A 1 71 ? 7.816 -10.776 0.936 1.00 0.00 51 LYS A N 16
ATOM 16625 C CA . LYS A 1 71 ? 7.902 -9.322 1.006 1.00 0.00 51 LYS A CA 16
ATOM 16626 C C . LYS A 1 71 ? 8.952 -8.783 0.038 1.00 0.00 51 LYS A C 16
ATOM 16627 O O . LYS A 1 71 ? 8.741 -7.755 -0.602 1.00 0.00 51 LYS A O 16
ATOM 16646 N N . GLU A 1 72 ? 10.076 -9.483 -0.076 1.00 0.00 52 GLU A N 16
ATOM 16647 C CA . GLU A 1 72 ? 11.123 -9.090 -1.015 1.00 0.00 52 GLU A CA 16
ATOM 16648 C C . GLU A 1 72 ? 10.597 -9.103 -2.446 1.00 0.00 52 GLU A C 16
ATOM 16649 O O . GLU A 1 72 ? 10.871 -8.195 -3.229 1.00 0.00 52 GLU A O 16
ATOM 16661 N N . ARG A 1 73 ? 9.822 -10.130 -2.775 1.00 0.00 53 ARG A N 16
ATOM 16662 C CA . ARG A 1 73 ? 9.266 -10.263 -4.113 1.00 0.00 53 ARG A CA 16
ATOM 16663 C C . ARG A 1 73 ? 8.248 -9.164 -4.376 1.00 0.00 53 ARG A C 16
ATOM 16664 O O . ARG A 1 73 ? 8.266 -8.530 -5.428 1.00 0.00 53 ARG A O 16
ATOM 16685 N N . ALA A 1 74 ? 7.374 -8.931 -3.407 1.00 0.00 54 ALA A N 16
ATOM 16686 C CA . ALA A 1 74 ? 6.357 -7.900 -3.529 1.00 0.00 54 ALA A CA 16
ATOM 16687 C C . ALA A 1 74 ? 6.996 -6.514 -3.627 1.00 0.00 54 ALA A C 16
ATOM 16688 O O . ALA A 1 74 ? 6.531 -5.662 -4.380 1.00 0.00 54 ALA A O 16
ATOM 16695 N N . GLU A 1 75 ? 8.075 -6.309 -2.872 1.00 0.00 55 GLU A N 16
ATOM 16696 C CA . GLU A 1 75 ? 8.817 -5.051 -2.901 1.00 0.00 55 GLU A CA 16
ATOM 16697 C C . GLU A 1 75 ? 9.311 -4.778 -4.320 1.00 0.00 55 GLU A C 16
ATOM 16698 O O . GLU A 1 75 ? 8.955 -3.769 -4.930 1.00 0.00 55 GLU A O 16
ATOM 16710 N N . GLN A 1 76 ? 10.091 -5.714 -4.853 1.00 0.00 56 GLN A N 16
ATOM 16711 C CA . GLN A 1 76 ? 10.644 -5.596 -6.201 1.00 0.00 56 GLN A CA 16
ATOM 16712 C C . GLN A 1 76 ? 9.543 -5.531 -7.257 1.00 0.00 56 GLN A C 16
ATOM 16713 O O . GLN A 1 76 ? 9.703 -4.886 -8.294 1.00 0.00 56 GLN A O 16
ATOM 16727 N N . GLU A 1 77 ? 8.428 -6.198 -6.991 1.00 0.00 57 GLU A N 16
ATOM 16728 C CA . GLU A 1 77 ? 7.317 -6.228 -7.932 1.00 0.00 57 GLU A CA 16
ATOM 16729 C C . GLU A 1 77 ? 6.666 -4.846 -8.040 1.00 0.00 57 GLU A C 16
ATOM 16730 O O . GLU A 1 77 ? 6.321 -4.395 -9.134 1.00 0.00 57 GLU A O 16
ATOM 16742 N N . VAL A 1 78 ? 6.515 -4.172 -6.901 1.00 0.00 58 VAL A N 16
ATOM 16743 C CA . VAL A 1 78 ? 5.996 -2.806 -6.881 1.00 0.00 58 VAL A CA 16
ATOM 16744 C C . VAL A 1 78 ? 6.957 -1.868 -7.604 1.00 0.00 58 VAL A C 16
ATOM 16745 O O . VAL A 1 78 ? 6.538 -0.964 -8.330 1.00 0.00 58 VAL A O 16
ATOM 16758 N N . ARG A 1 79 ? 8.250 -2.099 -7.411 1.00 0.00 59 ARG A N 16
ATOM 16759 C CA . ARG A 1 79 ? 9.275 -1.275 -8.037 1.00 0.00 59 ARG A CA 16
ATOM 16760 C C . ARG A 1 79 ? 9.253 -1.446 -9.549 1.00 0.00 59 ARG A C 16
ATOM 16761 O O . ARG A 1 79 ? 9.401 -0.478 -10.287 1.00 0.00 59 ARG A O 16
ATOM 16782 N N . ASP A 1 80 ? 9.054 -2.681 -10.003 1.00 0.00 60 ASP A N 16
ATOM 16783 C CA . ASP A 1 80 ? 8.941 -2.964 -11.432 1.00 0.00 60 ASP A CA 16
ATOM 16784 C C . ASP A 1 80 ? 7.859 -2.090 -12.059 1.00 0.00 60 ASP A C 16
ATOM 16785 O O . ASP A 1 80 ? 8.043 -1.533 -13.137 1.00 0.00 60 ASP A O 16
ATOM 16794 N N . PHE A 1 81 ? 6.748 -1.954 -11.353 1.00 0.00 61 PHE A N 16
ATOM 16795 C CA . PHE A 1 81 ? 5.653 -1.093 -11.784 1.00 0.00 61 PHE A CA 16
ATOM 16796 C C . PHE A 1 81 ? 6.043 0.385 -11.702 1.00 0.00 61 PHE A C 16
ATOM 16797 O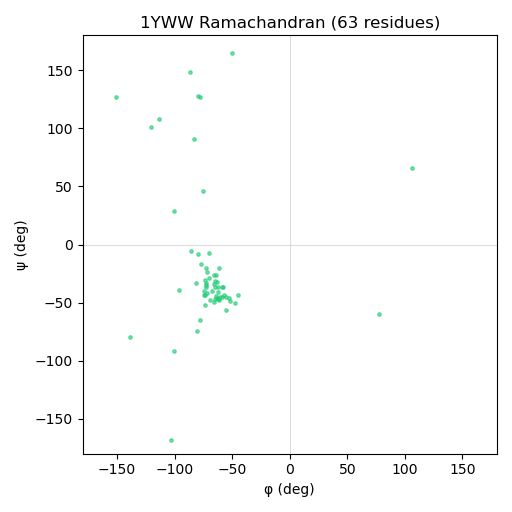 O . PHE A 1 81 ? 5.821 1.151 -12.642 1.00 0.00 61 PHE A O 16
ATOM 16814 N N . SER A 1 82 ? 6.643 0.765 -10.583 1.00 0.00 62 SER A N 16
ATOM 16815 C CA . SER A 1 82 ? 6.952 2.163 -10.303 1.00 0.00 62 SER A CA 16
ATOM 16816 C C . SER A 1 82 ? 8.072 2.695 -11.201 1.00 0.00 62 SER A C 16
ATOM 16817 O O . SER A 1 82 ? 8.130 3.890 -11.490 1.00 0.00 62 SER A O 16
ATOM 16825 N N . ASP A 1 83 ? 8.957 1.812 -11.648 1.00 0.00 63 ASP A N 16
ATOM 16826 C CA . ASP A 1 83 ? 10.050 2.210 -12.529 1.00 0.00 63 ASP A CA 16
ATOM 16827 C C . ASP A 1 83 ? 9.602 2.216 -13.989 1.00 0.00 63 ASP A C 16
ATOM 16828 O O . ASP A 1 83 ? 10.388 2.512 -14.890 1.00 0.00 63 ASP A O 16
ATOM 16837 N N . ARG A 1 84 ? 8.335 1.893 -14.220 1.00 0.00 64 ARG A N 16
ATOM 16838 C CA . ARG A 1 84 ? 7.763 1.955 -15.562 1.00 0.00 64 ARG A CA 16
ATOM 16839 C C . ARG A 1 84 ? 6.744 3.086 -15.651 1.00 0.00 64 ARG A C 16
ATOM 16840 O O . ARG A 1 84 ? 5.987 3.180 -16.618 1.00 0.00 64 ARG A O 16
ATOM 16861 N N . LEU A 1 85 ? 6.723 3.933 -14.632 1.00 0.00 65 LEU A N 16
ATOM 16862 C CA . LEU A 1 85 ? 5.806 5.063 -14.598 1.00 0.00 65 LEU A CA 16
ATOM 16863 C C . LEU A 1 85 ? 6.308 6.179 -15.502 1.00 0.00 65 LEU A C 16
ATOM 16864 O O . LEU A 1 85 ? 7.492 6.550 -15.387 1.00 0.00 65 LEU A O 16
ATOM 16881 N N . MET A 1 21 ? 16.628 7.686 -7.041 1.00 0.00 1 MET A N 17
ATOM 16882 C CA . MET A 1 21 ? 16.375 7.181 -5.676 1.00 0.00 1 MET A CA 17
ATOM 16883 C C . MET A 1 21 ? 15.309 6.094 -5.732 1.00 0.00 1 MET A C 17
ATOM 16884 O O . MET A 1 21 ? 14.669 5.909 -6.771 1.00 0.00 1 MET A O 17
ATOM 16898 N N . ASN A 1 22 ? 15.146 5.361 -4.632 1.00 0.00 2 ASN A N 17
ATOM 16899 C CA . ASN A 1 22 ? 14.107 4.339 -4.513 1.00 0.00 2 ASN A CA 17
ATOM 16900 C C . ASN A 1 22 ? 12.759 4.866 -4.992 1.00 0.00 2 ASN A C 17
ATOM 16901 O O . ASN A 1 22 ? 12.324 5.944 -4.589 1.00 0.00 2 ASN A O 17
ATOM 16912 N N . SER A 1 23 ? 12.131 4.106 -5.875 1.00 0.00 3 SER A N 17
ATOM 16913 C CA . SER A 1 23 ? 10.814 4.425 -6.396 1.00 0.00 3 SER A CA 17
ATOM 16914 C C . SER A 1 23 ? 9.801 4.552 -5.259 1.00 0.00 3 SER A C 17
ATOM 16915 O O . SER A 1 23 ? 9.402 3.552 -4.657 1.00 0.00 3 SER A O 17
ATOM 16923 N N . ASP A 1 24 ? 9.397 5.779 -4.958 1.00 0.00 4 ASP A N 17
ATOM 16924 C CA . ASP A 1 24 ? 8.522 6.026 -3.819 1.00 0.00 4 ASP A CA 17
ATOM 16925 C C . ASP A 1 24 ? 7.358 6.936 -4.202 1.00 0.00 4 ASP A C 17
ATOM 16926 O O . ASP A 1 24 ? 6.591 7.377 -3.345 1.00 0.00 4 ASP A O 17
ATOM 16935 N N . VAL A 1 25 ? 7.201 7.176 -5.496 1.00 0.00 5 VAL A N 17
ATOM 16936 C CA . VAL A 1 25 ? 6.181 8.099 -5.992 1.00 0.00 5 VAL A CA 17
ATOM 16937 C C . VAL A 1 25 ? 4.763 7.585 -5.732 1.00 0.00 5 VAL A C 17
ATOM 16938 O O . VAL A 1 25 ? 3.805 8.353 -5.757 1.00 0.00 5 VAL A O 17
ATOM 16951 N N . ILE A 1 26 ? 4.642 6.289 -5.469 1.00 0.00 6 ILE A N 17
ATOM 16952 C CA . ILE A 1 26 ? 3.338 5.657 -5.288 1.00 0.00 6 ILE A CA 17
ATOM 16953 C C . ILE A 1 26 ? 2.664 6.108 -3.987 1.00 0.00 6 ILE A C 17
ATOM 16954 O O . ILE A 1 26 ? 1.438 6.143 -3.895 1.00 0.00 6 ILE A O 17
ATOM 16970 N N . LYS A 1 27 ? 3.472 6.490 -3.001 1.00 0.00 7 LYS A N 17
ATOM 16971 C CA . LYS A 1 27 ? 2.964 6.841 -1.674 1.00 0.00 7 LYS A CA 17
ATOM 16972 C C . LYS A 1 27 ? 1.962 7.994 -1.731 1.00 0.00 7 LYS A C 17
ATOM 16973 O O . LYS A 1 27 ? 0.892 7.926 -1.128 1.00 0.00 7 LYS A O 17
ATOM 16992 N N . GLY A 1 28 ? 2.302 9.045 -2.465 1.00 0.00 8 GLY A N 17
ATOM 16993 C CA . GLY A 1 28 ? 1.456 10.223 -2.499 1.00 0.00 8 GLY A CA 17
ATOM 16994 C C . GLY A 1 28 ? 0.533 10.260 -3.702 1.00 0.00 8 GLY A C 17
ATOM 16995 O O . GLY A 1 28 ? -0.154 11.257 -3.933 1.00 0.00 8 GLY A O 17
ATOM 16999 N N . LYS A 1 29 ? 0.499 9.175 -4.465 1.00 0.00 9 LYS A N 17
ATOM 17000 C CA . LYS A 1 29 ? -0.303 9.130 -5.683 1.00 0.00 9 LYS A CA 17
ATOM 17001 C C . LYS A 1 29 ? -1.171 7.876 -5.720 1.00 0.00 9 LYS A C 17
ATOM 17002 O O . LYS A 1 29 ? -1.711 7.526 -6.768 1.00 0.00 9 LYS A O 17
ATOM 17021 N N . TRP A 1 30 ? -1.326 7.234 -4.564 1.00 0.00 10 TRP A N 17
ATOM 17022 C CA . TRP A 1 30 ? -2.017 5.945 -4.452 1.00 0.00 10 TRP A CA 17
ATOM 17023 C C . TRP A 1 30 ? -3.320 5.894 -5.252 1.00 0.00 10 TRP A C 17
ATOM 17024 O O . TRP A 1 30 ? -3.454 5.092 -6.178 1.00 0.00 10 TRP A O 17
ATOM 17045 N N . LYS A 1 31 ? -4.271 6.762 -4.919 1.00 0.00 11 LYS A N 17
ATOM 17046 C CA . LYS A 1 31 ? -5.597 6.704 -5.532 1.00 0.00 11 LYS A CA 17
ATOM 17047 C C . LYS A 1 31 ? -5.593 7.205 -6.979 1.00 0.00 11 LYS A C 17
ATOM 17048 O O . LYS A 1 31 ? -6.612 7.154 -7.665 1.00 0.00 11 LYS A O 17
ATOM 17067 N N . GLN A 1 32 ? -4.451 7.692 -7.436 1.00 0.00 12 GLN A N 17
ATOM 17068 C CA . GLN A 1 32 ? -4.311 8.126 -8.819 1.00 0.00 12 GLN A CA 17
ATOM 17069 C C . GLN A 1 32 ? -3.653 7.028 -9.642 1.00 0.00 12 GLN A C 17
ATOM 17070 O O . GLN A 1 32 ? -3.658 7.069 -10.870 1.00 0.00 12 GLN A O 17
ATOM 17084 N N . LEU A 1 33 ? -3.095 6.042 -8.954 1.00 0.00 13 LEU A N 17
ATOM 17085 C CA . LEU A 1 33 ? -2.322 5.001 -9.609 1.00 0.00 13 LEU A CA 17
ATOM 17086 C C . LEU A 1 33 ? -3.078 3.680 -9.667 1.00 0.00 13 LEU A C 17
ATOM 17087 O O . LEU A 1 33 ? -2.721 2.804 -10.453 1.00 0.00 13 LEU A O 17
ATOM 17103 N N . THR A 1 34 ? -4.120 3.545 -8.846 1.00 0.00 14 THR A N 17
ATOM 17104 C CA . THR A 1 34 ? -4.878 2.299 -8.733 1.00 0.00 14 THR A CA 17
ATOM 17105 C C . THR A 1 34 ? -5.295 1.744 -10.099 1.00 0.00 14 THR A C 17
ATOM 17106 O O . THR A 1 34 ? -5.231 0.534 -10.328 1.00 0.00 14 THR A O 17
ATOM 17117 N N . GLY A 1 35 ? -5.694 2.636 -11.002 1.00 0.00 15 GLY A N 17
ATOM 17118 C CA . GLY A 1 35 ? -6.127 2.225 -12.325 1.00 0.00 15 GLY A CA 17
ATOM 17119 C C . GLY A 1 35 ? -5.047 1.494 -13.097 1.00 0.00 15 GLY A C 17
ATOM 17120 O O . GLY A 1 35 ? -5.316 0.492 -13.761 1.00 0.00 15 GLY A O 17
ATOM 17124 N N . LYS A 1 36 ? -3.819 1.983 -13.004 1.00 0.00 16 LYS A N 17
ATOM 17125 C CA . LYS A 1 36 ? -2.709 1.366 -13.711 1.00 0.00 16 LYS A CA 17
ATOM 17126 C C . LYS A 1 36 ? -2.144 0.215 -12.887 1.00 0.00 16 LYS A C 17
ATOM 17127 O O . LYS A 1 36 ? -1.597 -0.742 -13.432 1.00 0.00 16 LYS A O 17
ATOM 17146 N N . ILE A 1 37 ? -2.298 0.311 -11.572 1.00 0.00 17 ILE A N 17
ATOM 17147 C CA . ILE A 1 37 ? -1.908 -0.765 -10.670 1.00 0.00 17 ILE A CA 17
ATOM 17148 C C . ILE A 1 37 ? -2.698 -2.029 -11.002 1.00 0.00 17 ILE A C 17
ATOM 17149 O O . ILE A 1 37 ? -2.131 -3.116 -11.139 1.00 0.00 17 ILE A O 17
ATOM 17165 N N . LYS A 1 38 ? -4.006 -1.864 -11.170 1.00 0.00 18 LYS A N 17
ATOM 17166 C CA . LYS A 1 38 ? -4.886 -2.978 -11.488 1.00 0.00 18 LYS A CA 17
ATOM 17167 C C . LYS A 1 38 ? -4.577 -3.536 -12.869 1.00 0.00 18 LYS A C 17
ATOM 17168 O O . LYS A 1 38 ? -4.741 -4.725 -13.119 1.00 0.00 18 LYS A O 17
ATOM 17187 N N . GLU A 1 39 ? -4.128 -2.678 -13.770 1.00 0.00 19 GLU A N 17
ATOM 17188 C CA . GLU A 1 39 ? -3.832 -3.107 -15.126 1.00 0.00 19 GLU A CA 17
ATOM 17189 C C . GLU A 1 39 ? -2.461 -3.781 -15.188 1.00 0.00 19 GLU A C 17
ATOM 17190 O O . GLU A 1 39 ? -2.199 -4.597 -16.069 1.00 0.00 19 GLU A O 17
ATOM 17202 N N . ARG A 1 40 ? -1.596 -3.444 -14.241 1.00 0.00 20 ARG A N 17
ATOM 17203 C CA . ARG A 1 40 ? -0.262 -4.029 -14.179 1.00 0.00 20 ARG A CA 17
ATOM 17204 C C . ARG A 1 40 ? -0.327 -5.501 -13.789 1.00 0.00 20 ARG A C 17
ATOM 17205 O O . ARG A 1 40 ? 0.146 -6.368 -14.524 1.00 0.00 20 ARG A O 17
ATOM 17226 N N . TRP A 1 41 ? -0.918 -5.780 -12.636 1.00 0.00 21 TRP A N 17
ATOM 17227 C CA . TRP A 1 41 ? -0.949 -7.138 -12.113 1.00 0.00 21 TRP A CA 17
ATOM 17228 C C . TRP A 1 41 ? -2.249 -7.853 -12.472 1.00 0.00 21 TRP A C 17
ATOM 17229 O O . TRP A 1 41 ? -2.325 -9.078 -12.418 1.00 0.00 21 TRP A O 17
ATOM 17250 N N . GLY A 1 42 ? -3.267 -7.092 -12.843 1.00 0.00 22 GLY A N 17
ATOM 17251 C CA . GLY A 1 42 ? -4.497 -7.688 -13.332 1.00 0.00 22 GLY A CA 17
ATOM 17252 C C . GLY A 1 42 ? -5.462 -8.072 -12.226 1.00 0.00 22 GLY A C 17
ATOM 17253 O O . GLY A 1 42 ? -6.497 -7.429 -12.044 1.00 0.00 22 GLY A O 17
ATOM 17257 N N . ASP A 1 43 ? -5.110 -9.101 -11.469 1.00 0.00 23 ASP A N 17
ATOM 17258 C CA . ASP A 1 43 ? -6.011 -9.665 -10.473 1.00 0.00 23 ASP A CA 17
ATOM 17259 C C . ASP A 1 43 ? -5.907 -8.900 -9.165 1.00 0.00 23 ASP A C 17
ATOM 17260 O O . ASP A 1 43 ? -5.430 -9.410 -8.154 1.00 0.00 23 ASP A O 17
ATOM 17269 N N . LEU A 1 44 ? -6.305 -7.648 -9.221 1.00 0.00 24 LEU A N 17
ATOM 17270 C CA . LEU A 1 44 ? -6.388 -6.812 -8.035 1.00 0.00 24 LEU A CA 17
ATOM 17271 C C . LEU A 1 44 ? -7.806 -6.292 -7.852 1.00 0.00 24 LEU A C 17
ATOM 17272 O O . LEU A 1 44 ? -8.339 -5.584 -8.709 1.00 0.00 24 LEU A O 17
ATOM 17288 N N . THR A 1 45 ? -8.413 -6.664 -6.737 1.00 0.00 25 THR A N 17
ATOM 17289 C CA . THR A 1 45 ? -9.785 -6.291 -6.437 1.00 0.00 25 THR A CA 17
ATOM 17290 C C . THR A 1 45 ? -9.862 -4.817 -6.027 1.00 0.00 25 THR A C 17
ATOM 17291 O O . THR A 1 45 ? -8.882 -4.257 -5.534 1.00 0.00 25 THR A O 17
ATOM 17302 N N . ASP A 1 46 ? -11.019 -4.192 -6.239 1.00 0.00 26 ASP A N 17
ATOM 17303 C CA . ASP A 1 46 ? -11.215 -2.788 -5.875 1.00 0.00 26 ASP A CA 17
ATOM 17304 C C . ASP A 1 46 ? -10.970 -2.578 -4.381 1.00 0.00 26 ASP A C 17
ATOM 17305 O O . ASP A 1 46 ? -10.541 -1.506 -3.960 1.00 0.00 26 ASP A O 17
ATOM 17314 N N . ASP A 1 47 ? -11.244 -3.615 -3.588 1.00 0.00 27 ASP A N 17
ATOM 17315 C CA . ASP A 1 47 ? -10.915 -3.610 -2.160 1.00 0.00 27 ASP A CA 17
ATOM 17316 C C . ASP A 1 47 ? -9.421 -3.389 -1.944 1.00 0.00 27 ASP A C 17
ATOM 17317 O O . ASP A 1 47 ? -9.011 -2.634 -1.063 1.00 0.00 27 ASP A O 17
ATOM 17326 N N . ASP A 1 48 ? -8.612 -4.037 -2.769 1.00 0.00 28 ASP A N 17
ATOM 17327 C CA . ASP A 1 48 ? -7.162 -3.946 -2.651 1.00 0.00 28 ASP A CA 17
ATOM 17328 C C . ASP A 1 48 ? -6.662 -2.595 -3.137 1.00 0.00 28 ASP A C 17
ATOM 17329 O O . ASP A 1 48 ? -5.562 -2.169 -2.797 1.00 0.00 28 ASP A O 17
ATOM 17338 N N . LEU A 1 49 ? -7.484 -1.922 -3.921 1.00 0.00 29 LEU A N 17
ATOM 17339 C CA . LEU A 1 49 ? -7.141 -0.609 -4.438 1.00 0.00 29 LEU A CA 17
ATOM 17340 C C . LEU A 1 49 ? -7.874 0.479 -3.660 1.00 0.00 29 LEU A C 17
ATOM 17341 O O . LEU A 1 49 ? -7.762 1.664 -3.975 1.00 0.00 29 LEU A O 17
ATOM 17357 N N . GLN A 1 50 ? -8.628 0.064 -2.644 1.00 0.00 30 GLN A N 17
ATOM 17358 C CA . GLN A 1 50 ? -9.418 0.989 -1.844 1.00 0.00 30 GLN A CA 17
ATOM 17359 C C . GLN A 1 50 ? -8.507 1.971 -1.127 1.00 0.00 30 GLN A C 17
ATOM 17360 O O . GLN A 1 50 ? -7.733 1.592 -0.248 1.00 0.00 30 GLN A O 17
ATOM 17374 N N . ALA A 1 51 ? -8.586 3.227 -1.531 1.00 0.00 31 ALA A N 17
ATOM 17375 C CA . ALA A 1 51 ? -7.757 4.266 -0.957 1.00 0.00 31 ALA A CA 17
ATOM 17376 C C . ALA A 1 51 ? -8.204 4.617 0.452 1.00 0.00 31 ALA A C 17
ATOM 17377 O O . ALA A 1 51 ? -9.184 5.333 0.647 1.00 0.00 31 ALA A O 17
ATOM 17384 N N . ALA A 1 52 ? -7.502 4.068 1.428 1.00 0.00 32 ALA A N 17
ATOM 17385 C CA . ALA A 1 52 ? -7.703 4.435 2.817 1.00 0.00 32 ALA A CA 17
ATOM 17386 C C . ALA A 1 52 ? -6.475 5.180 3.320 1.00 0.00 32 ALA A C 17
ATOM 17387 O O . ALA A 1 52 ? -6.471 6.409 3.411 1.00 0.00 32 ALA A O 17
ATOM 17394 N N . ASP A 1 53 ? -5.424 4.433 3.619 1.00 0.00 33 ASP A N 17
ATOM 17395 C CA . ASP A 1 53 ? -4.137 5.017 3.949 1.00 0.00 33 ASP A CA 17
ATOM 17396 C C . ASP A 1 53 ? -3.178 4.840 2.773 1.00 0.00 33 ASP A C 17
ATOM 17397 O O . ASP A 1 53 ? -2.782 3.725 2.431 1.00 0.00 33 ASP A O 17
ATOM 17406 N N . GLY A 1 54 ? -2.833 5.951 2.138 1.00 0.00 34 GLY A N 17
ATOM 17407 C CA . GLY A 1 54 ? -2.053 5.906 0.915 1.00 0.00 34 GLY A CA 17
ATOM 17408 C C . GLY A 1 54 ? -0.558 5.832 1.151 1.00 0.00 34 GLY A C 17
ATOM 17409 O O . GLY A 1 54 ? 0.064 6.812 1.559 1.00 0.00 34 GLY A O 17
ATOM 17413 N N . HIS A 1 55 ? 0.014 4.663 0.891 1.00 0.00 35 HIS A N 17
ATOM 17414 C CA . HIS A 1 55 ? 1.456 4.451 0.991 1.00 0.00 35 HIS A CA 17
ATOM 17415 C C . HIS A 1 55 ? 1.821 3.130 0.319 1.00 0.00 35 HIS A C 17
ATOM 17416 O O . HIS A 1 55 ? 0.962 2.263 0.150 1.00 0.00 35 HIS A O 17
ATOM 17431 N N . ALA A 1 56 ? 3.087 2.977 -0.052 1.00 0.00 36 ALA A N 17
ATOM 17432 C CA . ALA A 1 56 ? 3.528 1.819 -0.831 1.00 0.00 36 ALA A CA 17
ATOM 17433 C C . ALA A 1 56 ? 3.428 0.529 -0.030 1.00 0.00 36 ALA A C 17
ATOM 17434 O O . ALA A 1 56 ? 3.167 -0.538 -0.583 1.00 0.00 36 ALA A O 17
ATOM 17441 N N . GLU A 1 57 ? 3.633 0.635 1.276 1.00 0.00 37 GLU A N 17
ATOM 17442 C CA . GLU A 1 57 ? 3.548 -0.518 2.168 1.00 0.00 37 GLU A CA 17
ATOM 17443 C C . GLU A 1 57 ? 2.150 -1.131 2.125 1.00 0.00 37 GLU A C 17
ATOM 17444 O O . GLU A 1 57 ? 1.985 -2.337 2.295 1.00 0.00 37 GLU A O 17
ATOM 17456 N N . TYR A 1 58 ? 1.148 -0.290 1.881 1.00 0.00 38 TYR A N 17
ATOM 17457 C CA . TYR A 1 58 ? -0.231 -0.748 1.779 1.00 0.00 38 TYR A CA 17
ATOM 17458 C C . TYR A 1 58 ? -0.395 -1.603 0.528 1.00 0.00 38 TYR A C 17
ATOM 17459 O O . TYR A 1 58 ? -1.080 -2.627 0.543 1.00 0.00 38 TYR A O 17
ATOM 17477 N N . LEU A 1 59 ? 0.261 -1.179 -0.546 1.00 0.00 39 LEU A N 17
ATOM 17478 C CA . LEU A 1 59 ? 0.291 -1.944 -1.781 1.00 0.00 39 LEU A CA 17
ATOM 17479 C C . LEU A 1 59 ? 0.942 -3.301 -1.539 1.00 0.00 39 LEU A C 17
ATOM 17480 O O . LEU A 1 59 ? 0.368 -4.339 -1.860 1.00 0.00 39 LEU A O 17
ATOM 17496 N N . VAL A 1 60 ? 2.133 -3.276 -0.947 1.00 0.00 40 VAL A N 17
ATOM 17497 C CA . VAL A 1 60 ? 2.874 -4.499 -0.639 1.00 0.00 40 VAL A CA 17
ATOM 17498 C C . VAL A 1 60 ? 2.028 -5.454 0.201 1.00 0.00 40 VAL A C 17
ATOM 17499 O O . VAL A 1 60 ? 1.912 -6.641 -0.112 1.00 0.00 40 VAL A O 17
ATOM 17512 N N . GLY A 1 61 ? 1.424 -4.918 1.256 1.00 0.00 41 GLY A N 17
ATOM 17513 C CA . GLY A 1 61 ? 0.605 -5.720 2.142 1.00 0.00 41 GLY A CA 17
ATOM 17514 C C . GLY A 1 61 ? -0.556 -6.387 1.431 1.00 0.00 41 GLY A C 17
ATOM 17515 O O . GLY A 1 61 ? -0.898 -7.532 1.726 1.00 0.00 41 GLY A O 17
ATOM 17519 N N . LYS A 1 62 ? -1.164 -5.684 0.485 1.00 0.00 42 LYS A N 17
ATOM 17520 C CA . LYS A 1 62 ? -2.303 -6.233 -0.234 1.00 0.00 42 LYS A CA 17
ATOM 17521 C C . LYS A 1 62 ? -1.866 -7.095 -1.415 1.00 0.00 42 LYS A C 17
ATOM 17522 O O . LYS A 1 62 ? -2.640 -7.915 -1.910 1.00 0.00 42 LYS A O 17
ATOM 17541 N N . LEU A 1 63 ? -0.625 -6.933 -1.855 1.00 0.00 43 LEU A N 17
ATOM 17542 C CA . LEU A 1 63 ? -0.052 -7.844 -2.839 1.00 0.00 43 LEU A CA 17
ATOM 17543 C C . LEU A 1 63 ? 0.120 -9.222 -2.210 1.00 0.00 43 LEU A C 17
ATOM 17544 O O . LEU A 1 63 ? 0.031 -10.248 -2.886 1.00 0.00 43 LEU A O 17
ATOM 17560 N N . GLN A 1 64 ? 0.355 -9.234 -0.903 1.00 0.00 44 GLN A N 17
ATOM 17561 C CA . GLN A 1 64 ? 0.419 -10.476 -0.144 1.00 0.00 44 GLN A CA 17
ATOM 17562 C C . GLN A 1 64 ? -0.992 -10.942 0.209 1.00 0.00 44 GLN A C 17
ATOM 17563 O O . GLN A 1 64 ? -1.240 -12.131 0.413 1.00 0.00 44 GLN A O 17
ATOM 17577 N N . GLU A 1 65 ? -1.911 -9.990 0.277 1.00 0.00 45 GLU A N 17
ATOM 17578 C CA . GLU A 1 65 ? -3.314 -10.289 0.525 1.00 0.00 45 GLU A CA 17
ATOM 17579 C C . GLU A 1 65 ? -3.917 -11.046 -0.658 1.00 0.00 45 GLU A C 17
ATOM 17580 O O . GLU A 1 65 ? -4.397 -12.172 -0.514 1.00 0.00 45 GLU A O 17
ATOM 17592 N N . ARG A 1 66 ? -3.868 -10.426 -1.829 1.00 0.00 46 ARG A N 17
ATOM 17593 C CA . ARG A 1 66 ? -4.483 -10.992 -3.022 1.00 0.00 46 ARG A CA 17
ATOM 17594 C C . ARG A 1 66 ? -3.656 -12.148 -3.581 1.00 0.00 46 ARG A C 17
ATOM 17595 O O . ARG A 1 66 ? -4.175 -13.243 -3.791 1.00 0.00 46 ARG A O 17
ATOM 17616 N N . TYR A 1 67 ? -2.376 -11.904 -3.825 1.00 0.00 47 TYR A N 17
ATOM 17617 C CA . TYR A 1 67 ? -1.503 -12.934 -4.375 1.00 0.00 47 TYR A CA 17
ATOM 17618 C C . TYR A 1 67 ? -0.814 -13.711 -3.265 1.00 0.00 47 TYR A C 17
ATOM 17619 O O . TYR A 1 67 ? -1.052 -14.906 -3.084 1.00 0.00 47 TYR A O 17
ATOM 17637 N N . GLY A 1 68 ? 0.036 -13.027 -2.521 1.00 0.00 48 GLY A N 17
ATOM 17638 C CA . GLY A 1 68 ? 0.750 -13.673 -1.440 1.00 0.00 48 GLY A CA 17
ATOM 17639 C C . GLY A 1 68 ? 2.203 -13.921 -1.772 1.00 0.00 48 GLY A C 17
ATOM 17640 O O . GLY A 1 68 ? 2.714 -15.023 -1.567 1.00 0.00 48 GLY A O 17
ATOM 17644 N N . TRP A 1 69 ? 2.874 -12.904 -2.290 1.00 0.00 49 TRP A N 17
ATOM 17645 C CA . TRP A 1 69 ? 4.291 -13.014 -2.583 1.00 0.00 49 TRP A CA 17
ATOM 17646 C C . TRP A 1 69 ? 5.098 -12.750 -1.320 1.00 0.00 49 TRP A C 17
ATOM 17647 O O . TRP A 1 69 ? 4.549 -12.334 -0.300 1.00 0.00 49 TRP A O 17
ATOM 17668 N N . SER A 1 70 ? 6.392 -13.007 -1.387 1.00 0.00 50 SER A N 17
ATOM 17669 C CA . SER A 1 70 ? 7.290 -12.668 -0.299 1.00 0.00 50 SER A CA 17
ATOM 17670 C C . SER A 1 70 ? 7.489 -11.155 -0.254 1.00 0.00 50 SER A C 17
ATOM 17671 O O . SER A 1 70 ? 7.380 -10.487 -1.286 1.00 0.00 50 SER A O 17
ATOM 17679 N N . LYS A 1 71 ? 7.777 -10.624 0.929 1.00 0.00 51 LYS A N 17
ATOM 17680 C CA . LYS A 1 71 ? 7.905 -9.181 1.128 1.00 0.00 51 LYS A CA 17
ATOM 17681 C C . LYS A 1 71 ? 8.872 -8.558 0.123 1.00 0.00 51 LYS A C 17
ATOM 17682 O O . LYS A 1 71 ? 8.547 -7.567 -0.531 1.00 0.00 51 LYS A O 17
ATOM 17701 N N . GLU A 1 72 ? 10.044 -9.162 -0.019 1.00 0.00 52 GLU A N 17
ATOM 17702 C CA . GLU A 1 72 ? 11.080 -8.635 -0.900 1.00 0.00 52 GLU A CA 17
ATOM 17703 C C . GLU A 1 72 ? 10.683 -8.773 -2.367 1.00 0.00 52 GLU A C 17
ATOM 17704 O O . GLU A 1 72 ? 11.102 -7.976 -3.210 1.00 0.00 52 GLU A O 17
ATOM 17716 N N . ARG A 1 73 ? 9.865 -9.772 -2.672 1.00 0.00 53 ARG A N 17
ATOM 17717 C CA . ARG A 1 73 ? 9.397 -9.967 -4.038 1.00 0.00 53 ARG A CA 17
ATOM 17718 C C . ARG A 1 73 ? 8.301 -8.958 -4.352 1.00 0.00 53 ARG A C 17
ATOM 17719 O O . ARG A 1 73 ? 8.211 -8.449 -5.468 1.00 0.00 53 ARG A O 17
ATOM 17740 N N . ALA A 1 74 ? 7.482 -8.659 -3.352 1.00 0.00 54 ALA A N 17
ATOM 17741 C CA . ALA A 1 74 ? 6.458 -7.635 -3.487 1.00 0.00 54 ALA A CA 17
ATOM 17742 C C . ALA A 1 74 ? 7.111 -6.269 -3.651 1.00 0.00 54 ALA A C 17
ATOM 17743 O O . ALA A 1 74 ? 6.698 -5.471 -4.488 1.00 0.00 54 ALA A O 17
ATOM 17750 N N . GLU A 1 75 ? 8.149 -6.019 -2.853 1.00 0.00 55 GLU A N 17
ATOM 17751 C CA . GLU A 1 75 ? 8.945 -4.802 -2.974 1.00 0.00 55 GLU A CA 17
ATOM 17752 C C . GLU A 1 75 ? 9.525 -4.677 -4.379 1.00 0.00 55 GLU A C 17
ATOM 17753 O O . GLU A 1 75 ? 9.540 -3.592 -4.961 1.00 0.00 55 GLU A O 17
ATOM 17765 N N . GLN A 1 76 ? 9.996 -5.799 -4.914 1.00 0.00 56 GLN A N 17
ATOM 17766 C CA . GLN A 1 76 ? 10.563 -5.831 -6.254 1.00 0.00 56 GLN A CA 17
ATOM 17767 C C . GLN A 1 76 ? 9.519 -5.405 -7.282 1.00 0.00 56 GLN A C 17
ATOM 17768 O O . GLN A 1 76 ? 9.779 -4.545 -8.122 1.00 0.00 56 GLN A O 17
ATOM 17782 N N . GLU A 1 77 ? 8.333 -6.002 -7.192 1.00 0.00 57 GLU A N 17
ATOM 17783 C CA . GLU A 1 77 ? 7.234 -5.677 -8.095 1.00 0.00 57 GLU A CA 17
ATOM 17784 C C . GLU A 1 77 ? 6.872 -4.197 -8.017 1.00 0.00 57 GLU A C 17
ATOM 17785 O O . GLU A 1 77 ? 6.694 -3.544 -9.042 1.00 0.00 57 GLU A O 17
ATOM 17797 N N . VAL A 1 78 ? 6.779 -3.671 -6.800 1.00 0.00 58 VAL A N 17
ATOM 17798 C CA . VAL A 1 78 ? 6.448 -2.262 -6.595 1.00 0.00 58 VAL A CA 17
ATOM 17799 C C . VAL A 1 78 ? 7.458 -1.352 -7.295 1.00 0.00 58 VAL A C 17
ATOM 17800 O O . VAL A 1 78 ? 7.082 -0.419 -8.003 1.00 0.00 58 VAL A O 17
ATOM 17813 N N . ARG A 1 79 ? 8.740 -1.646 -7.112 1.00 0.00 59 ARG A N 17
ATOM 17814 C CA . ARG A 1 79 ? 9.803 -0.852 -7.718 1.00 0.00 59 ARG A CA 17
ATOM 17815 C C . ARG A 1 79 ? 9.793 -1.000 -9.235 1.00 0.00 59 ARG A C 17
ATOM 17816 O O . ARG A 1 79 ? 9.996 -0.031 -9.966 1.00 0.00 59 ARG A O 17
ATOM 17837 N N . ASP A 1 80 ? 9.542 -2.216 -9.697 1.00 0.00 60 ASP A N 17
ATOM 17838 C CA . ASP A 1 80 ? 9.474 -2.504 -11.126 1.00 0.00 60 ASP A CA 17
ATOM 17839 C C . ASP A 1 80 ? 8.301 -1.768 -11.771 1.00 0.00 60 ASP A C 17
ATOM 17840 O O . ASP A 1 80 ? 8.442 -1.150 -12.828 1.00 0.00 60 ASP A O 17
ATOM 17849 N N . PHE A 1 81 ? 7.147 -1.826 -11.117 1.00 0.00 61 PHE A N 17
ATOM 17850 C CA . PHE A 1 81 ? 5.954 -1.141 -11.596 1.00 0.00 61 PHE A CA 17
ATOM 17851 C C . PHE A 1 81 ? 6.133 0.372 -11.573 1.00 0.00 61 PHE A C 17
ATOM 17852 O O . PHE A 1 81 ? 5.695 1.066 -12.487 1.00 0.00 61 PHE A O 17
ATOM 17869 N N . SER A 1 82 ? 6.784 0.878 -10.534 1.00 0.00 62 SER A N 17
ATOM 17870 C CA . SER A 1 82 ? 6.927 2.317 -10.346 1.00 0.00 62 SER A CA 17
ATOM 17871 C C . SER A 1 82 ? 7.729 2.965 -11.477 1.00 0.00 62 SER A C 17
ATOM 17872 O O . SER A 1 82 ? 7.641 4.175 -11.690 1.00 0.00 62 SER A O 17
ATOM 17880 N N . ASP A 1 83 ? 8.506 2.168 -12.198 1.00 0.00 63 ASP A N 17
ATOM 17881 C CA . ASP A 1 83 ? 9.232 2.673 -13.358 1.00 0.00 63 ASP A CA 17
ATOM 17882 C C . ASP A 1 83 ? 8.326 2.683 -14.580 1.00 0.00 63 ASP A C 17
ATOM 17883 O O . ASP A 1 83 ? 8.335 3.627 -15.369 1.00 0.00 63 ASP A O 17
ATOM 17892 N N . ARG A 1 84 ? 7.527 1.631 -14.713 1.00 0.00 64 ARG A N 17
ATOM 17893 C CA . ARG A 1 84 ? 6.581 1.507 -15.818 1.00 0.00 64 ARG A CA 17
ATOM 17894 C C . ARG A 1 84 ? 5.384 2.429 -15.609 1.00 0.00 64 ARG A C 17
ATOM 17895 O O . ARG A 1 84 ? 4.549 2.600 -16.497 1.00 0.00 64 ARG A O 17
ATOM 17916 N N . LEU A 1 85 ? 5.313 3.001 -14.419 1.00 0.00 65 LEU A N 17
ATOM 17917 C CA . LEU A 1 85 ? 4.290 3.969 -14.068 1.00 0.00 65 LEU A CA 17
ATOM 17918 C C . LEU A 1 85 ? 4.293 5.118 -15.073 1.00 0.00 65 LEU A C 17
ATOM 17919 O O . LEU A 1 85 ? 3.266 5.325 -15.746 1.00 0.00 65 LEU A O 17
ATOM 17936 N N . MET A 1 21 ? 17.520 9.202 -0.796 1.00 0.00 1 MET A N 18
ATOM 17937 C CA . MET A 1 21 ? 16.864 7.989 -1.336 1.00 0.00 1 MET A CA 18
ATOM 17938 C C . MET A 1 21 ? 15.381 8.002 -1.004 1.00 0.00 1 MET A C 18
ATOM 17939 O O . MET A 1 21 ? 14.974 7.535 0.058 1.00 0.00 1 MET A O 18
ATOM 17953 N N . ASN A 1 22 ? 14.571 8.550 -1.899 1.00 0.00 2 ASN A N 18
ATOM 17954 C CA . ASN A 1 22 ? 13.145 8.678 -1.635 1.00 0.00 2 ASN A CA 18
ATOM 17955 C C . ASN A 1 22 ? 12.317 8.136 -2.793 1.00 0.00 2 ASN A C 18
ATOM 17956 O O . ASN A 1 22 ? 12.564 8.457 -3.958 1.00 0.00 2 ASN A O 18
ATOM 17967 N N . SER A 1 23 ? 11.361 7.283 -2.461 1.00 0.00 3 SER A N 18
ATOM 17968 C CA . SER A 1 23 ? 10.421 6.757 -3.436 1.00 0.00 3 SER A CA 18
ATOM 17969 C C . SER A 1 23 ? 9.086 6.466 -2.756 1.00 0.00 3 SER A C 18
ATOM 17970 O O . SER A 1 23 ? 8.922 5.438 -2.095 1.00 0.00 3 SER A O 18
ATOM 17978 N N . ASP A 1 24 ? 8.151 7.396 -2.883 1.00 0.00 4 ASP A N 18
ATOM 17979 C CA . ASP A 1 24 ? 6.829 7.241 -2.286 1.00 0.00 4 ASP A CA 18
ATOM 17980 C C . ASP A 1 24 ? 5.769 7.881 -3.172 1.00 0.00 4 ASP A C 18
ATOM 17981 O O . ASP A 1 24 ? 4.660 8.173 -2.729 1.00 0.00 4 ASP A O 18
ATOM 17990 N N . VAL A 1 25 ? 6.121 8.047 -4.445 1.00 0.00 5 VAL A N 18
ATOM 17991 C CA . VAL A 1 25 ? 5.236 8.639 -5.452 1.00 0.00 5 VAL A CA 18
ATOM 17992 C C . VAL A 1 25 ? 3.875 7.930 -5.507 1.00 0.00 5 VAL A C 18
ATOM 17993 O O . VAL A 1 25 ? 2.858 8.539 -5.855 1.00 0.00 5 VAL A O 18
ATOM 18006 N N . ILE A 1 26 ? 3.865 6.656 -5.128 1.00 0.00 6 ILE A N 18
ATOM 18007 C CA . ILE A 1 26 ? 2.668 5.824 -5.197 1.00 0.00 6 ILE A CA 18
ATOM 18008 C C . ILE A 1 26 ? 1.513 6.428 -4.397 1.00 0.00 6 ILE A C 18
ATOM 18009 O O . ILE A 1 26 ? 0.388 6.510 -4.888 1.00 0.00 6 ILE A O 18
ATOM 18025 N N . LYS A 1 27 ? 1.802 6.878 -3.180 1.00 0.00 7 LYS A N 18
ATOM 18026 C CA . LYS A 1 27 ? 0.756 7.354 -2.282 1.00 0.00 7 LYS A CA 18
ATOM 18027 C C . LYS A 1 27 ? 0.187 8.688 -2.751 1.00 0.00 7 LYS A C 18
ATOM 18028 O O . LYS A 1 27 ? -0.973 9.000 -2.489 1.00 0.00 7 LYS A O 18
ATOM 18047 N N . GLY A 1 28 ? 1.008 9.468 -3.444 1.00 0.00 8 GLY A N 18
ATOM 18048 C CA . GLY A 1 28 ? 0.576 10.774 -3.902 1.00 0.00 8 GLY A CA 18
ATOM 18049 C C . GLY A 1 28 ? -0.375 10.687 -5.075 1.00 0.00 8 GLY A C 18
ATOM 18050 O O . GLY A 1 28 ? -1.333 11.455 -5.173 1.00 0.00 8 GLY A O 18
ATOM 18054 N N . LYS A 1 29 ? -0.124 9.739 -5.965 1.00 0.00 9 LYS A N 18
ATOM 18055 C CA . LYS A 1 29 ? -0.938 9.580 -7.163 1.00 0.00 9 LYS A CA 18
ATOM 18056 C C . LYS A 1 29 ? -1.910 8.420 -6.981 1.00 0.00 9 LYS A C 18
ATOM 18057 O O . LYS A 1 29 ? -2.501 7.940 -7.943 1.00 0.00 9 LYS A O 18
ATOM 18076 N N . TRP A 1 30 ? -2.090 8.017 -5.728 1.00 0.00 10 TRP A N 18
ATOM 18077 C CA . TRP A 1 30 ? -2.812 6.799 -5.365 1.00 0.00 10 TRP A CA 18
ATOM 18078 C C . TRP A 1 30 ? -4.167 6.671 -6.064 1.00 0.00 10 TRP A C 18
ATOM 18079 O O . TRP A 1 30 ? -4.455 5.644 -6.677 1.00 0.00 10 TRP A O 18
ATOM 18100 N N . LYS A 1 31 ? -4.984 7.717 -6.003 1.00 0.00 11 LYS A N 18
ATOM 18101 C CA . LYS A 1 31 ? -6.341 7.657 -6.541 1.00 0.00 11 LYS A CA 18
ATOM 18102 C C . LYS A 1 31 ? -6.347 7.545 -8.067 1.00 0.00 11 LYS A C 18
ATOM 18103 O O . LYS A 1 31 ? -7.349 7.156 -8.668 1.00 0.00 11 LYS A O 18
ATOM 18122 N N . GLN A 1 32 ? -5.227 7.879 -8.691 1.00 0.00 12 GLN A N 18
ATOM 18123 C CA . GLN A 1 32 ? -5.089 7.746 -10.135 1.00 0.00 12 GLN A CA 18
ATOM 18124 C C . GLN A 1 32 ? -4.353 6.453 -10.479 1.00 0.00 12 GLN A C 18
ATOM 18125 O O . GLN A 1 32 ? -4.599 5.839 -11.520 1.00 0.00 12 GLN A O 18
ATOM 18139 N N . LEU A 1 33 ? -3.460 6.040 -9.594 1.00 0.00 13 LEU A N 18
ATOM 18140 C CA . LEU A 1 33 ? -2.644 4.858 -9.827 1.00 0.00 13 LEU A CA 18
ATOM 18141 C C . LEU A 1 33 ? -3.428 3.576 -9.588 1.00 0.00 13 LEU A C 18
ATOM 18142 O O . LEU A 1 33 ? -3.010 2.517 -10.031 1.00 0.00 13 LEU A O 18
ATOM 18158 N N . THR A 1 34 ? -4.566 3.674 -8.907 1.00 0.00 14 THR A N 18
ATOM 18159 C CA . THR A 1 34 ? -5.372 2.498 -8.602 1.00 0.00 14 THR A CA 18
ATOM 18160 C C . THR A 1 34 ? -5.743 1.721 -9.870 1.00 0.00 14 THR A C 18
ATOM 18161 O O . THR A 1 34 ? -5.760 0.490 -9.868 1.00 0.00 14 THR A O 18
ATOM 18172 N N . GLY A 1 35 ? -6.002 2.440 -10.957 1.00 0.00 15 GLY A N 18
ATOM 18173 C CA . GLY A 1 35 ? -6.304 1.795 -12.223 1.00 0.00 15 GLY A CA 18
ATOM 18174 C C . GLY A 1 35 ? -5.077 1.171 -12.867 1.00 0.00 15 GLY A C 18
ATOM 18175 O O . GLY A 1 35 ? -5.182 0.195 -13.609 1.00 0.00 15 GLY A O 18
ATOM 18179 N N . LYS A 1 36 ? -3.910 1.728 -12.566 1.00 0.00 16 LYS A N 18
ATOM 18180 C CA . LYS A 1 36 ? -2.653 1.237 -13.125 1.00 0.00 16 LYS A CA 18
ATOM 18181 C C . LYS A 1 36 ? -2.091 0.099 -12.280 1.00 0.00 16 LYS A C 18
ATOM 18182 O O . LYS A 1 36 ? -1.410 -0.789 -12.790 1.00 0.00 16 LYS A O 18
ATOM 18201 N N . ILE A 1 37 ? -2.376 0.132 -10.986 1.00 0.00 17 ILE A N 18
ATOM 18202 C CA . ILE A 1 37 ? -2.024 -0.964 -10.095 1.00 0.00 17 ILE A CA 18
ATOM 18203 C C . ILE A 1 37 ? -2.799 -2.214 -10.493 1.00 0.00 17 ILE A C 18
ATOM 18204 O O . ILE A 1 37 ? -2.244 -3.310 -10.561 1.00 0.00 17 ILE A O 18
ATOM 18220 N N . LYS A 1 38 ? -4.078 -2.022 -10.798 1.00 0.00 18 LYS A N 18
ATOM 18221 C CA . LYS A 1 38 ? -4.941 -3.106 -11.249 1.00 0.00 18 LYS A CA 18
ATOM 18222 C C . LYS A 1 38 ? -4.537 -3.554 -12.655 1.00 0.00 18 LYS A C 18
ATOM 18223 O O . LYS A 1 38 ? -4.866 -4.657 -13.096 1.00 0.00 18 LYS A O 18
ATOM 18242 N N . GLU A 1 39 ? -3.825 -2.679 -13.352 1.00 0.00 19 GLU A N 18
ATOM 18243 C CA . GLU A 1 39 ? -3.314 -2.978 -14.681 1.00 0.00 19 GLU A CA 18
ATOM 18244 C C . GLU A 1 39 ? -2.107 -3.907 -14.575 1.00 0.00 19 GLU A C 18
ATOM 18245 O O . GLU A 1 39 ? -1.977 -4.866 -15.333 1.00 0.00 19 GLU A O 18
ATOM 18257 N N . ARG A 1 40 ? -1.233 -3.616 -13.618 1.00 0.00 20 ARG A N 18
ATOM 18258 C CA . ARG A 1 40 ? -0.069 -4.455 -13.361 1.00 0.00 20 ARG A CA 18
ATOM 18259 C C . ARG A 1 40 ? -0.476 -5.750 -12.667 1.00 0.00 20 ARG A C 18
ATOM 18260 O O . ARG A 1 40 ? -0.031 -6.833 -13.046 1.00 0.00 20 ARG A O 18
ATOM 18281 N N . TRP A 1 41 ? -1.330 -5.633 -11.662 1.00 0.00 21 TRP A N 18
ATOM 18282 C CA . TRP A 1 41 ? -1.808 -6.793 -10.925 1.00 0.00 21 TRP A CA 18
ATOM 18283 C C . TRP A 1 41 ? -3.326 -6.884 -11.041 1.00 0.00 21 TRP A C 18
ATOM 18284 O O . TRP A 1 41 ? -4.058 -6.159 -10.369 1.00 0.00 21 TRP A O 18
ATOM 18305 N N . GLY A 1 42 ? -3.787 -7.790 -11.894 1.00 0.00 22 GLY A N 18
ATOM 18306 C CA . GLY A 1 42 ? -5.186 -7.816 -12.283 1.00 0.00 22 GLY A CA 18
ATOM 18307 C C . GLY A 1 42 ? -6.113 -8.477 -11.281 1.00 0.00 22 GLY A C 18
ATOM 18308 O O . GLY A 1 42 ? -7.331 -8.470 -11.472 1.00 0.00 22 GLY A O 18
ATOM 18312 N N . ASP A 1 43 ? -5.569 -9.053 -10.220 1.00 0.00 23 ASP A N 18
ATOM 18313 C CA . ASP A 1 43 ? -6.408 -9.716 -9.227 1.00 0.00 23 ASP A CA 18
ATOM 18314 C C . ASP A 1 43 ? -6.773 -8.753 -8.098 1.00 0.00 23 ASP A C 18
ATOM 18315 O O . ASP A 1 43 ? -7.645 -9.040 -7.276 1.00 0.00 23 ASP A O 18
ATOM 18324 N N . LEU A 1 44 ? -6.112 -7.603 -8.076 1.00 0.00 24 LEU A N 18
ATOM 18325 C CA . LEU A 1 44 ? -6.419 -6.555 -7.105 1.00 0.00 24 LEU A CA 18
ATOM 18326 C C . LEU A 1 44 ? -7.610 -5.739 -7.581 1.00 0.00 24 LEU A C 18
ATOM 18327 O O . LEU A 1 44 ? -7.541 -5.100 -8.630 1.00 0.00 24 LEU A O 18
ATOM 18343 N N . THR A 1 45 ? -8.698 -5.754 -6.823 1.00 0.00 25 THR A N 18
ATOM 18344 C CA . THR A 1 45 ? -9.883 -5.013 -7.219 1.00 0.00 25 THR A CA 18
ATOM 18345 C C . THR A 1 45 ? -9.766 -3.559 -6.779 1.00 0.00 25 THR A C 18
ATOM 18346 O O . THR A 1 45 ? -8.910 -3.216 -5.962 1.00 0.00 25 THR A O 18
ATOM 18357 N N . ASP A 1 46 ? -10.633 -2.708 -7.308 1.00 0.00 26 ASP A N 18
ATOM 18358 C CA . ASP A 1 46 ? -10.585 -1.285 -6.995 1.00 0.00 26 ASP A CA 18
ATOM 18359 C C . ASP A 1 46 ? -10.943 -1.029 -5.535 1.00 0.00 26 ASP A C 18
ATOM 18360 O O . ASP A 1 46 ? -10.520 -0.034 -4.957 1.00 0.00 26 ASP A O 18
ATOM 18369 N N . ASP A 1 47 ? -11.699 -1.938 -4.935 1.00 0.00 27 ASP A N 18
ATOM 18370 C CA . ASP A 1 47 ? -12.066 -1.810 -3.530 1.00 0.00 27 ASP A CA 18
ATOM 18371 C C . ASP A 1 47 ? -10.863 -2.059 -2.629 1.00 0.00 27 ASP A C 18
ATOM 18372 O O . ASP A 1 47 ? -10.728 -1.437 -1.577 1.00 0.00 27 ASP A O 18
ATOM 18381 N N . ASP A 1 48 ? -9.982 -2.958 -3.059 1.00 0.00 28 ASP A N 18
ATOM 18382 C CA . ASP A 1 48 ? -8.790 -3.292 -2.281 1.00 0.00 28 ASP A CA 18
ATOM 18383 C C . ASP A 1 48 ? -7.809 -2.130 -2.292 1.00 0.00 28 ASP A C 18
ATOM 18384 O O . ASP A 1 48 ? -7.049 -1.930 -1.344 1.00 0.00 28 ASP A O 18
ATOM 18393 N N . LEU A 1 49 ? -7.824 -1.370 -3.377 1.00 0.00 29 LEU A N 18
ATOM 18394 C CA . LEU A 1 49 ? -6.867 -0.294 -3.560 1.00 0.00 29 LEU A CA 18
ATOM 18395 C C . LEU A 1 49 ? -7.440 1.049 -3.117 1.00 0.00 29 LEU A C 18
ATOM 18396 O O . LEU A 1 49 ? -6.814 1.775 -2.352 1.00 0.00 29 LEU A O 18
ATOM 18412 N N . GLN A 1 50 ? -8.644 1.369 -3.564 1.00 0.00 30 GLN A N 18
ATOM 18413 C CA . GLN A 1 50 ? -9.261 2.649 -3.237 1.00 0.00 30 GLN A CA 18
ATOM 18414 C C . GLN A 1 50 ? -9.837 2.610 -1.826 1.00 0.00 30 GLN A C 18
ATOM 18415 O O . GLN A 1 50 ? -11.038 2.801 -1.624 1.00 0.00 30 GLN A O 18
ATOM 18429 N N . ALA A 1 51 ? -8.959 2.361 -0.861 1.00 0.00 31 ALA A N 18
ATOM 18430 C CA . ALA A 1 51 ? -9.346 2.166 0.527 1.00 0.00 31 ALA A CA 18
ATOM 18431 C C . ALA A 1 51 ? -8.114 2.103 1.424 1.00 0.00 31 ALA A C 18
ATOM 18432 O O . ALA A 1 51 ? -8.169 1.568 2.532 1.00 0.00 31 ALA A O 18
ATOM 18439 N N . ALA A 1 52 ? -7.008 2.660 0.957 1.00 0.00 32 ALA A N 18
ATOM 18440 C CA . ALA A 1 52 ? -5.733 2.439 1.620 1.00 0.00 32 ALA A CA 18
ATOM 18441 C C . ALA A 1 52 ? -4.956 3.728 1.843 1.00 0.00 32 ALA A C 18
ATOM 18442 O O . ALA A 1 52 ? -5.344 4.801 1.375 1.00 0.00 32 ALA A O 18
ATOM 18449 N N . ASP A 1 53 ? -3.867 3.599 2.594 1.00 0.00 33 ASP A N 18
ATOM 18450 C CA . ASP A 1 53 ? -2.929 4.691 2.832 1.00 0.00 33 ASP A CA 18
ATOM 18451 C C . ASP A 1 53 ? -2.258 5.112 1.529 1.00 0.00 33 ASP A C 18
ATOM 18452 O O . ASP A 1 53 ? -2.302 6.279 1.142 1.00 0.00 33 ASP A O 18
ATOM 18461 N N . GLY A 1 54 ? -1.625 4.157 0.859 1.00 0.00 34 GLY A N 18
ATOM 18462 C CA . GLY A 1 54 ? -1.070 4.431 -0.447 1.00 0.00 34 GLY A CA 18
ATOM 18463 C C . GLY A 1 54 ? 0.421 4.172 -0.551 1.00 0.00 34 GLY A C 18
ATOM 18464 O O . GLY A 1 54 ? 0.916 3.881 -1.637 1.00 0.00 34 GLY A O 18
ATOM 18468 N N . HIS A 1 55 ? 1.150 4.285 0.555 1.00 0.00 35 HIS A N 18
ATOM 18469 C CA . HIS A 1 55 ? 2.607 4.156 0.497 1.00 0.00 35 HIS A CA 18
ATOM 18470 C C . HIS A 1 55 ? 3.027 2.720 0.155 1.00 0.00 35 HIS A C 18
ATOM 18471 O O . HIS A 1 55 ? 2.268 1.772 0.372 1.00 0.00 35 HIS A O 18
ATOM 18486 N N . ALA A 1 56 ? 4.254 2.585 -0.350 1.00 0.00 36 ALA A N 18
ATOM 18487 C CA . ALA A 1 56 ? 4.733 1.355 -0.996 1.00 0.00 36 ALA A CA 18
ATOM 18488 C C . ALA A 1 56 ? 4.500 0.088 -0.170 1.00 0.00 36 ALA A C 18
ATOM 18489 O O . ALA A 1 56 ? 4.062 -0.930 -0.704 1.00 0.00 36 ALA A O 18
ATOM 18496 N N . GLU A 1 57 ? 4.787 0.154 1.125 1.00 0.00 37 GLU A N 18
ATOM 18497 C CA . GLU A 1 57 ? 4.685 -1.015 1.997 1.00 0.00 37 GLU A CA 18
ATOM 18498 C C . GLU A 1 57 ? 3.266 -1.581 2.034 1.00 0.00 37 GLU A C 18
ATOM 18499 O O . GLU A 1 57 ? 3.076 -2.777 2.264 1.00 0.00 37 GLU A O 18
ATOM 18511 N N . TYR A 1 58 ? 2.272 -0.731 1.793 1.00 0.00 38 TYR A N 18
ATOM 18512 C CA . TYR A 1 58 ? 0.886 -1.173 1.833 1.00 0.00 38 TYR A CA 18
ATOM 18513 C C . TYR A 1 58 ? 0.568 -1.997 0.592 1.00 0.00 38 TYR A C 18
ATOM 18514 O O . TYR A 1 58 ? -0.242 -2.926 0.640 1.00 0.00 38 TYR A O 18
ATOM 18532 N N . LEU A 1 59 ? 1.221 -1.660 -0.517 1.00 0.00 39 LEU A N 18
ATOM 18533 C CA . LEU A 1 59 ? 1.103 -2.446 -1.740 1.00 0.00 39 LEU A CA 18
ATOM 18534 C C . LEU A 1 59 ? 1.626 -3.842 -1.482 1.00 0.00 39 LEU A C 18
ATOM 18535 O O . LEU A 1 59 ? 1.007 -4.830 -1.860 1.00 0.00 39 LEU A O 18
ATOM 18551 N N . VAL A 1 60 ? 2.769 -3.901 -0.811 1.00 0.00 40 VAL A N 18
ATOM 18552 C CA . VAL A 1 60 ? 3.379 -5.163 -0.426 1.00 0.00 40 VAL A CA 18
ATOM 18553 C C . VAL A 1 60 ? 2.398 -5.996 0.395 1.00 0.00 40 VAL A C 18
ATOM 18554 O O . VAL A 1 60 ? 2.240 -7.191 0.158 1.00 0.00 40 VAL A O 18
ATOM 18567 N N . GLY A 1 61 ? 1.722 -5.344 1.338 1.00 0.00 41 GLY A N 18
ATOM 18568 C CA . GLY A 1 61 ? 0.718 -6.018 2.140 1.00 0.00 41 GLY A CA 18
ATOM 18569 C C . GLY A 1 61 ? -0.414 -6.565 1.293 1.00 0.00 41 GLY A C 18
ATOM 18570 O O . GLY A 1 61 ? -0.799 -7.721 1.435 1.00 0.00 41 GLY A O 18
ATOM 18574 N N . LYS A 1 62 ? -0.939 -5.732 0.400 1.00 0.00 42 LYS A N 18
ATOM 18575 C CA . LYS A 1 62 ? -1.992 -6.141 -0.516 1.00 0.00 42 LYS A CA 18
ATOM 18576 C C . LYS A 1 62 ? -1.544 -7.283 -1.420 1.00 0.00 42 LYS A C 18
ATOM 18577 O O . LYS A 1 62 ? -2.331 -8.168 -1.746 1.00 0.00 42 LYS A O 18
ATOM 18596 N N . LEU A 1 63 ? -0.281 -7.268 -1.815 1.00 0.00 43 LEU A N 18
ATOM 18597 C CA . LEU A 1 63 ? 0.265 -8.320 -2.659 1.00 0.00 43 LEU A CA 18
ATOM 18598 C C . LEU A 1 63 ? 0.356 -9.635 -1.889 1.00 0.00 43 LEU A C 18
ATOM 18599 O O . LEU A 1 63 ? 0.257 -10.715 -2.470 1.00 0.00 43 LEU A O 18
ATOM 18615 N N . GLN A 1 64 ? 0.524 -9.536 -0.576 1.00 0.00 44 GLN A N 18
ATOM 18616 C CA . GLN A 1 64 ? 0.531 -10.714 0.282 1.00 0.00 44 GLN A CA 18
ATOM 18617 C C . GLN A 1 64 ? -0.895 -11.171 0.552 1.00 0.00 44 GLN A C 18
ATOM 18618 O O . GLN A 1 64 ? -1.214 -12.355 0.449 1.00 0.00 44 GLN A O 18
ATOM 18632 N N . GLU A 1 65 ? -1.745 -10.210 0.886 1.00 0.00 45 GLU A N 18
ATOM 18633 C CA . GLU A 1 65 ? -3.146 -10.467 1.190 1.00 0.00 45 GLU A CA 18
ATOM 18634 C C . GLU A 1 65 ? -3.869 -11.093 0.001 1.00 0.00 45 GLU A C 18
ATOM 18635 O O . GLU A 1 65 ? -4.572 -12.096 0.141 1.00 0.00 45 GLU A O 18
ATOM 18647 N N . ARG A 1 66 ? -3.686 -10.498 -1.166 1.00 0.00 46 ARG A N 18
ATOM 18648 C CA . ARG A 1 66 ? -4.407 -10.913 -2.356 1.00 0.00 46 ARG A CA 18
ATOM 18649 C C . ARG A 1 66 ? -3.757 -12.132 -2.998 1.00 0.00 46 ARG A C 18
ATOM 18650 O O . ARG A 1 66 ? -4.438 -13.093 -3.349 1.00 0.00 46 ARG A O 18
ATOM 18671 N N . TYR A 1 67 ? -2.438 -12.096 -3.141 1.00 0.00 47 TYR A N 18
ATOM 18672 C CA . TYR A 1 67 ? -1.722 -13.168 -3.816 1.00 0.00 47 TYR A CA 18
ATOM 18673 C C . TYR A 1 67 ? -1.032 -14.078 -2.813 1.00 0.00 47 TYR A C 18
ATOM 18674 O O . TYR A 1 67 ? -1.511 -15.172 -2.520 1.00 0.00 47 TYR A O 18
ATOM 18692 N N . GLY A 1 68 ? 0.082 -13.607 -2.274 1.00 0.00 48 GLY A N 18
ATOM 18693 C CA . GLY A 1 68 ? 0.868 -14.420 -1.374 1.00 0.00 48 GLY A CA 18
ATOM 18694 C C . GLY A 1 68 ? 2.238 -14.723 -1.944 1.00 0.00 48 GLY A C 18
ATOM 18695 O O . GLY A 1 68 ? 2.506 -15.841 -2.385 1.00 0.00 48 GLY A O 18
ATOM 18699 N N . TRP A 1 69 ? 3.098 -13.719 -1.949 1.00 0.00 49 TRP A N 18
ATOM 18700 C CA . TRP A 1 69 ? 4.455 -13.860 -2.456 1.00 0.00 49 TRP A CA 18
ATOM 18701 C C . TRP A 1 69 ? 5.443 -13.672 -1.312 1.00 0.00 49 TRP A C 18
ATOM 18702 O O . TRP A 1 69 ? 5.060 -13.657 -0.143 1.00 0.00 49 TRP A O 18
ATOM 18723 N N . SER A 1 70 ? 6.714 -13.541 -1.646 1.00 0.00 50 SER A N 18
ATOM 18724 C CA . SER A 1 70 ? 7.701 -13.128 -0.670 1.00 0.00 50 SER A CA 18
ATOM 18725 C C . SER A 1 70 ? 7.754 -11.604 -0.652 1.00 0.00 50 SER A C 18
ATOM 18726 O O . SER A 1 70 ? 7.390 -10.961 -1.637 1.00 0.00 50 SER A O 18
ATOM 18734 N N . LYS A 1 71 ? 8.180 -11.025 0.458 1.00 0.00 51 LYS A N 18
ATOM 18735 C CA . LYS A 1 71 ? 8.280 -9.573 0.566 1.00 0.00 51 LYS A CA 18
ATOM 18736 C C . LYS A 1 71 ? 9.367 -9.078 -0.371 1.00 0.00 51 LYS A C 18
ATOM 18737 O O . LYS A 1 71 ? 9.280 -7.984 -0.926 1.00 0.00 51 LYS A O 18
ATOM 18756 N N . GLU A 1 72 ? 10.378 -9.918 -0.555 1.00 0.00 52 GLU A N 18
ATOM 18757 C CA . GLU A 1 72 ? 11.429 -9.680 -1.532 1.00 0.00 52 GLU A CA 18
ATOM 18758 C C . GLU A 1 72 ? 10.794 -9.468 -2.903 1.00 0.00 52 GLU A C 18
ATOM 18759 O O . GLU A 1 72 ? 11.014 -8.449 -3.560 1.00 0.00 52 GLU A O 18
ATOM 18771 N N . ARG A 1 73 ? 9.973 -10.433 -3.298 1.00 0.00 53 ARG A N 18
ATOM 18772 C CA . ARG A 1 73 ? 9.317 -10.417 -4.595 1.00 0.00 53 ARG A CA 18
ATOM 18773 C C . ARG A 1 73 ? 8.299 -9.287 -4.692 1.00 0.00 53 ARG A C 18
ATOM 18774 O O . ARG A 1 73 ? 8.254 -8.566 -5.689 1.00 0.00 53 ARG A O 18
ATOM 18795 N N . ALA A 1 74 ? 7.491 -9.138 -3.651 1.00 0.00 54 ALA A N 18
ATOM 18796 C CA . ALA A 1 74 ? 6.459 -8.112 -3.621 1.00 0.00 54 ALA A CA 18
ATOM 18797 C C . ALA A 1 74 ? 7.056 -6.723 -3.818 1.00 0.00 54 ALA A C 18
ATOM 18798 O O . ALA A 1 74 ? 6.556 -5.935 -4.620 1.00 0.00 54 ALA A O 18
ATOM 18805 N N . GLU A 1 75 ? 8.139 -6.437 -3.107 1.00 0.00 55 GLU A N 18
ATOM 18806 C CA . GLU A 1 75 ? 8.792 -5.140 -3.211 1.00 0.00 55 GLU A CA 18
ATOM 18807 C C . GLU A 1 75 ? 9.428 -4.940 -4.581 1.00 0.00 55 GLU A C 18
ATOM 18808 O O . GLU A 1 75 ? 9.396 -3.838 -5.123 1.00 0.00 55 GLU A O 18
ATOM 18820 N N . GLN A 1 76 ? 9.998 -6.001 -5.137 1.00 0.00 56 GLN A N 18
ATOM 18821 C CA . GLN A 1 76 ? 10.536 -5.950 -6.498 1.00 0.00 56 GLN A CA 18
ATOM 18822 C C . GLN A 1 76 ? 9.445 -5.562 -7.490 1.00 0.00 56 GLN A C 18
ATOM 18823 O O . GLN A 1 76 ? 9.665 -4.732 -8.374 1.00 0.00 56 GLN A O 18
ATOM 18837 N N . GLU A 1 77 ? 8.271 -6.155 -7.325 1.00 0.00 57 GLU A N 18
ATOM 18838 C CA . GLU A 1 77 ? 7.119 -5.831 -8.155 1.00 0.00 57 GLU A CA 18
ATOM 18839 C C . GLU A 1 77 ? 6.706 -4.370 -7.963 1.00 0.00 57 GLU A C 18
ATOM 18840 O O . GLU A 1 77 ? 6.302 -3.697 -8.913 1.00 0.00 57 GLU A O 18
ATOM 18852 N N . VAL A 1 78 ? 6.822 -3.880 -6.730 1.00 0.00 58 VAL A N 18
ATOM 18853 C CA . VAL A 1 78 ? 6.545 -2.476 -6.438 1.00 0.00 58 VAL A CA 18
ATOM 18854 C C . VAL A 1 78 ? 7.570 -1.575 -7.127 1.00 0.00 58 VAL A C 18
ATOM 18855 O O . VAL A 1 78 ? 7.222 -0.530 -7.679 1.00 0.00 58 VAL A O 18
ATOM 18868 N N . ARG A 1 79 ? 8.836 -1.996 -7.101 1.00 0.00 59 ARG A N 18
ATOM 18869 C CA . ARG A 1 79 ? 9.904 -1.261 -7.779 1.00 0.00 59 ARG A CA 18
ATOM 18870 C C . ARG A 1 79 ? 9.587 -1.141 -9.260 1.00 0.00 59 ARG A C 18
ATOM 18871 O O . ARG A 1 79 ? 9.735 -0.077 -9.851 1.00 0.00 59 ARG A O 18
ATOM 18892 N N . ASP A 1 80 ? 9.136 -2.247 -9.838 1.00 0.00 60 ASP A N 18
ATOM 18893 C CA . ASP A 1 80 ? 8.777 -2.302 -11.252 1.00 0.00 60 ASP A CA 18
ATOM 18894 C C . ASP A 1 80 ? 7.682 -1.291 -11.584 1.00 0.00 60 ASP A C 18
ATOM 18895 O O . ASP A 1 80 ? 7.739 -0.611 -12.614 1.00 0.00 60 ASP A O 18
ATOM 18904 N N . PHE A 1 81 ? 6.693 -1.194 -10.705 1.00 0.00 61 PHE A N 18
ATOM 18905 C CA . PHE A 1 81 ? 5.589 -0.268 -10.896 1.00 0.00 61 PHE A CA 18
ATOM 18906 C C . PHE A 1 81 ? 6.079 1.179 -10.858 1.00 0.00 61 PHE A C 18
ATOM 18907 O O . PHE A 1 81 ? 5.791 1.958 -11.766 1.00 0.00 61 PHE A O 18
ATOM 18924 N N . SER A 1 82 ? 6.832 1.525 -9.816 1.00 0.00 62 SER A N 18
ATOM 18925 C CA . SER A 1 82 ? 7.387 2.870 -9.680 1.00 0.00 62 SER A CA 18
ATOM 18926 C C . SER A 1 82 ? 8.348 3.179 -10.827 1.00 0.00 62 SER A C 18
ATOM 18927 O O . SER A 1 82 ? 8.478 4.328 -11.253 1.00 0.00 62 SER A O 18
ATOM 18935 N N . ASP A 1 83 ? 9.015 2.142 -11.325 1.00 0.00 63 ASP A N 18
ATOM 18936 C CA . ASP A 1 83 ? 10.000 2.294 -12.393 1.00 0.00 63 ASP A CA 18
ATOM 18937 C C . ASP A 1 83 ? 9.340 2.776 -13.681 1.00 0.00 63 ASP A C 18
ATOM 18938 O O . ASP A 1 83 ? 9.848 3.675 -14.348 1.00 0.00 63 ASP A O 18
ATOM 18947 N N . ARG A 1 84 ? 8.189 2.197 -14.014 1.00 0.00 64 ARG A N 18
ATOM 18948 C CA . ARG A 1 84 ? 7.479 2.570 -15.235 1.00 0.00 64 ARG A CA 18
ATOM 18949 C C . ARG A 1 84 ? 6.575 3.782 -15.023 1.00 0.00 64 ARG A C 18
ATOM 18950 O O . ARG A 1 84 ? 5.674 4.038 -15.821 1.00 0.00 64 ARG A O 18
ATOM 18971 N N . LEU A 1 85 ? 6.813 4.524 -13.955 1.00 0.00 65 LEU A N 18
ATOM 18972 C CA . LEU A 1 85 ? 6.083 5.758 -13.721 1.00 0.00 65 LEU A CA 18
ATOM 18973 C C . LEU A 1 85 ? 6.897 6.944 -14.224 1.00 0.00 65 LEU A C 18
ATOM 18974 O O . LEU A 1 85 ? 6.602 7.438 -15.334 1.00 0.00 65 LEU A O 18
ATOM 18991 N N . MET A 1 21 ? 14.358 12.684 2.900 1.00 0.00 1 MET A N 19
ATOM 18992 C CA . MET A 1 21 ? 13.267 11.805 3.382 1.00 0.00 1 MET A CA 19
ATOM 18993 C C . MET A 1 21 ? 12.236 11.611 2.281 1.00 0.00 1 MET A C 19
ATOM 18994 O O . MET A 1 21 ? 12.449 12.055 1.155 1.00 0.00 1 MET A O 19
ATOM 19008 N N . ASN A 1 22 ? 11.129 10.946 2.612 1.00 0.00 2 ASN A N 19
ATOM 19009 C CA . ASN A 1 22 ? 10.067 10.655 1.645 1.00 0.00 2 ASN A CA 19
ATOM 19010 C C . ASN A 1 22 ? 10.592 9.749 0.540 1.00 0.00 2 ASN A C 19
ATOM 19011 O O . ASN A 1 22 ? 11.046 10.215 -0.503 1.00 0.00 2 ASN A O 19
ATOM 19022 N N . SER A 1 23 ? 10.544 8.453 0.785 1.00 0.00 3 SER A N 19
ATOM 19023 C CA . SER A 1 23 ? 11.090 7.483 -0.149 1.00 0.00 3 SER A CA 19
ATOM 19024 C C . SER A 1 23 ? 9.998 6.929 -1.055 1.00 0.00 3 SER A C 19
ATOM 19025 O O . SER A 1 23 ? 10.279 6.246 -2.042 1.00 0.00 3 SER A O 19
ATOM 19033 N N . ASP A 1 24 ? 8.754 7.240 -0.726 1.00 0.00 4 ASP A N 19
ATOM 19034 C CA . ASP A 1 24 ? 7.620 6.743 -1.490 1.00 0.00 4 ASP A CA 19
ATOM 19035 C C . ASP A 1 24 ? 7.056 7.835 -2.393 1.00 0.00 4 ASP A C 19
ATOM 19036 O O . ASP A 1 24 ? 7.000 9.002 -2.005 1.00 0.00 4 ASP A O 19
ATOM 19045 N N . VAL A 1 25 ? 6.657 7.450 -3.600 1.00 0.00 5 VAL A N 19
ATOM 19046 C CA . VAL A 1 25 ? 6.046 8.380 -4.543 1.00 0.00 5 VAL A CA 19
ATOM 19047 C C . VAL A 1 25 ? 4.689 7.861 -5.009 1.00 0.00 5 VAL A C 19
ATOM 19048 O O . VAL A 1 25 ? 4.037 8.470 -5.858 1.00 0.00 5 VAL A O 19
ATOM 19061 N N . ILE A 1 26 ? 4.262 6.748 -4.419 1.00 0.00 6 ILE A N 19
ATOM 19062 C CA . ILE A 1 26 ? 3.039 6.070 -4.832 1.00 0.00 6 ILE A CA 19
ATOM 19063 C C . ILE A 1 26 ? 1.852 6.606 -4.037 1.00 0.00 6 ILE A C 19
ATOM 19064 O O . ILE A 1 26 ? 0.710 6.573 -4.498 1.00 0.00 6 ILE A O 19
ATOM 19080 N N . LYS A 1 27 ? 2.145 7.096 -2.837 1.00 0.00 7 LYS A N 19
ATOM 19081 C CA . LYS A 1 27 ? 1.155 7.753 -1.988 1.00 0.00 7 LYS A CA 19
ATOM 19082 C C . LYS A 1 27 ? 0.490 8.907 -2.741 1.00 0.00 7 LYS A C 19
ATOM 19083 O O . LYS A 1 27 ? -0.685 9.222 -2.524 1.00 0.00 7 LYS A O 19
ATOM 19102 N N . GLY A 1 28 ? 1.256 9.527 -3.631 1.00 0.00 8 GLY A N 19
ATOM 19103 C CA . GLY A 1 28 ? 0.732 10.591 -4.461 1.00 0.00 8 GLY A CA 19
ATOM 19104 C C . GLY A 1 28 ? 0.173 10.053 -5.762 1.00 0.00 8 GLY A C 19
ATOM 19105 O O . GLY A 1 28 ? 0.766 9.163 -6.373 1.00 0.00 8 GLY A O 19
ATOM 19109 N N . LYS A 1 29 ? -0.972 10.597 -6.178 1.00 0.00 9 LYS A N 19
ATOM 19110 C CA . LYS A 1 29 ? -1.686 10.129 -7.367 1.00 0.00 9 LYS A CA 19
ATOM 19111 C C . LYS A 1 29 ? -2.187 8.704 -7.168 1.00 0.00 9 LYS A C 19
ATOM 19112 O O . LYS A 1 29 ? -2.498 8.012 -8.131 1.00 0.00 9 LYS A O 19
ATOM 19131 N N . TRP A 1 30 ? -2.297 8.290 -5.911 1.00 0.00 10 TRP A N 19
ATOM 19132 C CA . TRP A 1 30 ? -2.714 6.932 -5.569 1.00 0.00 10 TRP A CA 19
ATOM 19133 C C . TRP A 1 30 ? -4.076 6.589 -6.178 1.00 0.00 10 TRP A C 19
ATOM 19134 O O . TRP A 1 30 ? -4.270 5.496 -6.705 1.00 0.00 10 TRP A O 19
ATOM 19155 N N . LYS A 1 31 ? -5.004 7.538 -6.130 1.00 0.00 11 LYS A N 19
ATOM 19156 C CA . LYS A 1 31 ? -6.344 7.331 -6.683 1.00 0.00 11 LYS A CA 19
ATOM 19157 C C . LYS A 1 31 ? -6.334 7.388 -8.209 1.00 0.00 11 LYS A C 19
ATOM 19158 O O . LYS A 1 31 ? -7.336 7.097 -8.859 1.00 0.00 11 LYS A O 19
ATOM 19177 N N . GLN A 1 32 ? -5.197 7.774 -8.768 1.00 0.00 12 GLN A N 19
ATOM 19178 C CA . GLN A 1 32 ? -5.019 7.813 -10.212 1.00 0.00 12 GLN A CA 19
ATOM 19179 C C . GLN A 1 32 ? -4.283 6.559 -10.685 1.00 0.00 12 GLN A C 19
ATOM 19180 O O . GLN A 1 32 ? -4.572 6.013 -11.754 1.00 0.00 12 GLN A O 19
ATOM 19194 N N . LEU A 1 33 ? -3.349 6.099 -9.863 1.00 0.00 13 LEU A N 19
ATOM 19195 C CA . LEU A 1 33 ? -2.484 4.979 -10.209 1.00 0.00 13 LEU A CA 19
ATOM 19196 C C . LEU A 1 33 ? -3.216 3.645 -10.092 1.00 0.00 13 LEU A C 19
ATOM 19197 O O . LEU A 1 33 ? -2.690 2.610 -10.502 1.00 0.00 13 LEU A O 19
ATOM 19213 N N . THR A 1 34 ? -4.422 3.676 -9.530 1.00 0.00 14 THR A N 19
ATOM 19214 C CA . THR A 1 34 ? -5.257 2.490 -9.412 1.00 0.00 14 THR A CA 19
ATOM 19215 C C . THR A 1 34 ? -5.441 1.798 -10.764 1.00 0.00 14 THR A C 19
ATOM 19216 O O . THR A 1 34 ? -5.445 0.568 -10.846 1.00 0.00 14 THR A O 19
ATOM 19227 N N . GLY A 1 35 ? -5.581 2.601 -11.818 1.00 0.00 15 GLY A N 19
ATOM 19228 C CA . GLY A 1 35 ? -5.721 2.062 -13.161 1.00 0.00 15 GLY A CA 19
ATOM 19229 C C . GLY A 1 35 ? -4.499 1.271 -13.590 1.00 0.00 15 GLY A C 19
ATOM 19230 O O . GLY A 1 35 ? -4.622 0.191 -14.170 1.00 0.00 15 GLY A O 19
ATOM 19234 N N . LYS A 1 36 ? -3.322 1.806 -13.285 1.00 0.00 16 LYS A N 19
ATOM 19235 C CA . LYS A 1 36 ? -2.064 1.132 -13.590 1.00 0.00 16 LYS A CA 19
ATOM 19236 C C . LYS A 1 36 ? -1.949 -0.172 -12.806 1.00 0.00 16 LYS A C 19
ATOM 19237 O O . LYS A 1 36 ? -1.535 -1.199 -13.344 1.00 0.00 16 LYS A O 19
ATOM 19256 N N . ILE A 1 37 ? -2.323 -0.126 -11.533 1.00 0.00 17 ILE A N 19
ATOM 19257 C CA . ILE A 1 37 ? -2.208 -1.286 -10.659 1.00 0.00 17 ILE A CA 19
ATOM 19258 C C . ILE A 1 37 ? -3.134 -2.412 -11.111 1.00 0.00 17 ILE A C 19
ATOM 19259 O O . ILE A 1 37 ? -2.696 -3.551 -11.277 1.00 0.00 17 ILE A O 19
ATOM 19275 N N . LYS A 1 38 ? -4.405 -2.083 -11.325 1.00 0.00 18 LYS A N 19
ATOM 19276 C CA . LYS A 1 38 ? -5.397 -3.071 -11.742 1.00 0.00 18 LYS A CA 19
ATOM 19277 C C . LYS A 1 38 ? -5.052 -3.626 -13.125 1.00 0.00 18 LYS A C 19
ATOM 19278 O O . LYS A 1 38 ? -5.441 -4.741 -13.477 1.00 0.00 18 LYS A O 19
ATOM 19297 N N . GLU A 1 39 ? -4.317 -2.840 -13.904 1.00 0.00 19 GLU A N 19
ATOM 19298 C CA . GLU A 1 39 ? -3.888 -3.264 -15.228 1.00 0.00 19 GLU A CA 19
ATOM 19299 C C . GLU A 1 39 ? -2.816 -4.343 -15.118 1.00 0.00 19 GLU A C 19
ATOM 19300 O O . GLU A 1 39 ? -2.775 -5.280 -15.917 1.00 0.00 19 GLU A O 19
ATOM 19312 N N . ARG A 1 40 ? -1.950 -4.215 -14.122 1.00 0.00 20 ARG A N 19
ATOM 19313 C CA . ARG A 1 40 ? -0.898 -5.194 -13.924 1.00 0.00 20 ARG A CA 19
ATOM 19314 C C . ARG A 1 40 ? -1.427 -6.395 -13.154 1.00 0.00 20 ARG A C 19
ATOM 19315 O O . ARG A 1 40 ? -1.364 -7.530 -13.629 1.00 0.00 20 ARG A O 19
ATOM 19336 N N . TRP A 1 41 ? -1.957 -6.136 -11.970 1.00 0.00 21 TRP A N 19
ATOM 19337 C CA . TRP A 1 41 ? -2.444 -7.195 -11.109 1.00 0.00 21 TRP A CA 19
ATOM 19338 C C . TRP A 1 41 ? -3.964 -7.187 -11.077 1.00 0.00 21 TRP A C 19
ATOM 19339 O O . TRP A 1 41 ? -4.578 -6.396 -10.362 1.00 0.00 21 TRP A O 19
ATOM 19360 N N . GLY A 1 42 ? -4.562 -8.072 -11.863 1.00 0.00 22 GLY A N 19
ATOM 19361 C CA . GLY A 1 42 ? -6.004 -8.108 -11.989 1.00 0.00 22 GLY A CA 19
ATOM 19362 C C . GLY A 1 42 ? -6.707 -8.602 -10.737 1.00 0.00 22 GLY A C 19
ATOM 19363 O O . GLY A 1 42 ? -7.919 -8.438 -10.602 1.00 0.00 22 GLY A O 19
ATOM 19367 N N . ASP A 1 43 ? -5.963 -9.210 -9.821 1.00 0.00 23 ASP A N 19
ATOM 19368 C CA . ASP A 1 43 ? -6.559 -9.719 -8.589 1.00 0.00 23 ASP A CA 19
ATOM 19369 C C . ASP A 1 43 ? -6.685 -8.600 -7.557 1.00 0.00 23 ASP A C 19
ATOM 19370 O O . ASP A 1 43 ? -7.513 -8.668 -6.648 1.00 0.00 23 ASP A O 19
ATOM 19379 N N . LEU A 1 44 ? -5.873 -7.559 -7.717 1.00 0.00 24 LEU A N 19
ATOM 19380 C CA . LEU A 1 44 ? -5.965 -6.381 -6.863 1.00 0.00 24 LEU A CA 19
ATOM 19381 C C . LEU A 1 44 ? -7.155 -5.538 -7.278 1.00 0.00 24 LEU A C 19
ATOM 19382 O O . LEU A 1 44 ? -7.154 -4.913 -8.340 1.00 0.00 24 LEU A O 19
ATOM 19398 N N . THR A 1 45 ? -8.184 -5.554 -6.454 1.00 0.00 25 THR A N 19
ATOM 19399 C CA . THR A 1 45 ? -9.389 -4.804 -6.740 1.00 0.00 25 THR A CA 19
ATOM 19400 C C . THR A 1 45 ? -9.178 -3.340 -6.399 1.00 0.00 25 THR A C 19
ATOM 19401 O O . THR A 1 45 ? -8.300 -3.000 -5.601 1.00 0.00 25 THR A O 19
ATOM 19412 N N . ASP A 1 46 ? -9.980 -2.468 -6.987 1.00 0.00 26 ASP A N 19
ATOM 19413 C CA . ASP A 1 46 ? -9.887 -1.053 -6.667 1.00 0.00 26 ASP A CA 19
ATOM 19414 C C . ASP A 1 46 ? -10.469 -0.807 -5.283 1.00 0.00 26 ASP A C 19
ATOM 19415 O O . ASP A 1 46 ? -10.269 0.249 -4.702 1.00 0.00 26 ASP A O 19
ATOM 19424 N N . ASP A 1 47 ? -11.166 -1.809 -4.752 1.00 0.00 27 ASP A N 19
ATOM 19425 C CA . ASP A 1 47 ? -11.674 -1.754 -3.386 1.00 0.00 27 ASP A CA 19
ATOM 19426 C C . ASP A 1 47 ? -10.516 -1.793 -2.403 1.00 0.00 27 ASP A C 19
ATOM 19427 O O . ASP A 1 47 ? -10.501 -1.060 -1.416 1.00 0.00 27 ASP A O 19
ATOM 19436 N N . ASP A 1 48 ? -9.545 -2.661 -2.685 1.00 0.00 28 ASP A N 19
ATOM 19437 C CA . ASP A 1 48 ? -8.338 -2.768 -1.865 1.00 0.00 28 ASP A CA 19
ATOM 19438 C C . ASP A 1 48 ? -7.536 -1.485 -1.953 1.00 0.00 28 ASP A C 19
ATOM 19439 O O . ASP A 1 48 ? -6.986 -1.006 -0.966 1.00 0.00 28 ASP A O 19
ATOM 19448 N N . LEU A 1 49 ? -7.486 -0.936 -3.151 1.00 0.00 29 LEU A N 19
ATOM 19449 C CA . LEU A 1 49 ? -6.695 0.252 -3.423 1.00 0.00 29 LEU A CA 19
ATOM 19450 C C . LEU A 1 49 ? -7.369 1.506 -2.850 1.00 0.00 29 LEU A C 19
ATOM 19451 O O . LEU A 1 49 ? -6.721 2.343 -2.229 1.00 0.00 29 LEU A O 19
ATOM 19467 N N . GLN A 1 50 ? -8.678 1.606 -3.029 1.00 0.00 30 GLN A N 19
ATOM 19468 C CA . GLN A 1 50 ? -9.442 2.770 -2.576 1.00 0.00 30 GLN A CA 19
ATOM 19469 C C . GLN A 1 50 ? -9.689 2.718 -1.064 1.00 0.00 30 GLN A C 19
ATOM 19470 O O . GLN A 1 50 ? -10.222 3.665 -0.481 1.00 0.00 30 GLN A O 19
ATOM 19484 N N . ALA A 1 51 ? -9.276 1.617 -0.441 1.00 0.00 31 ALA A N 19
ATOM 19485 C CA . ALA A 1 51 ? -9.529 1.367 0.978 1.00 0.00 31 ALA A CA 19
ATOM 19486 C C . ALA A 1 51 ? -9.171 2.562 1.863 1.00 0.00 31 ALA A C 19
ATOM 19487 O O . ALA A 1 51 ? -10.044 3.144 2.511 1.00 0.00 31 ALA A O 19
ATOM 19494 N N . ALA A 1 52 ? -7.898 2.937 1.885 1.00 0.00 32 ALA A N 19
ATOM 19495 C CA . ALA A 1 52 ? -7.450 4.004 2.769 1.00 0.00 32 ALA A CA 19
ATOM 19496 C C . ALA A 1 52 ? -6.304 4.811 2.162 1.00 0.00 32 ALA A C 19
ATOM 19497 O O . ALA A 1 52 ? -6.521 5.855 1.546 1.00 0.00 32 ALA A O 19
ATOM 19504 N N . ASP A 1 53 ? -5.089 4.308 2.332 1.00 0.00 33 ASP A N 19
ATOM 19505 C CA . ASP A 1 53 ? -3.890 5.022 1.917 1.00 0.00 33 ASP A CA 19
ATOM 19506 C C . ASP A 1 53 ? -2.942 4.075 1.197 1.00 0.00 33 ASP A C 19
ATOM 19507 O O . ASP A 1 53 ? -2.899 2.884 1.505 1.00 0.00 33 ASP A O 19
ATOM 19516 N N . GLY A 1 54 ? -2.190 4.603 0.244 1.00 0.00 34 GLY A N 19
ATOM 19517 C CA . GLY A 1 54 ? -1.311 3.771 -0.543 1.00 0.00 34 GLY A CA 19
ATOM 19518 C C . GLY A 1 54 ? 0.138 4.178 -0.423 1.00 0.00 34 GLY A C 19
ATOM 19519 O O . GLY A 1 54 ? 0.448 5.357 -0.284 1.00 0.00 34 GLY A O 19
ATOM 19523 N N . HIS A 1 55 ? 1.014 3.186 -0.456 1.00 0.00 35 HIS A N 19
ATOM 19524 C CA . HIS A 1 55 ? 2.458 3.393 -0.416 1.00 0.00 35 HIS A CA 19
ATOM 19525 C C . HIS A 1 55 ? 3.142 2.045 -0.589 1.00 0.00 35 HIS A C 19
ATOM 19526 O O . HIS A 1 55 ? 2.474 1.017 -0.493 1.00 0.00 35 HIS A O 19
ATOM 19541 N N . ALA A 1 56 ? 4.446 2.058 -0.848 1.00 0.00 36 ALA A N 19
ATOM 19542 C CA . ALA A 1 56 ? 5.224 0.840 -1.099 1.00 0.00 36 ALA A CA 19
ATOM 19543 C C . ALA A 1 56 ? 4.844 -0.310 -0.163 1.00 0.00 36 ALA A C 19
ATOM 19544 O O . ALA A 1 56 ? 4.466 -1.390 -0.620 1.00 0.00 36 ALA A O 19
ATOM 19551 N N . GLU A 1 57 ? 4.921 -0.065 1.140 1.00 0.00 37 GLU A N 19
ATOM 19552 C CA . GLU A 1 57 ? 4.607 -1.084 2.137 1.00 0.00 37 GLU A CA 19
ATOM 19553 C C . GLU A 1 57 ? 3.163 -1.571 2.015 1.00 0.00 37 GLU A C 19
ATOM 19554 O O . GLU A 1 57 ? 2.867 -2.731 2.299 1.00 0.00 37 GLU A O 19
ATOM 19566 N N . TYR A 1 58 ? 2.266 -0.691 1.582 1.00 0.00 38 TYR A N 19
ATOM 19567 C CA . TYR A 1 58 ? 0.860 -1.050 1.453 1.00 0.00 38 TYR A CA 19
ATOM 19568 C C . TYR A 1 58 ? 0.660 -1.923 0.220 1.00 0.00 38 TYR A C 19
ATOM 19569 O O . TYR A 1 58 ? -0.140 -2.859 0.235 1.00 0.00 38 TYR A O 19
ATOM 19587 N N . LEU A 1 59 ? 1.397 -1.612 -0.847 1.00 0.00 39 LEU A N 19
ATOM 19588 C CA . LEU A 1 59 ? 1.395 -2.455 -2.036 1.00 0.00 39 LEU A CA 19
ATOM 19589 C C . LEU A 1 59 ? 1.861 -3.854 -1.663 1.00 0.00 39 LEU A C 19
ATOM 19590 O O . LEU A 1 59 ? 1.192 -4.837 -1.961 1.00 0.00 39 LEU A O 19
ATOM 19606 N N . VAL A 1 60 ? 3.004 -3.918 -0.982 1.00 0.00 40 VAL A N 19
ATOM 19607 C CA . VAL A 1 60 ? 3.561 -5.183 -0.509 1.00 0.00 40 VAL A CA 19
ATOM 19608 C C . VAL A 1 60 ? 2.530 -5.952 0.313 1.00 0.00 40 VAL A C 19
ATOM 19609 O O . VAL A 1 60 ? 2.331 -7.152 0.113 1.00 0.00 40 VAL A O 19
ATOM 19622 N N . GLY A 1 61 ? 1.860 -5.243 1.217 1.00 0.00 41 GLY A N 19
ATOM 19623 C CA . GLY A 1 61 ? 0.842 -5.856 2.050 1.00 0.00 41 GLY A CA 19
ATOM 19624 C C . GLY A 1 61 ? -0.271 -6.491 1.238 1.00 0.00 41 GLY A C 19
ATOM 19625 O O . GLY A 1 61 ? -0.581 -7.670 1.412 1.00 0.00 41 GLY A O 19
ATOM 19629 N N . LYS A 1 62 ? -0.854 -5.717 0.331 1.00 0.00 42 LYS A N 19
ATOM 19630 C CA . LYS A 1 62 ? -1.950 -6.208 -0.495 1.00 0.00 42 LYS A CA 19
ATOM 19631 C C . LYS A 1 62 ? -1.480 -7.288 -1.466 1.00 0.00 42 LYS A C 19
ATOM 19632 O O . LYS A 1 62 ? -2.247 -8.186 -1.820 1.00 0.00 42 LYS A O 19
ATOM 19651 N N . LEU A 1 63 ? -0.223 -7.212 -1.887 1.00 0.00 43 LEU A N 19
ATOM 19652 C CA . LEU A 1 63 ? 0.345 -8.230 -2.763 1.00 0.00 43 LEU A CA 19
ATOM 19653 C C . LEU A 1 63 ? 0.447 -9.564 -2.034 1.00 0.00 43 LEU A C 19
ATOM 19654 O O . LEU A 1 63 ? 0.220 -10.617 -2.624 1.00 0.00 43 LEU A O 19
ATOM 19670 N N . GLN A 1 64 ? 0.775 -9.517 -0.750 1.00 0.00 44 GLN A N 19
ATOM 19671 C CA . GLN A 1 64 ? 0.865 -10.728 0.057 1.00 0.00 44 GLN A CA 19
ATOM 19672 C C . GLN A 1 64 ? -0.525 -11.234 0.434 1.00 0.00 44 GLN A C 19
ATOM 19673 O O . GLN A 1 64 ? -0.734 -12.436 0.607 1.00 0.00 44 GLN A O 19
ATOM 19687 N N . GLU A 1 65 ? -1.473 -10.315 0.560 1.00 0.00 45 GLU A N 19
ATOM 19688 C CA . GLU A 1 65 ? -2.849 -10.678 0.877 1.00 0.00 45 GLU A CA 19
ATOM 19689 C C . GLU A 1 65 ? -3.539 -11.329 -0.318 1.00 0.00 45 GLU A C 19
ATOM 19690 O O . GLU A 1 65 ? -4.026 -12.452 -0.225 1.00 0.00 45 GLU A O 19
ATOM 19702 N N . ARG A 1 66 ? -3.562 -10.624 -1.440 1.00 0.00 46 ARG A N 19
ATOM 19703 C CA . ARG A 1 66 ? -4.254 -11.101 -2.634 1.00 0.00 46 ARG A CA 19
ATOM 19704 C C . ARG A 1 66 ? -3.511 -12.275 -3.277 1.00 0.00 46 ARG A C 19
ATOM 19705 O O . ARG A 1 66 ? -4.066 -13.363 -3.432 1.00 0.00 46 ARG A O 19
ATOM 19726 N N . TYR A 1 67 ? -2.253 -12.058 -3.630 1.00 0.00 47 TYR A N 19
ATOM 19727 C CA . TYR A 1 67 ? -1.459 -13.087 -4.293 1.00 0.00 47 TYR A CA 19
ATOM 19728 C C . TYR A 1 67 ? -0.719 -13.947 -3.276 1.00 0.00 47 TYR A C 19
ATOM 19729 O O . TYR A 1 67 ? -0.920 -15.161 -3.206 1.00 0.00 47 TYR A O 19
ATOM 19747 N N . GLY A 1 68 ? 0.132 -13.312 -2.488 1.00 0.00 48 GLY A N 19
ATOM 19748 C CA . GLY A 1 68 ? 0.878 -14.028 -1.475 1.00 0.00 48 GLY A CA 19
ATOM 19749 C C . GLY A 1 68 ? 2.282 -14.379 -1.916 1.00 0.00 48 GLY A C 19
ATOM 19750 O O . GLY A 1 68 ? 2.702 -15.529 -1.801 1.00 0.00 48 GLY A O 19
ATOM 19754 N N . TRP A 1 69 ? 3.009 -13.399 -2.431 1.00 0.00 49 TRP A N 19
ATOM 19755 C CA . TRP A 1 69 ? 4.401 -13.608 -2.799 1.00 0.00 49 TRP A CA 19
ATOM 19756 C C . TRP A 1 69 ? 5.295 -13.375 -1.588 1.00 0.00 49 TRP A C 19
ATOM 19757 O O . TRP A 1 69 ? 4.809 -13.019 -0.513 1.00 0.00 49 TRP A O 19
ATOM 19778 N N . SER A 1 70 ? 6.592 -13.581 -1.759 1.00 0.00 50 SER A N 19
ATOM 19779 C CA . SER A 1 70 ? 7.556 -13.246 -0.723 1.00 0.00 50 SER A CA 19
ATOM 19780 C C . SER A 1 70 ? 7.680 -11.729 -0.631 1.00 0.00 50 SER A C 19
ATOM 19781 O O . SER A 1 70 ? 7.497 -11.034 -1.634 1.00 0.00 50 SER A O 19
ATOM 19789 N N . LYS A 1 71 ? 7.979 -11.217 0.556 1.00 0.00 51 LYS A N 19
ATOM 19790 C CA . LYS A 1 71 ? 8.106 -9.776 0.748 1.00 0.00 51 LYS A CA 19
ATOM 19791 C C . LYS A 1 71 ? 9.151 -9.191 -0.197 1.00 0.00 51 LYS A C 19
ATOM 19792 O O . LYS A 1 71 ? 8.926 -8.149 -0.810 1.00 0.00 51 LYS A O 19
ATOM 19811 N N . GLU A 1 72 ? 10.285 -9.874 -0.323 1.00 0.00 52 GLU A N 19
ATOM 19812 C CA . GLU A 1 72 ? 11.342 -9.442 -1.227 1.00 0.00 52 GLU A CA 19
ATOM 19813 C C . GLU A 1 72 ? 10.815 -9.339 -2.657 1.00 0.00 52 GLU A C 19
ATOM 19814 O O . GLU A 1 72 ? 11.029 -8.336 -3.339 1.00 0.00 52 GLU A O 19
ATOM 19826 N N . ARG A 1 73 ? 10.102 -10.372 -3.093 1.00 0.00 53 ARG A N 19
ATOM 19827 C CA . ARG A 1 73 ? 9.516 -10.389 -4.428 1.00 0.00 53 ARG A CA 19
ATOM 19828 C C . ARG A 1 73 ? 8.523 -9.240 -4.582 1.00 0.00 53 ARG A C 19
ATOM 19829 O O . ARG A 1 73 ? 8.492 -8.568 -5.613 1.00 0.00 53 ARG A O 19
ATOM 19850 N N . ALA A 1 74 ? 7.731 -9.010 -3.540 1.00 0.00 54 ALA A N 19
ATOM 19851 C CA . ALA A 1 74 ? 6.758 -7.928 -3.540 1.00 0.00 54 ALA A CA 19
ATOM 19852 C C . ALA A 1 74 ? 7.450 -6.579 -3.694 1.00 0.00 54 ALA A C 19
ATOM 19853 O O . ALA A 1 74 ? 7.044 -5.764 -4.516 1.00 0.00 54 ALA A O 19
ATOM 19860 N N . GLU A 1 75 ? 8.509 -6.361 -2.912 1.00 0.00 55 GLU A N 19
ATOM 19861 C CA . GLU A 1 75 ? 9.295 -5.130 -2.998 1.00 0.00 55 GLU A CA 19
ATOM 19862 C C . GLU A 1 75 ? 9.801 -4.910 -4.416 1.00 0.00 55 GLU A C 19
ATOM 19863 O O . GLU A 1 75 ? 9.725 -3.803 -4.956 1.00 0.00 55 GLU A O 19
ATOM 19875 N N . GLN A 1 76 ? 10.323 -5.976 -5.011 1.00 0.00 56 GLN A N 19
ATOM 19876 C CA . GLN A 1 76 ? 10.827 -5.921 -6.374 1.00 0.00 56 GLN A CA 19
ATOM 19877 C C . GLN A 1 76 ? 9.725 -5.495 -7.337 1.00 0.00 56 GLN A C 19
ATOM 19878 O O . GLN A 1 76 ? 9.928 -4.617 -8.173 1.00 0.00 56 GLN A O 19
ATOM 19892 N N . GLU A 1 77 ? 8.553 -6.105 -7.195 1.00 0.00 57 GLU A N 19
ATOM 19893 C CA . GLU A 1 77 ? 7.407 -5.785 -8.038 1.00 0.00 57 GLU A CA 19
ATOM 19894 C C . GLU A 1 77 ? 6.935 -4.352 -7.814 1.00 0.00 57 GLU A C 19
ATOM 19895 O O . GLU A 1 77 ? 6.550 -3.668 -8.761 1.00 0.00 57 GLU A O 19
ATOM 19907 N N . VAL A 1 78 ? 6.965 -3.902 -6.564 1.00 0.00 58 VAL A N 19
ATOM 19908 C CA . VAL A 1 78 ? 6.591 -2.530 -6.236 1.00 0.00 58 VAL A CA 19
ATOM 19909 C C . VAL A 1 78 ? 7.528 -1.536 -6.915 1.00 0.00 58 VAL A C 19
ATOM 19910 O O . VAL A 1 78 ? 7.079 -0.578 -7.546 1.00 0.00 58 VAL A O 19
ATOM 19923 N N . ARG A 1 79 ? 8.831 -1.775 -6.801 1.00 0.00 59 ARG A N 19
ATOM 19924 C CA . ARG A 1 79 ? 9.819 -0.909 -7.432 1.00 0.00 59 ARG A CA 19
ATOM 19925 C C . ARG A 1 79 ? 9.711 -0.993 -8.953 1.00 0.00 59 ARG A C 19
ATOM 19926 O O . ARG A 1 79 ? 9.813 0.017 -9.650 1.00 0.00 59 ARG A O 19
ATOM 19947 N N . ASP A 1 80 ? 9.490 -2.202 -9.453 1.00 0.00 60 ASP A N 19
ATOM 19948 C CA . ASP A 1 80 ? 9.310 -2.428 -10.885 1.00 0.00 60 ASP A CA 19
ATOM 19949 C C . ASP A 1 80 ? 8.101 -1.654 -11.400 1.00 0.00 60 ASP A C 19
ATOM 19950 O O . ASP A 1 80 ? 8.097 -1.149 -12.524 1.00 0.00 60 ASP A O 19
ATOM 19959 N N . PHE A 1 81 ? 7.082 -1.554 -10.560 1.00 0.00 61 PHE A N 19
ATOM 19960 C CA . PHE A 1 81 ? 5.870 -0.826 -10.898 1.00 0.00 61 PHE A CA 19
ATOM 19961 C C . PHE A 1 81 ? 6.102 0.682 -10.811 1.00 0.00 61 PHE A C 19
ATOM 19962 O O . PHE A 1 81 ? 5.680 1.435 -11.688 1.00 0.00 61 PHE A O 19
ATOM 19979 N N . SER A 1 82 ? 6.791 1.107 -9.757 1.00 0.00 62 SER A N 19
ATOM 19980 C CA . SER A 1 82 ? 7.080 2.520 -9.527 1.00 0.00 62 SER A CA 19
ATOM 19981 C C . SER A 1 82 ? 7.891 3.110 -10.683 1.00 0.00 62 SER A C 19
ATOM 19982 O O . SER A 1 82 ? 7.771 4.293 -11.004 1.00 0.00 62 SER A O 19
ATOM 19990 N N . ASP A 1 83 ? 8.703 2.268 -11.309 1.00 0.00 63 ASP A N 19
ATOM 19991 C CA . ASP A 1 83 ? 9.525 2.679 -12.444 1.00 0.00 63 ASP A CA 19
ATOM 19992 C C . ASP A 1 83 ? 8.656 3.145 -13.612 1.00 0.00 63 ASP A C 19
ATOM 19993 O O . ASP A 1 83 ? 9.034 4.042 -14.368 1.00 0.00 63 ASP A O 19
ATOM 20002 N N . ARG A 1 84 ? 7.475 2.554 -13.737 1.00 0.00 64 ARG A N 19
ATOM 20003 C CA . ARG A 1 84 ? 6.583 2.851 -14.853 1.00 0.00 64 ARG A CA 19
ATOM 20004 C C . ARG A 1 84 ? 5.497 3.839 -14.442 1.00 0.00 64 ARG A C 19
ATOM 20005 O O . ARG A 1 84 ? 4.471 3.967 -15.113 1.00 0.00 64 ARG A O 19
ATOM 20026 N N . LEU A 1 85 ? 5.723 4.541 -13.343 1.00 0.00 65 LEU A N 19
ATOM 20027 C CA . LEU A 1 85 ? 4.811 5.589 -12.922 1.00 0.00 65 LEU A CA 19
ATOM 20028 C C . LEU A 1 85 ? 5.186 6.892 -13.609 1.00 0.00 65 LEU A C 19
ATOM 20029 O O . LEU A 1 85 ? 6.084 7.596 -13.100 1.00 0.00 65 LEU A O 19
ATOM 20046 N N . MET A 1 21 ? 11.802 13.425 -4.282 1.00 0.00 1 MET A N 20
ATOM 20047 C CA . MET A 1 21 ? 10.726 12.571 -3.725 1.00 0.00 1 MET A CA 20
ATOM 20048 C C . MET A 1 21 ? 11.208 11.130 -3.619 1.00 0.00 1 MET A C 20
ATOM 20049 O O . MET A 1 21 ? 12.285 10.799 -4.117 1.00 0.00 1 MET A O 20
ATOM 20063 N N . ASN A 1 22 ? 10.430 10.274 -2.967 1.00 0.00 2 ASN A N 20
ATOM 20064 C CA . ASN A 1 22 ? 10.797 8.864 -2.859 1.00 0.00 2 ASN A CA 20
ATOM 20065 C C . ASN A 1 22 ? 9.588 7.961 -3.081 1.00 0.00 2 ASN A C 20
ATOM 20066 O O . ASN A 1 22 ? 9.457 7.339 -4.133 1.00 0.00 2 ASN A O 20
ATOM 20077 N N . SER A 1 23 ? 8.696 7.903 -2.100 1.00 0.00 3 SER A N 20
ATOM 20078 C CA . SER A 1 23 ? 7.505 7.068 -2.198 1.00 0.00 3 SER A CA 20
ATOM 20079 C C . SER A 1 23 ? 6.284 7.926 -2.512 1.00 0.00 3 SER A C 20
ATOM 20080 O O . SER A 1 23 ? 5.152 7.439 -2.554 1.00 0.00 3 SER A O 20
ATOM 20088 N N . ASP A 1 24 ? 6.538 9.208 -2.747 1.00 0.00 4 ASP A N 20
ATOM 20089 C CA . ASP A 1 24 ? 5.487 10.190 -3.000 1.00 0.00 4 ASP A CA 20
ATOM 20090 C C . ASP A 1 24 ? 4.690 9.845 -4.253 1.00 0.00 4 ASP A C 20
ATOM 20091 O O . ASP A 1 24 ? 3.494 10.120 -4.332 1.00 0.00 4 ASP A O 20
ATOM 20100 N N . VAL A 1 25 ? 5.362 9.229 -5.219 1.00 0.00 5 VAL A N 20
ATOM 20101 C CA . VAL A 1 25 ? 4.757 8.919 -6.512 1.00 0.00 5 VAL A CA 20
ATOM 20102 C C . VAL A 1 25 ? 3.535 8.009 -6.388 1.00 0.00 5 VAL A C 20
ATOM 20103 O O . VAL A 1 25 ? 2.523 8.232 -7.054 1.00 0.00 5 VAL A O 20
ATOM 20116 N N . ILE A 1 26 ? 3.619 7.001 -5.530 1.00 0.00 6 ILE A N 20
ATOM 20117 C CA . ILE A 1 26 ? 2.546 6.022 -5.408 1.00 0.00 6 ILE A CA 20
ATOM 20118 C C . ILE A 1 26 ? 1.527 6.461 -4.363 1.00 0.00 6 ILE A C 20
ATOM 20119 O O . ILE A 1 26 ? 0.332 6.215 -4.503 1.00 0.00 6 ILE A O 20
ATOM 20135 N N . LYS A 1 27 ? 2.004 7.136 -3.328 1.00 0.00 7 LYS A N 20
ATOM 20136 C CA . LYS A 1 27 ? 1.157 7.504 -2.204 1.00 0.00 7 LYS A CA 20
ATOM 20137 C C . LYS A 1 27 ? 0.310 8.735 -2.527 1.00 0.00 7 LYS A C 20
ATOM 20138 O O . LYS A 1 27 ? -0.878 8.787 -2.201 1.00 0.00 7 LYS A O 20
ATOM 20157 N N . GLY A 1 28 ? 0.923 9.712 -3.184 1.00 0.00 8 GLY A N 20
ATOM 20158 C CA . GLY A 1 28 ? 0.246 10.968 -3.453 1.00 0.00 8 GLY A CA 20
ATOM 20159 C C . GLY A 1 28 ? -0.780 10.868 -4.565 1.00 0.00 8 GLY A C 20
ATOM 20160 O O . GLY A 1 28 ? -1.768 11.601 -4.572 1.00 0.00 8 GLY A O 20
ATOM 20164 N N . LYS A 1 29 ? -0.554 9.962 -5.502 1.00 0.00 9 LYS A N 20
ATOM 20165 C CA . LYS A 1 29 ? -1.456 9.796 -6.636 1.00 0.00 9 LYS A CA 20
ATOM 20166 C C . LYS A 1 29 ? -2.020 8.379 -6.669 1.00 0.00 9 LYS A C 20
ATOM 20167 O O . LYS A 1 29 ? -2.326 7.836 -7.732 1.00 0.00 9 LYS A O 20
ATOM 20186 N N . TRP A 1 30 ? -2.181 7.819 -5.478 1.00 0.00 10 TRP A N 20
ATOM 20187 C CA . TRP A 1 30 ? -2.714 6.473 -5.283 1.00 0.00 10 TRP A CA 20
ATOM 20188 C C . TRP A 1 30 ? -4.027 6.261 -6.038 1.00 0.00 10 TRP A C 20
ATOM 20189 O O . TRP A 1 30 ? -4.184 5.279 -6.765 1.00 0.00 10 TRP A O 20
ATOM 20210 N N . LYS A 1 31 ? -4.952 7.198 -5.890 1.00 0.00 11 LYS A N 20
ATOM 20211 C CA . LYS A 1 31 ? -6.273 7.069 -6.494 1.00 0.00 11 LYS A CA 20
ATOM 20212 C C . LYS A 1 31 ? -6.192 7.161 -8.016 1.00 0.00 11 LYS A C 20
ATOM 20213 O O . LYS A 1 31 ? -7.037 6.617 -8.729 1.00 0.00 11 LYS A O 20
ATOM 20232 N N . GLN A 1 32 ? -5.160 7.831 -8.512 1.00 0.00 12 GLN A N 20
ATOM 20233 C CA . GLN A 1 32 ? -4.982 7.999 -9.947 1.00 0.00 12 GLN A CA 20
ATOM 20234 C C . GLN A 1 32 ? -4.303 6.773 -10.549 1.00 0.00 12 GLN A C 20
ATOM 20235 O O . GLN A 1 32 ? -4.527 6.429 -11.709 1.00 0.00 12 GLN A O 20
ATOM 20249 N N . LEU A 1 33 ? -3.488 6.105 -9.747 1.00 0.00 13 LEU A N 20
ATOM 20250 C CA . LEU A 1 33 ? -2.723 4.957 -10.216 1.00 0.00 13 LEU A CA 20
ATOM 20251 C C . LEU A 1 33 ? -3.541 3.669 -10.159 1.00 0.00 13 LEU A C 20
ATOM 20252 O O . LEU A 1 33 ? -3.091 2.629 -10.634 1.00 0.00 13 LEU A O 20
ATOM 20268 N N . THR A 1 34 ? -4.742 3.757 -9.593 1.00 0.00 14 THR A N 20
ATOM 20269 C CA . THR A 1 34 ? -5.615 2.595 -9.401 1.00 0.00 14 THR A CA 20
ATOM 20270 C C . THR A 1 34 ? -5.731 1.721 -10.656 1.00 0.00 14 THR A C 20
ATOM 20271 O O . THR A 1 34 ? -5.461 0.518 -10.609 1.00 0.00 14 THR A O 20
ATOM 20282 N N . GLY A 1 35 ? -6.119 2.333 -11.771 1.00 0.00 15 GLY A N 20
ATOM 20283 C CA . GLY A 1 35 ? -6.306 1.597 -13.008 1.00 0.00 15 GLY A CA 20
ATOM 20284 C C . GLY A 1 35 ? -5.031 0.933 -13.500 1.00 0.00 15 GLY A C 20
ATOM 20285 O O . GLY A 1 35 ? -5.053 -0.216 -13.936 1.00 0.00 15 GLY A O 20
ATOM 20289 N N . LYS A 1 36 ? -3.919 1.654 -13.428 1.00 0.00 16 LYS A N 20
ATOM 20290 C CA . LYS A 1 36 ? -2.627 1.119 -13.856 1.00 0.00 16 LYS A CA 20
ATOM 20291 C C . LYS A 1 36 ? -2.173 -0.018 -12.949 1.00 0.00 16 LYS A C 20
ATOM 20292 O O . LYS A 1 36 ? -1.626 -1.018 -13.417 1.00 0.00 16 LYS A O 20
ATOM 20311 N N . ILE A 1 37 ? -2.408 0.133 -11.655 1.00 0.00 17 ILE A N 20
ATOM 20312 C CA . ILE A 1 37 ? -2.025 -0.882 -10.688 1.00 0.00 17 ILE A CA 20
ATOM 20313 C C . ILE A 1 37 ? -2.821 -2.167 -10.906 1.00 0.00 17 ILE A C 20
ATOM 20314 O O . ILE A 1 37 ? -2.251 -3.258 -10.950 1.00 0.00 17 ILE A O 20
ATOM 20330 N N . LYS A 1 38 ? -4.130 -2.027 -11.075 1.00 0.00 18 LYS A N 20
ATOM 20331 C CA . LYS A 1 38 ? -5.001 -3.178 -11.287 1.00 0.00 18 LYS A CA 20
ATOM 20332 C C . LYS A 1 38 ? -4.749 -3.797 -12.660 1.00 0.00 18 LYS A C 20
ATOM 20333 O O . LYS A 1 38 ? -5.097 -4.947 -12.910 1.00 0.00 18 LYS A O 20
ATOM 20352 N N . GLU A 1 39 ? -4.144 -3.020 -13.549 1.00 0.00 19 GLU A N 20
ATOM 20353 C CA . GLU A 1 39 ? -3.809 -3.506 -14.876 1.00 0.00 19 GLU A CA 20
ATOM 20354 C C . GLU A 1 39 ? -2.556 -4.376 -14.812 1.00 0.00 19 GLU A C 20
ATOM 20355 O O . GLU A 1 39 ? -2.341 -5.251 -15.653 1.00 0.00 19 GLU A O 20
ATOM 20367 N N . ARG A 1 40 ? -1.723 -4.128 -13.808 1.00 0.00 20 ARG A N 20
ATOM 20368 C CA . ARG A 1 40 ? -0.558 -4.962 -13.570 1.00 0.00 20 ARG A CA 20
ATOM 20369 C C . ARG A 1 40 ? -0.964 -6.160 -12.729 1.00 0.00 20 ARG A C 20
ATOM 20370 O O . ARG A 1 40 ? -0.716 -7.310 -13.097 1.00 0.00 20 ARG A O 20
ATOM 20391 N N . TRP A 1 41 ? -1.612 -5.875 -11.611 1.00 0.00 21 TRP A N 20
ATOM 20392 C CA . TRP A 1 41 ? -2.092 -6.911 -10.714 1.00 0.00 21 TRP A CA 20
ATOM 20393 C C . TRP A 1 41 ? -3.615 -6.927 -10.730 1.00 0.00 21 TRP A C 20
ATOM 20394 O O . TRP A 1 41 ? -4.267 -6.168 -10.010 1.00 0.00 21 TRP A O 20
ATOM 20415 N N . GLY A 1 42 ? -4.169 -7.789 -11.571 1.00 0.00 22 GLY A N 20
ATOM 20416 C CA . GLY A 1 42 ? -5.598 -7.793 -11.818 1.00 0.00 22 GLY A CA 20
ATOM 20417 C C . GLY A 1 42 ? -6.422 -8.259 -10.633 1.00 0.00 22 GLY A C 20
ATOM 20418 O O . GLY A 1 42 ? -7.593 -7.892 -10.516 1.00 0.00 22 GLY A O 20
ATOM 20422 N N . ASP A 1 43 ? -5.818 -9.053 -9.753 1.00 0.00 23 ASP A N 20
ATOM 20423 C CA . ASP A 1 43 ? -6.547 -9.633 -8.625 1.00 0.00 23 ASP A CA 20
ATOM 20424 C C . ASP A 1 43 ? -6.866 -8.576 -7.573 1.00 0.00 23 ASP A C 20
ATOM 20425 O O . ASP A 1 43 ? -7.855 -8.685 -6.849 1.00 0.00 23 ASP A O 20
ATOM 20434 N N . LEU A 1 44 ? -6.033 -7.543 -7.501 1.00 0.00 24 LEU A N 20
ATOM 20435 C CA . LEU A 1 44 ? -6.291 -6.422 -6.604 1.00 0.00 24 LEU A CA 20
ATOM 20436 C C . LEU A 1 44 ? -7.562 -5.703 -7.037 1.00 0.00 24 LEU A C 20
ATOM 20437 O O . LEU A 1 44 ? -7.656 -5.223 -8.165 1.00 0.00 24 LEU A O 20
ATOM 20453 N N . THR A 1 45 ? -8.545 -5.648 -6.153 1.00 0.00 25 THR A N 20
ATOM 20454 C CA . THR A 1 45 ? -9.840 -5.093 -6.504 1.00 0.00 25 THR A CA 20
ATOM 20455 C C . THR A 1 45 ? -9.826 -3.570 -6.480 1.00 0.00 25 THR A C 20
ATOM 20456 O O . THR A 1 45 ? -8.880 -2.947 -5.987 1.00 0.00 25 THR A O 20
ATOM 20467 N N . ASP A 1 46 ? -10.894 -2.979 -7.005 1.00 0.00 26 ASP A N 20
ATOM 20468 C CA . ASP A 1 46 ? -11.069 -1.532 -6.985 1.00 0.00 26 ASP A CA 20
ATOM 20469 C C . ASP A 1 46 ? -11.322 -1.057 -5.562 1.00 0.00 26 ASP A C 20
ATOM 20470 O O . ASP A 1 46 ? -11.310 0.139 -5.282 1.00 0.00 26 ASP A O 20
ATOM 20479 N N . ASP A 1 47 ? -11.574 -2.008 -4.673 1.00 0.00 27 ASP A N 20
ATOM 20480 C CA . ASP A 1 47 ? -11.766 -1.709 -3.261 1.00 0.00 27 ASP A CA 20
ATOM 20481 C C . ASP A 1 47 ? -10.420 -1.663 -2.553 1.00 0.00 27 ASP A C 20
ATOM 20482 O O . ASP A 1 47 ? -10.111 -0.698 -1.854 1.00 0.00 27 ASP A O 20
ATOM 20491 N N . ASP A 1 48 ? -9.616 -2.706 -2.762 1.00 0.00 28 ASP A N 20
ATOM 20492 C CA . ASP A 1 48 ? -8.283 -2.792 -2.165 1.00 0.00 28 ASP A CA 20
ATOM 20493 C C . ASP A 1 48 ? -7.436 -1.593 -2.567 1.00 0.00 28 ASP A C 20
ATOM 20494 O O . ASP A 1 48 ? -6.747 -0.995 -1.744 1.00 0.00 28 ASP A O 20
ATOM 20503 N N . LEU A 1 49 ? -7.521 -1.229 -3.837 1.00 0.00 29 LEU A N 20
ATOM 20504 C CA . LEU A 1 49 ? -6.695 -0.163 -4.389 1.00 0.00 29 LEU A CA 20
ATOM 20505 C C . LEU A 1 49 ? -7.323 1.210 -4.170 1.00 0.00 29 LEU A C 20
ATOM 20506 O O . LEU A 1 49 ? -6.903 2.191 -4.775 1.00 0.00 29 LEU A O 20
ATOM 20522 N N . GLN A 1 50 ? -8.320 1.289 -3.302 1.00 0.00 30 GLN A N 20
ATOM 20523 C CA . GLN A 1 50 ? -8.994 2.554 -3.050 1.00 0.00 30 GLN A CA 20
ATOM 20524 C C . GLN A 1 50 ? -9.324 2.691 -1.567 1.00 0.00 30 GLN A C 20
ATOM 20525 O O . GLN A 1 50 ? -10.152 3.515 -1.169 1.00 0.00 30 GLN A O 20
ATOM 20539 N N . ALA A 1 51 ? -8.651 1.890 -0.751 1.00 0.00 31 ALA A N 20
ATOM 20540 C CA . ALA A 1 51 ? -8.918 1.863 0.678 1.00 0.00 31 ALA A CA 20
ATOM 20541 C C . ALA A 1 51 ? -8.090 2.907 1.430 1.00 0.00 31 ALA A C 20
ATOM 20542 O O . ALA A 1 51 ? -8.552 4.026 1.657 1.00 0.00 31 ALA A O 20
ATOM 20549 N N . ALA A 1 52 ? -6.860 2.551 1.792 1.00 0.00 32 ALA A N 20
ATOM 20550 C CA . ALA A 1 52 ? -6.029 3.423 2.618 1.00 0.00 32 ALA A CA 20
ATOM 20551 C C . ALA A 1 52 ? -5.182 4.371 1.774 1.00 0.00 32 ALA A C 20
ATOM 20552 O O . ALA A 1 52 ? -5.656 5.423 1.342 1.00 0.00 32 ALA A O 20
ATOM 20559 N N . ASP A 1 53 ? -3.939 3.988 1.521 1.00 0.00 33 ASP A N 20
ATOM 20560 C CA . ASP A 1 53 ? -3.006 4.836 0.792 1.00 0.00 33 ASP A CA 20
ATOM 20561 C C . ASP A 1 53 ? -2.092 3.978 -0.068 1.00 0.00 33 ASP A C 20
ATOM 20562 O O . ASP A 1 53 ? -2.293 2.769 -0.171 1.00 0.00 33 ASP A O 20
ATOM 20571 N N . GLY A 1 54 ? -1.076 4.595 -0.658 1.00 0.00 34 GLY A N 20
ATOM 20572 C CA . GLY A 1 54 ? -0.213 3.873 -1.567 1.00 0.00 34 GLY A CA 20
ATOM 20573 C C . GLY A 1 54 ? 1.257 3.935 -1.205 1.00 0.00 34 GLY A C 20
ATOM 20574 O O . GLY A 1 54 ? 2.107 4.018 -2.088 1.00 0.00 34 GLY A O 20
ATOM 20578 N N . HIS A 1 55 ? 1.582 3.907 0.078 1.00 0.00 35 HIS A N 20
ATOM 20579 C CA . HIS A 1 55 ? 2.982 3.797 0.464 1.00 0.00 35 HIS A CA 20
ATOM 20580 C C . HIS A 1 55 ? 3.421 2.343 0.288 1.00 0.00 35 HIS A C 20
ATOM 20581 O O . HIS A 1 55 ? 2.617 1.426 0.469 1.00 0.00 35 HIS A O 20
ATOM 20596 N N . ALA A 1 56 ? 4.687 2.147 -0.070 1.00 0.00 36 ALA A N 20
ATOM 20597 C CA . ALA A 1 56 ? 5.203 0.842 -0.506 1.00 0.00 36 ALA A CA 20
ATOM 20598 C C . ALA A 1 56 ? 4.817 -0.309 0.424 1.00 0.00 36 ALA A C 20
ATOM 20599 O O . ALA A 1 56 ? 4.475 -1.398 -0.043 1.00 0.00 36 ALA A O 20
ATOM 20606 N N . GLU A 1 57 ? 4.865 -0.067 1.731 1.00 0.00 37 GLU A N 20
ATOM 20607 C CA . GLU A 1 57 ? 4.545 -1.102 2.717 1.00 0.00 37 GLU A CA 20
ATOM 20608 C C . GLU A 1 57 ? 3.135 -1.657 2.519 1.00 0.00 37 GLU A C 20
ATOM 20609 O O . GLU A 1 57 ? 2.893 -2.846 2.734 1.00 0.00 37 GLU A O 20
ATOM 20621 N N . TYR A 1 58 ? 2.212 -0.802 2.092 1.00 0.00 38 TYR A N 20
ATOM 20622 C CA . TYR A 1 58 ? 0.826 -1.213 1.923 1.00 0.00 38 TYR A CA 20
ATOM 20623 C C . TYR A 1 58 ? 0.688 -2.131 0.718 1.00 0.00 38 TYR A C 20
ATOM 20624 O O . TYR A 1 58 ? -0.023 -3.137 0.778 1.00 0.00 38 TYR A O 20
ATOM 20642 N N . LEU A 1 59 ? 1.379 -1.788 -0.367 1.00 0.00 39 LEU A N 20
ATOM 20643 C CA . LEU A 1 59 ? 1.377 -2.618 -1.565 1.00 0.00 39 LEU A CA 20
ATOM 20644 C C . LEU A 1 59 ? 1.900 -4.005 -1.244 1.00 0.00 39 LEU A C 20
ATOM 20645 O O . LEU A 1 59 ? 1.232 -4.998 -1.514 1.00 0.00 39 LEU A O 20
ATOM 20661 N N . VAL A 1 60 ? 3.084 -4.057 -0.642 1.00 0.00 40 VAL A N 20
ATOM 20662 C CA . VAL A 1 60 ? 3.703 -5.322 -0.263 1.00 0.00 40 VAL A CA 20
ATOM 20663 C C . VAL A 1 60 ? 2.743 -6.168 0.571 1.00 0.00 40 VAL A C 20
ATOM 20664 O O . VAL A 1 60 ? 2.564 -7.361 0.311 1.00 0.00 40 VAL A O 20
ATOM 20677 N N . GLY A 1 61 ? 2.102 -5.533 1.546 1.00 0.00 41 GLY A N 20
ATOM 20678 C CA . GLY A 1 61 ? 1.147 -6.225 2.386 1.00 0.00 41 GLY A CA 20
ATOM 20679 C C . GLY A 1 61 ? -0.027 -6.775 1.596 1.00 0.00 41 GLY A C 20
ATOM 20680 O O . GLY A 1 61 ? -0.378 -7.949 1.729 1.00 0.00 41 GLY A O 20
ATOM 20684 N N . LYS A 1 62 ? -0.620 -5.933 0.752 1.00 0.00 42 LYS A N 20
ATOM 20685 C CA . LYS A 1 62 ? -1.776 -6.328 -0.046 1.00 0.00 42 LYS A CA 20
ATOM 20686 C C . LYS A 1 62 ? -1.405 -7.374 -1.092 1.00 0.00 42 LYS A C 20
ATOM 20687 O O . LYS A 1 62 ? -2.222 -8.215 -1.450 1.00 0.00 42 LYS A O 20
ATOM 20706 N N . LEU A 1 63 ? -0.175 -7.322 -1.577 1.00 0.00 43 LEU A N 20
ATOM 20707 C CA . LEU A 1 63 ? 0.294 -8.284 -2.565 1.00 0.00 43 LEU A CA 20
ATOM 20708 C C . LEU A 1 63 ? 0.475 -9.662 -1.934 1.00 0.00 43 LEU A C 20
ATOM 20709 O O . LEU A 1 63 ? 0.135 -10.682 -2.540 1.00 0.00 43 LEU A O 20
ATOM 20725 N N . GLN A 1 64 ? 0.984 -9.691 -0.705 1.00 0.00 44 GLN A N 20
ATOM 20726 C CA . GLN A 1 64 ? 1.119 -10.946 0.031 1.00 0.00 44 GLN A CA 20
ATOM 20727 C C . GLN A 1 64 ? -0.250 -11.437 0.490 1.00 0.00 44 GLN A C 20
ATOM 20728 O O . GLN A 1 64 ? -0.463 -12.633 0.681 1.00 0.00 44 GLN A O 20
ATOM 20742 N N . GLU A 1 65 ? -1.173 -10.502 0.661 1.00 0.00 45 GLU A N 20
ATOM 20743 C CA . GLU A 1 65 ? -2.527 -10.818 1.098 1.00 0.00 45 GLU A CA 20
ATOM 20744 C C . GLU A 1 65 ? -3.360 -11.372 -0.058 1.00 0.00 45 GLU A C 20
ATOM 20745 O O . GLU A 1 65 ? -3.909 -12.469 0.026 1.00 0.00 45 GLU A O 20
ATOM 20757 N N . ARG A 1 66 ? -3.438 -10.603 -1.135 1.00 0.00 46 ARG A N 20
ATOM 20758 C CA . ARG A 1 66 ? -4.282 -10.945 -2.273 1.00 0.00 46 ARG A CA 20
ATOM 20759 C C . ARG A 1 66 ? -3.698 -12.115 -3.062 1.00 0.00 46 ARG A C 20
ATOM 20760 O O . ARG A 1 66 ? -4.344 -13.149 -3.223 1.00 0.00 46 ARG A O 20
ATOM 20781 N N . TYR A 1 67 ? -2.470 -11.957 -3.533 1.00 0.00 47 TYR A N 20
ATOM 20782 C CA . TYR A 1 67 ? -1.826 -12.997 -4.326 1.00 0.00 47 TYR A CA 20
ATOM 20783 C C . TYR A 1 67 ? -1.177 -14.039 -3.431 1.00 0.00 47 TYR A C 20
ATOM 20784 O O . TYR A 1 67 ? -1.423 -15.235 -3.573 1.00 0.00 47 TYR A O 20
ATOM 20802 N N . GLY A 1 68 ? -0.360 -13.573 -2.501 1.00 0.00 48 GLY A N 20
ATOM 20803 C CA . GLY A 1 68 ? 0.345 -14.481 -1.621 1.00 0.00 48 GLY A CA 20
ATOM 20804 C C . GLY A 1 68 ? 1.793 -14.640 -2.019 1.00 0.00 48 GLY A C 20
ATOM 20805 O O . GLY A 1 68 ? 2.347 -15.739 -1.967 1.00 0.00 48 GLY A O 20
ATOM 20809 N N . TRP A 1 69 ? 2.405 -13.542 -2.438 1.00 0.00 49 TRP A N 20
ATOM 20810 C CA . TRP A 1 69 ? 3.808 -13.550 -2.818 1.00 0.00 49 TRP A CA 20
ATOM 20811 C C . TRP A 1 69 ? 4.687 -13.409 -1.590 1.00 0.00 49 TRP A C 20
ATOM 20812 O O . TRP A 1 69 ? 4.197 -13.135 -0.493 1.00 0.00 49 TRP A O 20
ATOM 20833 N N . SER A 1 70 ? 5.981 -13.609 -1.769 1.00 0.00 50 SER A N 20
ATOM 20834 C CA . SER A 1 70 ? 6.930 -13.387 -0.702 1.00 0.00 50 SER A CA 20
ATOM 20835 C C . SER A 1 70 ? 7.269 -11.902 -0.608 1.00 0.00 50 SER A C 20
ATOM 20836 O O . SER A 1 70 ? 6.976 -11.128 -1.527 1.00 0.00 50 SER A O 20
ATOM 20844 N N . LYS A 1 71 ? 7.886 -11.517 0.496 1.00 0.00 51 LYS A N 20
ATOM 20845 C CA . LYS A 1 71 ? 8.213 -10.123 0.762 1.00 0.00 51 LYS A CA 20
ATOM 20846 C C . LYS A 1 71 ? 9.132 -9.580 -0.325 1.00 0.00 51 LYS A C 20
ATOM 20847 O O . LYS A 1 71 ? 8.935 -8.471 -0.822 1.00 0.00 51 LYS A O 20
ATOM 20866 N N . GLU A 1 72 ? 10.121 -10.380 -0.704 1.00 0.00 52 GLU A N 20
ATOM 20867 C CA . GLU A 1 72 ? 11.083 -9.987 -1.732 1.00 0.00 52 GLU A CA 20
ATOM 20868 C C . GLU A 1 72 ? 10.389 -9.816 -3.079 1.00 0.00 52 GLU A C 20
ATOM 20869 O O . GLU A 1 72 ? 10.662 -8.865 -3.811 1.00 0.00 52 GLU A O 20
ATOM 20881 N N . ARG A 1 73 ? 9.489 -10.743 -3.398 1.00 0.00 53 ARG A N 20
ATOM 20882 C CA . ARG A 1 73 ? 8.793 -10.715 -4.677 1.00 0.00 53 ARG A CA 20
ATOM 20883 C C . ARG A 1 73 ? 7.903 -9.481 -4.771 1.00 0.00 53 ARG A C 20
ATOM 20884 O O . ARG A 1 73 ? 7.811 -8.844 -5.821 1.00 0.00 53 ARG A O 20
ATOM 20905 N N . ALA A 1 74 ? 7.256 -9.146 -3.661 1.00 0.00 54 ALA A N 20
ATOM 20906 C CA . ALA A 1 74 ? 6.424 -7.957 -3.594 1.00 0.00 54 ALA A CA 20
ATOM 20907 C C . ALA A 1 74 ? 7.279 -6.705 -3.772 1.00 0.00 54 ALA A C 20
ATOM 20908 O O . ALA A 1 74 ? 6.917 -5.800 -4.526 1.00 0.00 54 ALA A O 20
ATOM 20915 N N . GLU A 1 75 ? 8.423 -6.675 -3.086 1.00 0.00 55 GLU A N 20
ATOM 20916 C CA . GLU A 1 75 ? 9.381 -5.577 -3.218 1.00 0.00 55 GLU A CA 20
ATOM 20917 C C . GLU A 1 75 ? 9.779 -5.371 -4.675 1.00 0.00 55 GLU A C 20
ATOM 20918 O O . GLU A 1 75 ? 9.829 -4.240 -5.161 1.00 0.00 55 GLU A O 20
ATOM 20930 N N . GLN A 1 76 ? 10.062 -6.471 -5.363 1.00 0.00 56 GLN A N 20
ATOM 20931 C CA . GLN A 1 76 ? 10.454 -6.425 -6.765 1.00 0.00 56 GLN A CA 20
ATOM 20932 C C . GLN A 1 76 ? 9.366 -5.770 -7.610 1.00 0.00 56 GLN A C 20
ATOM 20933 O O . GLN A 1 76 ? 9.627 -4.828 -8.358 1.00 0.00 56 GLN A O 20
ATOM 20947 N N . GLU A 1 77 ? 8.143 -6.264 -7.458 1.00 0.00 57 GLU A N 20
ATOM 20948 C CA . GLU A 1 77 ? 7.006 -5.778 -8.232 1.00 0.00 57 GLU A CA 20
ATOM 20949 C C . GLU A 1 77 ? 6.714 -4.302 -7.967 1.00 0.00 57 GLU A C 20
ATOM 20950 O O . GLU A 1 77 ? 6.541 -3.522 -8.904 1.00 0.00 57 GLU A O 20
ATOM 20962 N N . VAL A 1 78 ? 6.670 -3.919 -6.697 1.00 0.00 58 VAL A N 20
ATOM 20963 C CA . VAL A 1 78 ? 6.401 -2.534 -6.326 1.00 0.00 58 VAL A CA 20
ATOM 20964 C C . VAL A 1 78 ? 7.480 -1.605 -6.879 1.00 0.00 58 VAL A C 20
ATOM 20965 O O . VAL A 1 78 ? 7.185 -0.549 -7.440 1.00 0.00 58 VAL A O 20
ATOM 20978 N N . ARG A 1 79 ? 8.726 -2.026 -6.738 1.00 0.00 59 ARG A N 20
ATOM 20979 C CA . ARG A 1 79 ? 9.862 -1.218 -7.149 1.00 0.00 59 ARG A CA 20
ATOM 20980 C C . ARG A 1 79 ? 9.925 -1.087 -8.669 1.00 0.00 59 ARG A C 20
ATOM 20981 O O . ARG A 1 79 ? 10.211 -0.010 -9.195 1.00 0.00 59 ARG A O 20
ATOM 21002 N N . ASP A 1 80 ? 9.627 -2.174 -9.372 1.00 0.00 60 ASP A N 20
ATOM 21003 C CA . ASP A 1 80 ? 9.624 -2.161 -10.832 1.00 0.00 60 ASP A CA 20
ATOM 21004 C C . ASP A 1 80 ? 8.446 -1.347 -11.365 1.00 0.00 60 ASP A C 20
ATOM 21005 O O . ASP A 1 80 ? 8.516 -0.769 -12.448 1.00 0.00 60 ASP A O 20
ATOM 21014 N N . PHE A 1 81 ? 7.365 -1.298 -10.595 1.00 0.00 61 PHE A N 20
ATOM 21015 C CA . PHE A 1 81 ? 6.209 -0.488 -10.959 1.00 0.00 61 PHE A CA 20
ATOM 21016 C C . PHE A 1 81 ? 6.523 0.994 -10.758 1.00 0.00 61 PHE A C 20
ATOM 21017 O O . PHE A 1 81 ? 6.222 1.826 -11.616 1.00 0.00 61 PHE A O 20
ATOM 21034 N N . SER A 1 82 ? 7.158 1.307 -9.634 1.00 0.00 62 SER A N 20
ATOM 21035 C CA . SER A 1 82 ? 7.544 2.679 -9.318 1.00 0.00 62 SER A CA 20
ATOM 21036 C C . SER A 1 82 ? 8.578 3.190 -10.322 1.00 0.00 62 SER A C 20
ATOM 21037 O O . SER A 1 82 ? 8.754 4.397 -10.495 1.00 0.00 62 SER A O 20
ATOM 21045 N N . ASP A 1 83 ? 9.250 2.255 -10.985 1.00 0.00 63 ASP A N 20
ATOM 21046 C CA . ASP A 1 83 ? 10.237 2.573 -12.011 1.00 0.00 63 ASP A CA 20
ATOM 21047 C C . ASP A 1 83 ? 9.593 3.271 -13.210 1.00 0.00 63 ASP A C 20
ATOM 21048 O O . ASP A 1 83 ? 10.230 4.076 -13.892 1.00 0.00 63 ASP A O 20
ATOM 21057 N N . ARG A 1 84 ? 8.323 2.977 -13.452 1.00 0.00 64 ARG A N 20
ATOM 21058 C CA . ARG A 1 84 ? 7.630 3.490 -14.629 1.00 0.00 64 ARG A CA 20
ATOM 21059 C C . ARG A 1 84 ? 6.713 4.664 -14.263 1.00 0.00 64 ARG A C 20
ATOM 21060 O O . ARG A 1 84 ? 5.922 5.132 -15.081 1.00 0.00 64 ARG A O 20
ATOM 21081 N N . LEU A 1 85 ? 6.829 5.144 -13.035 1.00 0.00 65 LEU A N 20
ATOM 21082 C CA . LEU A 1 85 ? 5.981 6.232 -12.563 1.00 0.00 65 LEU A CA 20
ATOM 21083 C C . LEU A 1 8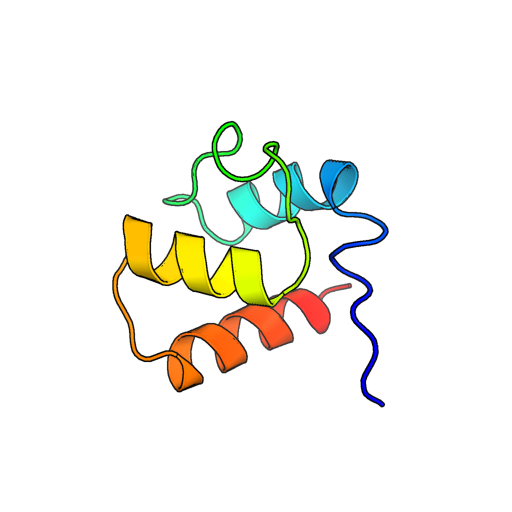5 ? 6.641 7.586 -12.798 1.00 0.00 65 LEU A C 20
ATOM 21084 O O . LEU A 1 85 ? 7.635 7.894 -12.106 1.00 0.00 65 LEU A O 20
#

Secondary structure (DSSP, 8-state):
-----TTTSHHHHHHHHHHH-TTS-HHHHSSS--SHHHHHHHHHHHT---HHHHHHHHHHHHHT-

Foldseek 3Di:
DPQCVCFVCLLVCLVVVCVVVVQQDSPLSVPDTGGLVSQLVVCCVRVNDDSVVSVVVSVVSVVVD

Radius of gyration: 10.52 Å; Cα contacts (8 Å, |Δi|>4): 59; chains: 1; bounding box: 28×25×18 Å

Nearest PDB structures (foldseek):
  1yww-assembly1_A  TM=9.184E-01  e=8.014E-09  Pseudomonas aeruginosa
  1ryk-assembly1_A  TM=7.934E-01  e=2.029E-04  Escherichia coli
  2vk9-assembly1_A  TM=4.362E-01  e=2.242E+00  Clostridium novyi
  7n97-assembly1_A  TM=3.664E-01  e=3.734E+00  Clostridioides difficile
  1yww-assembly1_A  TM=9.348E-01  e=6.374E-08  Pseudomonas aeruginosa

Sequence (65 aa):
MNSDVIKGKWKQLTGKIKERWGDLTDDDLQAADGHAEYLVGKLQERYGWSKERAEQEVRDFSDRLMNSDVIKGKWKQLTGKIKERWGDLTDDDLQAADGHAEYLVGKLQERYGWSKERAEQEVRDFSDRLMNSDVIKGKWKQLTGKIKERWGDLTDDDLQAADGHAEYLVGKLQERYGWSKERAEQEVRDFSDRLMNSDVIKGKWKQLTGKIKERWGDLTDDDLQAADGHAEYLVGKLQERYGWSKERAEQEVRDFSDRLMNSDVIKGKWKQLTGKIKERWGDLTDDDLQAADGHAEYLVGKLQERYGWSKERAEQEVRDFSDRLMNSDVIKGKWKQLTGKIKERWGDLTDDDLQAADGHAEYLVGKLQERYGWSKERAEQEVRDFSDRLMNSDVIKGKWKQLTGKIKERWGDLTDDDLQAADGHAEYLVGKLQERYGWSKERAEQEVRDFSDRLMNSDVIKGKWKQLTGKIKERWGDLTDDDLQAADGHAEYLVGKLQERYGWSKERAEQEVRDFSDRLMNSDVIKGKWKQLTGKIKERWGDLTDDDLQAADGHAEYLVGKLQERYGWSKERAEQEVRDFSDRLMNSDVIKGKWKQLTGKIKERWGDLTDDDLQAADGHAEYLVGKLQERYGWSKERAEQEVRDFSDRLMNSDVIKGKWKQLTGKIKERWGDLTDDDLQAADGHAEYLVGKLQERYGWSKERAEQEVRDFSDRLMNSDVIKGKWKQLTGKIKERWGDLTDDDLQAADGHAEYLVGKLQERYGWSKERAEQEVRDFSDRLMNSDVIKGKWKQLTGKIKERWGDLTDDDLQAADGHAEYLVGKLQERYGWSKERAEQEVRDFSDRLMNSDVIKGKWKQLTGKIKERWGDLTDDDLQAADGHAEYLVGKLQERYGWSKERAEQEVRDFSDRLMNSDVIKGKWKQLTGKIKERWGDLTDDDLQAADGHAEYLVGKLQERYGWSKERAEQEVRDFSDRLMNSDVIKGKWKQLTGKIKERWGDLTDDDLQAADGHAEYLVGKLQERYGWSKERAEQEVRDFSDRLMNSDVIKGKWKQLTGKIKERWGDLTDDDLQAADGHAEYLVGKLQERYGWSKERAEQEVRDFSDRLMNSDVIKGKWKQLTGKIKERWGDLTDDDLQAADGHAEYLVGKLQERYGWSKERAEQEVRDFSDRLMNSDVIKGKWKQLTGKIKERWGDLTDDDLQAADGHAEYLVGKLQERYGWSKERAEQEVRDFSDRLMNSDVIKGKWKQLTGKIKERWGDLTDDDLQAADGHAEYLVGKLQERYGWSKERAEQEVRDFSDRL

CATH classification: 1.10.1470.10

Solvent-accessible surface area: 4334 Å² total; per-residue (Å²): 237,130,88,39,78,6,122,63,129,19,154,90,5,5,40,96,0,106,101,100,24,66,56,2,57,38,115,43,0,90,64,80,86,1,62,30,90,42,0,12,37,24,0,70,108,110,80,48,43,67,98,135,134,0,60,105,61,7,123,78,0,37,128,116,100